Protein AF-A0A1Z8JJ60-F1 (afdb_monomer)

pLDDT: mean 83.65, std 14.68, range [27.34, 98.75]

Mean predicted aligned error: 16.22 Å

Sequence (1040 aa):
MGPIWLPNALIVIIFSILVYQYPSALNFKPLYSKEVLCPLPEFVDTLNHEKTQLILHDSAFRKKTLDRFSRAIQIDTTIDEKMNDFTKFEVFHNYLETEFPIVFEKAKVTKINTYGLLFEVEGENPALKPAISFGDIKEWKFDPLGGFYDDKRVYGRGTNDVKGLLVGLMNAVETIFTDYPDHKFQRGFKLAFGFDEEISGNMGAKKIGEYLLEQYGPNTIDHIIDEGAPMFLELKGTFFGPIVTSEKGYMDMRVEVTTPGGHSSNPRDTTSIGILSRFLESYERDKFPASLPNSSPMLKFLECNAEHHPSSKFSLKDILLKLSRANELAKRFIVRKLEKIKLFEYTIRTSQAIDVIYGGEKYNSLPPNATAIINHRITIGDTFDTIWEKAIKHAVPAAEFSNVGLIVNNVEIIPATKNGVIKIGQLEKNGDMLPAPITPAYDDKWNRLTSYIRTFYEKENSTYIISPTSMQGNTDTRHYWKLTDHIYRVQPGITNLFEANMHGSNEYVDIETHMQVVAFYYNYILAINSVPKCPKSKKRPIKEHEKIQWILHDDAYRNHSVEVFSKSIQVDTTVYDDVEDYSKFANFHKYLEENFPLVYEKAIVHTINEWGLVFEFKGSNSSLKPIMLNAHQDTVPIGTIENWNIDPWGGYYDGEKIFGRGSSDCKNLLVGLMEAMELRISDGKSDFQRGVLFAFGFDEEKSGFNGARKIGEYLVDYLGKDSVYLIMDEGMTMMSEMFGGHYGLIMTGEKGYHDLKVSIVTPGGHSSLPRKHTSIGMMSFFLSNYEFEGYTPVLTEENPIFRTYECMAEQDNEVDKSIRSIILNARADLEARSELLKLINENPLFRYTVETSQAIDVIHGGDKVNSIPRNVTALINHRITYGNSPETVIDKARRFAIKTARLFDIGLTIKSEVIFPETSNGQMLIESYKEELETAKVTPDYGEVWDSVTGNMRSFYEDEVYPEKFTQGQAKYIIAPSLMTPNTDTRHYWDLSDNIFKVTPGTLRRGETLVAHAADEWVRLDDHLQVVGFFYNFLSDVCQ

Secondary structure (DSSP, 8-state):
-------HHHHHHHHHHHHHH-GGGGT---S-----SSPPPPP---TTHHHHHHHHH-HHHHHHHHHH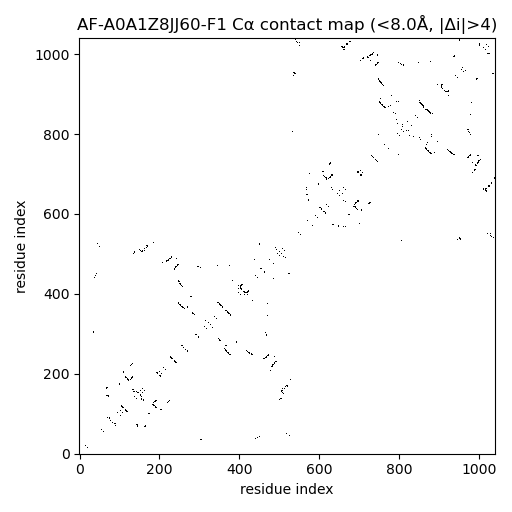HHHHHTS-----TT----THHHHHHHHHHHH-HHHHHHSEEEEETTTEEEEEE--S-TTS------------SS-TT--EE-SSEEESTTTTTHHHHHHHHHHHHHHHHHH-TTPPPSS-EEEEE-S-TTTTSTTTHHHHHHHHHHHH-TT-SS-EEEEEEES-EESSS-EEEEEEEEE-EEEEEEEEEE---EETTS--SS-HHHHHHHHHHHHHHSPPPB---TT-HHHHHHHHHHHH---SS--HHHHHHHHTTT-HHHHHHHHHHHTTSHHHHTTSB-EEEEEEEEE-SSTTEE-SEEEEEEEEEEPBTB-HHHHHHHHHHHHHHHHHHHT-EEEETTEEEE--BTTBEEEEEES-TTT-BPPPP----SSHHHHHHHHHHHHHH--TT--EEEEEEEESS--GGGGTTTT-S-EEEEE-S---TTTTTTTSSS--EEHHHHHHHHHHHHHHHHHHH---SS--PPPPP-S-HHHHHHHHH-HHHHHHHHHHHHHHHTS--B--TT----TTHHHHHHHHHHH-HHHHHHSEEEEETTTEEEEEE--S-TTS--EEEEEES-B-----GGG-SS-TTS-EE-SSEEESTTSSSSHHHHHHHHHHHHHHHHTT----SS-EEEEEES-GGGTSTTTHHHHHHHHHHHH-TT--S-EEEEEEEEEE--TTSEEEEEEEEE-EE-PEEEEEE---EETTS--SS-HHHHHHHHHHHHHHS-PPP---SS-THHHHHHHHHHH-TTS-HHHHHHHHHTTT-HHHHHHHHHHHHTSTTTHHHHS-EEEEEEEE--SSTTEE-SEEEEEEEEEEPTT--HHHHHHHHHHHHHHHHHHHT-EEEETTEEEE--BTTBEEEEEESS--BPPPPPPP-SSHHHHHHHHHHHHIIIIIISHHHHTTSS--EEEEEEEESS--GGGG-TTT-S-EEEEEEEEE-TT----TTSSS-EEEHHHHHHHHHHHHHHHHHHH-

Organism: Pichia kudriavzevii (NCBI:txid4909)

Nearest PDB structures (foldseek):
  7uoi-assembly1_A  TM=7.664E-01  e=1.331E-23  Enterococcus faecium 1,231,410
  4mmo-assembly1_A  TM=7.105E-01  e=7.656E-21  Saccharolobus solfataricus P2
  7rsf-assembly1_B  TM=6.612E-01  e=3.699E-20  Escherichia coli str. K-12 substr. MG1655
  3isz-assembly1_A  TM=6.361E-01  e=6.505E-21  Haemophilus influenzae Rd KW20
  3isz-assembly1_B  TM=6.506E-01  e=1.096E-19  Haemophilus influenzae Rd KW20

Solvent-accessible surface area (backbone atoms only — not comparable to full-atom values): 55265 Å² total; per-residue (Å²): 137,79,87,82,83,70,56,72,66,57,57,52,49,52,51,51,49,43,57,74,75,40,45,80,80,70,75,60,75,72,100,67,68,88,72,69,90,60,73,78,59,62,79,54,86,67,96,50,60,68,58,40,51,44,52,62,65,35,69,67,61,44,49,55,52,49,58,50,50,27,55,61,22,44,49,69,80,82,74,57,103,76,72,82,68,68,70,51,50,55,59,52,49,54,48,49,54,70,74,38,48,63,44,63,71,72,25,56,74,44,72,41,80,84,70,15,44,36,36,38,38,77,35,77,36,88,88,42,48,30,38,40,43,56,69,56,74,49,47,64,75,62,59,45,49,60,23,46,68,62,104,52,36,40,34,20,60,26,35,64,43,23,50,36,53,53,52,17,47,52,52,15,52,34,48,50,48,68,78,40,76,84,66,80,38,37,32,20,42,38,49,41,42,54,76,34,50,82,80,69,13,69,64,13,32,33,48,52,28,52,47,47,40,71,77,63,33,67,63,50,36,54,38,34,52,28,53,59,39,42,40,48,42,78,60,89,95,39,42,29,24,43,34,21,26,31,31,26,8,38,42,47,39,30,38,37,23,42,25,77,58,50,46,58,91,62,73,65,101,65,47,19,56,58,43,46,51,53,26,48,59,54,48,67,71,57,70,60,70,73,56,82,48,88,83,37,35,55,50,50,32,50,40,35,50,48,74,72,54,97,56,103,59,92,47,75,67,33,57,33,46,72,39,29,80,84,29,70,69,39,35,55,52,49,49,69,52,41,65,74,35,80,89,45,33,58,58,34,11,39,43,77,45,81,80,46,79,49,65,62,92,47,99,62,45,41,39,31,50,18,38,38,38,33,45,28,33,31,19,77,90,61,54,73,61,64,52,49,56,51,50,49,68,33,41,51,62,34,20,60,77,62,57,27,3,32,30,49,74,87,42,76,79,37,75,77,37,97,55,16,32,38,39,36,34,68,68,55,95,83,73,56,41,71,42,48,76,70,24,74,72,84,44,73,69,41,36,56,54,48,8,46,52,39,52,73,71,47,48,96,98,57,67,62,50,64,32,45,20,56,46,66,60,75,66,56,60,78,46,40,66,60,30,25,70,35,48,40,18,40,29,67,29,73,54,64,63,94,76,27,30,72,64,25,66,49,29,28,33,48,48,70,22,49,32,37,29,21,40,47,46,38,53,46,60,54,52,72,27,52,74,72,73,41,65,82,64,50,69,43,85,79,85,39,58,75,58,34,56,39,50,69,66,33,69,70,58,47,54,47,52,48,57,53,54,24,52,60,26,49,46,72,40,67,51,59,89,84,65,86,80,65,73,55,45,58,59,50,54,50,52,48,51,75,75,33,52,60,44,66,69,68,30,52,76,45,72,35,78,86,67,15,43,32,38,38,37,78,26,77,36,87,88,39,52,25,39,36,42,43,32,37,59,28,25,66,64,81,78,60,69,90,67,38,92,52,60,49,52,58,21,46,70,81,87,61,38,34,29,11,56,28,35,52,45,28,43,37,53,40,52,17,53,49,53,18,48,31,51,31,45,76,73,70,64,69,82,31,38,29,21,42,34,40,41,34,22,52,30,45,88,72,71,8,72,60,12,25,36,45,47,28,55,47,45,37,75,76,65,32,66,65,36,36,60,34,39,40,29,67,54,46,41,43,34,29,49,48,104,87,50,35,33,23,46,33,21,24,31,32,33,9,33,38,36,39,32,37,36,28,42,31,89,47,48,48,53,94,66,67,66,100,68,49,36,63,62,54,48,52,53,40,48,62,55,54,66,70,55,73,60,77,69,40,84,42,93,78,34,36,53,54,40,35,47,30,27,43,47,75,71,42,84,86,54,52,70,67,61,29,51,28,49,74,38,30,86,85,34,70,65,32,32,51,53,43,48,48,61,39,53,74,32,86,90,46,21,60,60,28,20,40,46,77,47,78,81,45,77,50,69,60,93,47,94,63,46,40,38,33,55,25,40,37,36,31,47,32,35,29,16,47,92,53,46,57,64,59,54,50,52,54,50,51,58,46,48,56,54,45,24,68,75,67,56,28,6,31,34,47,72,91,46,74,80,38,71,75,39,100,58,17,33,36,40,36,37,72,67,56,83,74,34,62,50,49,77,68,25,67,76,60,57,74,69,38,48,49,54,45,1,44,52,48,27,44,47,40,63,69,75,36,32,83,56,34,75,72,66,79,50,63,80,50,59,29,47,18,54,37,62,64,77,62,49,63,80,43,37,67,62,30,25,73,36,46,39,21,43,27,57,29,69,46,53,76,87,67,75,90,36,66,87,52,65,66,14,44,31,40,54,73,27,42,33,32,29,21,33,47,49,43,34,48,52,55,64,81,21,99

Structure (mmCIF, N/CA/C/O backbone):
data_AF-A0A1Z8JJ60-F1
#
_entry.id   AF-A0A1Z8JJ60-F1
#
loop_
_atom_site.group_PDB
_atom_site.id
_atom_site.type_symbol
_atom_site.label_atom_id
_atom_site.label_alt_id
_atom_site.label_comp_id
_atom_site.label_asym_id
_atom_site.label_entity_id
_atom_site.label_seq_id
_atom_site.pdbx_PDB_ins_code
_atom_site.Cartn_x
_atom_site.Cartn_y
_atom_site.Cartn_z
_atom_site.occupancy
_atom_site.B_iso_or_equiv
_atom_site.auth_seq_id
_atom_site.auth_comp_id
_atom_site.auth_asym_id
_atom_site.auth_atom_id
_atom_site.pdbx_PDB_model_num
ATOM 1 N N . MET A 1 1 ? -37.461 -23.583 56.245 1.00 33.97 1 MET A N 1
ATOM 2 C CA . MET A 1 1 ? -36.036 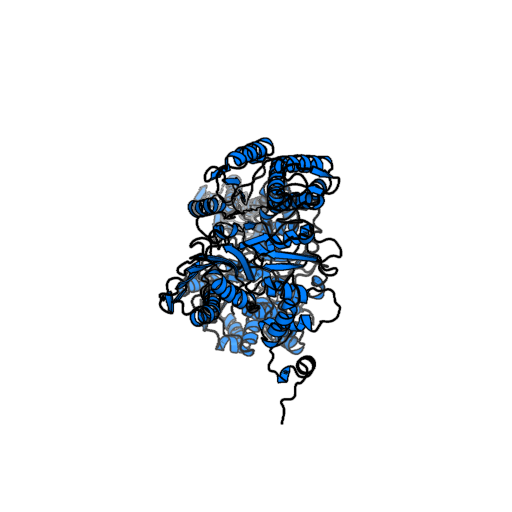-23.352 55.916 1.00 33.97 1 MET A CA 1
ATOM 3 C C . MET A 1 1 ? -35.941 -21.962 55.308 1.00 33.97 1 MET A C 1
ATOM 5 O O . MET A 1 1 ? -36.754 -21.670 54.443 1.00 33.97 1 MET A O 1
ATOM 9 N N . GLY A 1 2 ? -35.066 -21.088 55.811 1.00 27.34 2 GLY A N 1
ATOM 10 C CA . GLY A 1 2 ? -34.919 -19.722 55.284 1.00 27.34 2 GLY A CA 1
ATOM 11 C C . GLY A 1 2 ? -33.912 -19.653 54.126 1.00 27.34 2 GLY A C 1
ATOM 12 O O . GLY A 1 2 ? -33.025 -20.506 54.067 1.00 27.34 2 GLY A O 1
ATOM 13 N N . PRO A 1 3 ? -34.016 -18.665 53.218 1.00 31.98 3 PRO A N 1
ATOM 14 C CA . PRO A 1 3 ? -33.035 -18.471 52.155 1.00 31.98 3 PRO A CA 1
ATOM 15 C C . PRO A 1 3 ? -31.698 -18.007 52.747 1.00 31.98 3 PRO A C 1
ATOM 17 O O . PRO A 1 3 ? -31.628 -16.977 53.421 1.00 31.98 3 PRO A O 1
ATOM 20 N N . ILE A 1 4 ? -30.629 -18.764 52.495 1.00 31.25 4 ILE A N 1
ATOM 21 C CA . ILE A 1 4 ? -29.285 -18.428 52.974 1.00 31.25 4 ILE A CA 1
ATOM 22 C C . ILE A 1 4 ? -28.754 -17.245 52.158 1.00 31.25 4 ILE A C 1
ATOM 24 O O . ILE A 1 4 ? -28.367 -17.397 51.000 1.00 31.25 4 ILE A O 1
ATOM 28 N N . TRP A 1 5 ? -28.712 -16.065 52.777 1.00 35.41 5 TRP A N 1
ATOM 29 C CA . TRP A 1 5 ? -28.025 -14.890 52.237 1.00 35.41 5 TRP A CA 1
ATOM 30 C C . TRP A 1 5 ? -26.505 -15.096 52.287 1.00 35.41 5 TRP A C 1
ATOM 32 O O . TRP A 1 5 ? -25.824 -14.670 53.220 1.00 35.41 5 TRP A O 1
ATOM 42 N N . LEU A 1 6 ? -25.963 -15.748 51.259 1.00 35.00 6 LEU A N 1
ATOM 43 C CA . LEU A 1 6 ? -24.532 -15.707 50.977 1.00 35.00 6 LEU A CA 1
ATOM 44 C C . LEU A 1 6 ? -24.129 -14.264 50.617 1.00 35.00 6 LEU A C 1
ATOM 46 O O . LEU A 1 6 ? -24.770 -13.655 49.755 1.00 35.00 6 LEU A O 1
ATOM 50 N N . PRO A 1 7 ? -23.076 -13.689 51.229 1.00 42.72 7 PRO A N 1
ATOM 51 C CA . PRO A 1 7 ? -22.605 -12.362 50.856 1.00 42.72 7 PRO A CA 1
ATOM 52 C C . PRO A 1 7 ? -22.199 -12.327 49.380 1.00 42.72 7 PRO A C 1
ATOM 54 O O . PRO A 1 7 ? -21.469 -13.206 48.922 1.00 42.72 7 PRO A O 1
ATOM 57 N N . ASN A 1 8 ? -22.584 -11.273 48.650 1.00 43.53 8 ASN A N 1
ATOM 58 C CA . ASN A 1 8 ? -22.230 -11.108 47.229 1.00 43.53 8 ASN A CA 1
ATOM 59 C C . ASN A 1 8 ? -20.712 -11.226 46.967 1.00 43.53 8 ASN A C 1
ATOM 61 O O . ASN A 1 8 ? -20.303 -11.684 45.906 1.00 43.53 8 ASN A O 1
ATOM 65 N N . ALA A 1 9 ? -19.876 -10.863 47.948 1.00 40.03 9 ALA A N 1
ATOM 66 C CA . ALA A 1 9 ? -18.429 -11.055 47.886 1.00 40.03 9 ALA A CA 1
ATOM 67 C C . ALA A 1 9 ? -18.019 -12.537 47.797 1.00 40.03 9 ALA A C 1
ATOM 69 O O . ALA A 1 9 ? -17.110 -12.858 47.042 1.00 40.03 9 ALA A O 1
ATOM 70 N N . LEU A 1 10 ? -18.689 -13.446 48.517 1.00 40.56 10 LEU A N 1
ATOM 71 C CA . LEU A 1 10 ? -18.332 -14.867 48.520 1.00 40.56 10 LEU A CA 1
ATOM 72 C C . LEU A 1 10 ? -18.681 -15.541 47.189 1.00 40.56 10 LEU A C 1
ATOM 74 O O . LEU A 1 10 ? -17.891 -16.332 46.690 1.00 40.56 10 LEU A O 1
ATOM 78 N N . ILE A 1 11 ? -19.814 -15.173 46.581 1.00 47.84 11 ILE A N 1
ATOM 79 C CA . ILE A 1 11 ? -20.187 -15.644 45.238 1.00 47.84 11 ILE A CA 1
ATOM 80 C C . ILE A 1 11 ? -19.143 -15.187 44.211 1.00 47.84 11 ILE A C 1
ATOM 82 O O . ILE A 1 11 ? -18.678 -16.003 43.425 1.00 47.84 11 ILE A O 1
ATOM 86 N N . VAL A 1 12 ? -18.711 -13.920 44.253 1.00 45.84 12 VAL A N 1
ATOM 87 C CA . VAL A 1 12 ? -17.677 -13.397 43.339 1.00 45.84 12 VAL A CA 1
ATOM 88 C C . VAL A 1 12 ? -16.302 -14.031 43.592 1.00 45.84 12 VAL A C 1
ATOM 90 O O . VAL A 1 12 ? -15.590 -14.314 42.633 1.00 45.84 12 VAL A O 1
ATOM 93 N N . ILE A 1 13 ? -15.932 -14.320 44.844 1.00 48.44 13 ILE A N 1
ATOM 94 C CA . ILE A 1 13 ? -14.703 -15.065 45.171 1.00 48.44 13 ILE A CA 1
ATOM 95 C C . ILE A 1 13 ? -14.770 -16.493 44.610 1.00 48.44 13 ILE A C 1
ATOM 97 O O . ILE A 1 13 ? -13.839 -16.913 43.932 1.00 48.44 13 ILE A O 1
ATOM 101 N N . ILE A 1 14 ? -15.879 -17.212 44.812 1.00 48.00 14 ILE A N 1
ATOM 102 C CA . ILE A 1 14 ? -16.081 -18.564 44.262 1.00 48.00 14 ILE A CA 1
ATOM 103 C C . ILE A 1 14 ? -16.051 -18.536 42.727 1.00 48.00 14 ILE A C 1
ATOM 105 O O . ILE A 1 14 ? -15.392 -19.373 42.120 1.00 48.00 14 ILE A O 1
ATOM 109 N N . PHE A 1 15 ? -16.685 -17.545 42.093 1.00 45.94 15 PHE A N 1
ATOM 110 C CA . PHE A 1 15 ? -16.656 -17.367 40.638 1.00 45.94 15 PHE A CA 1
ATOM 111 C C . PHE A 1 15 ? -15.234 -17.085 40.125 1.00 45.94 15 PHE A C 1
ATOM 113 O O . PHE A 1 15 ? -14.820 -17.650 39.119 1.00 45.94 15 PHE A O 1
ATOM 120 N N . SER A 1 16 ? -14.458 -16.273 40.852 1.00 46.19 16 SER A N 1
ATOM 121 C CA . SER A 1 16 ? -13.057 -15.975 40.518 1.00 46.19 16 SER A CA 1
ATOM 122 C C . SER A 1 16 ? -12.168 -17.217 40.647 1.00 46.19 16 SER A C 1
ATOM 124 O O . SER A 1 16 ? -11.347 -17.472 39.774 1.00 46.19 16 SER A O 1
ATOM 126 N N . ILE A 1 17 ? -12.360 -18.020 41.700 1.00 48.31 17 ILE A N 1
ATOM 127 C CA . ILE A 1 17 ? -11.645 -19.288 41.908 1.00 48.31 17 ILE A CA 1
ATOM 128 C C . ILE A 1 17 ? -12.006 -20.300 40.811 1.00 48.31 17 ILE A C 1
ATOM 130 O O . ILE A 1 17 ? -11.110 -20.929 40.258 1.00 48.31 17 ILE A O 1
ATOM 134 N N . LEU A 1 18 ? -13.286 -20.425 40.444 1.00 45.53 18 LEU A N 1
ATOM 135 C CA . LEU A 1 18 ? -13.728 -21.323 39.371 1.00 45.53 18 LEU A CA 1
ATOM 136 C C . LEU A 1 18 ? -13.163 -20.918 38.002 1.00 45.53 18 LEU A C 1
ATOM 138 O O . LEU A 1 18 ? -12.671 -21.780 37.283 1.00 45.53 18 LEU A O 1
ATOM 142 N N . VAL A 1 19 ? -13.164 -19.624 37.666 1.00 48.50 19 VAL A N 1
ATOM 143 C CA . VAL A 1 19 ? -12.558 -19.115 36.421 1.00 48.50 19 VAL A CA 1
ATOM 144 C C . VAL A 1 19 ? -11.038 -19.338 36.394 1.00 48.50 19 VAL A C 1
ATOM 146 O O . VAL A 1 19 ? -10.496 -19.643 35.337 1.00 48.50 19 VAL A O 1
ATOM 149 N N . TYR A 1 20 ? -10.353 -19.237 37.540 1.00 45.75 20 TYR A N 1
ATOM 150 C CA . TYR A 1 20 ? -8.892 -19.376 37.623 1.00 45.75 20 TYR A CA 1
ATOM 151 C C . TYR A 1 20 ? -8.401 -20.833 37.758 1.00 45.75 20 TYR A C 1
ATOM 153 O O . TYR A 1 20 ? -7.271 -21.128 37.380 1.00 45.75 20 TYR A O 1
ATOM 161 N N . GLN A 1 21 ? -9.213 -21.749 38.302 1.00 42.69 21 GLN A N 1
ATOM 162 C CA . GLN A 1 21 ? -8.842 -23.163 38.497 1.00 42.69 21 GLN A CA 1
ATOM 163 C C . GLN A 1 21 ? -9.500 -24.135 37.506 1.00 42.69 21 GLN A C 1
ATOM 165 O O . GLN A 1 21 ? -8.941 -25.199 37.257 1.00 42.69 21 GLN A O 1
ATOM 170 N N . TYR A 1 22 ? -10.671 -23.803 36.951 1.00 44.03 22 TYR A N 1
ATOM 171 C CA . TYR A 1 22 ? -11.472 -24.710 36.117 1.00 44.03 22 TYR A CA 1
ATOM 172 C C . TYR A 1 22 ? -12.084 -24.009 34.881 1.00 44.03 22 TYR A C 1
ATOM 174 O O . TYR A 1 22 ? -13.296 -24.105 34.664 1.00 44.03 22 TYR A O 1
ATOM 182 N N . PRO A 1 23 ? -11.287 -23.322 34.034 1.00 41.25 23 PRO A N 1
ATOM 183 C CA . PRO A 1 23 ? -11.806 -22.577 32.878 1.00 41.25 23 PRO A CA 1
ATOM 184 C C . PRO A 1 23 ? -12.610 -23.457 31.901 1.00 41.25 23 PRO A C 1
ATOM 186 O O . PRO A 1 23 ? -13.646 -23.034 31.386 1.00 41.25 23 PRO A O 1
ATOM 189 N N . SER A 1 24 ? -12.195 -24.714 31.714 1.00 41.25 24 SER A N 1
ATOM 190 C CA . SER A 1 24 ? -12.871 -25.702 30.863 1.00 41.25 24 SER A CA 1
ATOM 191 C C . SER A 1 24 ? -14.245 -26.151 31.381 1.00 41.25 24 SER A C 1
ATOM 193 O O . SER A 1 24 ? -15.081 -26.575 30.588 1.00 41.25 24 SER A O 1
ATOM 195 N N . ALA A 1 25 ? -14.526 -26.029 32.683 1.00 43.47 25 ALA A N 1
ATOM 196 C CA . ALA A 1 25 ? -15.786 -26.483 33.282 1.00 43.47 25 ALA A CA 1
ATOM 197 C C . ALA A 1 25 ? -16.966 -25.511 33.074 1.00 43.47 25 ALA A C 1
ATOM 199 O O . ALA A 1 25 ? -18.106 -25.853 33.382 1.00 43.47 25 ALA A O 1
ATOM 200 N N . LEU A 1 26 ? -16.700 -24.296 32.578 1.00 44.31 26 LEU A N 1
ATOM 201 C CA . LEU A 1 26 ? -17.688 -23.218 32.431 1.00 44.31 26 LEU A CA 1
ATOM 202 C C . LEU A 1 26 ? -17.962 -22.819 30.970 1.00 44.31 26 LEU A C 1
ATOM 204 O O . LEU A 1 26 ? -18.732 -21.892 30.732 1.00 44.31 26 LEU A O 1
ATOM 208 N N . ASN A 1 27 ? -17.358 -23.516 30.000 1.00 37.50 27 ASN A N 1
ATOM 209 C CA . ASN A 1 27 ? -17.490 -23.258 28.558 1.00 37.50 27 ASN A CA 1
ATOM 210 C C . ASN A 1 27 ? -17.177 -21.800 28.139 1.00 37.50 27 ASN A C 1
ATOM 212 O O . ASN A 1 27 ? -17.734 -21.277 27.173 1.00 37.50 27 ASN A O 1
ATOM 216 N N . PHE A 1 28 ? -16.275 -21.130 28.865 1.00 42.94 28 PHE A N 1
ATOM 217 C CA . PHE A 1 28 ? -15.713 -19.856 28.424 1.00 42.94 28 PHE A CA 1
ATOM 218 C C . PHE A 1 28 ? -14.696 -20.118 27.305 1.00 42.94 28 PHE A C 1
ATOM 220 O O . PHE A 1 28 ? -13.621 -20.663 27.561 1.00 42.94 28 PHE A O 1
ATOM 227 N N . LYS A 1 29 ? -14.996 -19.665 26.077 1.00 34.69 29 LYS A N 1
ATOM 228 C CA . LYS A 1 29 ? -13.933 -19.364 25.100 1.00 34.69 29 LYS A CA 1
ATOM 229 C C . LYS A 1 29 ? -12.940 -18.364 25.729 1.00 34.69 29 LYS A C 1
ATOM 231 O O . LYS A 1 29 ? -13.348 -17.612 26.619 1.00 34.69 29 LYS A O 1
ATOM 236 N N . PRO A 1 30 ? -11.653 -18.377 25.331 1.00 40.38 30 PRO A N 1
ATOM 237 C CA . PRO A 1 30 ? -10.580 -17.864 26.174 1.00 40.38 30 PRO A CA 1
ATOM 238 C C . PRO A 1 30 ? -10.776 -16.425 26.650 1.00 40.38 30 PRO A C 1
ATOM 240 O O . PRO A 1 30 ? -11.049 -15.521 25.866 1.00 40.38 30 PRO A O 1
ATOM 243 N N . LEU A 1 31 ? -10.492 -16.203 27.934 1.00 38.44 31 LEU A N 1
ATOM 244 C CA . LEU A 1 31 ? -10.375 -14.890 28.589 1.00 38.44 31 LEU A CA 1
ATOM 245 C C . LEU A 1 31 ? -9.105 -14.115 28.142 1.00 38.44 31 LEU A C 1
ATOM 247 O O . LEU A 1 31 ? -8.582 -13.275 28.869 1.00 38.44 31 LEU A O 1
ATOM 251 N N . TYR A 1 32 ? -8.610 -14.460 26.951 1.00 41.81 32 TYR A N 1
ATOM 252 C CA . TYR A 1 32 ? -7.301 -14.169 26.372 1.00 41.81 32 TYR A CA 1
ATOM 253 C C . TYR A 1 32 ? -7.423 -13.966 24.852 1.00 41.81 32 TYR A C 1
ATOM 255 O O . TYR A 1 32 ? -6.593 -14.452 24.084 1.00 41.81 32 TYR A O 1
ATOM 263 N N . SER A 1 33 ? -8.460 -13.269 24.379 1.00 39.19 33 SER A N 1
ATOM 264 C CA . SER A 1 33 ? -8.360 -12.676 23.047 1.00 39.19 33 SER A CA 1
ATOM 265 C C . SER A 1 33 ? -7.153 -11.723 23.050 1.00 39.19 33 SER A C 1
ATOM 267 O O . SER A 1 33 ? -7.084 -10.813 23.874 1.00 39.19 33 SER A O 1
ATOM 269 N N . LYS A 1 34 ? -6.192 -11.927 22.132 1.00 45.06 34 LYS A N 1
ATOM 270 C CA . LYS A 1 34 ? -5.085 -10.975 21.869 1.00 45.06 34 LYS A CA 1
ATOM 271 C C . LYS A 1 34 ? -5.600 -9.627 21.308 1.00 45.06 34 LYS A C 1
ATOM 273 O O . LYS A 1 34 ? -4.818 -8.712 21.083 1.00 45.06 34 LYS A O 1
ATOM 278 N N . GLU A 1 35 ? -6.910 -9.515 21.079 1.00 50.12 35 GLU A N 1
ATOM 279 C CA . GLU A 1 35 ? -7.640 -8.321 20.656 1.00 50.12 35 GLU A CA 1
ATOM 280 C C . GLU A 1 35 ? -7.446 -7.172 21.659 1.00 50.12 35 GLU A C 1
ATOM 282 O O . GLU A 1 35 ? -8.070 -7.123 22.721 1.00 50.12 35 GLU A O 1
ATOM 287 N N . VAL A 1 36 ? -6.556 -6.242 21.307 1.00 60.12 36 VAL A N 1
ATOM 288 C CA . VAL A 1 36 ? -6.296 -5.020 22.073 1.00 60.12 36 VAL A CA 1
ATOM 289 C C . VAL A 1 36 ? -7.572 -4.179 22.080 1.00 60.12 36 VAL A C 1
ATOM 291 O O . VAL A 1 36 ? -8.016 -3.697 21.038 1.00 60.12 36 VAL A O 1
ATOM 294 N N . LEU A 1 37 ? -8.184 -3.997 23.252 1.00 65.25 37 LEU A N 1
ATOM 295 C CA . LEU A 1 37 ? -9.460 -3.285 23.358 1.00 65.25 37 LEU A CA 1
ATOM 296 C C . LEU A 1 37 ? -9.295 -1.776 23.144 1.00 65.25 37 LEU A C 1
ATOM 298 O O . LEU A 1 37 ? -10.268 -1.106 22.804 1.00 65.25 37 LEU A O 1
ATOM 302 N N . CYS A 1 38 ? -8.101 -1.237 23.343 1.00 72.75 38 CYS A N 1
ATOM 303 C CA . CYS A 1 38 ? -7.781 0.171 23.207 1.00 72.75 38 CYS A CA 1
ATOM 304 C C . CYS A 1 38 ? -6.395 0.339 22.561 1.00 72.75 38 CYS A C 1
ATOM 306 O O . CYS A 1 38 ? -5.420 0.614 23.268 1.00 72.75 38 CYS A O 1
ATOM 308 N N . PRO A 1 39 ? -6.264 0.127 21.238 1.00 73.19 39 PRO A N 1
ATOM 309 C CA . PRO A 1 39 ? -4.989 0.296 20.552 1.00 73.19 39 PRO A CA 1
ATOM 310 C C . PRO A 1 39 ? -4.520 1.749 20.673 1.00 73.19 39 PRO A C 1
ATOM 312 O O . PRO A 1 39 ? -5.286 2.684 20.429 1.00 73.19 39 PRO A O 1
ATOM 315 N N . LEU A 1 40 ? -3.260 1.931 21.072 1.00 70.44 40 LEU A N 1
ATOM 316 C CA . LEU A 1 40 ? -2.637 3.249 21.145 1.00 70.44 40 LEU A CA 1
ATOM 317 C C . LEU A 1 40 ? -2.193 3.653 19.727 1.00 70.44 40 LEU A C 1
ATOM 319 O O . LEU A 1 40 ? -1.405 2.922 19.125 1.00 70.44 40 LEU A O 1
ATOM 323 N N . PRO A 1 41 ? -2.677 4.778 19.174 1.00 67.25 41 PRO A N 1
ATOM 324 C CA . PRO A 1 41 ? -2.362 5.186 17.804 1.00 67.25 41 PRO A CA 1
ATOM 325 C C . PRO A 1 41 ? -0.872 5.534 17.664 1.00 67.25 41 PRO A C 1
ATOM 327 O O . PRO A 1 41 ? -0.278 6.082 18.594 1.00 67.25 41 PRO A O 1
ATOM 330 N N . GLU A 1 42 ? -0.254 5.215 16.522 1.00 61.38 42 GLU A N 1
ATOM 331 C CA . GLU A 1 42 ? 1.165 5.519 16.266 1.00 61.38 42 GLU A CA 1
ATOM 332 C C . GLU A 1 42 ? 1.451 7.027 16.355 1.00 61.38 42 GLU A C 1
ATOM 334 O O . GLU A 1 42 ? 0.574 7.846 16.090 1.00 61.38 42 GLU A O 1
ATOM 339 N N . PHE A 1 43 ? 2.694 7.412 16.647 1.00 60.81 43 PHE A N 1
ATOM 340 C CA . PHE A 1 43 ? 3.117 8.804 16.496 1.00 60.81 43 PHE A CA 1
ATOM 341 C C . PHE A 1 43 ? 3.124 9.235 15.015 1.00 60.81 43 PHE A C 1
ATOM 343 O O . PHE A 1 43 ? 3.352 8.432 14.100 1.00 60.81 43 PHE A O 1
ATOM 350 N N . VAL A 1 44 ? 2.883 10.526 14.796 1.00 61.00 44 VAL A N 1
ATOM 351 C CA . VAL A 1 44 ? 3.041 11.227 13.510 1.00 61.00 44 VAL A CA 1
ATOM 352 C C . VAL A 1 44 ? 4.088 12.324 13.645 1.00 61.00 44 VAL A C 1
ATOM 354 O O . VAL A 1 44 ? 4.191 12.936 14.710 1.00 61.00 44 VAL A O 1
ATOM 357 N N . ASP A 1 45 ? 4.836 12.597 12.579 1.00 50.59 45 ASP A N 1
ATOM 358 C CA . ASP A 1 45 ? 5.780 13.712 12.555 1.00 50.59 45 ASP A CA 1
ATOM 359 C C . ASP A 1 45 ? 5.047 15.058 12.593 1.00 50.59 45 ASP A C 1
ATOM 361 O O . ASP A 1 45 ? 4.067 15.289 11.882 1.00 50.59 45 ASP A O 1
ATOM 365 N N . THR A 1 46 ? 5.537 15.972 13.430 1.00 54.12 46 THR A N 1
ATOM 366 C CA . THR A 1 46 ? 5.070 17.363 13.442 1.00 54.12 46 THR A CA 1
ATOM 367 C C . THR A 1 46 ? 5.930 18.183 12.495 1.00 54.12 46 THR A C 1
ATOM 369 O O . THR A 1 46 ? 7.122 18.368 12.729 1.00 54.12 46 THR A O 1
ATOM 372 N N . LEU A 1 47 ? 5.305 18.715 11.439 1.00 51.53 47 LEU A N 1
ATOM 373 C CA . LEU A 1 47 ? 5.974 19.462 10.3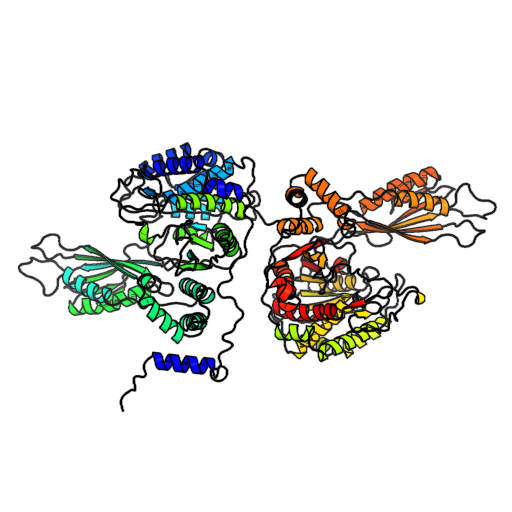64 1.00 51.53 47 LEU A CA 1
ATOM 374 C C . LEU A 1 47 ? 6.808 20.663 10.849 1.00 51.53 47 LEU A C 1
ATOM 376 O O . LEU A 1 47 ? 7.664 21.134 10.104 1.00 51.53 47 LEU A O 1
ATOM 380 N N . ASN A 1 48 ? 6.577 21.173 12.067 1.00 60.12 48 ASN A N 1
ATOM 381 C CA . ASN A 1 48 ? 7.395 22.241 12.637 1.00 60.12 48 ASN A CA 1
ATOM 382 C C . ASN A 1 48 ? 7.454 22.222 14.183 1.00 60.12 48 ASN A C 1
ATOM 384 O O . ASN A 1 48 ? 6.861 23.064 14.867 1.00 60.12 48 ASN A O 1
ATOM 388 N N . HIS A 1 49 ? 8.193 21.266 14.762 1.00 61.38 49 HIS A N 1
ATOM 389 C CA . HIS A 1 49 ? 8.392 21.197 16.219 1.00 61.38 49 HIS A CA 1
ATOM 390 C C . HIS A 1 49 ? 9.008 22.488 16.796 1.00 61.38 49 HIS A C 1
ATOM 392 O O . HIS A 1 49 ? 8.548 22.981 17.823 1.00 61.38 49 HIS A O 1
ATOM 398 N N . GLU A 1 50 ? 9.995 23.093 16.125 1.00 60.56 50 GLU A N 1
ATOM 399 C CA . GLU A 1 50 ? 10.631 24.334 16.596 1.00 60.56 50 GLU A CA 1
ATOM 400 C C . GLU A 1 50 ? 9.641 25.510 16.640 1.00 60.56 50 GLU A C 1
ATOM 402 O O . GLU A 1 50 ? 9.553 26.204 17.657 1.00 60.56 50 GLU A O 1
ATOM 407 N N . LYS A 1 51 ? 8.810 25.696 15.602 1.00 67.88 51 LYS A N 1
ATOM 408 C CA . LYS A 1 51 ? 7.747 26.715 15.624 1.00 67.88 51 LYS A CA 1
ATOM 409 C C . LYS A 1 51 ? 6.655 26.395 16.644 1.00 67.88 51 LYS A C 1
ATOM 411 O O . LYS A 1 51 ? 6.094 27.322 17.217 1.00 67.88 51 LYS A O 1
ATOM 416 N N . THR A 1 52 ? 6.413 25.121 16.953 1.00 65.88 52 THR A N 1
ATOM 417 C CA . THR A 1 52 ? 5.532 24.726 18.067 1.00 65.88 52 THR A CA 1
ATOM 418 C C . THR A 1 52 ? 6.076 25.235 19.401 1.00 65.88 52 THR A C 1
ATOM 420 O O . THR A 1 52 ? 5.335 25.863 20.153 1.00 65.88 52 THR A O 1
ATOM 423 N N . GLN A 1 53 ? 7.375 25.059 19.671 1.00 71.56 53 GLN A N 1
ATOM 424 C CA . GLN A 1 53 ? 8.008 25.605 20.878 1.00 71.56 53 GLN A CA 1
ATOM 425 C C . GLN A 1 53 ? 8.006 27.143 20.893 1.00 71.56 53 GLN A C 1
ATOM 427 O O . GLN A 1 53 ? 7.805 27.738 21.948 1.00 71.56 53 GLN A O 1
ATOM 432 N N . LEU A 1 54 ? 8.156 27.805 19.739 1.00 72.38 54 LEU A N 1
ATOM 433 C CA . LEU A 1 54 ? 8.033 29.267 19.639 1.00 72.38 54 LEU A CA 1
ATOM 434 C C . LEU A 1 54 ? 6.602 29.761 19.911 1.00 72.38 54 LEU A C 1
ATOM 436 O O . LEU A 1 54 ? 6.439 30.706 20.674 1.00 72.38 54 LEU A O 1
ATOM 440 N N . ILE A 1 55 ? 5.564 29.122 19.361 1.00 70.62 55 ILE A N 1
ATOM 441 C CA . ILE A 1 55 ? 4.159 29.456 19.668 1.00 70.62 55 ILE A CA 1
ATOM 442 C C . ILE A 1 55 ? 3.878 29.234 21.160 1.00 70.62 55 ILE A C 1
ATOM 444 O O . ILE A 1 55 ? 3.236 30.067 21.800 1.00 70.62 55 ILE A O 1
ATOM 448 N N . LEU A 1 56 ? 4.392 28.141 21.731 1.00 72.88 56 LEU A N 1
ATOM 449 C CA . LEU A 1 56 ? 4.227 27.840 23.149 1.00 72.88 56 LEU A CA 1
ATOM 450 C C . LEU A 1 56 ? 4.996 28.802 24.061 1.00 72.88 56 LEU A C 1
ATOM 452 O O . LEU A 1 56 ? 4.491 29.082 25.144 1.00 72.88 56 LEU A O 1
ATOM 456 N N . HIS A 1 57 ? 6.171 29.322 23.687 1.00 75.19 57 HIS A N 1
ATOM 457 C CA . HIS A 1 57 ? 7.077 29.993 24.637 1.00 75.19 57 HIS A CA 1
ATOM 458 C C . HIS A 1 57 ? 7.561 31.407 24.268 1.00 75.19 57 HIS A C 1
ATOM 460 O O . HIS A 1 57 ? 8.112 32.074 25.146 1.00 75.19 57 HIS A O 1
ATOM 466 N N . ASP A 1 58 ? 7.343 31.922 23.053 1.00 82.81 58 ASP A N 1
ATOM 467 C CA . ASP A 1 58 ? 7.765 33.289 22.722 1.00 82.81 58 ASP A CA 1
ATOM 468 C C . ASP A 1 58 ? 6.923 34.356 23.441 1.00 82.81 58 ASP A C 1
ATOM 470 O O . ASP A 1 58 ? 5.693 34.385 23.382 1.00 82.81 58 ASP A O 1
ATOM 474 N N . SER A 1 59 ? 7.619 35.288 24.090 1.00 74.25 59 SER A N 1
ATOM 475 C CA . SER A 1 59 ? 7.022 36.360 24.887 1.00 74.25 59 SER A CA 1
ATOM 476 C C . SER A 1 59 ? 6.230 37.385 24.064 1.00 74.25 59 SER A C 1
ATOM 478 O O . SER A 1 59 ? 5.216 37.894 24.549 1.00 74.25 59 SER A O 1
ATOM 480 N N . ALA A 1 60 ? 6.643 37.680 22.826 1.00 76.19 60 ALA A N 1
ATOM 481 C CA . ALA A 1 60 ? 5.968 38.663 21.982 1.00 76.19 60 ALA A CA 1
ATOM 482 C C . ALA A 1 60 ? 4.702 38.072 21.342 1.00 76.19 60 ALA A C 1
ATOM 484 O O . ALA A 1 60 ? 3.648 38.713 21.355 1.00 76.19 60 ALA A O 1
ATOM 485 N N . PHE A 1 61 ? 4.778 36.830 20.860 1.00 77.00 61 PHE A N 1
ATOM 486 C CA . PHE A 1 61 ? 3.645 36.073 20.333 1.00 77.00 61 PHE A CA 1
ATOM 487 C C . PHE A 1 61 ? 2.598 35.789 21.417 1.00 77.00 61 PHE A C 1
ATOM 489 O O . PHE A 1 61 ? 1.417 36.083 21.209 1.00 77.00 61 PHE A O 1
ATOM 496 N N . ARG A 1 62 ? 3.021 35.315 22.603 1.00 78.12 62 ARG A N 1
ATOM 497 C CA . ARG A 1 62 ? 2.150 35.170 23.785 1.00 78.12 62 ARG A CA 1
ATOM 498 C C . ARG A 1 62 ? 1.417 36.471 24.084 1.00 78.12 62 ARG A C 1
ATOM 500 O O . ARG A 1 62 ? 0.190 36.479 24.137 1.00 78.12 62 ARG A O 1
ATOM 507 N N . LYS A 1 63 ? 2.145 37.589 24.209 1.00 79.44 63 LYS A N 1
ATOM 508 C CA . LYS A 1 63 ? 1.524 38.885 24.502 1.00 79.44 63 LYS A CA 1
ATOM 509 C C . LYS A 1 63 ? 0.532 39.315 23.414 1.00 79.44 63 LYS A C 1
ATOM 511 O O . LYS A 1 63 ? -0.587 39.678 23.756 1.00 79.44 63 LYS A O 1
ATOM 516 N N . LYS A 1 64 ? 0.888 39.234 22.124 1.00 81.06 64 LYS A N 1
ATOM 517 C CA . LYS A 1 64 ? -0.028 39.580 21.015 1.00 81.06 64 LYS A CA 1
ATOM 518 C C . LYS A 1 64 ? -1.316 38.744 21.063 1.00 81.06 64 LYS A C 1
ATOM 520 O O . LYS A 1 64 ? -2.400 39.283 20.850 1.00 81.06 64 LYS A O 1
ATOM 525 N N . THR A 1 65 ? -1.190 37.450 21.357 1.00 78.19 65 THR A N 1
ATOM 526 C CA . THR A 1 65 ? -2.312 36.503 21.460 1.00 78.19 65 THR A CA 1
ATOM 527 C C . THR A 1 65 ? -3.235 36.861 22.628 1.00 78.19 65 THR A C 1
ATOM 529 O O . THR A 1 65 ? -4.446 36.970 22.441 1.00 78.19 65 THR A O 1
ATOM 532 N N . LEU A 1 66 ? -2.668 37.134 23.806 1.00 79.12 66 LEU A N 1
ATOM 533 C CA . LEU A 1 66 ? -3.416 37.543 25.000 1.00 79.12 66 LEU A CA 1
ATOM 534 C C . LEU A 1 66 ? -4.065 38.922 24.851 1.00 79.12 66 LEU A C 1
ATOM 536 O O . LEU A 1 66 ? -5.224 39.087 25.218 1.00 79.12 66 LEU A O 1
ATOM 540 N N . ASP A 1 67 ? -3.367 39.894 24.261 1.00 81.44 67 ASP A N 1
ATOM 541 C CA . ASP A 1 67 ? -3.917 41.225 24.000 1.00 81.44 67 ASP A CA 1
ATOM 542 C C . ASP A 1 67 ? -5.102 41.152 23.012 1.00 81.44 67 ASP A C 1
ATOM 544 O O . ASP A 1 67 ? -6.105 41.836 23.224 1.00 81.44 67 ASP A O 1
ATOM 548 N N . ARG A 1 68 ? -5.032 40.305 21.967 1.00 83.19 68 ARG A N 1
ATOM 549 C CA . ARG A 1 68 ? -6.184 39.977 21.099 1.00 83.19 68 ARG A CA 1
ATOM 550 C C . ARG A 1 68 ? -7.328 39.378 21.925 1.00 83.19 68 ARG A C 1
ATOM 552 O O . ARG A 1 68 ? -8.435 39.905 21.936 1.00 83.19 68 ARG A O 1
ATOM 559 N N . PHE A 1 69 ? -7.061 38.300 22.658 1.00 78.69 69 PHE A N 1
ATOM 560 C CA . PHE A 1 69 ? -8.082 37.557 23.398 1.00 78.69 69 PHE A CA 1
ATOM 561 C C . PHE A 1 69 ? -8.794 38.404 24.471 1.00 78.69 69 PHE A C 1
ATOM 563 O O . PHE A 1 69 ? -10.022 38.392 24.551 1.00 78.69 69 PHE A O 1
ATOM 570 N N . SER A 1 70 ? -8.047 39.231 25.207 1.00 80.19 70 SER A N 1
ATOM 571 C CA . SER A 1 70 ? -8.574 40.231 26.147 1.00 80.19 70 SER A CA 1
ATOM 572 C C . SER A 1 70 ? -9.565 41.195 25.471 1.00 80.19 70 SER A C 1
ATOM 574 O O . SER A 1 70 ? -10.661 41.409 25.994 1.00 80.19 70 SER A O 1
ATOM 576 N N . ARG A 1 71 ? -9.254 41.697 24.263 1.00 81.25 71 ARG A N 1
ATOM 577 C CA . ARG A 1 71 ? -10.178 42.536 23.472 1.00 81.25 71 ARG A CA 1
ATOM 578 C C . ARG A 1 71 ? -11.418 41.774 22.991 1.00 81.25 71 ARG A C 1
ATOM 580 O O . ARG A 1 71 ? -12.513 42.320 23.059 1.00 81.25 71 ARG A O 1
ATOM 587 N N . ALA A 1 72 ? -11.286 40.516 22.563 1.00 78.00 72 ALA A N 1
ATOM 588 C CA . ALA A 1 72 ? -12.432 39.688 22.156 1.00 78.00 72 ALA A CA 1
ATOM 589 C C . ALA A 1 72 ? -13.439 39.470 23.303 1.00 78.00 72 ALA A C 1
ATOM 591 O O . ALA A 1 72 ? -14.657 39.450 23.095 1.00 78.00 72 ALA A O 1
ATOM 592 N N . ILE A 1 73 ? -12.936 39.315 24.529 1.00 76.19 73 ILE A N 1
ATOM 593 C CA . ILE A 1 73 ? -13.751 39.154 25.738 1.00 76.19 73 ILE A CA 1
ATOM 594 C C . ILE A 1 73 ? -14.534 40.437 26.061 1.00 76.19 73 ILE A C 1
ATOM 596 O O . ILE A 1 73 ? -15.699 40.340 26.438 1.00 76.19 73 ILE A O 1
ATOM 600 N N . GLN A 1 74 ? -13.945 41.617 25.834 1.00 78.25 74 GLN A N 1
ATOM 601 C CA . GLN A 1 74 ? -14.557 42.931 26.100 1.00 78.25 74 GLN A CA 1
ATOM 602 C C . GLN A 1 74 ? -15.767 43.280 25.211 1.00 78.25 74 GLN A C 1
ATOM 604 O O . GLN A 1 74 ? -16.446 44.277 25.453 1.00 78.25 74 GLN A O 1
ATOM 609 N N . ILE A 1 75 ? -16.062 42.472 24.191 1.00 76.19 75 ILE A N 1
ATOM 610 C CA . ILE A 1 75 ? -17.210 42.666 23.299 1.00 76.19 75 ILE A CA 1
ATOM 611 C C . ILE A 1 75 ? -18.405 41.863 23.822 1.00 76.19 75 ILE A C 1
ATOM 613 O O . ILE A 1 75 ? -18.332 40.637 23.942 1.00 76.19 75 ILE A O 1
ATOM 617 N N . ASP A 1 76 ? -19.514 42.547 24.112 1.00 71.69 76 ASP A N 1
ATOM 618 C CA . ASP A 1 76 ? -20.761 41.901 24.528 1.00 71.69 76 ASP A CA 1
ATOM 619 C C . ASP A 1 76 ? -21.338 41.046 23.391 1.00 71.69 76 ASP A C 1
ATOM 621 O O . ASP A 1 76 ? -21.735 41.566 22.353 1.00 71.69 76 ASP A O 1
ATOM 625 N N . THR A 1 77 ? -21.410 39.736 23.605 1.00 70.81 77 THR A N 1
ATOM 626 C CA . THR A 1 77 ? -22.062 38.771 22.705 1.00 70.81 77 THR A CA 1
ATOM 627 C C . THR A 1 77 ? -23.219 38.048 23.405 1.00 70.81 77 THR A C 1
ATOM 629 O O . THR A 1 77 ? -23.619 36.969 22.986 1.00 70.81 77 THR A O 1
ATOM 632 N N . THR A 1 78 ? -23.749 38.605 24.502 1.00 65.25 78 THR A N 1
ATOM 633 C CA . THR A 1 78 ? -24.823 37.976 25.286 1.00 65.25 78 THR A CA 1
ATOM 634 C C . THR A 1 78 ? -26.212 38.248 24.700 1.00 65.25 78 THR A C 1
ATOM 636 O O . THR A 1 78 ? -26.556 39.392 24.377 1.00 65.25 78 THR A O 1
ATOM 639 N N . ILE A 1 79 ? -27.020 37.188 24.606 1.00 61.69 79 ILE A N 1
ATOM 640 C CA . ILE A 1 79 ? -28.399 37.184 24.091 1.00 61.69 79 ILE A CA 1
ATOM 641 C C . ILE A 1 79 ? -29.394 37.002 25.251 1.00 61.69 79 ILE A C 1
ATOM 643 O O . ILE A 1 79 ? -29.086 36.342 26.243 1.00 61.69 79 ILE A O 1
ATOM 647 N N . ASP A 1 80 ? -30.591 37.592 25.138 1.00 60.84 80 ASP A N 1
ATOM 648 C CA . ASP A 1 80 ? -31.704 37.351 26.063 1.00 60.84 80 ASP A CA 1
ATOM 649 C C . ASP A 1 80 ? -32.621 36.212 25.577 1.00 60.84 80 ASP A C 1
ATOM 651 O O . ASP A 1 80 ? -32.739 35.962 24.380 1.00 60.84 80 ASP A O 1
ATOM 655 N N . GLU A 1 81 ? -33.346 35.554 26.491 1.00 52.66 81 GLU A N 1
ATOM 656 C CA . GLU A 1 81 ? -34.295 34.449 26.198 1.00 52.66 81 GLU A CA 1
ATOM 657 C C . GLU A 1 81 ? -35.420 34.810 25.197 1.00 52.66 81 GLU A C 1
ATOM 659 O O . GLU A 1 81 ? -36.257 33.980 24.849 1.00 52.66 81 GLU A O 1
ATOM 664 N N . LYS A 1 82 ? -35.482 36.071 24.763 1.00 53.72 82 LYS A N 1
ATOM 665 C CA . LYS A 1 82 ? -36.486 36.638 23.860 1.00 53.72 82 LYS A CA 1
ATOM 666 C C . LYS A 1 82 ? -35.908 37.022 22.492 1.00 53.72 82 LYS A C 1
ATOM 668 O O . LYS A 1 82 ? -36.677 37.469 21.645 1.00 53.72 82 LYS A O 1
ATOM 673 N N . MET A 1 83 ? -34.601 36.842 22.271 1.00 58.09 83 MET A N 1
ATOM 674 C CA . MET A 1 83 ? -33.906 37.084 21.000 1.00 58.09 83 MET A CA 1
ATOM 675 C C . MET A 1 83 ? -34.086 38.518 20.446 1.00 58.09 83 MET A C 1
ATOM 677 O O . MET A 1 83 ? -34.289 38.704 19.246 1.00 58.09 83 MET A O 1
ATOM 681 N N . ASN A 1 84 ? -34.062 39.543 21.309 1.00 56.00 84 ASN A N 1
ATOM 682 C CA . ASN A 1 84 ? -34.470 40.905 20.918 1.00 56.00 84 ASN A CA 1
ATOM 683 C C . ASN A 1 84 ? -33.418 41.727 20.148 1.00 56.00 84 ASN A C 1
ATOM 685 O O . ASN A 1 84 ? -33.797 42.627 19.398 1.00 56.00 84 ASN A O 1
ATOM 689 N N . ASP A 1 85 ? -32.121 41.486 20.360 1.00 64.88 85 ASP A N 1
ATOM 690 C CA . ASP A 1 85 ? -31.038 42.301 19.790 1.00 64.88 85 ASP A CA 1
ATOM 691 C C . ASP A 1 85 ? -29.800 41.456 19.461 1.00 64.88 85 ASP A C 1
ATOM 693 O O . ASP A 1 85 ? -29.143 40.915 20.350 1.00 64.88 85 ASP A O 1
ATOM 697 N N . PHE A 1 86 ? -29.474 41.391 18.169 1.00 66.25 86 PHE A N 1
ATOM 698 C CA . PHE A 1 86 ? -28.275 40.741 17.633 1.00 66.25 86 PHE A CA 1
ATOM 699 C C . PHE A 1 86 ? -27.250 41.746 17.076 1.00 66.25 86 PHE A C 1
ATOM 701 O O . PHE A 1 86 ? -26.174 41.341 16.645 1.00 66.25 86 PHE A O 1
ATOM 708 N N . THR A 1 87 ? -27.529 43.056 17.105 1.00 68.62 87 THR A N 1
ATOM 709 C CA . THR A 1 87 ? -26.653 44.080 16.493 1.00 68.62 87 THR A CA 1
ATOM 710 C C . THR A 1 87 ? -25.265 44.127 17.137 1.00 68.62 87 THR A C 1
ATOM 712 O O . THR A 1 87 ? -24.277 44.470 16.491 1.00 68.62 87 THR A O 1
ATOM 715 N N . LYS A 1 88 ? -25.149 43.674 18.391 1.00 72.00 88 LYS A N 1
ATOM 716 C CA . LYS A 1 88 ? -23.872 43.500 19.098 1.00 72.00 88 LYS A CA 1
ATOM 717 C C . LYS A 1 88 ? -22.864 42.626 18.331 1.00 72.00 88 LYS A C 1
ATOM 719 O O . LYS A 1 88 ? -21.664 42.892 18.381 1.00 72.00 88 LYS A O 1
ATOM 724 N N . PHE A 1 89 ? -23.330 41.626 17.576 1.00 71.62 89 PHE A N 1
ATOM 725 C CA . PHE A 1 89 ? -22.456 40.740 16.801 1.00 71.62 89 PHE A CA 1
ATOM 726 C C . PHE A 1 89 ? -21.766 41.458 15.626 1.00 71.62 89 PHE A C 1
ATOM 728 O O . PHE A 1 89 ? -20.672 41.052 15.243 1.00 71.62 89 PHE A O 1
ATOM 735 N N . GLU A 1 90 ? -22.292 42.582 15.115 1.00 77.19 90 GLU A N 1
ATOM 736 C CA . GLU A 1 90 ? -21.548 43.430 14.163 1.00 77.19 90 GLU A CA 1
ATOM 737 C C . GLU A 1 90 ? -20.261 43.993 14.782 1.00 77.19 90 GLU A C 1
ATOM 739 O O . GLU A 1 90 ? -19.233 44.051 14.109 1.00 77.19 90 GLU A O 1
ATOM 744 N N . VAL A 1 91 ? -20.273 44.343 16.074 1.00 78.94 91 VAL A N 1
ATOM 745 C CA . VAL A 1 91 ? -19.070 44.809 16.787 1.00 78.94 91 VAL A CA 1
ATOM 746 C C . VAL A 1 91 ? -18.028 43.691 16.864 1.00 78.94 91 VAL A C 1
ATOM 748 O O . VAL A 1 91 ? -16.845 43.935 16.621 1.00 78.94 91 VAL A O 1
ATOM 751 N N . PHE A 1 92 ? -18.464 42.455 17.127 1.00 78.31 92 PHE A N 1
ATOM 752 C CA . PHE A 1 92 ? -17.584 41.285 17.148 1.00 78.31 92 PHE A CA 1
ATOM 753 C C . PHE A 1 92 ? -17.024 40.953 15.756 1.00 78.31 92 PHE A C 1
ATOM 755 O O . PHE A 1 92 ? -15.836 40.668 15.621 1.00 78.31 92 PHE A O 1
ATOM 762 N N . HIS A 1 93 ? -17.833 41.071 14.702 1.00 79.12 93 HIS A N 1
ATOM 763 C CA . HIS A 1 93 ? -17.389 40.855 13.322 1.00 79.12 93 HIS A CA 1
ATOM 764 C C . HIS A 1 93 ? -16.363 41.895 12.867 1.00 79.12 93 HIS A C 1
ATOM 766 O O . HIS A 1 93 ? -15.328 41.521 12.321 1.00 79.12 93 HIS A O 1
ATOM 772 N N . ASN A 1 94 ? -16.600 43.176 13.160 1.00 82.06 94 ASN A N 1
ATOM 773 C CA . ASN A 1 94 ? -15.657 44.251 12.851 1.00 82.06 94 ASN A CA 1
ATOM 774 C C . ASN A 1 94 ? -14.326 44.070 13.607 1.00 82.06 94 ASN A C 1
ATOM 776 O O . ASN A 1 94 ? -13.259 44.357 13.063 1.00 82.06 94 ASN A O 1
ATOM 780 N N . TYR A 1 95 ? -14.374 43.559 14.844 1.00 86.25 95 TYR A N 1
ATOM 781 C CA . TYR A 1 95 ? -13.186 43.164 15.605 1.00 86.25 95 TYR A CA 1
ATOM 782 C C . TYR A 1 95 ? -12.424 42.016 14.921 1.00 86.25 95 TYR A C 1
ATOM 784 O O . TYR A 1 95 ? -11.215 42.132 14.735 1.00 86.25 95 TYR A O 1
ATOM 792 N N . LEU A 1 96 ? -13.109 40.946 14.493 1.00 78.81 96 LEU A N 1
ATOM 793 C CA . LEU A 1 96 ? -12.467 39.817 13.806 1.00 78.81 96 LEU A CA 1
ATOM 794 C C . LEU A 1 96 ? -11.808 40.248 12.485 1.00 78.81 96 LEU A C 1
ATOM 796 O O . LEU A 1 96 ? -10.671 39.865 12.225 1.00 78.81 96 LEU A O 1
ATOM 800 N N . GLU A 1 97 ? -12.486 41.079 11.692 1.00 81.00 97 GLU A N 1
ATOM 801 C CA . GLU A 1 97 ? -11.984 41.609 10.415 1.00 81.00 97 GLU A CA 1
ATOM 802 C C . GLU A 1 97 ? -10.770 42.540 10.608 1.00 81.00 97 GLU A C 1
ATOM 804 O O . GLU A 1 97 ? -9.825 42.512 9.821 1.00 81.00 97 GLU A O 1
ATOM 809 N N . THR A 1 98 ? -10.748 43.315 11.700 1.00 84.38 98 THR A N 1
ATOM 810 C CA . THR A 1 98 ? -9.627 44.209 12.048 1.00 84.38 98 THR A CA 1
ATOM 811 C C . THR A 1 98 ? -8.417 43.449 12.600 1.00 84.38 98 THR A C 1
ATOM 813 O O . THR A 1 98 ? -7.275 43.815 12.326 1.00 84.38 98 THR A O 1
ATOM 816 N N . GLU A 1 99 ? -8.645 42.417 13.415 1.00 83.88 99 GLU A N 1
ATOM 817 C CA . GLU A 1 99 ? -7.577 41.713 14.130 1.00 83.88 99 GLU A CA 1
ATOM 818 C C . GLU A 1 99 ? -7.002 40.525 13.368 1.00 83.88 99 GLU A C 1
ATOM 820 O O . GLU A 1 99 ? -5.857 40.185 13.647 1.00 83.88 99 GLU A O 1
ATOM 825 N N . PHE A 1 100 ? -7.732 39.916 12.428 1.00 83.12 100 PHE A N 1
ATOM 826 C CA . PHE A 1 100 ? -7.284 38.757 11.639 1.00 83.12 100 PHE A CA 1
ATOM 827 C C . PHE A 1 100 ? -7.345 39.020 10.119 1.00 83.12 100 PHE A C 1
ATOM 829 O O . PHE A 1 100 ? -7.969 38.250 9.379 1.00 83.12 100 PHE A O 1
ATOM 836 N N . PRO A 1 101 ? -6.741 40.118 9.619 1.00 81.75 101 PRO A N 1
ATOM 837 C CA . PRO A 1 101 ? -6.936 40.568 8.243 1.00 81.75 101 PRO A CA 1
ATOM 838 C C . PRO A 1 101 ? -6.436 39.561 7.199 1.00 81.75 101 PRO A C 1
ATOM 840 O O . PRO A 1 101 ? -7.001 39.497 6.111 1.00 81.75 101 PRO A O 1
ATOM 843 N N . ILE A 1 102 ? -5.430 38.734 7.516 1.00 81.12 102 ILE A N 1
ATOM 844 C CA . ILE A 1 102 ? -4.896 37.746 6.566 1.00 81.12 102 ILE A CA 1
ATOM 845 C C . ILE A 1 102 ? -5.890 36.588 6.403 1.00 81.12 102 ILE A C 1
ATOM 847 O O . ILE A 1 102 ? -6.065 36.076 5.299 1.00 81.12 102 ILE A O 1
ATOM 851 N N . VAL A 1 103 ? -6.611 36.213 7.467 1.00 78.00 103 VAL A N 1
ATOM 852 C CA . VAL A 1 103 ? -7.699 35.222 7.376 1.00 78.00 103 VAL A CA 1
ATOM 853 C C . VAL A 1 103 ? -8.841 35.741 6.498 1.00 78.00 103 VAL A C 1
ATOM 855 O O . VAL A 1 103 ? -9.356 34.986 5.678 1.00 78.00 103 VAL A O 1
ATOM 858 N N . PHE A 1 104 ? -9.205 37.022 6.616 1.00 81.75 104 PHE A N 1
ATOM 859 C CA . PHE A 1 104 ? -10.245 37.645 5.783 1.00 81.75 104 PHE A CA 1
ATOM 860 C C . PHE A 1 104 ? -9.800 37.897 4.327 1.00 81.75 104 PHE A C 1
ATOM 862 O O . PHE A 1 104 ? -10.649 37.940 3.441 1.00 81.75 104 PHE A O 1
ATOM 869 N N . GLU A 1 105 ? -8.496 38.031 4.059 1.00 83.38 105 GLU A N 1
ATOM 870 C CA . GLU A 1 105 ? -7.937 38.092 2.698 1.00 83.38 105 GLU A CA 1
ATOM 871 C C . GLU A 1 105 ? -7.909 36.709 2.021 1.00 83.38 105 GLU A C 1
ATOM 873 O O . GLU A 1 105 ? -8.264 36.580 0.849 1.00 83.38 105 GLU A O 1
ATOM 878 N N . LYS A 1 106 ? -7.458 35.676 2.747 1.00 79.31 106 LYS A N 1
ATOM 879 C CA . LYS A 1 106 ? -7.127 34.353 2.187 1.00 79.31 106 LYS A CA 1
ATOM 880 C C . LYS A 1 106 ? -8.283 33.347 2.223 1.00 79.31 106 LYS A C 1
ATOM 882 O O . LYS A 1 106 ? -8.267 32.404 1.435 1.00 79.31 106 LYS A O 1
ATOM 887 N N . ALA A 1 107 ? -9.265 33.511 3.112 1.00 80.62 107 ALA A N 1
ATOM 888 C CA . ALA A 1 107 ? -10.443 32.645 3.188 1.00 80.62 107 ALA A CA 1
ATOM 889 C C . ALA A 1 107 ? -11.679 33.313 2.569 1.00 80.62 107 ALA A C 1
ATOM 891 O O . ALA A 1 107 ? -11.957 34.491 2.789 1.00 80.62 107 ALA A O 1
ATOM 892 N N . LYS A 1 108 ? -12.493 32.535 1.853 1.00 81.75 108 LYS A N 1
ATOM 893 C CA . LYS A 1 108 ? -13.804 32.973 1.360 1.00 81.75 108 LYS A CA 1
ATOM 894 C C . LYS A 1 108 ? -14.767 33.085 2.548 1.00 81.75 108 LYS A C 1
ATOM 896 O O . LYS A 1 108 ? -15.212 32.069 3.081 1.00 81.75 108 LYS A O 1
ATOM 901 N N . VAL A 1 109 ? -15.097 34.309 2.959 1.00 79.81 109 VAL A N 1
ATOM 902 C CA . VAL A 1 109 ? -16.007 34.572 4.089 1.00 79.81 109 VAL A CA 1
ATOM 903 C C . VAL A 1 109 ? -17.456 34.701 3.609 1.00 79.81 109 VAL A C 1
ATOM 905 O O . VAL A 1 109 ? -17.788 35.583 2.819 1.00 79.81 109 VAL A O 1
ATOM 908 N N . THR A 1 110 ? -18.342 33.850 4.125 1.00 77.75 110 THR A N 1
ATOM 909 C CA . THR A 1 110 ? -19.784 33.851 3.842 1.00 77.75 110 THR A CA 1
ATOM 910 C C . THR A 1 110 ? -20.563 34.194 5.113 1.00 77.75 110 THR A C 1
ATOM 912 O O . THR A 1 110 ? -20.468 33.483 6.114 1.00 77.75 110 THR A O 1
ATOM 915 N N . LYS A 1 111 ? -21.358 35.275 5.080 1.00 74.69 111 LYS A N 1
ATOM 916 C CA . LYS A 1 111 ? -22.288 35.643 6.165 1.00 74.69 111 LYS A CA 1
ATOM 917 C C . LYS A 1 111 ? -23.623 34.918 5.966 1.00 74.69 111 LYS A C 1
ATOM 919 O O . LYS A 1 111 ? -24.295 35.129 4.958 1.00 74.69 111 LYS A O 1
ATOM 924 N N . ILE A 1 112 ? -24.004 34.069 6.917 1.00 70.88 112 ILE A N 1
ATOM 925 C CA . ILE A 1 112 ? -25.204 33.220 6.873 1.00 70.88 112 ILE A CA 1
ATOM 926 C C . ILE A 1 112 ? -26.220 33.744 7.892 1.00 70.88 112 ILE A C 1
ATOM 928 O O . ILE A 1 112 ? -25.889 33.954 9.054 1.00 70.88 112 ILE A O 1
ATOM 932 N N . ASN A 1 113 ? -27.467 33.964 7.458 1.00 55.75 113 ASN A N 1
ATOM 933 C CA . ASN A 1 113 ? -28.558 34.478 8.303 1.00 55.75 113 ASN A CA 1
ATOM 934 C C . ASN A 1 113 ? -28.175 35.757 9.092 1.00 55.75 113 ASN A C 1
ATOM 936 O O . ASN A 1 113 ? -28.391 35.861 10.298 1.00 55.75 113 ASN A O 1
ATOM 940 N N . THR A 1 114 ? -27.555 36.714 8.390 1.00 66.19 114 THR A N 1
ATOM 941 C CA . THR A 1 114 ? -26.975 37.977 8.898 1.00 66.19 114 THR A CA 1
ATOM 942 C C . THR A 1 114 ? -25.751 37.818 9.811 1.00 66.19 114 THR A C 1
ATOM 944 O O . THR A 1 114 ? -24.742 38.474 9.549 1.00 66.19 114 THR A O 1
ATOM 947 N N . TYR A 1 115 ? -25.807 36.958 10.836 1.00 69.00 115 TYR A N 1
ATOM 948 C CA . TYR A 1 115 ? -24.809 36.928 11.917 1.00 69.00 115 TYR A CA 1
ATOM 949 C C . TYR A 1 115 ? -23.967 35.645 12.036 1.00 69.00 115 TYR A C 1
ATOM 951 O O . TYR A 1 115 ? -22.976 35.655 12.754 1.00 69.00 115 TYR A O 1
ATOM 959 N N . GLY A 1 116 ? -24.283 34.560 11.326 1.00 65.44 116 GLY A N 1
ATOM 960 C CA . GLY A 1 116 ? -23.399 33.389 11.264 1.00 65.44 116 GLY A CA 1
ATOM 961 C C . GLY A 1 116 ? -22.213 33.640 10.330 1.00 65.44 116 GLY A C 1
ATOM 962 O O . GLY A 1 116 ? -22.397 34.202 9.248 1.00 65.44 116 GLY A O 1
ATOM 963 N N . LEU A 1 117 ? -21.009 33.201 10.708 1.00 72.62 117 LEU A N 1
ATOM 964 C CA . LEU A 1 117 ? -19.812 33.301 9.863 1.00 72.62 117 LEU A CA 1
ATOM 965 C C . LEU A 1 117 ? -19.342 31.920 9.405 1.00 72.62 117 LEU A C 1
ATOM 967 O O . LEU A 1 117 ? -19.100 31.044 10.228 1.00 72.62 117 LEU A O 1
ATOM 971 N N . LEU A 1 118 ? -19.147 31.751 8.098 1.00 75.12 118 LEU A N 1
ATOM 972 C CA . LEU A 1 118 ? -18.470 30.599 7.506 1.00 75.12 118 LEU A CA 1
ATOM 973 C C . LEU A 1 118 ? -17.240 31.087 6.730 1.00 75.12 118 LEU A C 1
ATOM 975 O O . LEU A 1 118 ? -17.379 31.780 5.725 1.00 75.12 118 LEU A O 1
ATOM 979 N N . PHE A 1 119 ? -16.047 30.717 7.184 1.00 78.81 119 PHE A N 1
ATOM 980 C CA . PHE A 1 119 ? -14.781 30.917 6.481 1.00 78.81 119 PHE A CA 1
ATOM 981 C C . PHE A 1 119 ? -14.432 29.634 5.730 1.00 78.81 119 PHE A C 1
ATOM 983 O O . PHE A 1 119 ? -14.382 28.563 6.334 1.00 78.81 119 PHE A O 1
ATOM 990 N N . GLU A 1 120 ? -14.167 29.728 4.431 1.00 77.31 120 GLU A N 1
ATOM 991 C CA . GLU A 1 120 ? -13.822 28.576 3.597 1.00 77.31 120 GLU A CA 1
ATOM 992 C C . GLU A 1 120 ? -12.425 28.741 2.995 1.00 77.31 120 GLU A C 1
ATOM 994 O O . GLU A 1 120 ? -12.141 29.739 2.333 1.00 77.31 120 GLU A O 1
ATOM 999 N N . VAL A 1 121 ? -11.561 27.746 3.207 1.00 78.50 121 VAL A N 1
ATOM 1000 C CA . VAL A 1 121 ? -10.232 27.654 2.592 1.00 78.50 121 VAL A CA 1
ATOM 1001 C C . VAL A 1 121 ? -10.246 26.461 1.643 1.00 78.50 121 VAL A C 1
ATOM 1003 O O . VAL A 1 121 ? -10.457 25.321 2.067 1.00 78.50 121 VAL A O 1
ATOM 1006 N N . GLU A 1 122 ? -10.089 26.730 0.349 1.00 76.06 122 GLU A N 1
ATOM 1007 C CA . GLU A 1 122 ? -10.133 25.703 -0.694 1.00 76.06 122 GLU A CA 1
ATOM 1008 C C . GLU A 1 122 ? -8.861 24.840 -0.691 1.00 76.06 122 GLU A C 1
ATOM 1010 O O . GLU A 1 122 ? -7.787 25.283 -0.283 1.00 76.06 122 GLU A O 1
ATOM 1015 N N . GLY A 1 123 ? -9.001 23.582 -1.117 1.00 67.81 123 GLY A N 1
ATOM 1016 C CA . GLY A 1 123 ? -7.901 22.626 -1.230 1.00 67.81 123 GLY A CA 1
ATOM 1017 C C . GLY A 1 123 ? -7.757 22.106 -2.657 1.00 67.81 123 GLY A C 1
ATOM 1018 O O . GLY A 1 123 ? -8.751 21.931 -3.359 1.00 67.81 123 GLY A O 1
ATOM 1019 N N . GLU A 1 124 ? -6.522 21.849 -3.078 1.00 69.19 124 GLU A N 1
ATOM 1020 C CA . GLU A 1 124 ? -6.173 21.483 -4.454 1.00 69.19 124 GLU A CA 1
ATOM 1021 C C . GLU A 1 124 ? -6.469 20.020 -4.801 1.00 69.19 124 GLU A C 1
ATOM 1023 O O . GLU A 1 124 ? -6.576 19.690 -5.980 1.00 69.19 124 GLU A O 1
ATOM 1028 N N . ASN A 1 125 ? -6.615 19.136 -3.806 1.00 59.94 125 ASN A N 1
ATOM 1029 C CA . ASN A 1 125 ? -6.945 17.734 -4.037 1.00 59.94 125 ASN A CA 1
ATOM 1030 C C . ASN A 1 125 ? -8.449 17.485 -3.782 1.00 59.94 125 ASN A C 1
ATOM 1032 O O . ASN A 1 125 ? -8.857 17.345 -2.625 1.00 59.94 125 ASN A O 1
ATOM 1036 N N . PRO A 1 126 ? -9.289 17.371 -4.832 1.00 54.81 126 PRO A N 1
ATOM 1037 C CA . PRO A 1 126 ? -10.740 17.234 -4.683 1.00 54.81 126 PRO A CA 1
ATOM 1038 C C . PRO A 1 126 ? -11.185 15.900 -4.060 1.00 54.81 126 PRO A C 1
ATOM 1040 O O . PRO A 1 126 ? -12.358 15.756 -3.718 1.00 54.81 126 PRO A O 1
ATOM 1043 N N . ALA A 1 127 ? -10.284 14.927 -3.875 1.00 52.94 127 ALA A N 1
ATOM 1044 C CA . ALA A 1 127 ? -10.580 13.708 -3.123 1.00 52.94 127 ALA A CA 1
ATOM 1045 C C . ALA A 1 127 ? -10.554 13.922 -1.592 1.00 52.94 127 ALA A C 1
ATOM 1047 O O . ALA A 1 127 ? -11.054 13.077 -0.844 1.00 52.94 127 ALA A O 1
ATOM 1048 N N . LEU A 1 128 ? -9.984 15.033 -1.099 1.00 58.44 128 LEU A N 1
ATOM 1049 C CA . LEU A 1 128 ? -9.782 15.292 0.329 1.00 58.44 128 LEU A CA 1
ATOM 1050 C C . LEU A 1 128 ? -10.842 16.250 0.897 1.00 58.44 128 LEU A C 1
ATOM 1052 O O . LEU A 1 128 ? -10.807 17.462 0.696 1.00 58.44 128 LEU A O 1
ATOM 1056 N N . LYS A 1 129 ? -11.775 15.690 1.670 1.00 72.19 129 LYS A N 1
ATOM 1057 C CA . LYS A 1 129 ? -12.904 16.405 2.293 1.00 72.19 129 LYS A CA 1
ATOM 1058 C C . LYS A 1 129 ? -12.463 17.369 3.432 1.00 72.19 129 LYS A C 1
ATOM 1060 O O . LYS A 1 129 ? -11.470 17.076 4.101 1.00 72.19 129 LYS A O 1
ATOM 1065 N N . PRO A 1 130 ? -13.181 18.483 3.698 1.00 64.06 130 PRO A N 1
ATOM 1066 C CA . PRO A 1 130 ? -12.829 19.475 4.738 1.00 64.06 130 PRO A CA 1
ATOM 1067 C C . PRO A 1 130 ? -13.367 19.154 6.160 1.00 64.06 130 PRO A C 1
ATOM 1069 O O . PRO A 1 130 ? -14.027 18.133 6.334 1.00 64.06 130 PRO A O 1
ATOM 1072 N N . ALA A 1 131 ? -13.091 20.016 7.163 1.00 51.38 131 ALA A N 1
ATOM 1073 C CA . ALA A 1 131 ? -13.466 19.896 8.602 1.00 51.38 131 ALA A CA 1
ATOM 1074 C C . ALA A 1 131 ? -13.929 21.244 9.255 1.00 51.38 131 ALA A C 1
ATOM 1076 O O . ALA A 1 131 ? -13.779 22.258 8.577 1.00 51.38 131 ALA A O 1
ATOM 1077 N N . ILE A 1 132 ? -14.527 21.255 10.485 1.00 57.97 132 ILE A N 1
ATOM 1078 C CA . ILE A 1 132 ? -15.357 22.358 11.118 1.00 57.97 132 ILE A CA 1
ATOM 1079 C C . ILE A 1 132 ? -15.344 22.382 12.708 1.00 57.97 132 ILE A C 1
ATOM 1081 O O . ILE A 1 132 ? -14.992 21.337 13.251 1.00 57.97 132 ILE A O 1
ATOM 1085 N N . SER A 1 133 ? -15.725 23.481 13.446 1.00 46.44 133 SER A N 1
ATOM 1086 C CA . SER A 1 133 ? -15.689 23.684 14.959 1.00 46.44 133 SER A CA 1
ATOM 1087 C C . SER A 1 133 ? -16.562 24.857 15.590 1.00 46.44 133 SER A C 1
ATOM 1089 O O . SER A 1 133 ? -16.655 25.863 14.891 1.00 46.44 133 SER A O 1
ATOM 1091 N N . PHE A 1 134 ? -17.127 24.809 16.848 1.00 41.38 134 PHE A N 1
ATOM 1092 C CA . PHE A 1 134 ? -18.123 25.775 17.497 1.00 41.38 134 PHE A CA 1
ATOM 1093 C C . PHE A 1 134 ? -18.013 26.059 19.069 1.00 41.38 134 PHE A C 1
ATOM 1095 O O . PHE A 1 134 ? -16.970 25.737 19.632 1.00 41.38 134 PHE A O 1
ATOM 1102 N N . GLY A 1 135 ? -19.021 26.696 19.766 1.00 34.84 135 GLY A N 1
ATOM 1103 C CA . GLY A 1 135 ? -19.221 26.785 21.278 1.00 34.84 135 GLY A CA 1
ATOM 1104 C C . GLY A 1 135 ? -20.094 27.944 21.927 1.00 34.84 135 GLY A C 1
ATOM 1105 O O . GLY A 1 135 ? -20.338 28.914 21.206 1.00 34.84 135 GLY A O 1
ATOM 1106 N N . ASP A 1 136 ? -20.541 27.914 23.235 1.00 39.72 136 ASP A N 1
ATOM 1107 C CA . ASP A 1 136 ? -21.300 29.011 24.010 1.00 39.72 136 ASP A CA 1
ATOM 1108 C C . ASP A 1 136 ? -21.357 28.969 25.614 1.00 39.72 136 ASP A C 1
ATOM 1110 O O . ASP A 1 136 ? -20.878 28.011 26.209 1.00 39.72 136 ASP A O 1
ATOM 1114 N N . ILE A 1 137 ? -21.830 30.031 26.348 1.00 40.28 137 ILE A N 1
ATOM 1115 C CA . ILE A 1 137 ? -21.349 30.494 27.715 1.00 40.28 137 ILE A CA 1
ATOM 1116 C C . ILE A 1 137 ? -22.340 31.031 28.833 1.00 40.28 137 ILE A C 1
ATOM 1118 O O . ILE A 1 137 ? -23.182 31.896 28.564 1.00 40.28 137 ILE A O 1
ATOM 1122 N N . LYS A 1 138 ? -22.017 30.839 30.149 1.00 41.09 138 LYS A N 1
ATOM 1123 C CA . LYS A 1 138 ? -22.474 31.563 31.416 1.00 41.09 138 LYS A CA 1
ATOM 1124 C C . LYS A 1 138 ? -21.315 31.685 32.486 1.00 41.09 138 LYS A C 1
ATOM 1126 O O . LYS A 1 138 ? -20.316 31.026 32.273 1.00 41.09 138 LYS A O 1
ATOM 1131 N N . GLU A 1 139 ? -21.233 32.404 33.640 1.00 45.03 139 GLU A N 1
ATOM 1132 C CA . GLU A 1 139 ? -21.796 33.632 34.303 1.00 45.03 139 GLU A CA 1
ATOM 1133 C C . GLU A 1 139 ? -20.738 34.229 35.341 1.00 45.03 139 GLU A C 1
ATOM 1135 O O . GLU A 1 139 ? -19.607 33.753 35.322 1.00 45.03 139 GLU A O 1
ATOM 1140 N N . TRP A 1 140 ? -20.941 35.290 36.181 1.00 39.50 140 TRP A N 1
ATOM 1141 C CA . TRP A 1 140 ? -19.808 36.184 36.638 1.00 39.50 140 TRP A CA 1
ATOM 1142 C C . TRP A 1 140 ? -19.725 36.824 38.067 1.00 39.50 140 TRP A C 1
ATOM 1144 O O . TRP A 1 140 ? -20.697 36.937 38.804 1.00 39.50 140 TRP A O 1
ATOM 1154 N N . LYS A 1 141 ? -18.501 37.266 38.464 1.00 49.34 141 LYS A N 1
ATOM 1155 C CA . LYS A 1 141 ? -18.193 38.152 39.637 1.00 49.34 141 LYS A CA 1
ATOM 1156 C C . LYS A 1 141 ? -17.047 39.160 39.384 1.00 49.34 141 LYS A C 1
ATOM 1158 O O . LYS A 1 141 ? -17.105 40.268 39.914 1.00 49.34 141 LYS A O 1
ATOM 1163 N N . PHE A 1 142 ? -15.999 38.806 38.630 1.00 59.22 142 PHE A N 1
ATOM 1164 C CA . PHE A 1 142 ? -15.238 39.818 37.877 1.00 59.22 142 PHE A CA 1
ATOM 1165 C C . PHE A 1 142 ? -16.167 40.445 36.825 1.00 59.22 142 PHE A C 1
ATOM 1167 O O . PHE A 1 142 ? -17.228 39.884 36.549 1.00 59.22 142 PHE A O 1
ATOM 1174 N N . ASP A 1 143 ? -15.793 41.585 36.239 1.00 59.66 143 ASP A N 1
ATOM 1175 C CA . ASP A 1 143 ? -16.576 42.154 35.138 1.00 59.66 143 ASP A CA 1
ATOM 1176 C C . ASP A 1 143 ? -16.642 41.134 33.978 1.00 59.66 143 ASP A C 1
ATOM 1178 O O . ASP A 1 143 ? -15.582 40.776 33.450 1.00 59.66 143 ASP A O 1
ATOM 1182 N N . PRO A 1 144 ? -17.839 40.645 33.583 1.00 51.66 144 PRO A N 1
ATOM 1183 C CA . PRO A 1 144 ? -17.988 39.676 32.497 1.00 51.66 144 PRO A CA 1
ATOM 1184 C C . PRO A 1 144 ? -17.374 40.159 31.182 1.00 51.66 144 PRO A C 1
ATOM 1186 O O . PRO A 1 144 ? -16.981 39.334 30.366 1.00 51.66 144 PRO A O 1
ATOM 1189 N N . LEU A 1 145 ? -17.279 41.472 30.970 1.00 58.69 145 LEU A N 1
ATOM 1190 C CA . LEU A 1 145 ? -16.755 42.090 29.755 1.00 58.69 145 LEU A CA 1
ATOM 1191 C C . LEU A 1 145 ? -15.491 42.915 30.050 1.00 58.69 145 LEU A C 1
ATOM 1193 O O . LEU A 1 145 ? -15.118 43.788 29.274 1.00 58.69 145 LEU A O 1
ATOM 1197 N N . GLY A 1 146 ? -14.801 42.646 31.165 1.00 59.16 146 GLY A N 1
ATOM 1198 C CA . GLY A 1 146 ? -13.559 43.341 31.515 1.00 59.16 146 GLY A CA 1
ATOM 1199 C C . GLY A 1 146 ? -12.333 42.863 30.728 1.00 59.16 146 GLY A C 1
ATOM 1200 O O . GLY A 1 146 ? -11.413 43.646 30.488 1.00 59.16 146 GLY A O 1
ATOM 1201 N N . GLY A 1 147 ? -12.289 41.583 30.336 1.00 62.25 147 GLY A N 1
ATOM 1202 C CA . GLY A 1 147 ? -11.120 40.978 29.678 1.00 62.25 147 GLY A CA 1
ATOM 1203 C C . GLY A 1 147 ? -9.842 41.040 30.523 1.00 62.25 147 GLY A C 1
ATOM 1204 O O . GLY A 1 147 ? -8.746 41.159 29.974 1.00 62.25 147 GLY A O 1
ATOM 1205 N N . PHE A 1 148 ? -9.981 41.033 31.853 1.00 72.06 148 PHE A N 1
ATOM 1206 C CA . PHE A 1 148 ? -8.869 41.165 32.794 1.00 72.06 148 PHE A CA 1
ATOM 1207 C C . PHE A 1 148 ? -7.942 39.948 32.702 1.00 72.06 148 PHE A C 1
ATOM 1209 O O . PHE A 1 148 ? -8.418 38.823 32.571 1.00 72.06 148 PHE A O 1
ATOM 1216 N N . TYR A 1 149 ? -6.629 40.154 32.807 1.00 76.88 149 TYR A 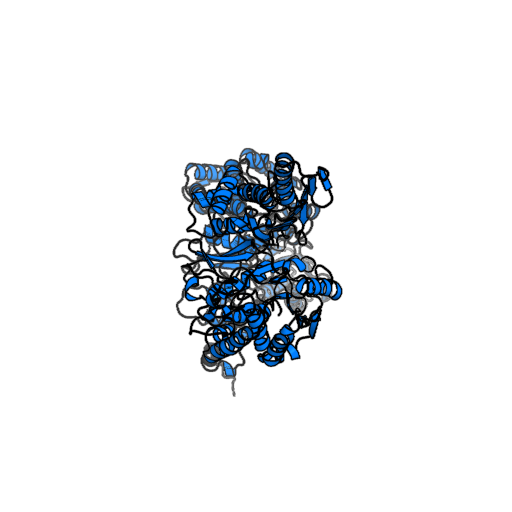N 1
ATOM 1217 C CA . TYR A 1 149 ? -5.664 39.060 32.863 1.00 76.88 149 TYR A CA 1
ATOM 1218 C C . TYR A 1 149 ? -4.523 39.337 33.849 1.00 76.88 149 TYR A C 1
ATOM 1220 O O . TYR A 1 149 ? -4.182 40.489 34.123 1.00 76.88 149 TYR A O 1
ATOM 1228 N N . ASP A 1 150 ? -3.959 38.259 34.392 1.00 77.38 150 ASP A N 1
ATOM 1229 C CA . ASP A 1 150 ? -2.764 38.246 35.241 1.00 77.38 150 ASP A CA 1
ATOM 1230 C C . ASP A 1 150 ? -1.650 37.395 34.591 1.00 77.38 150 ASP A C 1
ATOM 1232 O O . ASP A 1 150 ? -1.799 36.937 33.459 1.00 77.38 150 ASP A O 1
ATOM 1236 N N . ASP A 1 151 ? -0.520 37.174 35.275 1.00 68.62 151 ASP A N 1
ATOM 1237 C CA . ASP A 1 151 ? 0.614 36.384 34.750 1.00 68.62 151 ASP A CA 1
ATOM 1238 C C . ASP A 1 151 ? 0.275 34.902 34.453 1.00 68.62 151 ASP A C 1
ATOM 1240 O O . ASP A 1 151 ? 1.132 34.155 33.973 1.00 68.62 151 ASP A O 1
ATOM 1244 N N . LYS A 1 152 ? -0.936 34.437 34.789 1.00 71.94 152 LYS A N 1
ATOM 1245 C CA . LYS A 1 152 ? -1.370 33.038 34.668 1.00 71.94 152 LYS A CA 1
ATOM 1246 C C . LYS A 1 152 ? -2.727 32.854 34.004 1.00 71.94 152 LYS A C 1
ATOM 1248 O O . LYS A 1 152 ? -2.929 31.798 33.411 1.00 71.94 152 LYS A O 1
ATOM 1253 N N . ARG A 1 153 ? -3.661 33.801 34.130 1.00 78.75 153 ARG A N 1
ATOM 1254 C CA . ARG A 1 153 ? -5.083 33.613 33.786 1.00 78.75 153 ARG A CA 1
ATOM 1255 C C . ARG A 1 153 ? -5.684 34.789 33.041 1.00 78.75 153 ARG A C 1
ATOM 1257 O O . ARG A 1 153 ? -5.341 35.937 33.306 1.00 78.75 153 ARG A O 1
ATOM 1264 N N . VAL A 1 154 ? -6.647 34.481 32.177 1.00 76.38 154 VAL A N 1
ATOM 1265 C CA . VAL A 1 154 ? -7.556 35.448 31.547 1.00 76.38 154 VAL A CA 1
ATOM 1266 C C . VAL A 1 154 ? -8.957 35.258 32.139 1.00 76.38 154 VAL A C 1
ATOM 1268 O O . VAL A 1 154 ? -9.361 34.126 32.399 1.00 76.38 154 VAL A O 1
ATOM 1271 N N . TYR A 1 155 ? -9.692 36.349 32.368 1.00 73.06 155 TYR A N 1
ATOM 1272 C CA . TYR A 1 155 ? -11.021 36.355 32.984 1.00 73.06 155 TYR A CA 1
ATOM 1273 C C . TYR A 1 155 ? -12.006 37.231 32.184 1.00 73.06 155 TYR A C 1
ATOM 1275 O O . TYR A 1 155 ? -11.865 38.455 32.102 1.00 73.06 155 TYR A O 1
ATOM 1283 N N . GLY A 1 156 ? -13.053 36.601 31.657 1.00 66.75 156 GLY A N 1
ATOM 1284 C CA . GLY A 1 156 ? -14.312 37.214 31.219 1.00 66.75 156 GLY A CA 1
ATOM 1285 C C . GLY A 1 156 ? -15.164 36.243 30.387 1.00 66.75 156 GLY A C 1
ATOM 1286 O O . GLY A 1 156 ? -14.749 35.118 30.112 1.00 66.75 156 GLY A O 1
ATOM 1287 N N . ARG A 1 157 ? -16.381 36.649 30.027 1.00 61.94 157 ARG A N 1
ATOM 1288 C CA . ARG A 1 157 ? -17.428 35.798 29.441 1.00 61.94 157 ARG A CA 1
ATOM 1289 C C . ARG A 1 157 ? -16.950 35.160 28.129 1.00 61.94 157 ARG A C 1
ATOM 1291 O O . ARG A 1 157 ? -16.769 35.855 27.127 1.00 61.94 157 ARG A O 1
ATOM 1298 N N . GLY A 1 158 ? -16.779 33.840 28.147 1.00 63.56 158 GLY A N 1
ATOM 1299 C CA . GLY A 1 158 ? -16.389 33.003 27.011 1.00 63.56 158 GLY A CA 1
ATOM 1300 C C . GLY A 1 158 ? -14.898 32.717 26.939 1.00 63.56 158 GLY A C 1
ATOM 1301 O O . GLY A 1 158 ? -14.395 32.386 25.870 1.00 63.56 158 GLY A O 1
ATOM 1302 N N . THR A 1 159 ? -14.168 32.886 28.038 1.00 69.81 159 THR A N 1
ATOM 1303 C CA . THR A 1 159 ? -12.741 32.557 28.087 1.00 69.81 159 THR A CA 1
ATOM 1304 C C . THR A 1 159 ? -12.493 31.044 27.972 1.00 69.81 159 THR A C 1
ATOM 1306 O O . THR A 1 159 ? -11.525 30.645 27.327 1.00 69.81 159 THR A O 1
ATOM 1309 N N . ASN A 1 160 ? -13.345 30.207 28.571 1.00 61.44 160 ASN A N 1
ATOM 1310 C CA . ASN A 1 160 ? -13.223 28.749 28.530 1.00 61.44 160 ASN A CA 1
ATOM 1311 C C . ASN A 1 160 ? -14.184 28.099 27.529 1.00 61.44 160 ASN A C 1
ATOM 1313 O O . ASN A 1 160 ? -13.818 27.073 26.973 1.00 61.44 160 ASN A O 1
ATOM 1317 N N . ASP A 1 161 ? -15.360 28.678 27.284 1.00 57.97 161 ASP A N 1
ATOM 1318 C CA . ASP A 1 161 ? -16.278 28.167 26.257 1.00 57.97 161 ASP A CA 1
ATOM 1319 C C . ASP A 1 161 ? -15.852 28.707 24.857 1.00 57.97 161 ASP A C 1
ATOM 1321 O O . ASP A 1 161 ? -14.754 28.406 24.379 1.00 57.97 161 ASP A O 1
ATOM 1325 N N . VAL A 1 162 ? -16.633 29.576 24.193 1.00 65.75 162 VAL A N 1
ATOM 1326 C CA . VAL A 1 162 ? -16.390 29.944 22.766 1.00 65.75 162 VAL A CA 1
ATOM 1327 C C . VAL A 1 162 ? -15.095 30.681 22.490 1.00 65.75 162 VAL A C 1
ATOM 1329 O O . VAL A 1 162 ? -14.353 30.331 21.573 1.00 65.75 162 VAL A O 1
ATOM 1332 N N . LYS A 1 163 ? -14.886 31.823 23.157 1.00 70.69 163 LYS A N 1
ATOM 1333 C CA . LYS A 1 163 ? -13.970 32.849 22.642 1.00 70.69 163 LYS A CA 1
ATOM 1334 C C . LYS A 1 163 ? -12.533 32.362 22.766 1.00 70.69 163 LYS A C 1
ATOM 1336 O O . LYS A 1 163 ? -11.732 32.676 21.894 1.00 70.69 163 LYS A O 1
ATOM 1341 N N . GLY A 1 164 ? -12.229 31.545 23.777 1.00 66.06 164 GLY A N 1
ATOM 1342 C CA . GLY A 1 164 ? -10.952 30.843 23.898 1.00 66.06 164 GLY A CA 1
ATOM 1343 C C . GLY A 1 164 ? -10.663 29.920 22.713 1.00 66.06 164 GLY A C 1
ATOM 1344 O O . GLY A 1 164 ? -9.560 29.976 22.164 1.00 66.06 164 GLY A O 1
ATOM 1345 N N . LEU A 1 165 ? -11.648 29.128 22.276 1.00 69.88 165 LEU A N 1
ATOM 1346 C CA . LEU A 1 165 ? -11.502 28.209 21.144 1.00 69.88 165 LEU A CA 1
ATOM 1347 C C . LEU A 1 165 ? -11.452 28.961 19.803 1.00 69.88 165 LEU A C 1
ATOM 1349 O O . LEU A 1 165 ? -10.507 28.789 19.034 1.00 69.88 165 LEU A O 1
ATOM 1353 N N . LEU A 1 166 ? -12.405 29.869 19.566 1.00 76.69 166 LEU A N 1
ATOM 1354 C CA . LEU A 1 166 ? -12.522 30.686 18.352 1.00 76.69 166 LEU A CA 1
ATOM 1355 C C . LEU A 1 166 ? -11.282 31.564 18.135 1.00 76.69 166 LEU A C 1
ATOM 1357 O O . LEU A 1 166 ? -10.690 31.543 17.056 1.00 76.69 166 LEU A O 1
ATOM 1361 N N . VAL A 1 167 ? -10.840 32.310 19.155 1.00 73.75 167 VAL A N 1
ATOM 1362 C CA . VAL A 1 167 ? -9.637 33.157 19.061 1.00 73.75 167 VAL A CA 1
ATOM 1363 C C . VAL A 1 167 ? -8.373 32.303 18.948 1.00 73.75 167 VAL A C 1
ATOM 1365 O O . VAL A 1 167 ? -7.446 32.695 18.239 1.00 73.75 167 VAL A O 1
ATOM 1368 N N . GLY A 1 168 ? -8.331 31.125 19.578 1.00 70.56 168 GLY A N 1
ATOM 1369 C CA . GLY A 1 168 ? -7.229 30.178 19.417 1.00 70.56 168 GLY A CA 1
ATOM 1370 C C . GLY A 1 168 ? -7.089 29.685 17.970 1.00 70.56 168 GLY A C 1
ATOM 1371 O O . GLY A 1 168 ? -6.010 29.761 17.380 1.00 70.56 168 GLY A O 1
ATOM 1372 N N . LEU A 1 169 ? -8.206 29.266 17.372 1.00 74.88 169 LEU A N 1
ATOM 1373 C CA . LEU A 1 169 ? -8.305 28.774 15.997 1.00 74.88 169 LEU A CA 1
ATOM 1374 C C . LEU A 1 169 ? -8.004 29.872 14.957 1.00 74.88 169 LEU A C 1
ATOM 1376 O O . LEU A 1 169 ? -7.226 29.646 14.030 1.00 74.88 169 LEU A O 1
ATOM 1380 N N . MET A 1 170 ? -8.529 31.088 15.146 1.00 76.06 170 MET A N 1
ATOM 1381 C CA . MET A 1 170 ? -8.236 32.237 14.274 1.00 76.06 170 MET A CA 1
ATOM 1382 C C . MET A 1 170 ? -6.762 32.674 14.355 1.00 76.06 170 MET A C 1
ATOM 1384 O O . MET A 1 170 ? -6.156 32.973 13.324 1.00 76.06 170 MET A O 1
ATOM 1388 N N . ASN A 1 171 ? -6.139 32.660 15.544 1.00 74.19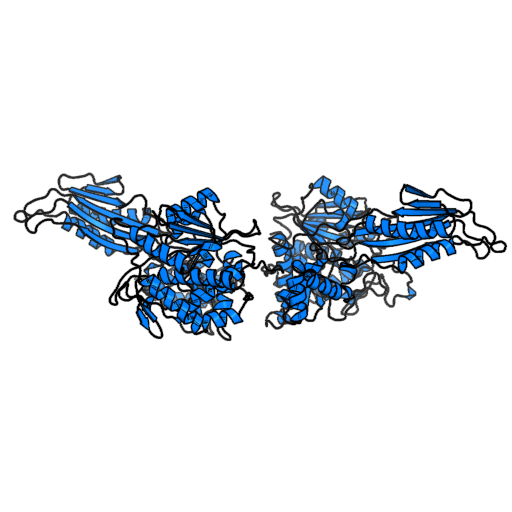 171 ASN A N 1
ATOM 1389 C CA . ASN A 1 171 ? -4.696 32.919 15.673 1.00 74.19 171 ASN A CA 1
ATOM 1390 C C . ASN A 1 171 ? -3.853 31.828 14.997 1.00 74.19 171 ASN A C 1
ATOM 1392 O O . ASN A 1 171 ? -2.842 32.157 14.376 1.00 74.19 171 ASN A O 1
ATOM 1396 N N . ALA A 1 172 ? -4.256 30.556 15.082 1.00 76.06 172 ALA A N 1
ATOM 1397 C CA . ALA A 1 172 ? -3.565 29.462 14.404 1.00 76.06 172 ALA A CA 1
ATOM 1398 C C . ALA A 1 172 ? -3.573 29.649 12.876 1.00 76.06 172 ALA A C 1
ATOM 1400 O O . ALA A 1 172 ? -2.508 29.640 12.260 1.00 76.06 172 ALA A O 1
ATOM 1401 N N . VAL A 1 173 ? -4.742 29.897 12.274 1.00 79.31 173 VAL A N 1
ATOM 1402 C CA . VAL A 1 173 ? -4.886 30.060 10.814 1.00 79.31 173 VAL A CA 1
ATOM 1403 C C . VAL A 1 173 ? -4.184 31.322 10.301 1.00 79.31 173 VAL A C 1
ATOM 1405 O O . VAL A 1 173 ? -3.465 31.249 9.306 1.00 79.31 173 VAL A O 1
ATOM 1408 N N . GLU A 1 174 ? -4.292 32.453 11.007 1.00 80.38 174 GLU A N 1
ATOM 1409 C CA . GLU A 1 174 ? -3.510 33.655 10.680 1.00 80.38 174 GLU A CA 1
ATOM 1410 C C . GLU A 1 174 ? -1.996 33.372 10.718 1.00 80.38 174 GLU A C 1
ATOM 1412 O O . GLU A 1 174 ? -1.258 33.810 9.835 1.00 80.38 174 GLU A O 1
ATOM 1417 N N . THR A 1 175 ? -1.519 32.615 11.712 1.00 73.50 175 THR A N 1
ATOM 1418 C CA . THR A 1 175 ? -0.091 32.280 11.825 1.00 73.50 175 THR A CA 1
ATOM 1419 C C . THR A 1 175 ? 0.360 31.373 10.677 1.00 73.50 175 THR A C 1
ATOM 1421 O O . THR A 1 175 ? 1.407 31.637 10.095 1.00 73.50 175 THR A O 1
ATOM 1424 N N . ILE A 1 176 ? -0.450 30.385 10.269 1.00 76.50 176 ILE A N 1
ATOM 1425 C CA . ILE A 1 176 ? -0.154 29.540 9.096 1.00 76.50 176 ILE A CA 1
ATOM 1426 C C . ILE A 1 176 ? -0.041 30.392 7.823 1.00 76.50 176 ILE A C 1
ATOM 1428 O O . ILE A 1 176 ? 0.955 30.279 7.114 1.00 76.50 176 ILE A O 1
ATOM 1432 N N . PHE A 1 177 ? -1.007 31.274 7.540 1.00 80.44 177 PHE A N 1
ATOM 1433 C CA . PHE A 1 177 ? -0.944 32.140 6.353 1.00 80.44 177 PHE A CA 1
ATOM 1434 C C . PHE A 1 177 ? 0.185 33.185 6.417 1.00 80.44 177 PHE A C 1
ATOM 1436 O O . PHE A 1 177 ? 0.665 33.620 5.373 1.00 80.44 177 PHE A O 1
ATOM 1443 N N . THR A 1 178 ? 0.623 33.582 7.618 1.00 73.38 178 THR A N 1
ATOM 1444 C CA . THR A 1 178 ? 1.779 34.478 7.809 1.00 73.38 178 THR A CA 1
ATOM 1445 C C . THR A 1 178 ? 3.101 33.761 7.529 1.00 73.38 178 THR A C 1
ATOM 1447 O O . THR A 1 178 ? 3.979 34.320 6.876 1.00 73.38 178 THR A O 1
ATOM 1450 N N . ASP A 1 179 ? 3.247 32.531 8.025 1.00 73.19 179 ASP A N 1
ATOM 1451 C CA . ASP A 1 179 ? 4.467 31.729 7.882 1.00 73.19 179 ASP A CA 1
ATOM 1452 C C . ASP A 1 179 ? 4.617 31.120 6.481 1.00 73.19 179 ASP A C 1
ATOM 1454 O O . ASP A 1 179 ? 5.735 30.912 6.009 1.00 73.19 179 ASP A O 1
ATOM 1458 N N . TYR A 1 180 ? 3.492 30.833 5.821 1.00 70.75 180 TYR A N 1
ATOM 1459 C CA . TYR A 1 180 ? 3.423 30.089 4.568 1.00 70.75 180 TYR A CA 1
ATOM 1460 C C . TYR A 1 180 ? 2.482 30.777 3.545 1.00 70.75 180 TYR A C 1
ATOM 1462 O O . TYR A 1 180 ? 1.451 30.213 3.172 1.00 70.75 180 TYR A O 1
ATOM 1470 N N . PRO A 1 181 ? 2.802 31.999 3.069 1.00 67.06 181 PRO A N 1
ATOM 1471 C CA . PRO A 1 181 ? 1.875 32.848 2.303 1.00 67.06 181 PRO A CA 1
ATOM 1472 C C . PRO A 1 181 ? 1.465 32.298 0.925 1.00 67.06 181 PRO A C 1
ATOM 1474 O O . PRO A 1 181 ? 0.376 32.633 0.443 1.00 67.06 181 PRO A O 1
ATOM 1477 N N . ASP A 1 182 ? 2.319 31.462 0.325 1.00 70.75 182 ASP A N 1
ATOM 1478 C CA . ASP A 1 182 ? 2.142 30.816 -0.986 1.00 70.75 182 ASP A CA 1
ATOM 1479 C C . ASP A 1 182 ? 1.776 29.320 -0.880 1.00 70.75 182 ASP A C 1
ATOM 1481 O O . ASP A 1 182 ? 1.695 28.615 -1.890 1.00 70.75 182 ASP A O 1
ATOM 1485 N N . HIS A 1 183 ? 1.592 28.797 0.339 1.00 63.97 183 HIS A N 1
ATOM 1486 C CA . HIS A 1 183 ? 1.387 27.364 0.560 1.00 63.97 183 HIS A CA 1
ATOM 1487 C C . HIS A 1 183 ? -0.008 26.903 0.147 1.00 63.97 183 HIS A C 1
ATOM 1489 O O . HIS A 1 183 ? -1.032 27.472 0.528 1.00 63.97 183 HIS A O 1
ATOM 1495 N N . LYS A 1 184 ? -0.025 25.813 -0.616 1.00 67.81 184 LYS A N 1
ATOM 1496 C CA . LYS A 1 184 ? -1.221 25.216 -1.200 1.00 67.81 184 LYS A CA 1
ATOM 1497 C C . LYS A 1 184 ? -1.717 24.069 -0.335 1.00 67.81 184 LYS A C 1
ATOM 1499 O O . LYS A 1 184 ? -1.010 23.087 -0.090 1.00 67.81 184 LYS A O 1
ATOM 1504 N N . PHE A 1 185 ? -2.962 24.179 0.108 1.00 65.06 185 PHE A N 1
ATOM 1505 C CA . PHE A 1 185 ? -3.595 23.132 0.890 1.00 65.06 185 PHE A CA 1
ATOM 1506 C C . PHE A 1 185 ? -4.013 21.987 -0.036 1.00 65.06 185 PHE A C 1
ATOM 1508 O O . PHE A 1 185 ? -4.742 22.200 -0.992 1.00 65.06 185 PHE A O 1
ATOM 1515 N N . GLN A 1 186 ? -3.568 20.763 0.236 1.00 66.12 186 GLN A N 1
ATOM 1516 C CA . GLN A 1 186 ? -4.105 19.560 -0.398 1.00 66.12 186 GLN A CA 1
ATOM 1517 C C . GLN A 1 186 ? -5.527 19.294 0.105 1.00 66.12 186 GLN A C 1
ATOM 1519 O O . GLN A 1 186 ? -6.412 18.989 -0.688 1.00 66.12 186 GLN A O 1
ATOM 1524 N N . ARG A 1 187 ? -5.761 19.461 1.414 1.00 78.69 187 ARG A N 1
ATOM 1525 C CA . ARG A 1 187 ? -7.076 19.321 2.049 1.00 78.69 187 ARG A CA 1
ATOM 1526 C C . ARG A 1 187 ? -7.565 20.690 2.514 1.00 78.69 187 ARG A C 1
ATOM 1528 O O . ARG A 1 187 ? -6.964 21.285 3.404 1.00 78.69 187 ARG A O 1
ATOM 1535 N N . GLY A 1 188 ? -8.668 21.161 1.936 1.00 79.94 188 GLY A N 1
ATOM 1536 C CA . GLY A 1 188 ? -9.321 22.395 2.376 1.00 79.94 188 GLY A CA 1
ATOM 1537 C C . GLY A 1 188 ? -9.916 22.263 3.782 1.00 79.94 188 GLY A C 1
ATOM 1538 O O . GLY A 1 188 ? -10.107 21.158 4.291 1.00 79.94 188 GLY A O 1
ATOM 1539 N N . PHE A 1 189 ? -10.260 23.382 4.413 1.00 83.44 189 PHE A N 1
ATOM 1540 C CA . PHE A 1 189 ? -10.918 23.398 5.723 1.00 83.44 189 PHE A CA 1
ATOM 1541 C C . PHE A 1 189 ? -11.934 24.540 5.829 1.00 83.44 189 PHE A C 1
ATOM 1543 O O . PHE A 1 189 ? -11.962 25.457 5.007 1.00 83.44 189 PHE A O 1
ATOM 1550 N N . LYS A 1 190 ? -12.828 24.445 6.816 1.00 83.88 190 LYS A N 1
ATOM 1551 C CA . LYS A 1 190 ? -13.924 25.386 7.045 1.00 83.88 190 LYS A CA 1
ATOM 1552 C C . LYS A 1 190 ? -13.933 25.799 8.516 1.00 83.88 190 LYS A C 1
ATOM 1554 O O . LYS A 1 190 ? -13.860 24.951 9.396 1.00 83.88 190 LYS A O 1
ATOM 1559 N N . LEU A 1 191 ? -14.046 27.090 8.798 1.00 81.31 191 LEU A N 1
ATOM 1560 C CA . LEU A 1 191 ? -14.302 27.589 10.154 1.00 81.31 191 LEU A CA 1
ATOM 1561 C C . LEU A 1 191 ? -15.739 28.096 10.166 1.00 81.31 191 LEU A C 1
ATOM 1563 O O . LEU A 1 191 ? -16.102 28.888 9.298 1.00 81.31 191 LEU A O 1
ATOM 1567 N N . ALA A 1 192 ? -16.567 27.631 11.092 1.00 80.50 192 ALA A N 1
ATOM 1568 C CA . ALA A 1 192 ? -17.982 27.960 11.097 1.00 80.50 192 ALA A CA 1
ATOM 1569 C C . ALA A 1 192 ? -18.403 28.387 12.493 1.00 80.50 192 ALA A C 1
ATOM 1571 O O . ALA A 1 192 ? -18.302 27.610 13.426 1.00 80.50 192 ALA A O 1
ATOM 1572 N N . PHE A 1 193 ? -18.890 29.609 12.642 1.00 77.69 193 PHE A N 1
ATOM 1573 C CA . PHE A 1 193 ? -19.223 30.163 13.943 1.00 77.69 193 PHE A CA 1
ATOM 1574 C C . PHE A 1 193 ? -20.720 30.464 13.993 1.00 77.69 193 PHE A C 1
ATOM 1576 O O . PHE A 1 193 ? -21.234 31.313 13.255 1.00 77.69 193 PHE A O 1
ATOM 1583 N N . GLY A 1 194 ? -21.416 29.694 14.835 1.00 70.88 194 GLY A N 1
ATOM 1584 C CA . GLY A 1 194 ? -22.780 29.975 15.267 1.00 70.88 194 GLY A CA 1
ATOM 1585 C C . GLY A 1 194 ? -22.828 31.192 16.195 1.00 70.88 194 GLY A C 1
ATOM 1586 O O . GLY A 1 194 ? -21.797 31.767 16.541 1.00 70.88 194 GLY A O 1
ATOM 1587 N N . PHE A 1 195 ? -24.039 31.601 16.571 1.00 68.81 195 PHE A N 1
ATOM 1588 C CA . PHE A 1 195 ? -24.256 32.760 17.444 1.00 68.81 195 PHE A CA 1
ATOM 1589 C C . PHE A 1 195 ? -25.426 32.583 18.426 1.00 68.81 195 PHE A C 1
ATOM 1591 O O . PHE A 1 195 ? -25.799 33.548 19.078 1.00 68.81 195 PHE A O 1
ATOM 1598 N N . ASP A 1 196 ? -26.048 31.400 18.505 1.00 65.06 196 ASP A N 1
ATOM 1599 C CA . ASP A 1 196 ? -27.246 31.153 19.324 1.00 65.06 196 ASP A CA 1
ATOM 1600 C C . ASP A 1 196 ? -27.256 29.775 20.015 1.00 65.06 196 ASP A C 1
ATOM 1602 O O . ASP A 1 196 ? -28.330 29.241 20.300 1.00 65.06 196 ASP A O 1
ATOM 1606 N N . GLU A 1 197 ? -26.089 29.175 20.261 1.00 72.00 197 GLU A N 1
ATOM 1607 C CA . GLU A 1 197 ? -25.969 27.811 20.803 1.00 72.00 197 GLU A CA 1
ATOM 1608 C C . GLU A 1 197 ? -26.534 27.727 22.235 1.00 72.00 197 GLU A C 1
ATOM 1610 O O . GLU A 1 197 ? -27.419 26.897 22.457 1.00 72.00 197 GLU A O 1
ATOM 1615 N N . GLU A 1 198 ? -26.205 28.686 23.126 1.00 62.94 198 GLU A N 1
ATOM 1616 C CA . GLU A 1 198 ? -26.644 28.739 24.547 1.00 62.94 198 GLU A CA 1
ATOM 1617 C C . GLU A 1 198 ? -28.170 28.730 24.750 1.00 62.94 198 GLU A C 1
ATOM 1619 O O . GLU A 1 198 ? -28.662 28.597 25.878 1.00 62.94 198 GLU A O 1
ATOM 1624 N N . ILE A 1 199 ? -28.923 28.923 23.665 1.00 62.88 199 ILE A N 1
ATOM 1625 C CA . ILE A 1 199 ? -30.381 28.855 23.632 1.00 62.88 199 ILE A CA 1
ATOM 1626 C C . ILE A 1 199 ? -30.902 27.764 22.690 1.00 62.88 199 ILE A C 1
ATOM 1628 O O . ILE A 1 199 ? -31.858 27.081 23.060 1.00 62.88 199 ILE A O 1
ATOM 1632 N N . SER A 1 200 ? -30.345 27.571 21.480 1.00 66.19 200 SER A N 1
ATOM 1633 C CA . SER A 1 200 ? -30.866 26.539 20.565 1.00 66.19 200 SER A CA 1
ATOM 1634 C C . SER A 1 200 ? -30.022 26.137 19.337 1.00 66.19 200 SER A C 1
ATOM 1636 O O . SER A 1 200 ? -30.238 25.043 18.793 1.00 66.19 200 SER A O 1
ATOM 1638 N N . GLY A 1 201 ? -29.138 26.996 18.834 1.00 72.69 201 GLY A N 1
ATOM 1639 C CA . GLY A 1 201 ? -28.423 26.803 17.567 1.00 72.69 201 GLY A CA 1
ATOM 1640 C C . GLY A 1 201 ? -29.298 26.881 16.302 1.00 72.69 201 GLY A C 1
ATOM 1641 O O . GLY A 1 201 ? -28.838 26.547 15.210 1.00 72.69 201 GLY A O 1
ATOM 1642 N N . ASN A 1 202 ? -30.586 27.243 16.402 1.00 73.81 202 ASN A N 1
ATOM 1643 C CA . ASN A 1 202 ? -31.520 27.240 15.266 1.00 73.81 202 ASN A CA 1
ATOM 1644 C C . ASN A 1 202 ? -31.288 28.387 14.267 1.00 73.81 202 ASN A C 1
ATOM 1646 O O . ASN A 1 202 ? -31.753 28.282 13.127 1.00 73.81 202 ASN A O 1
ATOM 1650 N N . MET A 1 203 ? -30.631 29.473 14.680 1.00 69.94 203 MET A N 1
ATOM 1651 C CA . MET A 1 203 ? -30.456 30.682 13.866 1.00 69.94 203 MET A CA 1
ATOM 1652 C C . MET A 1 203 ? -29.066 30.766 13.229 1.00 69.94 203 MET A C 1
ATOM 1654 O O . MET A 1 203 ? -28.960 31.202 12.080 1.00 69.94 203 MET A O 1
ATOM 1658 N N . GLY A 1 204 ? -28.033 30.314 13.937 1.00 77.81 204 GLY A N 1
ATOM 1659 C CA . GLY A 1 204 ? -26.661 30.161 13.471 1.00 77.81 204 GLY A CA 1
ATOM 1660 C C . GLY A 1 204 ? -26.415 28.765 12.909 1.00 77.81 204 GLY A C 1
ATOM 1661 O O . GLY A 1 204 ? -26.562 28.542 11.706 1.00 77.81 204 GLY A O 1
ATOM 1662 N N . ALA A 1 205 ? -26.034 27.811 13.759 1.00 80.56 205 ALA A N 1
ATOM 1663 C CA . ALA A 1 205 ? -25.490 26.529 13.313 1.00 80.56 205 ALA A CA 1
ATOM 1664 C C . ALA A 1 205 ? -26.436 25.683 12.467 1.00 80.56 205 ALA A C 1
ATOM 1666 O O . ALA A 1 205 ? -26.013 25.093 11.480 1.00 80.56 205 ALA A O 1
ATOM 1667 N N . LYS A 1 206 ? -27.735 25.678 12.761 1.00 83.19 206 LYS A N 1
ATOM 1668 C CA . LYS A 1 206 ? -28.731 25.042 11.896 1.00 83.19 206 LYS A CA 1
ATOM 1669 C C . LYS A 1 206 ? -28.748 25.625 10.491 1.00 83.19 206 LYS A C 1
ATOM 1671 O O . LYS A 1 206 ? -28.908 24.878 9.533 1.00 83.19 206 LYS A O 1
ATOM 1676 N N . LYS A 1 207 ? -28.548 26.937 10.344 1.00 83.44 207 LYS A N 1
ATOM 1677 C CA . LYS A 1 207 ? -28.494 27.600 9.034 1.00 83.44 207 LYS A CA 1
ATOM 1678 C C . LYS A 1 207 ? -27.177 27.370 8.315 1.00 83.44 207 LYS A C 1
ATOM 1680 O O . LYS A 1 207 ? -27.190 27.198 7.102 1.00 83.44 207 LYS A O 1
ATOM 1685 N N . ILE A 1 208 ? -26.075 27.261 9.048 1.00 81.00 208 ILE A N 1
ATOM 1686 C CA . ILE A 1 208 ? -24.796 26.813 8.493 1.00 81.00 208 ILE A CA 1
ATOM 1687 C C . ILE A 1 208 ? -24.895 25.337 8.053 1.00 81.00 208 ILE A C 1
ATOM 1689 O O . ILE A 1 208 ? -24.466 25.001 6.956 1.00 81.00 208 ILE A O 1
ATOM 1693 N N . GLY A 1 209 ? -25.498 24.458 8.856 1.00 84.19 209 GLY A N 1
ATOM 1694 C CA . GLY A 1 209 ? -25.672 23.032 8.561 1.00 84.19 209 GLY A CA 1
ATOM 1695 C C . GLY A 1 209 ? -26.627 22.767 7.398 1.00 84.19 209 GLY A C 1
ATOM 1696 O O . GLY A 1 209 ? -26.307 21.969 6.520 1.00 84.19 209 GLY A O 1
ATOM 1697 N N . GLU A 1 210 ? -27.758 23.480 7.340 1.00 86.94 210 GLU A N 1
ATOM 1698 C CA . GLU A 1 210 ? -28.669 23.486 6.187 1.00 86.94 210 GLU A CA 1
ATOM 1699 C C . GLU A 1 210 ? -27.943 23.973 4.917 1.00 86.94 210 GLU A C 1
ATOM 1701 O O . GLU A 1 210 ? -28.003 23.287 3.898 1.00 86.94 210 GLU A O 1
ATOM 1706 N N . TYR A 1 211 ? -27.185 25.077 4.988 1.00 85.00 211 TYR A N 1
ATOM 1707 C CA . TYR A 1 211 ? -26.399 25.604 3.862 1.00 85.00 211 TYR A CA 1
ATOM 1708 C C . TYR A 1 211 ? -25.317 24.626 3.383 1.00 85.00 211 TYR A C 1
ATOM 1710 O O . TYR A 1 211 ? -25.230 24.331 2.195 1.00 85.00 211 TYR A O 1
ATOM 1718 N N . LEU A 1 212 ? -24.506 24.073 4.289 1.00 85.88 212 LEU A N 1
ATOM 1719 C CA . LEU A 1 212 ? -23.460 23.108 3.939 1.00 85.88 212 LEU A CA 1
ATOM 1720 C C . LEU A 1 212 ? -24.048 21.826 3.332 1.00 85.88 212 LEU A C 1
ATOM 1722 O O . LEU A 1 212 ? -23.475 21.282 2.390 1.00 85.88 212 LEU A O 1
ATOM 1726 N N . LEU A 1 213 ? -25.203 21.367 3.825 1.00 86.38 213 LEU A N 1
ATOM 1727 C CA . LEU A 1 213 ? -25.896 20.200 3.280 1.00 86.38 213 LEU A CA 1
ATOM 1728 C C . LEU A 1 213 ? -26.499 20.483 1.894 1.00 86.38 213 LEU A C 1
ATOM 1730 O O . LEU A 1 213 ? -26.535 19.578 1.065 1.00 86.38 213 LEU A O 1
ATOM 1734 N N . GLU A 1 214 ? -26.937 21.715 1.627 1.00 88.44 214 GLU A N 1
ATOM 1735 C CA . GLU A 1 214 ? -27.406 22.159 0.308 1.00 88.44 214 GLU A CA 1
ATOM 1736 C C . GLU A 1 214 ? -26.253 22.316 -0.699 1.00 88.44 214 GLU A C 1
ATOM 1738 O O . GLU A 1 214 ? -26.368 21.849 -1.830 1.00 88.44 214 GLU A O 1
ATOM 1743 N N . GLN A 1 215 ? -25.137 22.939 -0.301 1.00 81.81 215 GLN A N 1
ATOM 1744 C CA . GLN A 1 215 ? -23.997 23.188 -1.194 1.00 81.81 215 GLN A CA 1
ATOM 1745 C C . GLN A 1 215 ? -23.177 21.929 -1.498 1.00 81.81 215 GLN A C 1
ATOM 1747 O O . GLN A 1 215 ? -22.678 21.784 -2.613 1.00 81.81 215 GLN A O 1
ATOM 1752 N N . TYR A 1 216 ? -23.008 21.036 -0.516 1.00 82.31 216 TYR A N 1
ATOM 1753 C CA . TYR A 1 216 ? -22.090 19.897 -0.626 1.00 82.31 216 TYR A CA 1
ATOM 1754 C C . TYR A 1 216 ? -22.779 18.529 -0.576 1.00 82.31 216 TYR A C 1
ATOM 1756 O O . TYR A 1 216 ? -22.215 17.557 -1.067 1.00 82.31 216 TYR A O 1
ATOM 1764 N N . GLY A 1 217 ? -23.995 18.417 -0.035 1.00 82.38 217 GLY A N 1
ATOM 1765 C CA . GLY A 1 217 ? -24.672 17.129 0.143 1.00 82.38 217 GLY A CA 1
ATOM 1766 C C . GLY A 1 217 ? -24.163 16.322 1.351 1.00 82.38 217 GLY A C 1
ATOM 1767 O O . GLY A 1 217 ? -23.226 16.734 2.039 1.00 82.38 217 GLY A O 1
ATOM 1768 N N . PRO A 1 218 ? -24.796 15.177 1.664 1.00 86.50 218 PRO A N 1
ATOM 1769 C CA . PRO A 1 218 ? -24.485 14.395 2.859 1.00 86.50 218 PRO A CA 1
ATOM 1770 C C . PRO A 1 218 ? -23.142 13.654 2.764 1.00 86.50 218 PRO A C 1
ATOM 1772 O O . PRO A 1 218 ? -22.711 13.258 1.683 1.00 86.50 218 PRO A O 1
ATOM 1775 N N . ASN A 1 219 ? -22.512 13.403 3.916 1.00 82.38 219 ASN A N 1
ATOM 1776 C CA . ASN A 1 219 ? -21.237 12.674 4.050 1.00 82.38 219 ASN A CA 1
ATOM 1777 C C . ASN A 1 219 ? -20.064 13.251 3.220 1.00 82.38 219 ASN A C 1
ATOM 1779 O O . ASN A 1 219 ? -19.170 12.513 2.786 1.00 82.38 219 ASN A O 1
ATOM 1783 N N . THR A 1 220 ? -20.049 14.565 2.984 1.00 78.44 220 THR A N 1
ATOM 1784 C CA . THR A 1 220 ? -19.027 15.282 2.191 1.00 78.44 220 THR A CA 1
ATOM 1785 C C . THR A 1 220 ? -18.010 16.064 3.019 1.00 78.44 220 THR A C 1
ATOM 1787 O O . THR A 1 220 ? -17.004 16.513 2.475 1.00 78.44 220 THR A O 1
ATOM 1790 N N . ILE A 1 221 ? -18.207 16.152 4.333 1.00 85.56 221 ILE A N 1
ATOM 1791 C CA . ILE A 1 221 ? -17.201 16.599 5.302 1.00 85.56 221 ILE A CA 1
ATOM 1792 C C . ILE A 1 221 ? -16.393 15.368 5.749 1.00 85.56 221 ILE A C 1
ATOM 1794 O O . ILE A 1 221 ? -16.925 14.259 5.815 1.00 85.56 221 ILE A O 1
ATOM 1798 N N . ASP A 1 222 ? -15.092 15.519 6.008 1.00 86.06 222 ASP A N 1
ATOM 1799 C CA . ASP A 1 222 ? -14.238 14.403 6.437 1.00 86.06 222 ASP A CA 1
ATOM 1800 C C . ASP A 1 222 ? -14.604 14.007 7.867 1.00 86.06 222 ASP A C 1
ATOM 1802 O O . ASP A 1 222 ? -15.129 12.920 8.118 1.00 86.06 222 ASP A O 1
ATOM 1806 N N . HIS A 1 223 ? -14.420 14.958 8.775 1.00 88.38 223 HIS A N 1
ATOM 1807 C CA . HIS A 1 223 ? -14.767 14.891 10.183 1.00 88.38 223 HIS A CA 1
ATOM 1808 C C . HIS A 1 223 ? -15.060 16.310 10.703 1.00 88.38 223 HIS A C 1
ATOM 1810 O O . HIS A 1 223 ? -14.723 17.300 10.055 1.00 88.38 223 HIS A O 1
ATOM 1816 N N . ILE A 1 224 ? -15.675 16.425 11.875 1.00 87.69 224 ILE A N 1
ATOM 1817 C CA . ILE A 1 224 ? -15.889 17.693 12.592 1.00 87.69 224 ILE A CA 1
ATOM 1818 C C . ILE A 1 224 ? -15.142 17.611 13.929 1.00 87.69 224 ILE A C 1
ATOM 1820 O O . ILE A 1 224 ? -15.130 16.546 14.549 1.00 87.69 224 ILE A O 1
ATOM 1824 N N . ILE A 1 225 ? -14.508 18.711 14.350 1.00 84.56 225 ILE A N 1
ATOM 1825 C CA . ILE A 1 225 ? -13.858 18.860 15.660 1.00 84.56 225 ILE A CA 1
ATOM 1826 C C . ILE A 1 225 ? -14.554 19.993 16.394 1.00 84.56 225 ILE A C 1
ATOM 1828 O O . ILE A 1 225 ? -14.208 21.156 16.220 1.00 84.56 225 ILE A O 1
ATOM 1832 N N . ASP A 1 226 ? -15.536 19.648 17.207 1.00 81.69 226 ASP A N 1
ATOM 1833 C CA . ASP A 1 226 ? -16.272 20.607 18.022 1.00 81.69 226 ASP A CA 1
ATOM 1834 C C . ASP A 1 226 ? -15.750 20.640 19.469 1.00 81.69 226 ASP A C 1
ATOM 1836 O O . ASP A 1 226 ? -14.941 19.789 19.851 1.00 81.69 226 ASP A O 1
ATOM 1840 N N . GLU A 1 227 ? -16.203 21.598 20.278 1.00 75.69 227 GLU A N 1
ATOM 1841 C CA . GLU A 1 227 ? -15.910 21.648 21.715 1.00 75.69 227 GLU A CA 1
ATOM 1842 C C . GLU A 1 227 ? -16.365 20.375 22.461 1.00 75.69 227 GLU A C 1
ATOM 1844 O O . GLU A 1 227 ? -17.135 19.558 21.953 1.00 75.69 227 GLU A O 1
ATOM 1849 N N . GLY A 1 228 ? -15.879 20.148 23.684 1.00 75.88 228 GLY A N 1
ATOM 1850 C CA . GLY A 1 228 ? -16.285 18.969 24.447 1.00 75.88 228 GLY A CA 1
ATOM 1851 C C . GLY A 1 228 ? -15.366 18.622 25.607 1.00 75.88 228 GLY A C 1
ATOM 1852 O O . GLY A 1 228 ? -14.993 19.474 26.405 1.00 75.88 228 GLY A O 1
ATOM 1853 N N . ALA A 1 229 ? -15.025 17.338 25.742 1.00 72.44 229 ALA A N 1
ATOM 1854 C CA . ALA A 1 229 ? -14.190 16.886 26.852 1.00 72.44 229 ALA A CA 1
ATOM 1855 C C . ALA A 1 229 ? -12.758 17.454 26.755 1.00 72.44 229 ALA A C 1
ATOM 1857 O O . ALA A 1 229 ? -12.229 17.592 25.647 1.00 72.44 229 ALA A O 1
ATOM 1858 N N . PRO A 1 230 ? -12.103 17.748 27.894 1.00 71.88 230 PRO A N 1
ATOM 1859 C CA . PRO A 1 230 ? -10.762 18.308 27.889 1.00 71.88 230 PRO A CA 1
ATOM 1860 C C . PRO A 1 230 ? -9.795 17.237 27.391 1.00 71.88 230 PRO A C 1
ATOM 1862 O O . PRO A 1 230 ? -9.797 16.111 27.894 1.00 71.88 230 PRO A O 1
ATOM 1865 N N . MET A 1 231 ? -8.949 17.579 26.419 1.00 73.56 231 MET A N 1
ATOM 1866 C CA . MET A 1 231 ? -8.007 16.629 25.822 1.00 73.56 231 MET A CA 1
ATOM 1867 C C . MET A 1 231 ? -7.005 16.062 26.830 1.00 73.56 231 MET A C 1
ATOM 1869 O O . MET A 1 231 ? -6.387 15.049 26.514 1.00 73.56 231 MET A O 1
ATOM 1873 N N . PHE A 1 232 ? -6.839 16.684 28.005 1.00 70.38 232 PHE A N 1
ATOM 1874 C CA . PHE A 1 232 ? -5.942 16.259 29.080 1.00 70.38 232 PHE A CA 1
ATOM 1875 C C . PHE A 1 232 ? -6.696 16.023 30.395 1.00 70.38 232 PHE A C 1
ATOM 1877 O O . PHE A 1 232 ? -7.192 16.957 31.025 1.00 70.38 232 PHE A O 1
ATOM 1884 N N . LEU A 1 233 ? -6.728 14.767 30.849 1.00 68.06 233 LEU A N 1
ATOM 1885 C CA . LEU A 1 233 ? -7.311 14.364 32.130 1.00 68.06 233 LEU A CA 1
ATOM 1886 C C . LEU A 1 233 ? -6.380 13.390 32.868 1.00 68.06 233 LEU A C 1
ATOM 1888 O O . LEU A 1 233 ? -6.232 12.238 32.459 1.00 68.06 233 LEU A O 1
ATOM 1892 N N . GLU A 1 234 ? -5.784 13.809 33.988 1.00 68.19 234 GLU A N 1
ATOM 1893 C CA . GLU A 1 234 ? -5.039 12.883 34.851 1.00 68.19 234 GLU A CA 1
ATOM 1894 C C . GLU A 1 234 ? -5.985 12.124 35.797 1.00 68.19 234 GLU A C 1
ATOM 1896 O O . GLU A 1 234 ? -6.737 12.717 36.572 1.00 68.19 234 GLU A O 1
ATOM 1901 N N . LEU A 1 235 ? -5.902 10.793 35.791 1.00 62.09 235 LEU A N 1
ATOM 1902 C CA . LEU A 1 235 ? -6.555 9.922 36.763 1.00 62.09 235 LEU A CA 1
ATOM 1903 C C . LEU A 1 235 ? -5.510 9.025 37.439 1.00 62.09 235 LEU A C 1
ATOM 1905 O O . LEU A 1 235 ? -5.190 7.949 36.942 1.00 62.09 235 LEU A O 1
ATOM 1909 N N . LYS A 1 236 ? -5.034 9.448 38.620 1.00 61.81 236 LYS A N 1
ATOM 1910 C CA . LYS A 1 236 ? -4.090 8.706 39.486 1.00 61.81 236 LYS A CA 1
ATOM 1911 C C . LYS A 1 236 ? -2.731 8.418 38.822 1.00 61.81 236 LYS A C 1
ATOM 1913 O O . LYS A 1 236 ? -2.319 7.262 38.747 1.00 61.81 236 LYS A O 1
ATOM 1918 N N . GLY A 1 237 ? -2.037 9.448 38.340 1.00 61.34 237 GLY A N 1
ATOM 1919 C CA . GLY A 1 237 ? -0.742 9.294 37.666 1.00 61.34 237 GLY A CA 1
ATOM 1920 C C . GLY A 1 237 ? -0.833 8.619 36.295 1.00 61.34 237 GLY A C 1
ATOM 1921 O O . GLY A 1 237 ? 0.143 8.046 35.826 1.00 61.34 237 GLY A O 1
ATOM 1922 N N . THR A 1 238 ? -2.015 8.643 35.674 1.00 66.19 238 THR A N 1
ATOM 1923 C CA . THR A 1 238 ? -2.272 8.107 34.333 1.00 66.19 238 THR A CA 1
ATOM 1924 C C . THR A 1 238 ? -2.985 9.178 33.515 1.00 66.19 238 THR A C 1
ATOM 1926 O O . THR A 1 238 ? -4.004 9.700 33.972 1.00 66.19 238 THR A O 1
ATOM 1929 N N . PHE A 1 239 ? -2.471 9.511 32.330 1.00 76.00 239 PHE A N 1
ATOM 1930 C CA . PHE A 1 239 ? -3.012 10.583 31.493 1.00 76.00 239 PHE A CA 1
ATOM 1931 C C . PHE A 1 239 ? -3.975 10.029 30.439 1.00 76.00 239 PHE A C 1
ATOM 1933 O O . PHE A 1 239 ? -3.644 9.098 29.703 1.00 76.00 239 PHE A O 1
ATOM 1940 N N . PHE A 1 240 ? -5.171 10.608 30.375 1.00 74.69 240 PHE A N 1
ATOM 1941 C CA . PHE A 1 240 ? -6.223 10.239 29.436 1.00 74.69 240 PHE A CA 1
ATOM 1942 C C . PHE A 1 240 ? -6.544 11.392 28.490 1.00 74.69 240 PHE A C 1
ATOM 1944 O O . PHE A 1 240 ? -6.673 12.537 28.924 1.00 74.69 240 PHE A O 1
ATOM 1951 N N . GLY A 1 241 ? -6.762 11.047 27.220 1.00 80.69 241 GLY A N 1
ATOM 1952 C CA . GLY A 1 241 ? -7.414 11.897 26.228 1.00 80.69 241 GLY A CA 1
ATOM 1953 C C . GLY A 1 241 ? -8.849 11.428 25.982 1.00 80.69 241 GLY A C 1
ATOM 1954 O O . GLY A 1 241 ? -9.064 10.606 25.088 1.00 80.69 241 GLY A O 1
ATOM 1955 N N . PRO A 1 242 ? -9.841 11.866 26.777 1.00 83.38 242 PRO A N 1
ATOM 1956 C CA . PRO A 1 242 ? -11.240 11.546 26.523 1.00 83.38 242 PRO A CA 1
ATOM 1957 C C . PRO A 1 242 ? -11.736 12.291 25.275 1.00 83.38 242 PRO A C 1
ATOM 1959 O O . PRO A 1 242 ? -11.844 13.512 25.280 1.00 83.38 242 PRO A O 1
ATOM 1962 N N . ILE A 1 243 ? -12.085 11.559 24.217 1.00 88.19 243 ILE A N 1
ATOM 1963 C CA . ILE A 1 243 ? -12.710 12.124 23.011 1.00 88.19 243 ILE A CA 1
ATOM 1964 C C . ILE A 1 243 ? -14.194 11.815 23.049 1.00 88.19 243 ILE A C 1
ATOM 1966 O O . ILE A 1 243 ? -14.586 10.648 23.084 1.00 88.19 243 ILE A O 1
ATOM 1970 N N . VAL A 1 244 ? -15.044 12.838 23.036 1.00 88.88 244 VAL A N 1
ATOM 1971 C CA . VAL A 1 244 ? -16.485 12.605 23.025 1.00 88.88 244 VAL A CA 1
ATOM 1972 C C . VAL A 1 244 ? -16.921 12.215 21.615 1.00 88.88 244 VAL A C 1
ATOM 1974 O O . VAL A 1 244 ? -16.779 12.981 20.665 1.00 88.88 244 VAL A O 1
ATOM 1977 N N . THR A 1 245 ? -17.475 11.008 21.504 1.00 91.12 245 THR A N 1
ATOM 1978 C CA . THR A 1 245 ? -18.012 10.425 20.264 1.00 91.12 245 THR A CA 1
ATOM 1979 C C . THR A 1 245 ? -19.534 10.274 20.296 1.00 91.12 245 THR A C 1
ATOM 1981 O O . THR A 1 245 ? -20.124 9.723 19.372 1.00 91.12 245 THR A O 1
ATOM 1984 N N . SER A 1 246 ? -20.184 10.714 21.378 1.00 90.19 246 SER A N 1
ATOM 1985 C CA . SER A 1 246 ? -21.636 10.633 21.564 1.00 90.19 246 SER A CA 1
ATOM 1986 C C . SER A 1 246 ? -22.124 11.600 22.643 1.00 90.19 246 SER A C 1
ATOM 1988 O O . SER A 1 246 ? -21.425 11.888 23.615 1.00 90.19 246 SER A O 1
ATOM 1990 N N . GLU A 1 247 ? -23.363 12.045 22.503 1.00 88.44 247 GLU A N 1
ATOM 1991 C CA . GLU A 1 247 ? -24.049 12.931 23.441 1.00 88.44 247 GLU A CA 1
ATOM 1992 C C . GLU A 1 247 ? -25.307 12.237 23.956 1.00 88.44 247 GLU A C 1
ATOM 1994 O O . GLU A 1 247 ? -25.897 11.391 23.273 1.00 88.44 247 GLU A O 1
ATOM 1999 N N . LYS A 1 248 ? -25.750 12.617 25.153 1.00 88.88 248 LYS A N 1
ATOM 2000 C CA . LYS A 1 248 ? -27.074 12.239 25.657 1.00 88.88 248 LYS A CA 1
ATOM 2001 C C . LYS A 1 248 ? -28.177 12.887 24.811 1.00 88.88 248 LYS A C 1
ATOM 2003 O O . LYS A 1 248 ? -27.941 13.882 24.147 1.00 88.88 248 LYS A O 1
ATOM 2008 N N . GLY A 1 249 ? -29.382 12.324 24.811 1.00 88.69 249 GLY A N 1
ATOM 2009 C CA . GLY A 1 249 ? -30.550 12.984 24.214 1.00 88.69 249 GLY A CA 1
ATOM 2010 C C . GLY A 1 249 ? -31.082 14.108 25.108 1.00 88.69 249 GLY A C 1
ATOM 2011 O O . GLY A 1 249 ? -30.633 14.254 26.244 1.00 88.69 249 GLY A O 1
ATOM 2012 N N . TYR A 1 250 ? -32.090 14.837 24.640 1.00 87.88 250 TYR A N 1
ATOM 2013 C CA . TYR A 1 250 ? -32.758 15.935 25.344 1.00 87.88 250 TYR A CA 1
ATOM 2014 C C . TYR A 1 250 ? -34.278 15.806 25.218 1.00 87.88 250 TYR A C 1
ATOM 2016 O O . TYR A 1 250 ? -34.775 15.469 24.143 1.00 87.88 250 TYR A O 1
ATOM 2024 N N . MET A 1 251 ? -35.012 16.079 26.298 1.00 88.25 251 MET A N 1
ATOM 2025 C CA . MET A 1 251 ? -36.471 16.195 26.265 1.00 88.25 251 MET A CA 1
ATOM 2026 C C . MET A 1 251 ? -37.004 17.070 27.405 1.00 88.25 251 MET A C 1
ATOM 2028 O O . MET A 1 251 ? -36.792 16.749 28.578 1.00 88.25 251 MET A O 1
ATOM 2032 N N . ASP A 1 252 ? -37.784 18.099 27.068 1.00 88.81 252 ASP A N 1
ATOM 2033 C CA . ASP A 1 252 ? -38.488 18.929 28.054 1.00 88.81 252 ASP A CA 1
ATOM 2034 C C . ASP A 1 252 ? -39.954 18.519 28.195 1.00 88.81 252 ASP A C 1
ATOM 2036 O O . ASP A 1 252 ? -40.789 18.735 27.312 1.00 88.81 252 ASP A O 1
ATOM 2040 N N . MET A 1 253 ? -40.295 17.952 29.353 1.00 91.62 253 MET A N 1
ATOM 2041 C CA . MET A 1 253 ? -41.656 17.523 29.662 1.00 91.62 253 MET A CA 1
ATOM 2042 C C . MET A 1 253 ? -42.416 18.623 30.410 1.00 91.62 253 MET A C 1
ATOM 2044 O O . MET A 1 253 ? -42.125 18.922 31.570 1.00 91.62 253 MET A O 1
ATOM 2048 N N . ARG A 1 254 ? -43.444 19.186 29.770 1.00 92.94 254 ARG A N 1
ATOM 2049 C CA . ARG A 1 254 ? -44.420 20.081 30.401 1.00 92.94 254 ARG A CA 1
ATOM 2050 C C . ARG A 1 254 ? -45.506 19.256 31.091 1.00 92.94 254 ARG A C 1
ATOM 2052 O O . ARG A 1 254 ? -46.173 18.437 30.457 1.00 92.94 254 ARG A O 1
ATOM 2059 N N . VAL A 1 255 ? -45.730 19.526 32.373 1.00 95.50 255 VAL A N 1
ATOM 2060 C CA . VAL A 1 255 ? -46.812 18.948 33.183 1.00 95.50 255 VAL A CA 1
ATOM 2061 C C . VAL A 1 255 ? -47.733 20.076 33.622 1.00 95.50 255 VAL A C 1
ATOM 2063 O O . VAL A 1 255 ? -47.302 20.987 34.319 1.00 95.50 255 VAL A O 1
ATOM 2066 N N . GLU A 1 256 ? -48.999 20.040 33.220 1.00 95.31 256 GLU A N 1
ATOM 2067 C CA . GLU A 1 256 ? -49.978 21.098 33.473 1.00 95.31 256 GLU A CA 1
ATOM 2068 C C . GLU A 1 256 ? -51.229 20.522 34.141 1.00 95.31 256 GLU A C 1
ATOM 2070 O O . GLU A 1 256 ? -51.881 19.628 33.606 1.00 95.31 256 GLU A O 1
ATOM 2075 N N . VAL A 1 257 ? -51.577 21.042 35.316 1.00 95.25 257 VAL A N 1
ATOM 2076 C CA . VAL A 1 257 ? -52.764 20.639 36.070 1.00 95.25 257 VAL A CA 1
ATOM 2077 C C . VAL A 1 257 ? -53.789 21.762 36.036 1.00 95.25 257 VAL A C 1
ATOM 2079 O O . VAL A 1 257 ? -53.601 22.801 36.672 1.00 95.25 257 VAL A O 1
ATOM 2082 N N . THR A 1 258 ? -54.904 21.527 35.344 1.00 93.12 258 THR A N 1
ATOM 2083 C CA . THR A 1 258 ? -56.065 22.423 35.339 1.00 93.12 258 THR A CA 1
ATOM 2084 C C . THR A 1 258 ? -57.125 21.905 36.304 1.00 93.12 258 THR A C 1
ATOM 2086 O O . THR A 1 258 ? -57.606 20.782 36.175 1.00 93.12 258 THR A O 1
ATOM 2089 N N . THR A 1 259 ? -57.551 22.759 37.230 1.00 90.69 259 THR A N 1
ATOM 2090 C CA . THR A 1 259 ? -58.686 22.572 38.145 1.00 90.69 259 THR A CA 1
ATOM 2091 C C . THR A 1 259 ? -59.569 23.827 38.112 1.00 90.69 259 THR A C 1
ATOM 2093 O O . THR A 1 259 ? -59.070 24.912 37.810 1.00 90.69 259 THR A O 1
ATOM 2096 N N . PRO A 1 260 ? -60.874 23.764 38.422 1.00 84.19 260 PRO A N 1
ATOM 2097 C CA . PRO A 1 260 ? -61.660 24.982 38.581 1.00 84.19 260 PRO A CA 1
ATOM 2098 C C . PRO A 1 260 ? -61.205 25.734 39.847 1.00 84.19 260 PRO A C 1
ATOM 2100 O O . PRO A 1 260 ? -61.067 25.129 40.909 1.00 84.19 260 PRO A O 1
ATOM 2103 N N . GLY A 1 261 ? -60.992 27.049 39.751 1.00 78.06 261 GLY A N 1
ATOM 2104 C CA . GLY A 1 261 ? -60.465 27.870 40.852 1.00 78.06 261 GLY A CA 1
ATOM 2105 C C . GLY A 1 261 ? -61.410 28.045 42.056 1.00 78.06 261 GLY A C 1
ATOM 2106 O O . GLY A 1 261 ? -62.464 27.406 42.170 1.00 78.06 261 GLY A O 1
ATOM 2107 N N . GLY A 1 262 ? -61.033 28.935 42.978 1.00 80.56 262 GLY A N 1
ATOM 2108 C CA . GLY A 1 262 ? -61.819 29.262 44.174 1.00 80.56 262 GLY A CA 1
ATOM 2109 C C . GLY A 1 262 ? -61.149 30.301 45.079 1.00 80.56 262 GLY A C 1
ATOM 2110 O O . GLY A 1 262 ? -60.061 30.783 44.783 1.00 80.56 262 GLY A O 1
ATOM 2111 N N . HIS A 1 263 ? -61.791 30.644 46.196 1.00 79.44 263 HIS A N 1
ATOM 2112 C CA . HIS A 1 263 ? -61.248 31.566 47.203 1.00 79.44 263 HIS A CA 1
ATOM 2113 C C . HIS A 1 263 ? -60.656 30.777 48.378 1.00 79.44 263 HIS A C 1
ATOM 2115 O O . HIS A 1 263 ? -61.279 29.817 48.833 1.00 79.44 263 HIS A O 1
ATOM 2121 N N . SER A 1 264 ? -59.504 31.187 48.921 1.00 80.81 264 SER A N 1
ATOM 2122 C CA . SER A 1 264 ? -58.781 30.401 49.944 1.00 80.81 264 SER A CA 1
ATOM 2123 C C . SER A 1 264 ? -59.539 30.199 51.269 1.00 80.81 264 SER A C 1
ATOM 2125 O O . SER A 1 264 ? -59.129 29.379 52.082 1.00 80.81 264 SER A O 1
ATOM 2127 N N . SER A 1 265 ? -60.654 30.906 51.494 1.00 76.94 265 SER A N 1
ATOM 2128 C CA . SER A 1 265 ? -61.548 30.689 52.647 1.00 76.94 265 SER A CA 1
ATOM 2129 C C . SER A 1 265 ? -62.533 29.522 52.482 1.00 76.94 265 SER A C 1
ATOM 2131 O O . SER A 1 265 ? -63.284 29.240 53.410 1.00 76.94 265 SER A O 1
ATOM 2133 N N . ASN A 1 266 ? -62.583 28.884 51.310 1.00 76.50 266 ASN A N 1
ATOM 2134 C CA . ASN A 1 266 ? -63.345 27.660 51.061 1.00 76.50 266 ASN A CA 1
ATOM 2135 C C . ASN A 1 266 ? -62.485 26.702 50.206 1.00 76.50 266 ASN A C 1
ATOM 2137 O O . ASN A 1 266 ? -62.692 26.609 48.991 1.00 76.50 266 ASN A O 1
ATOM 2141 N N . PRO A 1 267 ? -61.443 26.088 50.802 1.00 72.06 267 PRO A N 1
ATOM 2142 C CA . PRO A 1 267 ? -60.507 25.229 50.086 1.00 72.06 267 PRO A CA 1
ATOM 2143 C C . PRO A 1 267 ? -61.174 23.948 49.574 1.00 72.06 267 PRO A C 1
ATOM 2145 O O . PRO A 1 267 ? -62.128 23.441 50.159 1.00 72.06 267 PRO A O 1
ATOM 2148 N N . ARG A 1 268 ? -60.630 23.412 48.478 1.00 77.50 268 ARG A N 1
ATOM 2149 C CA . ARG A 1 268 ? -60.944 22.071 47.963 1.00 77.50 268 ARG A CA 1
ATOM 2150 C C . ARG A 1 268 ? -60.015 21.044 48.609 1.00 77.50 268 ARG A C 1
ATOM 2152 O O . ARG A 1 268 ? -58.902 21.399 48.992 1.00 77.50 268 ARG A O 1
ATOM 2159 N N . ASP A 1 269 ? -60.428 19.777 48.626 1.00 81.88 269 ASP A N 1
ATOM 2160 C CA . ASP A 1 269 ? -59.622 18.656 49.145 1.00 81.88 269 ASP A CA 1
ATOM 2161 C C . ASP A 1 269 ? -58.251 18.535 48.450 1.00 81.88 269 ASP A C 1
ATOM 2163 O O . ASP A 1 269 ? -57.261 18.136 49.061 1.00 81.88 269 ASP A O 1
ATOM 2167 N N . THR A 1 270 ? -58.181 18.922 47.171 1.00 84.94 270 THR A N 1
ATOM 2168 C CA . THR A 1 270 ? -56.941 19.069 46.399 1.00 84.94 270 THR A CA 1
ATOM 2169 C C . THR A 1 270 ? -56.963 20.355 45.565 1.00 84.94 270 THR A C 1
ATOM 2171 O O . THR A 1 270 ? -58.005 20.780 45.062 1.00 84.94 270 THR A O 1
ATOM 2174 N N . THR A 1 271 ? -55.801 20.997 45.421 1.00 90.12 271 THR A N 1
ATOM 2175 C CA . THR A 1 271 ? -55.579 22.166 44.550 1.00 90.12 271 THR A CA 1
ATOM 2176 C C . THR A 1 271 ? -54.709 21.774 43.358 1.00 90.12 271 THR A C 1
ATOM 2178 O O . THR A 1 271 ? -53.953 20.810 43.453 1.00 90.12 271 THR A O 1
ATOM 2181 N N . SER A 1 272 ? -54.748 22.540 42.264 1.00 91.06 272 SER A N 1
ATOM 2182 C CA . SER A 1 272 ? -53.832 22.391 41.115 1.00 91.06 272 SER A CA 1
ATOM 2183 C C . SER A 1 272 ? -52.366 22.206 41.540 1.00 91.06 272 SER A C 1
ATOM 2185 O O . SER A 1 272 ? -51.722 21.243 41.129 1.00 91.06 272 SER A O 1
ATOM 2187 N N . ILE A 1 273 ? -51.876 23.065 42.445 1.00 91.69 273 ILE A N 1
ATOM 2188 C CA . ILE A 1 273 ? -50.535 22.967 43.042 1.00 91.69 273 ILE A CA 1
ATOM 2189 C C . ILE A 1 273 ? -50.366 21.653 43.819 1.00 91.69 273 ILE A C 1
ATOM 2191 O O . ILE A 1 273 ? -49.394 20.947 43.593 1.00 91.69 273 ILE A O 1
ATOM 2195 N N . GLY A 1 274 ? -51.301 21.279 44.701 1.00 91.38 274 GLY A N 1
ATOM 2196 C CA . GLY A 1 274 ? -51.182 20.056 45.510 1.00 91.38 274 GLY A CA 1
ATOM 2197 C C . GLY A 1 274 ? -51.201 18.755 44.694 1.00 91.38 274 GLY A C 1
ATOM 2198 O O . GLY A 1 274 ? -50.532 17.788 45.057 1.00 91.38 274 GLY A O 1
ATOM 2199 N N . ILE A 1 275 ? -51.929 18.739 43.574 1.00 93.44 275 ILE A N 1
ATOM 2200 C CA . ILE A 1 275 ? -51.936 17.636 42.601 1.00 93.44 275 ILE A CA 1
ATOM 2201 C C . ILE A 1 275 ? -50.591 17.581 41.866 1.00 93.44 275 ILE A C 1
ATOM 2203 O O . ILE A 1 275 ? -49.983 16.514 41.779 1.00 93.44 275 ILE A O 1
ATOM 2207 N N . LEU A 1 276 ? -50.096 18.732 41.394 1.00 95.00 276 LEU A N 1
ATOM 2208 C CA . LEU A 1 276 ? -48.799 18.839 40.728 1.00 95.00 276 LEU A CA 1
ATOM 2209 C C . LEU A 1 276 ? -47.659 18.396 41.658 1.00 95.00 276 LEU A C 1
ATOM 2211 O O . LEU A 1 276 ? -46.877 17.531 41.282 1.00 95.00 276 LEU A O 1
ATOM 2215 N N . SER A 1 277 ? -47.607 18.891 42.899 1.00 94.19 277 SER A N 1
ATOM 2216 C CA . SER A 1 277 ? -46.606 18.484 43.895 1.00 94.19 277 SER A CA 1
ATOM 2217 C C . SER A 1 277 ? -46.630 16.982 44.188 1.00 94.19 277 SER A C 1
ATOM 2219 O O . SER A 1 277 ? -45.570 16.395 44.381 1.00 94.19 277 SER A O 1
ATOM 2221 N N . ARG A 1 278 ? -47.809 16.338 44.184 1.00 94.25 278 ARG A N 1
ATOM 2222 C CA . ARG A 1 278 ? -47.931 14.878 44.350 1.00 94.25 278 ARG A CA 1
ATOM 2223 C C . ARG A 1 278 ? -47.314 14.107 43.185 1.00 94.25 278 ARG A C 1
ATOM 2225 O O . ARG A 1 278 ? -46.697 13.079 43.432 1.00 94.25 278 ARG A O 1
ATOM 2232 N N . PHE A 1 279 ? -47.489 14.579 41.950 1.00 96.00 279 PHE A N 1
ATOM 2233 C CA . PHE A 1 279 ? -46.823 13.995 40.785 1.00 96.00 279 PHE A CA 1
ATOM 2234 C C . PHE A 1 279 ? -45.306 14.228 40.832 1.00 96.00 279 PHE A C 1
ATOM 2236 O O . PHE A 1 279 ? -44.534 13.291 40.657 1.00 96.00 279 PHE A O 1
ATOM 2243 N N . LEU A 1 280 ? -44.876 15.468 41.087 1.00 95.81 280 LEU A N 1
ATOM 2244 C CA . LEU A 1 280 ? -43.459 15.838 41.087 1.00 95.81 280 LEU A CA 1
ATOM 2245 C C . LEU A 1 280 ? -42.663 15.045 42.133 1.00 95.81 280 LEU A C 1
ATOM 2247 O O . LEU A 1 280 ? -41.637 14.461 41.801 1.00 95.81 280 LEU A O 1
ATOM 2251 N N . GLU A 1 281 ? -43.163 14.955 43.367 1.00 94.88 281 GLU A N 1
ATOM 2252 C CA . GLU A 1 281 ? -42.462 14.295 44.477 1.00 94.88 281 GLU A CA 1
ATOM 2253 C C . GLU A 1 281 ? -42.368 12.765 44.308 1.00 94.88 281 GLU A C 1
ATOM 2255 O O . GLU A 1 281 ? -41.388 12.157 44.746 1.00 94.88 281 GLU A O 1
ATOM 2260 N N . SER A 1 282 ? -43.324 12.128 43.618 1.00 95.12 282 SER A N 1
ATOM 2261 C CA . SER A 1 282 ? -43.226 10.706 43.263 1.00 95.12 282 SER A CA 1
ATOM 2262 C C . SER A 1 282 ? -42.314 10.465 42.054 1.00 95.12 282 SER A C 1
ATOM 2264 O O . SER A 1 282 ? -41.491 9.545 42.095 1.00 95.12 282 SER A O 1
ATOM 2266 N N . TYR A 1 283 ? -42.404 11.313 41.024 1.00 95.12 283 TYR A N 1
ATOM 2267 C CA . TYR A 1 283 ? -41.597 11.234 39.804 1.00 95.12 283 TYR A CA 1
ATOM 2268 C C . TYR A 1 283 ? -40.104 11.485 40.071 1.00 95.12 283 TYR A C 1
ATOM 2270 O O . TYR A 1 283 ? -39.256 10.717 39.613 1.00 95.12 283 TYR A O 1
ATOM 2278 N N . GLU A 1 284 ? -39.772 12.514 40.860 1.00 92.50 284 GLU A N 1
ATOM 2279 C CA . GLU A 1 284 ? -38.395 12.887 41.207 1.00 92.50 284 GLU A CA 1
ATOM 2280 C C . GLU A 1 284 ? -37.687 11.791 42.021 1.00 92.50 284 GLU A C 1
ATOM 2282 O O . GLU A 1 284 ? -36.535 11.445 41.739 1.00 92.50 284 GLU A O 1
ATOM 2287 N N . ARG A 1 285 ? -38.392 11.202 43.000 1.00 93.38 285 ARG A N 1
ATOM 2288 C CA . ARG A 1 285 ? -37.857 10.171 43.908 1.00 93.38 285 ARG A CA 1
ATOM 2289 C C . ARG A 1 285 ? -37.482 8.873 43.184 1.00 93.38 285 ARG A C 1
ATOM 2291 O O . ARG A 1 285 ? -36.543 8.182 43.581 1.00 93.38 285 ARG A O 1
ATOM 2298 N N . ASP A 1 286 ? -38.231 8.521 42.146 1.00 94.25 286 ASP A N 1
ATOM 2299 C CA . ASP A 1 286 ? -38.037 7.327 41.325 1.00 94.25 286 ASP A CA 1
ATOM 2300 C C . ASP A 1 286 ? -36.989 7.610 40.236 1.00 94.25 286 ASP A C 1
ATOM 2302 O O . ASP A 1 286 ? -37.323 8.019 39.130 1.00 94.25 286 ASP A O 1
ATOM 2306 N N . LYS A 1 287 ? -35.694 7.431 40.524 1.00 90.81 287 LYS A N 1
ATOM 2307 C CA . LYS A 1 287 ? -34.629 7.630 39.518 1.00 90.81 287 LYS A CA 1
ATOM 2308 C C . LYS A 1 287 ? -34.739 6.634 38.354 1.00 90.81 287 LYS A C 1
ATOM 2310 O O . LYS A 1 287 ? -35.077 5.471 38.557 1.00 90.81 287 LYS A O 1
ATOM 2315 N N . PHE A 1 288 ? -34.372 7.066 37.142 1.00 92.50 288 PHE A N 1
ATOM 2316 C CA . PHE A 1 288 ? -34.198 6.149 36.006 1.00 92.50 288 PHE A CA 1
ATOM 2317 C C . PHE A 1 288 ? -33.109 5.095 36.308 1.00 92.50 288 PHE A C 1
ATOM 2319 O O . PHE A 1 288 ? -32.125 5.403 37.004 1.00 92.50 288 PHE A O 1
ATOM 2326 N N . PRO A 1 289 ? -33.256 3.854 35.803 1.00 89.50 289 PRO A N 1
ATOM 2327 C CA . PRO A 1 289 ? -32.238 2.820 35.956 1.00 89.50 289 PRO A CA 1
ATOM 2328 C C . PRO A 1 289 ? -30.915 3.266 35.324 1.00 89.50 289 PRO A C 1
ATOM 2330 O O . PRO A 1 289 ? -30.897 4.039 34.371 1.00 89.50 289 PRO A O 1
ATOM 2333 N N . ALA A 1 290 ? -29.802 2.785 35.871 1.00 88.38 290 ALA A N 1
ATOM 2334 C CA . ALA A 1 290 ? -28.502 2.953 35.237 1.00 88.38 290 ALA A CA 1
ATOM 2335 C C . ALA A 1 290 ? -28.239 1.787 34.268 1.00 88.38 290 ALA A C 1
ATOM 2337 O O . ALA A 1 290 ? -28.463 0.623 34.616 1.00 88.38 290 ALA A O 1
ATOM 2338 N N . SER A 1 291 ? -27.758 2.098 33.068 1.00 85.31 291 SER A N 1
ATOM 2339 C CA . SER A 1 291 ? -27.500 1.163 31.974 1.00 85.31 291 SER A CA 1
ATOM 2340 C C . SER A 1 291 ? -26.086 1.363 31.415 1.00 85.31 291 SER A C 1
ATOM 2342 O O . SER A 1 291 ? -25.478 2.422 31.552 1.00 85.31 291 SER A O 1
ATOM 2344 N N . LEU A 1 292 ? -25.518 0.314 30.816 1.00 84.69 292 LEU A N 1
ATOM 2345 C CA . LEU A 1 292 ? -24.220 0.395 30.138 1.00 84.69 292 LEU A CA 1
ATOM 2346 C C . LEU A 1 292 ? -24.207 -0.563 28.930 1.00 84.69 292 LEU A C 1
ATOM 2348 O O . LEU A 1 292 ? -23.694 -1.681 29.038 1.00 84.69 292 LEU A O 1
ATOM 2352 N N . PRO A 1 293 ? -24.852 -0.190 27.805 1.00 85.75 293 PRO A N 1
ATOM 2353 C CA . PRO A 1 293 ? -24.895 -1.019 26.598 1.00 85.75 293 PRO A CA 1
ATOM 2354 C C . PRO A 1 293 ? -23.504 -1.310 26.022 1.00 85.75 293 PRO A C 1
ATOM 2356 O O . PRO A 1 293 ? -22.588 -0.502 26.163 1.00 85.75 293 PRO A O 1
ATOM 2359 N N . ASN A 1 294 ? -23.359 -2.419 25.285 1.00 82.56 294 ASN A N 1
ATOM 2360 C CA . ASN A 1 294 ? -22.091 -2.785 24.627 1.00 82.56 294 ASN A CA 1
ATOM 2361 C C . ASN A 1 294 ? -21.631 -1.748 23.575 1.00 82.56 294 ASN A C 1
ATOM 2363 O O . ASN A 1 294 ? -20.451 -1.709 23.229 1.00 82.56 294 ASN A O 1
ATOM 2367 N N . SER A 1 295 ? -22.549 -0.917 23.074 1.00 82.75 295 SER A N 1
ATOM 2368 C CA . SER A 1 295 ? -22.279 0.204 22.168 1.00 82.75 295 SER A CA 1
ATOM 2369 C C . SER A 1 295 ? -21.831 1.488 22.877 1.00 82.75 295 SER A C 1
ATOM 2371 O O . SER A 1 295 ? -21.333 2.385 22.211 1.00 82.75 295 SER A O 1
ATOM 2373 N N . SER A 1 296 ? -21.998 1.612 24.199 1.00 86.44 296 SER A N 1
ATOM 2374 C CA . SER A 1 296 ? -21.735 2.863 24.921 1.00 86.44 296 SER A CA 1
ATOM 2375 C C . SER A 1 296 ? -20.249 3.250 24.877 1.00 86.44 296 SER A C 1
ATOM 2377 O O . SER A 1 296 ? -19.416 2.481 25.364 1.00 86.44 296 SER A O 1
ATOM 2379 N N . PRO A 1 297 ? -19.882 4.454 24.402 1.00 88.69 297 PRO A N 1
ATOM 2380 C CA . PRO A 1 297 ? -18.498 4.918 24.477 1.00 88.69 297 PRO A CA 1
ATOM 2381 C C . PRO A 1 297 ? -17.975 5.028 25.915 1.00 88.69 297 PRO A C 1
ATOM 2383 O O . PRO A 1 297 ? -16.832 4.671 26.167 1.00 88.69 297 PRO A O 1
ATOM 2386 N N . MET A 1 298 ? -18.819 5.365 26.901 1.00 85.12 298 MET A N 1
ATOM 2387 C CA . MET A 1 298 ? -18.443 5.290 28.325 1.00 85.12 298 MET A CA 1
ATOM 2388 C C . MET A 1 298 ? -18.012 3.873 28.765 1.00 85.12 298 MET A C 1
ATOM 2390 O O . MET A 1 298 ? -17.153 3.743 29.635 1.00 85.12 298 MET A O 1
ATOM 2394 N N . LEU A 1 299 ? -18.526 2.796 28.153 1.00 84.50 299 LEU A N 1
ATOM 2395 C CA . LEU A 1 299 ? -17.980 1.453 28.396 1.00 84.50 299 LEU A CA 1
ATOM 2396 C C . LEU A 1 299 ? -16.553 1.334 27.843 1.00 84.50 299 LEU A C 1
ATOM 2398 O O . LEU A 1 299 ? -15.663 0.868 28.549 1.00 84.50 299 LEU A O 1
ATOM 2402 N N . LYS A 1 300 ? -16.326 1.802 26.612 1.00 84.12 300 LYS A N 1
ATOM 2403 C CA . LYS A 1 300 ? -15.019 1.748 25.942 1.00 84.12 300 LYS A CA 1
ATOM 2404 C C . LYS A 1 300 ? -13.961 2.591 26.667 1.00 84.12 300 LYS A C 1
ATOM 2406 O O . LYS A 1 300 ? -12.844 2.117 26.842 1.00 84.12 300 LYS A O 1
ATOM 2411 N N . PHE A 1 301 ? -14.324 3.762 27.199 1.00 83.19 301 PHE A N 1
ATOM 2412 C CA . PHE A 1 301 ? -13.490 4.551 28.117 1.00 83.19 301 PHE A CA 1
ATOM 2413 C C . PHE A 1 301 ? -13.032 3.733 29.339 1.00 83.19 301 PHE A C 1
ATOM 2415 O O . PHE A 1 301 ? -11.853 3.729 29.695 1.00 83.19 301 PHE A O 1
ATOM 2422 N N . LEU A 1 302 ? -13.949 2.992 29.972 1.00 79.25 302 LEU A N 1
ATOM 2423 C CA . LEU A 1 302 ? -13.636 2.160 31.138 1.00 79.25 302 LEU A CA 1
ATOM 2424 C C . LEU A 1 302 ? -12.808 0.914 30.775 1.00 79.25 302 LEU A C 1
ATOM 2426 O O . LEU A 1 302 ? -11.991 0.479 31.586 1.00 79.25 302 LEU A O 1
ATOM 2430 N N . GLU A 1 303 ? -12.978 0.360 29.574 1.00 79.62 303 GLU A N 1
ATOM 2431 C CA . GLU A 1 303 ? -12.152 -0.731 29.037 1.00 79.62 303 GLU A CA 1
ATOM 2432 C C . GLU A 1 303 ? -10.724 -0.255 28.727 1.00 79.62 303 GLU A C 1
ATOM 2434 O O . GLU A 1 303 ? -9.772 -0.876 29.195 1.00 79.62 303 GLU A O 1
ATOM 2439 N N . CYS A 1 304 ? -10.568 0.893 28.056 1.00 77.94 304 CYS A N 1
ATOM 2440 C CA . CYS A 1 304 ? -9.286 1.580 27.866 1.00 77.94 304 CYS A CA 1
ATOM 2441 C C . CYS A 1 304 ? -8.577 1.851 29.202 1.00 77.94 304 CYS A C 1
ATOM 2443 O O . CYS A 1 304 ? -7.390 1.564 29.355 1.00 77.94 304 CYS A O 1
ATOM 2445 N N . ASN A 1 305 ? -9.317 2.348 30.200 1.00 74.00 305 ASN A N 1
ATOM 2446 C CA . ASN A 1 305 ? -8.807 2.542 31.555 1.00 74.00 305 ASN A CA 1
ATOM 2447 C C . ASN A 1 305 ? -8.366 1.221 32.207 1.00 74.00 305 ASN A C 1
ATOM 2449 O O . ASN A 1 305 ? -7.374 1.213 32.918 1.00 74.00 305 ASN A O 1
ATOM 2453 N N . ALA A 1 306 ? -9.082 0.114 32.000 1.00 73.25 306 ALA A N 1
ATOM 2454 C CA . ALA A 1 306 ? -8.735 -1.192 32.568 1.00 73.25 306 ALA A CA 1
ATOM 2455 C C . ALA A 1 306 ? -7.556 -1.890 31.869 1.00 73.25 306 ALA A C 1
ATOM 2457 O O . ALA A 1 306 ? -6.920 -2.749 32.475 1.00 73.25 306 ALA A O 1
ATOM 2458 N N . GLU A 1 307 ? -7.283 -1.558 30.608 1.00 75.12 307 GLU A N 1
ATOM 2459 C CA . GLU A 1 307 ? -6.204 -2.161 29.824 1.00 75.12 307 GLU A CA 1
ATOM 2460 C C . GLU A 1 307 ? -4.836 -1.530 30.108 1.00 75.12 307 GLU A C 1
ATOM 2462 O O . GLU A 1 307 ? -3.857 -2.257 30.246 1.00 75.12 307 GLU A O 1
ATOM 2467 N N . HIS A 1 308 ? -4.788 -0.204 30.265 1.00 73.75 308 HIS A N 1
ATOM 2468 C CA . HIS A 1 308 ? -3.537 0.565 30.355 1.00 73.75 308 HIS A CA 1
ATOM 2469 C C . HIS A 1 308 ? -3.215 1.118 31.758 1.00 73.75 308 HIS A C 1
ATOM 2471 O O . HIS A 1 308 ? -2.266 1.881 31.917 1.00 73.75 308 HIS A O 1
ATOM 2477 N N . HIS A 1 309 ? -3.987 0.777 32.800 1.00 66.38 309 HIS A N 1
ATOM 2478 C CA . HIS A 1 309 ? -3.746 1.303 34.154 1.00 66.38 309 HIS A CA 1
ATOM 2479 C C . HIS A 1 309 ? -2.434 0.758 34.764 1.00 66.38 309 HIS A C 1
ATOM 2481 O O . HIS A 1 309 ? -2.286 -0.463 34.888 1.00 66.38 309 HIS A O 1
ATOM 2487 N N . PRO A 1 310 ? -1.517 1.620 35.251 1.00 58.59 310 PRO A N 1
ATOM 2488 C CA . PRO A 1 310 ? -0.229 1.220 35.816 1.00 58.59 310 PRO A CA 1
ATOM 2489 C C . PRO A 1 310 ? -0.387 0.605 37.218 1.00 58.59 310 PRO A C 1
ATOM 2491 O O . PRO A 1 310 ? -0.130 1.218 38.253 1.00 58.59 310 PRO A O 1
ATOM 2494 N N . SER A 1 311 ? -0.811 -0.656 37.262 1.00 55.75 311 SER A N 1
ATOM 2495 C CA . SER A 1 311 ? -0.851 -1.477 38.474 1.00 55.75 311 SER A CA 1
ATOM 2496 C C . SER A 1 311 ? -0.442 -2.910 38.150 1.00 55.75 311 SER A C 1
ATOM 2498 O O . SER A 1 311 ? -1.152 -3.617 37.443 1.00 55.75 311 SER A O 1
ATOM 2500 N N . SER A 1 312 ? 0.689 -3.353 38.705 1.00 43.56 312 SER A N 1
ATOM 2501 C CA . SER A 1 312 ? 1.443 -4.560 38.313 1.00 43.56 312 SER A CA 1
ATOM 2502 C C . SER A 1 312 ? 0.794 -5.920 38.633 1.00 43.56 312 SER A C 1
ATOM 2504 O O . SER A 1 312 ? 1.474 -6.946 38.651 1.00 43.56 312 SER A O 1
ATOM 2506 N N . LYS A 1 313 ? -0.520 -5.950 38.886 1.00 48.97 313 LYS A N 1
ATOM 2507 C CA . LYS A 1 313 ? -1.364 -7.151 38.961 1.00 48.97 313 LYS A CA 1
ATOM 2508 C C . LYS A 1 313 ? -2.764 -6.789 38.467 1.00 48.97 313 LYS A C 1
ATOM 2510 O O . LYS A 1 313 ? -3.337 -5.830 38.983 1.00 48.97 313 LYS A O 1
ATOM 2515 N N . PHE A 1 314 ? -3.326 -7.584 37.551 1.00 54.62 314 PHE A N 1
ATOM 2516 C CA . PHE A 1 314 ? -4.732 -7.474 37.142 1.00 54.62 314 PHE A CA 1
ATOM 2517 C C . PHE A 1 314 ? -5.635 -7.411 38.375 1.00 54.62 314 PHE A C 1
ATOM 2519 O O . PHE A 1 314 ? -5.683 -8.363 39.161 1.00 54.62 314 PHE A O 1
ATOM 2526 N N . SER A 1 315 ? -6.352 -6.304 38.564 1.00 61.78 315 SER A N 1
ATOM 2527 C CA . SER A 1 315 ? -7.316 -6.228 39.652 1.00 61.78 315 SER A CA 1
ATOM 2528 C C . SER A 1 315 ? -8.637 -6.867 39.220 1.00 61.78 315 SER A C 1
ATOM 2530 O O . SER A 1 315 ? -8.975 -6.943 38.037 1.00 61.78 315 SER A O 1
ATOM 2532 N N . LEU A 1 316 ? -9.439 -7.292 40.196 1.00 57.50 316 LEU A N 1
ATOM 2533 C CA . LEU A 1 316 ? -10.767 -7.855 39.938 1.00 57.50 316 LEU A CA 1
ATOM 2534 C C . LEU A 1 316 ? -11.683 -6.880 39.165 1.00 57.50 316 LEU A C 1
ATOM 2536 O O . LEU A 1 316 ? -12.568 -7.328 38.444 1.00 57.50 316 LEU A O 1
ATOM 2540 N N . LYS A 1 317 ? -11.461 -5.558 39.271 1.00 61.97 317 LYS A N 1
ATOM 2541 C CA . LYS A 1 317 ? -12.161 -4.539 38.463 1.00 61.97 317 LYS A CA 1
ATOM 2542 C C . LYS A 1 317 ? -11.889 -4.739 36.970 1.00 61.97 317 LYS A C 1
ATOM 2544 O O . LYS A 1 317 ? -12.814 -4.632 36.174 1.00 61.97 317 LYS A O 1
ATOM 2549 N N . ASP A 1 318 ? -10.643 -5.009 36.608 1.00 63.53 318 ASP A N 1
ATOM 2550 C CA . ASP A 1 318 ? -10.174 -4.942 35.223 1.00 63.53 318 ASP A CA 1
ATOM 2551 C C . ASP A 1 318 ? -10.560 -6.220 34.466 1.00 63.53 318 ASP A C 1
ATOM 2553 O O . ASP A 1 318 ? -11.070 -6.153 33.349 1.00 63.53 318 ASP A O 1
ATOM 2557 N N . ILE A 1 319 ? -10.484 -7.372 35.148 1.00 62.31 319 ILE A N 1
ATOM 2558 C CA . ILE A 1 319 ? -11.057 -8.648 34.684 1.00 62.31 319 ILE A CA 1
ATOM 2559 C C . ILE A 1 319 ? -12.572 -8.508 34.457 1.00 62.31 319 ILE A C 1
ATOM 2561 O O . ILE A 1 319 ? -13.084 -8.915 33.416 1.00 62.31 319 ILE A O 1
ATOM 2565 N N . LEU A 1 320 ? -13.304 -7.902 35.402 1.00 61.69 320 LEU A N 1
ATOM 2566 C CA . LEU A 1 320 ? -14.749 -7.688 35.255 1.00 61.69 320 LEU A CA 1
ATOM 2567 C C . LEU A 1 320 ? -15.089 -6.706 34.123 1.00 61.69 320 LEU A C 1
ATOM 2569 O O . LEU A 1 320 ? -16.128 -6.879 33.489 1.00 61.69 320 LEU A O 1
ATOM 2573 N N . LEU A 1 321 ? -14.238 -5.709 33.853 1.00 65.94 321 LEU A N 1
ATOM 2574 C CA . LEU A 1 321 ? -14.420 -4.770 32.743 1.00 65.94 321 LEU A CA 1
ATOM 2575 C C . LEU A 1 321 ? -14.221 -5.457 31.390 1.00 65.94 321 LEU A C 1
ATOM 2577 O O . LEU A 1 321 ? -15.140 -5.395 30.575 1.00 65.94 321 LEU A O 1
ATOM 2581 N N . LYS A 1 322 ? -13.128 -6.209 31.186 1.00 65.38 322 LYS A N 1
ATOM 2582 C CA . LYS A 1 322 ? -12.940 -6.995 29.949 1.00 65.38 322 LYS A CA 1
ATOM 2583 C C . LYS A 1 322 ? -14.039 -8.057 29.753 1.00 65.38 322 LYS A C 1
ATOM 2585 O O . LYS A 1 322 ? -14.480 -8.287 28.633 1.00 65.38 322 LYS A O 1
ATOM 2590 N N . LEU A 1 323 ? -14.573 -8.641 30.834 1.00 64.69 323 LEU A N 1
ATOM 2591 C CA . LEU A 1 323 ? -15.727 -9.557 30.777 1.00 64.69 323 LEU A CA 1
ATOM 2592 C C . LEU A 1 323 ? -17.084 -8.878 30.523 1.00 64.69 323 LEU A C 1
ATOM 2594 O O . LEU A 1 323 ? -18.053 -9.569 30.205 1.00 64.69 323 LEU A O 1
ATOM 2598 N N . SER A 1 324 ? -17.210 -7.562 30.695 1.00 69.50 324 SER A N 1
ATOM 2599 C CA . SER A 1 324 ? -18.521 -6.901 30.789 1.00 69.50 324 SER A CA 1
ATOM 2600 C C . SER A 1 324 ? -19.354 -6.961 29.502 1.00 69.50 324 SER A C 1
ATOM 2602 O O . SER A 1 324 ? -20.583 -7.018 29.583 1.00 69.50 324 SER A O 1
ATOM 2604 N N . ARG A 1 325 ? -18.711 -7.038 28.326 1.00 74.19 325 ARG A N 1
ATOM 2605 C CA . ARG A 1 325 ? -19.377 -7.246 27.025 1.00 74.19 325 ARG A CA 1
ATOM 2606 C C . ARG A 1 325 ? -20.048 -8.615 26.903 1.00 74.19 325 ARG A C 1
ATOM 2608 O O . ARG A 1 325 ? -21.071 -8.717 26.229 1.00 74.19 325 ARG A O 1
ATOM 2615 N N . ALA A 1 326 ? -19.487 -9.635 27.556 1.00 68.06 326 ALA A N 1
ATOM 2616 C CA . ALA A 1 326 ? -19.919 -11.033 27.480 1.00 68.06 326 ALA A CA 1
ATOM 2617 C C . ALA A 1 326 ? -20.674 -11.522 28.734 1.00 68.06 326 ALA A C 1
ATOM 2619 O O . ALA A 1 326 ? -21.262 -12.602 28.715 1.00 68.06 326 ALA A O 1
ATOM 2620 N N . ASN A 1 327 ? -20.657 -10.765 29.840 1.00 75.06 327 ASN A N 1
ATOM 2621 C CA . ASN A 1 327 ? -21.206 -11.203 31.122 1.00 75.06 327 ASN A CA 1
ATOM 2622 C C . ASN A 1 327 ? -22.051 -10.119 31.818 1.00 75.06 327 ASN A C 1
ATOM 2624 O O . ASN A 1 327 ? -21.543 -9.168 32.419 1.00 75.06 327 ASN A O 1
ATOM 2628 N N . GLU A 1 328 ? -23.369 -10.326 31.825 1.00 74.38 328 GLU A N 1
ATOM 2629 C CA . GLU A 1 328 ? -24.339 -9.418 32.448 1.00 74.38 328 GLU A CA 1
ATOM 2630 C C . GLU A 1 328 ? -24.204 -9.288 33.975 1.00 74.38 328 GLU A C 1
ATOM 2632 O O . GLU A 1 328 ? -24.558 -8.250 34.536 1.00 74.38 328 GLU A O 1
ATOM 2637 N N . LEU A 1 329 ? -23.667 -10.289 34.682 1.00 73.00 329 LEU A N 1
ATOM 2638 C CA . LEU A 1 329 ? -23.414 -10.169 36.125 1.00 73.00 329 LEU A CA 1
ATOM 2639 C C . LEU A 1 329 ? -22.214 -9.251 36.400 1.00 73.00 329 LEU A C 1
ATOM 2641 O O . LEU A 1 329 ? -22.280 -8.432 37.321 1.00 73.00 329 LEU A O 1
ATOM 2645 N N . ALA A 1 330 ? -21.166 -9.323 35.573 1.00 73.25 330 ALA A N 1
ATOM 2646 C CA . ALA A 1 330 ? -20.035 -8.398 35.623 1.00 73.25 330 ALA A CA 1
ATOM 2647 C C . ALA A 1 330 ? -20.481 -6.960 35.308 1.00 73.25 330 ALA A C 1
ATOM 2649 O O . ALA A 1 330 ? -20.241 -6.052 36.108 1.00 73.25 330 ALA A O 1
ATOM 2650 N N . LYS A 1 331 ? -21.239 -6.766 34.219 1.00 78.12 331 LYS A N 1
ATOM 2651 C CA . LYS A 1 331 ? -21.830 -5.469 33.845 1.00 78.12 331 LYS A CA 1
ATOM 2652 C C . LYS A 1 331 ? -22.687 -4.874 34.972 1.00 78.12 331 LYS A C 1
ATOM 2654 O O . LYS A 1 331 ? -22.464 -3.735 35.381 1.00 78.12 331 LYS A O 1
ATOM 2659 N N . ARG A 1 332 ? -23.600 -5.656 35.564 1.00 80.56 332 ARG A N 1
ATOM 2660 C CA . ARG A 1 332 ? -24.433 -5.225 36.710 1.00 80.56 332 ARG A CA 1
ATOM 2661 C C . ARG A 1 332 ? -23.616 -4.877 37.959 1.00 80.56 332 ARG A C 1
ATOM 2663 O O . ARG A 1 332 ? -24.026 -4.004 38.725 1.00 80.56 332 ARG A O 1
ATOM 2670 N N . PHE A 1 333 ? -22.477 -5.533 38.192 1.00 79.81 333 PHE A N 1
ATOM 2671 C CA . PHE A 1 333 ? -21.567 -5.174 39.285 1.00 79.81 333 PHE A CA 1
ATOM 2672 C C . PHE A 1 333 ? -20.859 -3.836 39.023 1.00 79.81 333 PHE A C 1
ATOM 2674 O O . PHE A 1 333 ? -20.770 -3.014 39.936 1.00 79.81 333 PHE A O 1
ATOM 2681 N N . ILE A 1 334 ? -20.409 -3.598 37.787 1.00 79.00 334 ILE A N 1
ATOM 2682 C CA . ILE A 1 334 ? -19.770 -2.344 37.358 1.00 79.00 334 ILE A CA 1
ATOM 2683 C C . ILE A 1 334 ? -20.749 -1.170 37.467 1.00 79.00 334 ILE A C 1
ATOM 2685 O O . ILE A 1 334 ? -20.432 -0.184 38.131 1.00 79.00 334 ILE A O 1
ATOM 2689 N N . VAL A 1 335 ? -21.965 -1.300 36.927 1.00 83.88 335 VAL A N 1
ATOM 2690 C CA . VAL A 1 335 ? -23.020 -0.273 37.025 1.00 83.88 335 VAL A CA 1
ATOM 2691 C C . VAL A 1 335 ? -23.264 0.127 38.488 1.00 83.88 335 VAL A C 1
ATOM 2693 O O . VAL A 1 335 ? -23.121 1.296 38.834 1.00 83.88 335 VAL A O 1
ATOM 2696 N N . ARG A 1 336 ? -23.466 -0.844 39.393 1.00 82.50 336 ARG A N 1
ATOM 2697 C CA . ARG A 1 336 ? -23.653 -0.608 40.845 1.00 82.50 336 ARG A CA 1
ATOM 2698 C C . ARG A 1 336 ? -22.456 0.032 41.569 1.00 82.50 336 ARG A C 1
ATOM 2700 O O . ARG A 1 336 ? -22.578 0.408 42.741 1.00 82.50 336 ARG A O 1
ATOM 2707 N N . LYS A 1 337 ? -21.282 0.097 40.933 1.00 79.94 337 LYS A N 1
ATOM 2708 C CA . LYS A 1 337 ? -20.100 0.826 41.423 1.00 79.94 337 LYS A CA 1
ATOM 2709 C C . LYS A 1 337 ? -20.059 2.243 40.853 1.00 79.94 337 LYS A C 1
ATOM 2711 O O . LYS A 1 337 ? -19.841 3.174 41.623 1.00 79.94 337 LYS A O 1
ATOM 2716 N N . LEU A 1 338 ? -20.321 2.402 39.556 1.00 79.12 338 LEU A N 1
ATOM 2717 C CA . LEU A 1 338 ? -20.396 3.698 38.871 1.00 79.12 338 LEU A CA 1
ATOM 2718 C C . LEU A 1 338 ? -21.535 4.577 39.413 1.00 79.12 338 LEU A C 1
ATOM 2720 O O . LEU A 1 338 ? -21.318 5.761 39.638 1.00 79.12 338 LEU A O 1
ATOM 2724 N N . GLU A 1 339 ? -22.691 3.994 39.755 1.00 80.38 339 GLU A N 1
ATOM 2725 C CA . GLU A 1 339 ? -23.813 4.682 40.425 1.00 80.38 339 GLU A CA 1
ATOM 2726 C C . GLU A 1 339 ? -23.436 5.362 41.757 1.00 80.38 339 GLU A C 1
ATOM 2728 O O . GLU A 1 339 ? -24.193 6.181 42.269 1.00 80.38 339 GLU A O 1
ATOM 2733 N N . LYS A 1 340 ? -22.286 5.017 42.353 1.00 77.88 340 LYS A N 1
ATOM 2734 C CA . LYS A 1 340 ? -21.785 5.623 43.599 1.00 77.88 340 LYS A CA 1
ATOM 2735 C C . LYS A 1 340 ? -20.733 6.708 43.366 1.00 77.88 340 LYS A C 1
ATOM 2737 O O . LYS A 1 340 ? -20.237 7.286 44.330 1.00 77.88 340 LYS A O 1
ATOM 2742 N N . ILE A 1 341 ? -20.376 6.970 42.111 1.00 73.75 341 ILE A N 1
ATOM 2743 C CA . ILE A 1 341 ? -19.398 7.977 41.707 1.00 73.75 341 ILE A CA 1
ATOM 2744 C C . ILE A 1 341 ? -20.177 9.100 41.022 1.00 73.75 341 ILE A C 1
ATOM 2746 O O . ILE A 1 341 ? -20.605 8.949 39.881 1.00 73.75 341 ILE A O 1
ATOM 2750 N N . LYS A 1 342 ? -20.356 10.235 41.714 1.00 69.06 342 LYS A N 1
ATOM 2751 C CA . LYS A 1 342 ? -21.198 11.361 41.255 1.00 69.06 342 LYS A CA 1
ATOM 2752 C C . LYS A 1 342 ? -20.865 11.834 39.827 1.00 69.06 342 LYS A C 1
ATOM 2754 O O . LYS A 1 342 ? -21.771 12.209 39.096 1.00 69.06 342 LYS A O 1
ATOM 2759 N N . LEU A 1 343 ? -19.589 11.758 39.434 1.00 67.44 343 LEU A N 1
ATOM 2760 C CA . LEU A 1 343 ? -19.096 12.078 38.088 1.00 67.44 343 LEU A CA 1
ATOM 2761 C C . LEU A 1 343 ? -19.693 11.180 36.986 1.00 67.44 343 LEU A C 1
ATOM 2763 O O . LEU A 1 343 ? -19.993 11.665 35.901 1.00 67.44 343 LEU A O 1
ATOM 2767 N N . PHE A 1 344 ? -19.876 9.883 37.256 1.00 75.00 344 PHE A N 1
ATOM 2768 C CA . PHE A 1 344 ? -20.349 8.910 36.265 1.00 75.00 344 PHE A CA 1
ATOM 2769 C C . PHE A 1 344 ? -21.846 8.599 36.379 1.00 75.00 344 PHE A C 1
ATOM 2771 O O . PHE A 1 344 ? -22.432 8.167 35.387 1.00 75.00 344 PHE A O 1
ATOM 2778 N N . GLU A 1 345 ? -22.472 8.842 37.542 1.00 79.50 345 GLU A N 1
ATOM 2779 C CA . GLU A 1 345 ? -23.879 8.499 37.823 1.00 79.50 345 GLU A CA 1
ATOM 2780 C C . GLU A 1 345 ? -24.832 8.939 36.697 1.00 79.50 345 GLU A C 1
ATOM 2782 O O . GLU A 1 345 ? -25.666 8.152 36.252 1.00 79.50 345 GLU A O 1
ATOM 2787 N N . TYR A 1 346 ? -24.679 10.174 36.206 1.00 81.44 346 TYR A N 1
ATOM 2788 C CA . TYR A 1 346 ? -25.565 10.767 35.200 1.00 81.44 346 TYR A CA 1
ATOM 2789 C C . TYR A 1 346 ? -25.090 10.613 33.752 1.00 81.44 346 TYR A C 1
ATOM 2791 O O . TYR A 1 346 ? -25.854 10.937 32.845 1.00 81.44 346 TYR A O 1
ATOM 2799 N N . THR A 1 347 ? -23.900 10.060 33.498 1.00 79.12 347 THR A N 1
ATOM 2800 C CA . THR A 1 347 ? -23.547 9.598 32.143 1.00 79.12 347 THR A CA 1
ATOM 2801 C C . THR A 1 347 ? -24.255 8.272 31.845 1.00 79.12 347 THR A C 1
ATOM 2803 O O . THR A 1 347 ? -24.833 8.104 30.774 1.00 79.12 347 THR A O 1
ATOM 2806 N N . ILE A 1 348 ? -24.306 7.359 32.824 1.00 86.50 348 ILE A N 1
ATOM 2807 C CA . ILE A 1 348 ? -24.872 6.006 32.666 1.00 86.50 348 ILE A CA 1
ATOM 2808 C C . ILE A 1 348 ? -26.371 5.882 33.005 1.00 86.50 348 ILE A C 1
ATOM 2810 O O . ILE A 1 348 ? -26.869 4.773 33.162 1.00 86.50 348 ILE A O 1
ATOM 2814 N N . ARG A 1 349 ? -27.106 6.990 33.172 1.00 90.44 349 ARG A N 1
ATOM 2815 C CA . ARG A 1 349 ? -28.564 6.977 33.417 1.00 90.44 349 ARG A CA 1
ATOM 2816 C C . ARG A 1 349 ? -29.245 8.184 32.779 1.00 90.44 349 ARG A C 1
ATOM 2818 O O . ARG A 1 349 ? -28.631 9.251 32.682 1.00 90.44 349 ARG A O 1
ATOM 2825 N N . THR A 1 350 ? -30.514 8.068 32.400 1.00 91.69 350 THR A N 1
ATOM 2826 C CA . THR A 1 350 ? -31.317 9.251 32.050 1.00 91.69 350 THR A CA 1
ATOM 2827 C C . THR A 1 350 ? -31.487 10.144 33.281 1.00 91.69 350 THR A C 1
ATOM 2829 O O . THR A 1 350 ? -31.894 9.684 34.350 1.00 91.69 350 THR A O 1
ATOM 2832 N N . SER A 1 351 ? -31.102 11.415 33.172 1.00 90.69 351 SER A N 1
ATOM 2833 C CA . SER A 1 351 ? -31.290 12.388 34.255 1.00 90.69 351 SER A CA 1
ATOM 2834 C C . SER A 1 351 ? -32.681 13.006 34.170 1.00 90.69 351 SER A C 1
ATOM 2836 O O . SER A 1 351 ? -33.292 13.018 33.105 1.00 90.69 351 SER A O 1
ATOM 2838 N N . GLN A 1 352 ? -33.163 13.516 35.300 1.00 90.75 352 GLN A N 1
ATOM 2839 C CA . GLN A 1 352 ? -34.386 14.306 35.398 1.00 90.75 352 GLN A CA 1
ATOM 2840 C C . GLN A 1 352 ? -34.139 15.466 36.362 1.00 90.75 352 GLN A C 1
ATOM 2842 O O . GLN A 1 352 ? -33.519 15.249 37.408 1.00 90.75 352 GLN A O 1
ATOM 2847 N N . ALA A 1 353 ? -34.610 16.658 36.020 1.00 90.19 353 ALA A N 1
ATOM 2848 C CA . ALA A 1 353 ? -34.553 17.848 36.863 1.00 90.19 353 ALA A CA 1
ATOM 2849 C C . ALA A 1 353 ? -35.871 18.623 36.732 1.00 90.19 353 ALA A C 1
ATOM 2851 O O . ALA A 1 353 ? -36.457 18.653 35.655 1.00 90.19 353 ALA A O 1
ATOM 2852 N N . ILE A 1 354 ? -36.381 19.181 37.833 1.00 90.50 354 ILE A N 1
ATOM 2853 C CA . ILE A 1 354 ? -37.607 19.993 37.839 1.00 90.50 354 ILE A CA 1
ATOM 2854 C C . ILE A 1 354 ? -37.169 21.453 37.921 1.00 90.50 354 ILE A C 1
ATOM 2856 O O . ILE A 1 354 ? -36.941 21.975 39.012 1.00 90.50 354 ILE A O 1
ATOM 2860 N N . ASP A 1 355 ? -37.014 2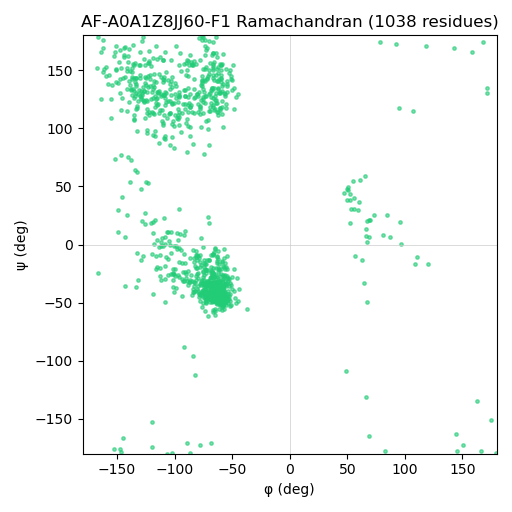2.085 36.763 1.00 79.56 355 ASP A N 1
ATOM 2861 C CA . ASP A 1 355 ? -36.290 23.356 36.666 1.00 79.56 355 ASP A CA 1
ATOM 2862 C C . ASP A 1 355 ? -37.202 24.570 36.869 1.00 79.56 355 ASP A C 1
ATOM 2864 O O . ASP A 1 355 ? -36.782 25.589 37.419 1.00 79.56 355 ASP A O 1
ATOM 2868 N N . VAL A 1 356 ? -38.474 24.465 36.465 1.00 84.69 356 VAL A N 1
ATOM 2869 C CA . VAL A 1 356 ? -39.432 25.580 36.518 1.00 84.69 356 VAL A CA 1
ATOM 2870 C C . VAL A 1 356 ? -40.795 25.109 37.014 1.00 84.69 356 VAL A C 1
ATOM 2872 O O . VAL A 1 356 ? -41.334 24.116 36.525 1.00 84.69 356 VAL A O 1
ATOM 2875 N N . ILE A 1 357 ? -41.388 25.853 37.954 1.00 89.56 357 ILE A N 1
ATOM 2876 C CA . ILE A 1 357 ? -42.754 25.639 38.455 1.00 89.56 357 ILE A CA 1
ATOM 2877 C C . ILE A 1 357 ? -43.510 26.975 38.467 1.00 89.56 357 ILE A C 1
ATOM 2879 O O . ILE A 1 357 ? -43.043 27.959 39.038 1.00 89.56 357 ILE A O 1
ATOM 2883 N N . TYR A 1 358 ? -44.712 26.989 37.892 1.00 88.56 358 TYR A N 1
ATOM 2884 C CA . TYR A 1 358 ? -45.638 28.121 37.879 1.00 88.56 358 TYR A CA 1
ATOM 2885 C C . TYR A 1 358 ? -46.947 27.762 38.594 1.00 88.56 358 TYR A C 1
ATOM 2887 O O . TYR A 1 358 ? -47.541 26.714 38.338 1.00 88.56 358 TYR A O 1
ATOM 2895 N N . GLY A 1 359 ? -47.457 28.658 39.441 1.00 85.00 359 GLY A N 1
ATOM 2896 C CA . GLY A 1 359 ? -48.784 28.513 40.041 1.00 85.00 359 GLY A CA 1
ATOM 2897 C C . GLY A 1 359 ? -49.065 29.546 41.131 1.00 85.00 359 GLY A C 1
ATOM 2898 O O . GLY A 1 359 ? -48.240 29.762 42.011 1.00 85.00 359 GLY A O 1
ATOM 2899 N N . GLY A 1 360 ? -50.259 30.145 41.098 1.00 78.12 360 GLY A N 1
ATOM 2900 C CA . GLY A 1 360 ? -50.697 31.148 42.076 1.00 78.12 360 GLY A CA 1
ATOM 2901 C C . GLY A 1 360 ? -50.448 32.591 41.630 1.00 78.12 360 GLY A C 1
ATOM 2902 O O . GLY A 1 360 ? -49.313 33.019 41.484 1.00 78.12 360 GLY A O 1
ATOM 2903 N N . GLU A 1 361 ? -51.524 33.365 41.475 1.00 74.25 361 GLU A N 1
ATOM 2904 C CA . GLU A 1 361 ? -51.455 34.809 41.180 1.00 74.25 361 GLU A CA 1
ATOM 2905 C C . GLU A 1 361 ? -51.515 35.673 42.451 1.00 74.25 361 GLU A C 1
ATOM 2907 O O . GLU A 1 361 ? -51.007 36.792 42.489 1.00 74.25 361 GLU A O 1
ATOM 2912 N N . LYS A 1 362 ? -52.192 35.182 43.500 1.00 73.81 362 LYS A N 1
ATOM 2913 C CA . LYS A 1 362 ? -52.474 35.942 44.723 1.00 73.81 362 LYS A CA 1
ATOM 2914 C C . LYS A 1 362 ? -52.749 35.015 45.905 1.00 73.81 362 LYS A C 1
ATOM 2916 O O . LYS A 1 362 ? -53.520 34.069 45.782 1.00 73.81 362 LYS A O 1
ATOM 2921 N N . TYR A 1 363 ? -52.204 35.352 47.073 1.00 72.00 363 TYR A N 1
ATOM 2922 C CA . TYR A 1 363 ? -52.241 34.537 48.299 1.00 72.00 363 TYR A CA 1
ATOM 2923 C C . TYR A 1 363 ? -53.644 34.120 48.802 1.00 72.00 363 TYR A C 1
ATOM 2925 O O . TYR A 1 363 ? -53.755 33.158 49.558 1.00 72.00 363 TYR A O 1
ATOM 2933 N N . ASN A 1 364 ? -54.718 34.821 48.412 1.00 80.62 364 ASN A N 1
ATOM 2934 C CA . ASN A 1 364 ? -56.100 34.502 48.807 1.00 80.62 364 ASN A CA 1
ATOM 2935 C C . ASN A 1 364 ? -56.953 33.855 47.691 1.00 80.62 364 ASN A C 1
ATOM 2937 O O . ASN A 1 364 ? -58.171 33.734 47.849 1.00 80.62 364 ASN A O 1
ATOM 2941 N N . SER A 1 365 ? -56.334 33.449 46.578 1.00 82.56 365 SER A N 1
ATOM 2942 C CA . SER A 1 365 ? -56.988 32.781 45.448 1.00 82.56 365 SER A CA 1
ATOM 2943 C C . SER A 1 365 ? -56.404 31.384 45.228 1.00 82.56 365 SER A C 1
ATOM 2945 O O . SER A 1 365 ? -55.187 31.206 45.256 1.00 82.56 365 SER A O 1
ATOM 2947 N N . LEU A 1 366 ? -57.261 30.393 44.975 1.00 84.06 366 LEU A N 1
ATOM 2948 C CA . LEU A 1 366 ? -56.847 29.054 44.555 1.00 84.06 366 LEU A CA 1
ATOM 2949 C C . LEU A 1 366 ? -56.620 29.082 43.033 1.00 84.06 366 LEU A C 1
ATOM 2951 O O . LEU A 1 366 ? -57.597 29.268 42.296 1.00 84.06 366 LEU A O 1
ATOM 2955 N N . PRO A 1 367 ? -55.377 28.920 42.541 1.00 86.56 367 PRO A N 1
ATOM 2956 C CA . PRO A 1 367 ? -55.092 29.056 41.119 1.00 86.56 367 PRO A CA 1
ATOM 2957 C C . PRO A 1 367 ? -55.755 27.930 40.317 1.00 86.56 367 PRO A C 1
ATOM 2959 O O . PRO A 1 367 ? -55.644 26.764 40.707 1.00 86.56 367 PRO A O 1
ATOM 2962 N N . PRO A 1 368 ? -56.411 28.234 39.182 1.00 87.62 368 PRO A N 1
ATOM 2963 C CA . PRO A 1 368 ? -57.009 27.196 38.353 1.00 87.62 368 PRO A CA 1
ATOM 2964 C C . PRO A 1 368 ? -55.936 26.287 37.740 1.00 87.62 368 PRO A C 1
ATOM 2966 O O . PRO A 1 368 ? -56.097 25.070 37.732 1.00 87.62 368 PRO A O 1
ATOM 2969 N N . ASN A 1 369 ? -54.812 26.866 37.307 1.00 91.69 369 ASN A N 1
ATOM 2970 C CA . ASN A 1 369 ? -53.704 26.151 36.682 1.00 91.69 369 ASN A CA 1
ATOM 2971 C C . ASN A 1 369 ? -52.458 26.140 37.576 1.00 91.69 369 ASN A C 1
ATOM 2973 O O . ASN A 1 369 ? -52.142 27.139 38.225 1.00 91.69 369 ASN A O 1
ATOM 2977 N N . ALA A 1 370 ? -51.728 25.030 37.537 1.00 93.69 370 ALA A N 1
ATOM 2978 C CA . ALA A 1 370 ? -50.334 24.937 37.958 1.00 93.69 370 ALA A CA 1
ATOM 2979 C C . ALA A 1 370 ? -49.550 24.164 36.887 1.00 93.69 370 ALA A C 1
ATOM 2981 O O . ALA A 1 370 ? -50.079 23.214 36.308 1.00 93.69 370 ALA A O 1
ATOM 2982 N N . THR A 1 371 ? -48.306 24.555 36.624 1.00 94.25 371 THR A N 1
ATOM 2983 C CA . THR A 1 371 ? -47.468 23.974 35.566 1.00 94.25 371 THR A CA 1
ATOM 2984 C C . THR A 1 371 ? -46.063 23.709 36.092 1.00 94.25 371 THR A C 1
ATOM 2986 O O . THR A 1 371 ? -45.535 24.523 36.843 1.00 94.25 371 THR A O 1
ATOM 2989 N N . ALA A 1 372 ? -45.435 22.617 35.666 1.00 94.69 372 ALA A N 1
ATOM 2990 C CA . ALA A 1 372 ? -44.001 22.389 35.808 1.00 94.69 372 ALA A CA 1
ATOM 2991 C C . ALA A 1 372 ? -43.357 22.061 34.454 1.00 94.69 372 ALA A C 1
ATOM 2993 O O . ALA A 1 372 ? -44.022 21.538 33.553 1.00 94.69 372 ALA A O 1
ATOM 2994 N N . ILE A 1 373 ? -42.065 22.354 34.338 1.00 91.88 373 ILE A N 1
ATOM 2995 C CA . ILE A 1 373 ? -41.185 21.913 33.252 1.00 91.88 373 ILE A CA 1
ATOM 2996 C C . ILE A 1 373 ? -40.136 20.991 33.876 1.00 91.88 373 ILE A C 1
ATOM 2998 O O . ILE A 1 373 ? -39.568 21.318 34.921 1.00 91.88 373 ILE A O 1
ATOM 3002 N N . ILE A 1 374 ? -39.929 19.825 33.263 1.00 92.62 374 ILE A N 1
ATOM 3003 C CA . ILE A 1 374 ? -39.001 18.799 33.739 1.00 92.62 374 ILE A CA 1
ATOM 3004 C C . ILE A 1 374 ? -38.035 18.443 32.608 1.00 92.62 374 ILE A C 1
ATOM 3006 O O . ILE A 1 374 ? -38.450 17.799 31.636 1.00 92.62 374 ILE A O 1
ATOM 3010 N N . ASN A 1 375 ? -36.768 18.840 32.738 1.00 89.81 375 ASN A N 1
ATOM 3011 C CA . ASN A 1 375 ? -35.730 18.501 31.774 1.00 89.81 375 ASN A CA 1
ATOM 3012 C C . ASN A 1 375 ? -35.266 17.055 31.940 1.00 89.81 375 ASN A C 1
ATOM 3014 O O . ASN A 1 375 ? -35.083 16.559 33.057 1.00 89.81 375 ASN A O 1
ATOM 3018 N N . HIS A 1 376 ? -35.006 16.400 30.812 1.00 91.75 376 HIS A N 1
ATOM 3019 C CA . HIS A 1 376 ? -34.390 15.084 30.749 1.00 91.75 376 HIS A CA 1
ATOM 3020 C C . HIS A 1 376 ? -33.172 15.119 29.831 1.00 91.75 376 HIS A C 1
ATOM 3022 O O . HIS A 1 376 ? -33.272 15.552 28.683 1.00 91.75 376 HIS A O 1
ATOM 3028 N N . ARG A 1 377 ? -32.042 14.566 30.296 1.00 90.12 377 ARG A N 1
ATOM 3029 C CA . ARG A 1 377 ? -30.944 14.166 29.401 1.00 90.12 377 ARG A CA 1
ATOM 3030 C C . ARG A 1 377 ? -30.951 12.649 29.275 1.00 90.12 377 ARG A C 1
ATOM 3032 O O . ARG A 1 377 ? -30.678 11.954 30.258 1.00 90.12 377 ARG A O 1
ATOM 3039 N N . ILE A 1 378 ? -31.277 12.147 28.089 1.00 91.12 378 ILE A N 1
ATOM 3040 C CA . ILE A 1 378 ? -31.558 10.731 27.796 1.00 91.12 378 ILE A CA 1
ATOM 3041 C C . ILE A 1 378 ? -30.239 9.965 27.635 1.00 91.12 378 ILE A C 1
ATOM 3043 O O . ILE A 1 378 ? -29.364 10.430 26.912 1.00 91.12 378 ILE A O 1
ATOM 3047 N N . THR A 1 379 ? -30.033 8.825 28.301 1.00 90.38 379 THR A N 1
ATOM 3048 C CA . THR A 1 379 ? -28.806 8.025 28.085 1.00 90.38 379 THR A CA 1
ATOM 3049 C C . THR A 1 379 ? -28.939 7.046 26.914 1.00 90.38 379 THR A C 1
ATOM 3051 O O . THR A 1 379 ? -30.038 6.741 26.457 1.00 90.38 379 THR A O 1
ATOM 3054 N N . ILE A 1 380 ? -27.805 6.544 26.418 1.00 87.38 380 ILE A N 1
ATOM 3055 C CA . ILE A 1 380 ? -27.751 5.574 25.318 1.00 87.38 380 ILE A CA 1
ATOM 3056 C C . ILE A 1 380 ? -28.500 4.300 25.739 1.00 87.38 380 ILE A C 1
ATOM 3058 O O . ILE A 1 380 ? -28.092 3.617 26.677 1.00 87.38 380 ILE A O 1
ATOM 3062 N N . GLY A 1 381 ? -29.574 3.976 25.016 1.00 84.69 381 GLY A N 1
ATOM 3063 C CA . GLY A 1 381 ? -30.432 2.813 25.261 1.00 84.69 381 GLY A CA 1
ATOM 3064 C C . GLY A 1 381 ? -31.821 3.141 25.823 1.00 84.69 381 GLY A C 1
ATOM 3065 O O . GLY A 1 381 ? -32.704 2.297 25.705 1.00 84.69 381 GLY A O 1
ATOM 3066 N N . ASP A 1 382 ? -32.031 4.348 26.358 1.00 90.44 382 ASP A N 1
ATOM 3067 C CA . ASP A 1 382 ? -33.362 4.852 26.726 1.00 90.44 382 ASP A CA 1
ATOM 3068 C C . ASP A 1 382 ? -33.997 5.608 25.535 1.00 90.44 382 ASP A C 1
ATOM 3070 O O . ASP A 1 382 ? -33.292 6.126 24.662 1.00 90.44 382 ASP A O 1
ATOM 3074 N N . THR A 1 383 ? -35.330 5.700 25.496 1.00 91.44 383 THR A N 1
ATOM 3075 C CA . THR A 1 383 ? -36.095 6.425 24.459 1.00 91.44 383 THR A CA 1
ATOM 3076 C C . THR A 1 383 ? -37.095 7.412 25.073 1.00 91.44 383 THR A C 1
ATOM 3078 O O . THR A 1 383 ? -37.294 7.446 26.289 1.00 91.44 383 THR A O 1
ATOM 3081 N N . PHE A 1 384 ? -37.779 8.204 24.236 1.00 91.06 384 PHE A N 1
ATOM 3082 C CA . PHE A 1 384 ? -38.909 9.029 24.686 1.00 91.06 384 PHE A CA 1
ATOM 3083 C C . PHE A 1 384 ? -40.018 8.187 25.343 1.00 91.06 384 PHE A C 1
ATOM 3085 O O . PHE A 1 384 ? -40.611 8.618 26.330 1.00 91.06 384 PHE A O 1
ATOM 3092 N N . ASP A 1 385 ? -40.260 6.962 24.866 1.00 91.50 385 ASP A N 1
ATOM 3093 C CA . ASP A 1 385 ? -41.254 6.055 25.455 1.00 91.50 385 ASP A CA 1
ATOM 3094 C C . ASP A 1 385 ? -40.874 5.652 26.885 1.00 91.50 385 ASP A C 1
ATOM 3096 O O . ASP A 1 385 ? -41.735 5.626 27.761 1.00 91.50 385 ASP A O 1
ATOM 3100 N N . THR A 1 386 ? -39.578 5.468 27.170 1.00 92.50 386 THR A N 1
ATOM 3101 C CA . THR A 1 386 ? -39.066 5.234 28.533 1.00 92.50 386 THR A CA 1
ATOM 3102 C C . THR A 1 386 ? -39.411 6.385 29.492 1.00 92.50 386 THR A C 1
ATOM 3104 O O . THR A 1 386 ? -39.615 6.164 30.689 1.00 92.50 386 THR A O 1
ATOM 3107 N N . ILE A 1 387 ? -39.509 7.618 28.982 1.00 93.69 387 ILE A N 1
ATOM 3108 C CA . ILE A 1 387 ? -39.944 8.797 29.746 1.00 93.69 387 ILE A CA 1
ATOM 3109 C C . ILE A 1 387 ? -41.476 8.807 29.876 1.00 93.69 387 ILE A C 1
ATOM 3111 O O . ILE A 1 387 ? -41.990 8.988 30.982 1.00 93.69 387 ILE A O 1
ATOM 3115 N N . TRP A 1 388 ? -42.220 8.544 28.795 1.00 94.06 388 TRP A N 1
ATOM 3116 C CA . TRP A 1 388 ? -43.689 8.520 28.814 1.00 94.06 388 TRP A CA 1
ATOM 3117 C C . TRP A 1 388 ? -44.273 7.428 29.718 1.00 94.06 388 TRP A C 1
ATOM 3119 O O . TRP A 1 388 ? -45.160 7.723 30.520 1.00 94.06 388 TRP A O 1
ATOM 3129 N N . GLU A 1 389 ? -43.764 6.194 29.657 1.00 94.31 389 GLU A N 1
ATOM 3130 C CA . GLU A 1 389 ? -44.174 5.086 30.536 1.00 94.31 389 GLU A CA 1
ATOM 3131 C C . GLU A 1 389 ? -44.027 5.465 32.014 1.00 94.31 389 GLU A C 1
ATOM 3133 O O . GLU A 1 389 ? -44.914 5.223 32.840 1.00 94.31 389 GLU A O 1
ATOM 3138 N N . LYS A 1 390 ? -42.915 6.125 32.349 1.00 95.12 390 LYS A N 1
ATOM 3139 C CA . LYS A 1 390 ? -42.629 6.596 33.700 1.00 95.12 390 LYS A CA 1
ATOM 3140 C C . LYS A 1 390 ? -43.513 7.775 34.110 1.00 95.12 390 LYS A C 1
ATOM 3142 O O . LYS A 1 390 ? -43.977 7.818 35.250 1.00 95.12 390 LYS A O 1
ATOM 3147 N N . ALA A 1 391 ? -43.782 8.713 33.205 1.00 95.25 391 ALA A N 1
ATOM 3148 C CA . ALA A 1 391 ? -44.718 9.801 33.462 1.00 95.25 391 ALA A CA 1
ATOM 3149 C C . ALA A 1 391 ? -46.122 9.245 33.760 1.00 95.25 391 ALA A C 1
ATOM 3151 O O . ALA A 1 391 ? -46.725 9.617 34.763 1.00 95.25 391 ALA A O 1
ATOM 3152 N N . ILE A 1 392 ? -46.599 8.272 32.975 1.00 96.31 392 ILE A N 1
ATOM 3153 C CA . ILE A 1 392 ? -47.879 7.578 33.196 1.00 96.31 392 ILE A CA 1
ATOM 3154 C C . ILE A 1 392 ? -47.892 6.856 34.557 1.00 96.31 392 ILE A C 1
ATOM 3156 O O . ILE A 1 392 ? -48.829 7.052 35.335 1.00 96.31 392 ILE A O 1
ATOM 3160 N N . LYS A 1 393 ? -46.833 6.097 34.888 1.00 96.25 393 LYS A N 1
ATOM 3161 C CA . LYS A 1 393 ? -46.657 5.376 36.169 1.00 96.25 393 LYS A CA 1
ATOM 3162 C C . LYS A 1 393 ? -46.886 6.261 37.404 1.00 96.25 393 LYS A C 1
ATOM 3164 O O . LYS A 1 393 ? -47.453 5.783 38.385 1.00 96.25 393 LYS A O 1
ATOM 3169 N N . HIS A 1 394 ? -46.461 7.526 37.370 1.00 96.31 394 HIS A N 1
ATOM 3170 C CA . HIS A 1 394 ? -46.619 8.467 38.494 1.00 96.31 394 HIS A CA 1
ATOM 3171 C C . HIS A 1 394 ? -47.845 9.377 38.373 1.00 96.31 394 HIS A C 1
ATOM 3173 O O . HIS A 1 394 ? -48.405 9.788 39.391 1.00 96.31 394 HIS A O 1
ATOM 3179 N N . ALA A 1 395 ? -48.299 9.669 37.153 1.00 95.88 395 ALA A N 1
ATOM 3180 C CA . ALA A 1 395 ? -49.456 10.524 36.912 1.00 95.88 395 ALA A CA 1
ATOM 3181 C C . ALA A 1 395 ? -50.792 9.819 37.175 1.00 95.88 395 ALA A C 1
ATOM 3183 O O . ALA A 1 395 ? -51.705 10.464 37.689 1.00 95.88 395 ALA A O 1
ATOM 3184 N N . VAL A 1 396 ? -50.909 8.513 36.896 1.00 96.69 396 VAL A N 1
ATOM 3185 C CA . VAL A 1 396 ? -52.138 7.743 37.169 1.00 96.69 396 VAL A CA 1
ATOM 3186 C C . VAL A 1 396 ? -52.512 7.792 38.663 1.00 96.69 396 VAL A C 1
ATOM 3188 O O . VAL A 1 396 ? -53.596 8.296 38.960 1.00 96.69 396 VAL A O 1
ATOM 3191 N N . PRO A 1 397 ? -51.633 7.446 39.631 1.00 95.38 397 PRO A N 1
ATOM 3192 C CA . PRO A 1 397 ? -51.966 7.554 41.057 1.00 95.38 397 PRO A CA 1
ATOM 3193 C C . PRO A 1 397 ? -52.268 8.985 41.534 1.00 95.38 397 PRO A C 1
ATOM 3195 O O . PRO A 1 397 ? -53.044 9.174 42.473 1.00 95.38 397 PRO A O 1
ATOM 3198 N N . ALA A 1 398 ? -51.663 10.008 40.918 1.00 93.38 398 ALA A N 1
ATOM 3199 C CA . ALA A 1 398 ? -51.940 11.409 41.244 1.00 93.38 398 ALA A CA 1
ATOM 3200 C C . ALA A 1 398 ? -53.322 11.860 40.734 1.00 93.38 398 ALA A C 1
ATOM 3202 O O . ALA A 1 398 ? -54.041 12.575 41.444 1.00 93.38 398 ALA A O 1
ATOM 3203 N N . ALA A 1 399 ? -53.705 11.407 39.537 1.00 94.38 399 ALA A N 1
ATOM 3204 C CA . ALA A 1 399 ? -55.000 11.663 38.922 1.00 94.38 399 ALA A CA 1
ATOM 3205 C C . ALA A 1 399 ? -56.139 10.932 39.653 1.00 94.38 399 ALA A C 1
ATOM 3207 O O . ALA A 1 399 ? -57.130 11.563 40.027 1.00 94.38 399 ALA A O 1
ATOM 3208 N N . GLU A 1 400 ? -55.958 9.640 39.950 1.00 93.75 400 GLU A N 1
ATOM 3209 C CA . GLU A 1 400 ? -56.908 8.813 40.707 1.00 93.75 400 GLU A CA 1
ATOM 3210 C C . GLU A 1 400 ? -57.159 9.368 42.114 1.00 93.75 400 GLU A C 1
ATOM 3212 O O . GLU A 1 400 ? -58.312 9.591 42.487 1.00 93.75 400 GLU A O 1
ATOM 3217 N N . PHE A 1 401 ? -56.096 9.668 42.877 1.00 91.50 401 PHE A N 1
ATOM 3218 C CA . PHE A 1 401 ? -56.207 10.230 44.233 1.00 91.50 401 PHE A CA 1
ATOM 3219 C C . PHE A 1 401 ? -57.029 11.527 44.268 1.00 91.50 401 PHE A C 1
ATOM 3221 O O . PHE A 1 401 ? -57.730 11.801 45.241 1.00 91.50 401 PHE A O 1
ATOM 3228 N N . SER A 1 402 ? -56.936 12.325 43.205 1.00 91.00 402 SER A N 1
ATOM 3229 C CA . SER A 1 402 ? -57.545 13.656 43.121 1.00 91.00 402 SER A CA 1
ATOM 3230 C C . SER A 1 402 ? -58.854 13.664 42.318 1.00 91.00 402 SER A C 1
ATOM 3232 O O . SER A 1 402 ? -59.490 14.710 42.189 1.00 91.00 402 SER A O 1
ATOM 3234 N N . ASN A 1 403 ? -59.272 12.505 41.787 1.00 92.69 403 ASN A N 1
ATOM 3235 C CA . ASN A 1 403 ? -60.436 12.330 40.918 1.00 92.69 403 ASN A CA 1
ATOM 3236 C C . ASN A 1 403 ? -60.448 13.332 39.741 1.00 92.69 403 ASN A C 1
ATOM 3238 O O . ASN A 1 403 ? -61.439 14.030 39.505 1.00 92.69 403 ASN A O 1
ATOM 3242 N N . VAL A 1 404 ? -59.319 13.435 39.035 1.00 93.75 404 VAL A N 1
ATOM 3243 C CA . VAL A 1 404 ? -59.114 14.257 37.826 1.00 93.75 404 VAL A CA 1
ATOM 3244 C C . VAL A 1 404 ? -58.743 13.372 36.636 1.00 93.75 404 VAL A C 1
ATOM 3246 O O . VAL A 1 404 ? -58.302 12.241 36.819 1.00 93.75 404 VAL A O 1
ATOM 3249 N N . GLY A 1 405 ? -58.917 13.879 35.414 1.00 95.88 405 GLY A N 1
ATOM 3250 C CA . GLY A 1 405 ? -58.470 13.164 34.214 1.00 95.88 405 GLY A CA 1
ATOM 3251 C C . GLY A 1 405 ? -56.952 13.188 34.030 1.00 95.88 405 GLY A C 1
ATOM 3252 O O . GLY A 1 405 ? -56.246 13.956 34.687 1.00 95.88 405 GLY A O 1
ATOM 3253 N N . LEU A 1 406 ? -56.464 12.399 33.076 1.00 97.19 406 LEU A N 1
ATOM 3254 C CA . LEU A 1 406 ? -55.067 12.333 32.662 1.00 97.19 406 LEU A CA 1
ATOM 3255 C C . LEU A 1 406 ? -54.976 12.212 31.138 1.00 97.19 406 LEU A C 1
ATOM 3257 O O . LEU A 1 406 ? -55.483 11.253 30.556 1.00 97.19 406 LEU A O 1
ATOM 3261 N N . ILE A 1 407 ? -54.275 13.154 30.511 1.00 96.06 407 ILE A N 1
ATOM 3262 C CA . ILE A 1 407 ? -53.930 13.144 29.087 1.00 96.06 407 ILE A CA 1
ATOM 3263 C C . ILE A 1 407 ? -52.402 13.172 28.976 1.00 96.06 407 ILE A C 1
ATOM 3265 O O . ILE A 1 407 ? -51.771 14.077 29.520 1.00 96.06 407 ILE A O 1
ATOM 3269 N N . VAL A 1 408 ? -51.805 12.215 28.264 1.00 94.38 408 VAL A N 1
ATOM 3270 C CA . VAL A 1 408 ? -50.351 12.138 28.032 1.00 94.38 408 VAL A CA 1
ATOM 3271 C C . VAL A 1 408 ? -50.088 12.089 26.532 1.00 94.38 408 VAL A C 1
ATOM 3273 O O . VAL A 1 408 ? -50.652 11.255 25.833 1.00 94.38 408 VAL A O 1
ATOM 3276 N N . ASN A 1 409 ? -49.273 13.015 26.023 1.00 89.12 409 ASN A N 1
ATOM 3277 C CA . ASN A 1 409 ? -48.968 13.175 24.597 1.00 89.12 409 ASN A CA 1
ATOM 3278 C C . ASN A 1 409 ? -50.225 13.156 23.688 1.00 89.12 409 ASN A C 1
ATOM 3280 O O . ASN A 1 409 ? -50.263 12.518 22.638 1.00 89.12 409 ASN A O 1
ATOM 3284 N N . ASN A 1 410 ? -51.275 13.873 24.105 1.00 88.25 410 ASN A N 1
ATOM 3285 C CA . ASN A 1 410 ? -52.599 13.942 23.457 1.00 88.25 410 ASN A CA 1
ATOM 3286 C C . ASN A 1 410 ? -53.438 12.644 23.486 1.00 88.25 410 ASN A C 1
ATOM 3288 O O . ASN A 1 410 ? -54.558 12.649 22.980 1.00 88.25 410 ASN A O 1
ATOM 3292 N N . VAL A 1 411 ? -52.958 11.568 24.116 1.00 92.12 411 VAL A N 1
ATOM 3293 C CA . VAL A 1 411 ? -53.739 10.351 24.388 1.00 92.12 411 VAL A CA 1
ATOM 3294 C C . VAL A 1 411 ? -54.450 10.502 25.733 1.00 92.12 411 VAL A C 1
ATOM 3296 O O . VAL A 1 411 ? -53.816 10.804 26.744 1.00 92.12 411 VAL A O 1
ATOM 3299 N N . GLU A 1 412 ? -55.768 10.299 25.768 1.00 95.12 412 GLU A N 1
ATOM 3300 C CA . GLU A 1 412 ? -56.525 10.263 27.025 1.00 95.12 412 GLU A CA 1
ATOM 3301 C C . GLU A 1 412 ? -56.316 8.910 27.722 1.00 95.12 412 GLU A C 1
ATOM 3303 O O . GLU A 1 412 ? -56.646 7.859 27.175 1.00 95.12 412 GLU A O 1
ATOM 3308 N N . ILE A 1 413 ? -55.739 8.945 28.925 1.00 95.25 413 ILE A N 1
ATOM 3309 C CA . ILE A 1 413 ? -55.459 7.772 29.770 1.00 95.25 413 ILE A CA 1
ATOM 3310 C C . ILE A 1 413 ? -56.550 7.616 30.839 1.00 95.25 413 ILE A C 1
ATOM 3312 O O . ILE A 1 413 ? -56.957 6.503 31.161 1.00 95.25 413 ILE A O 1
ATOM 3316 N N . ILE A 1 414 ? -57.040 8.738 31.379 1.00 94.62 414 ILE A N 1
ATOM 3317 C CA . ILE A 1 414 ? -58.174 8.804 32.312 1.00 94.62 414 ILE A CA 1
ATOM 3318 C C . ILE A 1 414 ? -59.082 9.960 31.857 1.00 94.62 414 ILE A C 1
ATOM 3320 O O . ILE A 1 414 ? -58.579 11.081 31.740 1.00 94.62 414 ILE A O 1
ATOM 3324 N N . PRO A 1 415 ? -60.393 9.744 31.636 1.00 93.69 415 PRO A N 1
ATOM 3325 C CA . PRO A 1 415 ? -61.301 10.789 31.168 1.00 93.69 415 PRO A CA 1
ATOM 3326 C C . PRO A 1 415 ? -61.321 12.057 32.025 1.00 93.69 415 PRO A C 1
ATOM 3328 O O . PRO A 1 415 ? -61.355 11.995 33.257 1.00 93.69 415 PRO A O 1
ATOM 3331 N N . ALA A 1 416 ? -61.340 13.222 31.371 1.00 89.81 416 ALA A N 1
ATOM 3332 C CA . ALA A 1 416 ? -61.429 14.518 32.046 1.00 89.81 416 ALA A CA 1
ATOM 3333 C C . ALA A 1 416 ? -62.677 14.625 32.948 1.00 89.81 416 ALA A C 1
ATOM 3335 O O . ALA A 1 416 ? -63.804 14.372 32.517 1.00 89.81 416 ALA A O 1
ATOM 3336 N N . THR A 1 417 ? -62.494 15.046 34.206 1.00 91.12 417 THR A N 1
ATOM 3337 C CA . THR A 1 417 ? -63.588 15.155 35.187 1.00 91.12 417 THR A CA 1
ATOM 3338 C C . THR A 1 417 ? -63.950 16.614 35.472 1.00 91.12 417 THR A C 1
ATOM 3340 O O . THR A 1 417 ? -63.180 17.541 35.223 1.00 91.12 417 THR A O 1
ATOM 3343 N N . LYS A 1 418 ? -65.107 16.831 36.110 1.00 86.75 418 LYS A N 1
ATOM 3344 C CA . LYS A 1 418 ? -65.522 18.148 36.634 1.00 86.75 418 LYS A CA 1
ATOM 3345 C C . LYS A 1 418 ? -64.556 18.756 37.671 1.00 86.75 418 LYS A C 1
ATOM 3347 O O . LYS A 1 418 ? -64.703 19.928 38.011 1.00 86.75 418 LYS A O 1
ATOM 3352 N N . ASN A 1 419 ? -63.631 17.964 38.221 1.00 87.50 419 ASN A N 1
ATOM 3353 C CA . ASN A 1 419 ? -62.663 18.416 39.221 1.00 87.50 419 ASN A CA 1
ATOM 3354 C C . ASN A 1 419 ? -61.372 18.932 38.566 1.00 87.50 419 ASN A C 1
ATOM 3356 O O . ASN A 1 419 ? -60.693 19.765 39.164 1.00 87.50 419 ASN A O 1
ATOM 3360 N N . GLY A 1 420 ? -61.050 18.471 37.351 1.00 91.69 420 GLY A N 1
ATOM 3361 C CA . GLY A 1 420 ? -59.849 18.869 36.624 1.00 91.69 420 GLY A CA 1
ATOM 3362 C C . GLY A 1 420 ? -59.284 17.804 35.681 1.00 91.69 420 GLY A C 1
ATOM 3363 O O . GLY A 1 420 ? -59.870 16.737 35.467 1.00 91.69 420 GLY A O 1
ATOM 3364 N N . VAL A 1 421 ? -58.105 18.107 35.141 1.00 95.81 421 VAL A N 1
ATOM 3365 C CA . VAL A 1 421 ? -57.297 17.228 34.285 1.00 95.81 421 VAL A CA 1
ATOM 3366 C C . VAL A 1 421 ? -55.805 17.531 34.469 1.00 95.81 421 VAL A C 1
ATOM 3368 O O . VAL A 1 421 ? -55.409 18.695 34.553 1.00 95.81 421 VAL A O 1
ATOM 3371 N N . ILE A 1 422 ? -54.984 16.481 34.512 1.00 96.94 422 ILE A N 1
ATOM 3372 C CA . ILE A 1 422 ? -53.530 16.546 34.343 1.00 96.94 422 ILE A CA 1
ATOM 3373 C C . ILE A 1 422 ? -53.231 16.352 32.853 1.00 96.94 422 ILE A C 1
ATOM 3375 O O . ILE A 1 422 ? -53.683 15.382 32.246 1.00 96.94 422 ILE A O 1
ATOM 3379 N N . LYS A 1 423 ? -52.463 17.261 32.259 1.00 96.38 423 LYS A N 1
ATOM 3380 C CA . LYS A 1 423 ? -51.935 17.150 30.897 1.00 96.38 423 LYS A CA 1
ATOM 3381 C C . LYS A 1 423 ? -50.421 17.028 30.961 1.00 96.38 423 LYS A C 1
ATOM 3383 O O . LYS A 1 423 ? -49.771 17.824 31.634 1.00 96.38 423 LYS A O 1
ATOM 3388 N N . ILE A 1 424 ? -49.867 16.064 30.240 1.00 95.38 424 ILE A N 1
ATOM 3389 C CA . ILE A 1 424 ? -48.425 15.857 30.116 1.00 95.38 424 ILE A CA 1
ATOM 3390 C C . ILE A 1 424 ? -48.070 15.823 28.629 1.00 95.38 424 ILE A C 1
ATOM 3392 O O . ILE A 1 424 ? -48.730 15.142 27.843 1.00 95.38 424 ILE A O 1
ATOM 3396 N N . GLY A 1 425 ? -47.040 16.564 28.230 1.00 90.75 425 GLY A N 1
ATOM 3397 C CA . GLY A 1 425 ? -46.584 16.629 26.844 1.00 90.75 425 GLY A CA 1
ATOM 3398 C C . GLY A 1 425 ? -45.211 17.279 26.714 1.00 90.75 425 GLY A C 1
ATOM 3399 O O . GLY A 1 425 ? -44.612 17.686 27.706 1.00 90.75 425 GLY A O 1
ATOM 3400 N N . GLN A 1 426 ? -44.712 17.359 25.485 1.00 86.31 426 GLN A N 1
ATOM 3401 C CA . GLN A 1 426 ? -43.452 18.037 25.165 1.00 86.31 426 GLN A CA 1
ATOM 3402 C C . GLN A 1 426 ? -43.644 19.553 25.291 1.00 86.31 426 GLN A C 1
ATOM 3404 O O . GLN A 1 426 ? -44.718 20.064 24.958 1.00 86.31 426 GLN A O 1
ATOM 3409 N N . LEU A 1 427 ? -42.626 20.272 25.767 1.00 77.88 427 LEU A N 1
ATOM 3410 C CA . LEU A 1 427 ? -42.640 21.735 25.806 1.00 77.88 427 LEU A CA 1
ATOM 3411 C C . LEU A 1 427 ? -42.517 22.319 24.390 1.00 77.88 427 LEU A C 1
ATOM 3413 O O . LEU A 1 427 ? -43.313 23.179 24.014 1.00 77.88 427 LEU A O 1
ATOM 3417 N N . GLU A 1 428 ? -41.589 21.787 23.590 1.00 63.75 428 GLU A N 1
ATOM 3418 C CA . GLU A 1 428 ? -41.400 22.137 22.183 1.00 63.75 428 GLU A CA 1
ATOM 3419 C C . GLU A 1 428 ? -41.332 20.895 21.290 1.00 63.75 428 GLU A C 1
ATOM 3421 O O . GLU A 1 428 ? -40.730 19.887 21.640 1.00 63.75 428 GLU A O 1
ATOM 3426 N N . LYS A 1 429 ? -41.892 20.977 20.077 1.00 54.16 429 LYS A N 1
ATOM 3427 C CA . LYS A 1 429 ? -41.852 19.869 19.103 1.00 54.16 429 LYS A CA 1
ATOM 3428 C C . LYS A 1 429 ? -40.539 19.744 18.321 1.00 54.16 429 LYS A C 1
ATOM 3430 O O . LYS A 1 429 ? -40.386 18.780 17.577 1.00 54.16 429 LYS A O 1
ATOM 3435 N N . ASN A 1 430 ? -39.637 20.720 18.445 1.00 53.75 430 ASN A N 1
ATOM 3436 C CA . ASN A 1 430 ? -38.472 20.875 17.566 1.00 53.75 430 ASN A CA 1
ATOM 3437 C C . ASN A 1 430 ? -37.113 20.798 18.294 1.00 53.75 430 ASN A C 1
ATOM 3439 O O . ASN A 1 430 ? -36.089 20.796 17.613 1.00 53.75 430 ASN A O 1
ATOM 3443 N N . GLY A 1 431 ? -37.097 20.771 19.633 1.00 62.28 431 GLY A N 1
ATOM 3444 C CA . GLY A 1 431 ? -35.873 20.689 20.448 1.00 62.28 431 GLY A CA 1
ATOM 3445 C C . GLY A 1 431 ? -35.563 19.291 21.000 1.00 62.28 431 GLY A C 1
ATOM 3446 O O . GLY A 1 431 ? -34.400 18.987 21.264 1.00 62.28 431 GLY A O 1
ATOM 3447 N N . ASP A 1 432 ? -36.582 18.440 21.149 1.00 77.38 432 ASP A N 1
ATOM 3448 C CA . ASP A 1 432 ? -36.446 17.080 21.681 1.00 77.38 432 ASP A CA 1
ATOM 3449 C C . ASP A 1 432 ? -35.658 16.166 20.722 1.00 77.38 432 ASP A C 1
ATOM 3451 O O . ASP A 1 432 ? -35.932 16.095 19.522 1.00 77.38 432 ASP A O 1
ATOM 3455 N N . MET A 1 433 ? -34.692 15.421 21.262 1.00 83.31 433 MET A N 1
ATOM 3456 C CA . MET A 1 433 ? -33.754 14.589 20.500 1.00 83.31 433 MET A CA 1
ATOM 3457 C C . MET A 1 433 ? -33.348 13.331 21.277 1.00 83.31 433 MET A C 1
ATOM 3459 O O . MET A 1 433 ? -33.142 13.360 22.489 1.00 83.31 433 MET A O 1
ATOM 3463 N N . LEU A 1 434 ? -33.199 12.210 20.570 1.00 87.62 434 LEU A N 1
ATOM 3464 C CA . LEU A 1 434 ? -32.572 10.999 21.112 1.00 87.62 434 LEU A CA 1
ATOM 3465 C C . LEU A 1 434 ? -31.043 11.194 21.251 1.00 87.62 434 LEU A C 1
ATOM 3467 O O . LEU A 1 434 ? -30.511 12.167 20.710 1.00 87.62 434 LEU A O 1
ATOM 3471 N N . PRO A 1 435 ? -30.325 10.305 21.971 1.00 88.69 435 PRO A N 1
ATOM 3472 C CA . PRO A 1 435 ? -28.862 10.333 22.035 1.00 88.69 435 PRO A CA 1
ATOM 3473 C C . PRO A 1 435 ? -28.211 10.392 20.649 1.00 88.69 435 PRO A C 1
ATOM 3475 O O . PRO A 1 435 ? -28.717 9.795 19.696 1.00 88.69 435 PRO A O 1
ATOM 3478 N N . ALA A 1 436 ? -27.088 11.105 20.547 1.00 88.81 436 ALA A N 1
ATOM 3479 C CA . ALA A 1 436 ? -26.434 11.345 19.264 1.00 88.81 436 ALA A CA 1
ATOM 3480 C C . ALA A 1 436 ? -25.947 10.042 18.600 1.00 88.81 436 ALA A C 1
ATOM 3482 O O . ALA A 1 436 ? -25.562 9.102 19.309 1.00 88.81 436 ALA A O 1
ATOM 3483 N N . PRO A 1 437 ? -25.887 9.991 17.253 1.00 89.56 437 PRO A N 1
ATOM 3484 C CA . PRO A 1 437 ? -25.179 8.939 16.535 1.00 89.56 437 PRO A CA 1
ATOM 3485 C C . PRO A 1 437 ? -23.760 8.773 17.084 1.00 89.56 437 PRO A C 1
ATOM 3487 O O . PRO A 1 437 ? -23.045 9.754 17.299 1.00 89.56 437 PRO A O 1
ATOM 3490 N N . ILE A 1 438 ? -23.358 7.527 17.329 1.00 91.12 438 ILE A N 1
ATOM 3491 C CA . ILE A 1 438 ? -22.035 7.228 17.878 1.00 91.12 438 ILE A CA 1
ATOM 3492 C C . ILE A 1 438 ? -21.017 7.342 16.745 1.00 91.12 438 ILE A C 1
ATOM 3494 O O . ILE A 1 438 ? -21.014 6.526 15.826 1.00 91.12 438 ILE A O 1
ATOM 3498 N N . THR A 1 439 ? -20.153 8.349 16.835 1.00 91.88 439 THR A N 1
ATOM 3499 C CA . THR A 1 439 ? -19.013 8.533 15.933 1.00 91.88 439 THR A CA 1
ATOM 3500 C C . THR A 1 439 ? -18.084 7.313 15.986 1.00 91.88 439 THR A C 1
ATOM 3502 O O . THR A 1 439 ? -17.735 6.881 17.094 1.00 91.88 439 THR A O 1
ATOM 3505 N N . PRO A 1 440 ? -17.665 6.754 14.832 1.00 89.38 440 PRO A N 1
ATOM 3506 C CA . PRO A 1 440 ? -16.708 5.658 14.799 1.00 89.38 440 PRO A CA 1
ATOM 3507 C C . PRO A 1 440 ? -15.367 6.026 15.446 1.00 89.38 440 PRO A C 1
ATOM 3509 O O . PRO A 1 440 ? -14.966 7.189 15.524 1.00 89.38 440 PRO A O 1
ATOM 3512 N N . ALA A 1 441 ? -14.676 4.998 15.929 1.00 84.00 441 ALA A N 1
ATOM 3513 C CA . ALA A 1 441 ? -13.363 5.101 16.546 1.00 84.00 441 ALA A CA 1
ATOM 3514 C C . ALA A 1 441 ? -12.452 3.998 15.996 1.00 84.00 441 ALA A C 1
ATOM 3516 O O . ALA A 1 441 ? -12.934 2.948 15.570 1.00 84.00 441 ALA A O 1
ATOM 3517 N N . TYR A 1 442 ? -11.142 4.233 16.057 1.00 81.00 442 TYR A N 1
ATOM 3518 C CA . TYR A 1 442 ? -10.074 3.371 15.528 1.00 81.00 442 TYR A CA 1
ATOM 3519 C C . TYR A 1 442 ? -10.034 3.239 13.987 1.00 81.00 442 TYR A C 1
ATOM 3521 O O . TYR A 1 442 ? -9.199 2.503 13.461 1.00 81.00 442 TYR A O 1
ATOM 3529 N N . ASP A 1 443 ? -10.855 4.012 13.267 1.00 77.94 443 ASP A N 1
ATOM 3530 C CA . ASP A 1 443 ? -10.790 4.231 11.815 1.00 77.94 443 ASP A CA 1
ATOM 3531 C C . ASP A 1 443 ? -9.641 5.196 11.425 1.00 77.94 443 ASP A C 1
ATOM 3533 O O . ASP A 1 443 ? -8.920 5.703 12.283 1.00 77.94 443 ASP A O 1
ATOM 3537 N N . ASP A 1 444 ? -9.440 5.486 10.138 1.00 74.12 444 ASP A N 1
ATOM 3538 C CA . ASP A 1 444 ? -8.376 6.401 9.685 1.00 74.12 444 ASP A CA 1
ATOM 3539 C C . ASP A 1 444 ? -8.521 7.847 10.165 1.00 74.12 444 ASP A C 1
ATOM 3541 O O . ASP A 1 444 ? -7.513 8.503 10.431 1.00 74.12 444 ASP A O 1
ATOM 3545 N N . LYS A 1 445 ? -9.743 8.362 10.298 1.00 81.12 445 LYS A N 1
ATOM 3546 C CA . LYS A 1 445 ? -10.009 9.718 10.789 1.00 81.12 445 LYS A CA 1
ATOM 3547 C C . LYS A 1 445 ? -9.743 9.801 12.289 1.00 81.12 445 LYS A C 1
ATOM 3549 O O . LYS A 1 445 ? -9.050 10.721 12.730 1.00 81.12 445 LYS A O 1
ATOM 3554 N N . TRP A 1 446 ? -10.183 8.795 13.053 1.00 85.00 446 TRP A N 1
ATOM 3555 C CA . TRP A 1 446 ? -9.851 8.669 14.470 1.00 85.00 446 TRP A CA 1
ATOM 3556 C C . TRP A 1 446 ? -8.342 8.559 14.647 1.00 85.00 446 TRP A C 1
ATOM 3558 O O . TRP A 1 446 ? -7.760 9.329 15.405 1.00 85.00 446 TRP A O 1
ATOM 3568 N N . ASN A 1 447 ? -7.680 7.648 13.932 1.00 78.75 447 ASN A N 1
ATOM 3569 C CA . ASN A 1 447 ? -6.235 7.467 14.050 1.00 78.75 447 ASN A CA 1
ATOM 3570 C C . ASN A 1 447 ? -5.489 8.759 13.671 1.00 78.75 447 ASN A C 1
ATOM 3572 O O . ASN A 1 447 ? -4.630 9.181 14.432 1.00 78.75 447 ASN A O 1
ATOM 3576 N N . ARG A 1 448 ? -5.882 9.476 12.606 1.00 79.50 448 ARG A N 1
ATOM 3577 C CA . ARG A 1 448 ? -5.301 10.785 12.232 1.00 79.50 448 ARG A CA 1
ATOM 3578 C C . ARG A 1 448 ? -5.370 11.813 13.368 1.00 79.50 448 ARG A C 1
ATOM 3580 O O . ARG A 1 448 ? -4.359 12.435 13.685 1.00 79.50 448 ARG A O 1
ATOM 3587 N N . LEU A 1 449 ? -6.541 11.995 13.986 1.00 81.69 449 LEU A N 1
ATOM 3588 C CA . LEU A 1 449 ? -6.711 12.926 15.110 1.00 81.69 449 LEU A CA 1
ATOM 3589 C C . LEU A 1 449 ? -5.945 12.460 16.358 1.00 81.69 449 LEU A C 1
ATOM 3591 O O . LEU A 1 449 ? -5.262 13.245 17.011 1.00 81.69 449 LEU A O 1
ATOM 3595 N N . THR A 1 450 ? -6.038 11.175 16.688 1.00 83.19 450 THR A N 1
ATOM 3596 C CA . THR A 1 450 ? -5.524 10.636 17.952 1.00 83.19 450 THR A CA 1
ATOM 3597 C C . THR A 1 450 ? -4.012 10.401 17.944 1.00 83.19 450 THR A C 1
ATOM 3599 O O . THR A 1 450 ? -3.356 10.714 18.935 1.00 83.19 450 THR A O 1
ATOM 3602 N N . SER A 1 451 ? -3.421 9.990 16.819 1.00 75.88 451 SER A N 1
ATOM 3603 C CA . SER A 1 451 ? -1.969 10.031 16.593 1.00 75.88 451 SER A CA 1
ATOM 3604 C C . SER A 1 451 ? -1.399 11.423 16.852 1.00 75.88 451 SER A C 1
ATOM 3606 O O . SER A 1 451 ? -0.403 11.568 17.558 1.00 75.88 451 SER A O 1
ATOM 3608 N N . TYR A 1 452 ? -2.053 12.459 16.317 1.00 77.88 452 TYR A N 1
ATOM 3609 C CA . TYR A 1 452 ? -1.606 13.837 16.485 1.00 77.88 452 TYR A CA 1
ATOM 3610 C C . TYR A 1 452 ? -1.725 14.318 17.943 1.00 77.88 452 TYR A C 1
ATOM 3612 O O . TYR A 1 452 ? -0.773 14.889 18.474 1.00 77.88 452 TYR A O 1
ATOM 3620 N N . ILE A 1 453 ? -2.838 14.018 18.626 1.00 80.38 453 ILE A N 1
ATOM 3621 C CA . ILE A 1 453 ? -2.999 14.294 20.067 1.00 80.38 453 ILE A CA 1
ATOM 3622 C C . ILE A 1 453 ? -1.887 13.603 20.883 1.00 80.38 453 ILE A C 1
ATOM 3624 O O . ILE A 1 453 ? -1.342 14.232 21.790 1.00 80.38 453 ILE A O 1
ATOM 3628 N N . ARG A 1 454 ? -1.485 12.361 20.551 1.00 79.06 454 ARG A N 1
ATOM 3629 C CA . ARG A 1 454 ? -0.332 11.711 21.208 1.00 79.06 454 ARG A CA 1
ATOM 3630 C C . ARG A 1 454 ? 0.978 12.444 20.935 1.00 79.06 454 ARG A C 1
ATOM 3632 O O . ARG A 1 454 ? 1.655 12.775 21.900 1.00 79.06 454 ARG A O 1
ATOM 3639 N N . THR A 1 455 ? 1.322 12.756 19.680 1.00 74.31 455 THR A N 1
ATOM 3640 C CA . THR A 1 455 ? 2.551 13.524 19.378 1.00 74.31 455 THR A CA 1
ATOM 3641 C C . THR A 1 455 ? 2.580 14.881 20.099 1.00 74.31 455 THR A C 1
ATOM 3643 O O . THR A 1 455 ? 3.650 15.343 20.486 1.00 74.31 455 THR A O 1
ATOM 3646 N N . PHE A 1 456 ? 1.428 15.533 20.287 1.00 76.50 456 PHE A N 1
ATOM 3647 C CA . PHE A 1 456 ? 1.364 16.857 20.906 1.00 76.50 456 PHE A CA 1
ATOM 3648 C C . PHE A 1 456 ? 1.459 16.837 22.445 1.00 76.50 456 PHE A C 1
ATOM 3650 O O . PHE A 1 456 ? 2.117 17.704 23.022 1.00 76.50 456 PHE A O 1
ATOM 3657 N N . TYR A 1 457 ? 0.813 15.876 23.121 1.00 75.50 457 TYR A N 1
ATOM 3658 C CA . TYR A 1 457 ? 0.736 15.845 24.593 1.00 75.50 457 TYR A CA 1
ATOM 3659 C C . TYR A 1 457 ? 1.663 14.831 25.275 1.00 75.50 457 TYR A C 1
ATOM 3661 O O . TYR A 1 457 ? 2.018 15.035 26.440 1.00 75.50 457 TYR A O 1
ATOM 3669 N N . GLU A 1 458 ? 2.055 13.747 24.602 1.00 73.81 458 GLU A N 1
ATOM 3670 C CA . GLU A 1 458 ? 2.872 12.694 25.206 1.00 73.81 458 GLU A CA 1
ATOM 3671 C C . GLU A 1 458 ? 4.351 13.106 25.255 1.00 73.81 458 GLU A C 1
ATOM 3673 O O . GLU A 1 458 ? 4.944 13.521 24.261 1.00 73.81 458 GLU A O 1
ATOM 3678 N N . LYS A 1 459 ? 4.954 13.003 26.441 1.00 63.94 459 LYS A N 1
ATOM 3679 C CA . LYS A 1 459 ? 6.367 13.327 26.698 1.00 63.94 459 LYS A CA 1
ATOM 3680 C C . LYS A 1 459 ? 7.132 12.072 27.096 1.00 63.94 459 LYS A C 1
ATOM 3682 O O . LYS A 1 459 ? 6.529 11.111 27.575 1.00 63.94 459 LYS A O 1
ATOM 3687 N N . GLU A 1 460 ? 8.457 12.098 26.956 1.00 52.00 460 GLU A N 1
ATOM 3688 C CA . GLU A 1 460 ? 9.334 10.997 27.372 1.00 52.00 460 GLU A CA 1
ATOM 3689 C C . GLU A 1 460 ? 8.983 10.493 28.786 1.00 52.00 460 GLU A C 1
ATOM 3691 O O . GLU A 1 460 ? 8.940 11.268 29.744 1.00 52.00 460 GLU A O 1
ATOM 3696 N N . ASN A 1 461 ? 8.761 9.181 28.916 1.00 54.53 461 ASN A N 1
ATOM 3697 C CA . ASN A 1 461 ? 8.334 8.494 30.147 1.00 54.53 461 ASN A CA 1
ATOM 3698 C C . ASN A 1 461 ? 6.892 8.789 30.626 1.00 54.53 461 ASN A C 1
ATOM 3700 O O . ASN A 1 461 ? 6.566 8.545 31.788 1.00 54.53 461 ASN A O 1
ATOM 3704 N N . SER A 1 462 ? 6.007 9.250 29.740 1.00 62.41 462 SER A N 1
ATOM 3705 C CA . SER A 1 462 ? 4.550 9.270 29.948 1.00 62.41 462 SER A CA 1
ATOM 3706 C C . SER A 1 462 ? 3.834 8.496 28.834 1.00 62.41 462 SER A C 1
ATOM 3708 O O . SER A 1 462 ? 4.382 8.340 27.749 1.00 62.41 462 SER A O 1
ATOM 3710 N N . THR A 1 463 ? 2.622 8.000 29.094 1.00 69.44 463 THR A N 1
ATOM 3711 C CA . THR A 1 463 ? 1.778 7.329 28.088 1.00 69.44 463 THR A CA 1
ATOM 3712 C C . THR A 1 463 ? 0.393 7.957 28.098 1.00 69.44 463 THR A C 1
ATOM 3714 O O . THR A 1 463 ? -0.193 8.137 29.169 1.00 69.44 463 THR A O 1
ATOM 3717 N N . TYR A 1 464 ? -0.123 8.297 26.917 1.00 77.12 464 TYR A N 1
ATOM 3718 C CA . TYR A 1 464 ? -1.341 9.078 26.751 1.00 77.12 464 TYR A CA 1
ATOM 3719 C C . TYR A 1 464 ? -2.481 8.220 26.194 1.00 77.12 464 TYR A C 1
ATOM 3721 O O . TYR A 1 464 ? -2.532 7.892 25.007 1.00 77.12 464 TYR A O 1
ATOM 3729 N N . ILE A 1 465 ? -3.412 7.825 27.066 1.00 78.88 465 ILE A N 1
ATOM 3730 C CA . ILE A 1 465 ? -4.482 6.884 26.715 1.00 78.88 465 ILE A CA 1
ATOM 3731 C C . ILE A 1 465 ? -5.661 7.657 26.130 1.00 78.88 465 ILE A C 1
ATOM 3733 O O . ILE A 1 465 ? -6.548 8.139 26.844 1.00 78.88 465 ILE A O 1
ATOM 3737 N N . ILE A 1 466 ? -5.684 7.772 24.809 1.00 85.62 466 ILE A N 1
ATOM 3738 C CA . ILE A 1 466 ? -6.810 8.374 24.100 1.00 85.62 466 ILE A CA 1
ATOM 3739 C C . ILE A 1 466 ? -7.942 7.354 23.993 1.00 85.62 466 ILE A C 1
ATOM 3741 O O . ILE A 1 466 ? -7.723 6.198 23.633 1.00 85.62 466 ILE A O 1
ATOM 3745 N N . SER A 1 467 ? -9.160 7.764 24.344 1.00 85.88 467 SER A N 1
ATOM 3746 C CA . SER A 1 467 ? -10.292 6.844 24.465 1.00 85.88 467 SER A CA 1
ATOM 3747 C C . SER A 1 467 ? -11.635 7.520 24.167 1.00 85.88 467 SER A C 1
ATOM 3749 O O . SER A 1 467 ? -11.848 8.664 24.576 1.00 85.88 467 SER A O 1
ATOM 3751 N N . PRO A 1 468 ? -12.556 6.844 23.453 1.00 90.06 468 PRO A N 1
ATOM 3752 C CA . PRO A 1 468 ? -13.863 7.405 23.133 1.00 90.06 468 PRO A CA 1
ATOM 3753 C C . PRO A 1 468 ? -14.760 7.407 24.376 1.00 90.06 468 PRO A C 1
ATOM 3755 O O . PRO A 1 468 ? -14.741 6.462 25.163 1.00 90.06 468 PRO A O 1
ATOM 3758 N N . THR A 1 469 ? -15.562 8.457 24.552 1.00 87.12 469 THR A N 1
ATOM 3759 C CA . THR A 1 469 ? -16.469 8.638 25.695 1.00 87.12 469 THR A CA 1
ATOM 3760 C C . THR A 1 469 ? -17.761 9.376 25.298 1.00 87.12 469 THR A C 1
ATOM 3762 O O . THR A 1 469 ? -17.985 9.688 24.126 1.00 87.12 469 THR A O 1
ATOM 3765 N N . SER A 1 470 ? -18.642 9.628 26.269 1.00 85.62 470 SER A N 1
ATOM 3766 C CA . SER A 1 470 ? -19.940 10.294 26.084 1.00 85.62 470 SER A CA 1
ATOM 3767 C C . SER A 1 470 ? -20.063 11.531 26.978 1.00 85.62 470 SER A C 1
ATOM 3769 O O . SER A 1 470 ? -19.759 11.441 28.171 1.00 85.62 470 SER A O 1
ATOM 3771 N N . MET A 1 471 ? -20.560 12.655 26.444 1.00 81.31 471 MET A N 1
ATOM 3772 C CA . MET A 1 471 ? -20.871 13.859 27.238 1.00 81.31 471 MET A CA 1
ATOM 3773 C C . MET A 1 471 ? -22.342 13.933 27.664 1.00 81.31 471 MET A C 1
ATOM 3775 O O . MET A 1 471 ? -23.190 13.189 27.171 1.00 81.31 471 MET A O 1
ATOM 3779 N N . GLN A 1 472 ? -22.631 14.809 28.631 1.00 76.75 472 GLN A N 1
ATOM 3780 C CA . GLN A 1 472 ? -23.940 14.911 29.291 1.00 76.75 472 GLN A CA 1
ATOM 3781 C C . GLN A 1 472 ? -24.848 16.006 28.704 1.00 76.75 472 GLN A C 1
ATOM 3783 O O . GLN A 1 472 ? -26.069 15.887 28.817 1.00 76.75 472 GLN A O 1
ATOM 3788 N N . GLY A 1 473 ? -24.256 17.042 28.100 1.00 73.12 473 GLY A N 1
ATOM 3789 C CA . GLY A 1 473 ? -24.949 18.063 27.312 1.00 73.12 473 GLY A CA 1
ATOM 3790 C C . GLY A 1 473 ? -25.072 17.682 25.834 1.00 73.12 473 GLY A C 1
ATOM 3791 O O . GLY A 1 473 ? -24.749 16.558 25.447 1.00 73.12 473 GLY A O 1
ATOM 3792 N N . ASN A 1 474 ? -25.522 18.646 25.036 1.00 73.62 474 ASN A N 1
ATOM 3793 C CA . ASN A 1 474 ? -25.592 18.607 23.577 1.00 73.62 474 ASN A CA 1
ATOM 3794 C C . ASN A 1 474 ? -25.026 19.922 23.059 1.00 73.62 474 ASN A C 1
ATOM 3796 O O . ASN A 1 474 ? -25.390 20.937 23.645 1.00 73.62 474 ASN A O 1
ATOM 3800 N N . THR A 1 475 ? -24.227 19.888 21.995 1.00 71.62 475 THR A N 1
ATOM 3801 C CA . THR A 1 475 ? -23.738 21.094 21.312 1.00 71.62 475 THR A CA 1
ATOM 3802 C C . THR A 1 475 ? -24.511 21.357 20.012 1.00 71.62 475 THR A C 1
ATOM 3804 O O . THR A 1 475 ? -25.358 20.559 19.578 1.00 71.62 475 THR A O 1
ATOM 3807 N N . ASP A 1 476 ? -24.134 22.425 19.309 1.00 77.25 476 ASP A N 1
ATOM 3808 C CA . ASP A 1 476 ? -24.500 22.712 17.916 1.00 77.25 476 ASP A CA 1
ATOM 3809 C C . ASP A 1 476 ? -24.305 21.527 16.940 1.00 77.25 476 ASP A C 1
ATOM 3811 O O . ASP A 1 476 ? -24.970 21.464 15.899 1.00 77.25 476 ASP A O 1
ATOM 3815 N N . THR A 1 477 ? -23.463 20.535 17.272 1.00 82.94 477 THR A N 1
ATOM 3816 C CA . THR A 1 477 ? -23.223 19.319 16.460 1.00 82.94 477 THR A CA 1
ATOM 3817 C C . THR A 1 477 ? -24.480 18.587 16.005 1.00 82.94 477 THR A C 1
ATOM 3819 O O . THR A 1 477 ? -24.459 17.985 14.927 1.00 82.94 477 THR A O 1
ATOM 3822 N N . ARG A 1 478 ? -25.591 18.679 16.751 1.00 83.38 478 ARG A N 1
ATOM 3823 C CA . ARG A 1 478 ? -26.899 18.115 16.362 1.00 83.38 478 ARG A CA 1
ATOM 3824 C C . ARG A 1 478 ? -27.403 18.569 14.993 1.00 83.38 478 ARG A C 1
ATOM 3826 O O . ARG A 1 478 ? -28.119 17.825 14.322 1.00 83.38 478 ARG A O 1
ATOM 3833 N N . HIS A 1 479 ? -26.991 19.752 14.545 1.00 85.50 479 HIS A N 1
ATOM 3834 C CA . HIS A 1 479 ? -27.357 20.301 13.240 1.00 85.50 479 HIS A CA 1
ATOM 3835 C C . HIS A 1 479 ? -26.477 19.779 12.089 1.00 85.50 479 HIS A C 1
ATOM 3837 O O . HIS A 1 479 ? -26.836 19.935 10.922 1.00 85.50 479 HIS A O 1
ATOM 3843 N N . TYR A 1 480 ? -25.367 19.099 12.400 1.00 86.75 480 TYR A N 1
ATOM 3844 C CA . TYR A 1 480 ? -24.346 18.673 11.435 1.00 86.75 480 TYR A CA 1
ATOM 3845 C C . TYR A 1 480 ? -24.222 17.152 11.247 1.00 86.75 480 TYR A C 1
ATOM 3847 O O . TYR A 1 480 ? -23.484 16.718 10.364 1.00 86.75 480 TYR A O 1
ATOM 3855 N N . TRP A 1 481 ? -24.994 16.333 11.978 1.00 88.44 481 TRP A N 1
ATOM 3856 C CA . TRP A 1 481 ? -25.005 14.854 11.888 1.00 88.44 481 TRP A CA 1
ATOM 3857 C C . TRP A 1 481 ? -25.257 14.265 10.478 1.00 88.44 481 TRP A C 1
ATOM 3859 O O . TRP A 1 481 ? -25.143 13.058 10.288 1.00 88.44 481 TRP A O 1
ATOM 3869 N N . LYS A 1 482 ? -25.645 15.083 9.488 1.00 88.00 482 LYS A N 1
ATOM 3870 C CA . LYS A 1 482 ? -25.833 14.676 8.080 1.00 88.00 482 LYS A CA 1
ATOM 3871 C C . LYS A 1 482 ? -24.615 14.949 7.187 1.00 88.00 482 LYS A C 1
ATOM 3873 O O . LYS A 1 482 ? -24.568 14.450 6.067 1.00 88.00 482 LYS A O 1
ATOM 3878 N N . LEU A 1 483 ? -23.663 15.766 7.642 1.00 87.06 483 LEU A N 1
ATOM 3879 C CA . LEU A 1 483 ? -22.486 16.167 6.863 1.00 87.06 483 LEU A CA 1
ATOM 3880 C C . LEU A 1 483 ? -21.339 15.158 6.957 1.00 87.06 483 LEU A C 1
ATOM 3882 O O . LEU A 1 483 ? -20.572 15.018 6.005 1.00 87.06 483 LEU A O 1
ATOM 3886 N N . THR A 1 484 ? -21.224 14.477 8.096 1.00 90.94 484 THR A N 1
ATOM 3887 C CA . THR A 1 484 ? -20.284 13.383 8.349 1.00 90.94 484 THR A CA 1
ATOM 3888 C C . THR A 1 484 ? -20.776 12.541 9.525 1.00 90.94 484 THR A C 1
ATOM 3890 O O . THR A 1 484 ? -21.459 13.031 10.424 1.00 90.94 484 THR A O 1
ATOM 3893 N N . ASP A 1 485 ? -20.389 11.275 9.516 1.00 90.88 485 ASP A N 1
ATOM 3894 C CA . ASP A 1 485 ? -20.518 10.307 10.599 1.00 90.88 485 ASP A CA 1
ATOM 3895 C C . ASP A 1 485 ? -19.407 10.441 11.665 1.00 90.88 485 ASP A C 1
ATOM 3897 O O . ASP A 1 485 ? -19.522 9.864 12.746 1.00 90.88 485 ASP A O 1
ATOM 3901 N N . HIS A 1 486 ? -18.356 11.226 11.395 1.00 92.00 486 HIS A N 1
ATOM 3902 C CA . HIS A 1 486 ? -17.202 11.398 12.284 1.00 92.00 486 HIS A CA 1
ATOM 3903 C C . HIS A 1 486 ? -17.188 12.792 12.929 1.00 92.00 486 HIS A C 1
ATOM 3905 O O . HIS A 1 486 ? -16.684 13.756 12.356 1.00 92.00 486 HIS A O 1
ATOM 3911 N N . ILE A 1 487 ? -17.758 12.910 14.130 1.00 90.44 487 ILE A N 1
ATOM 3912 C CA . ILE A 1 487 ? -17.904 14.170 14.871 1.00 90.44 487 ILE A CA 1
ATOM 3913 C C . ILE A 1 487 ? -17.261 14.015 16.251 1.00 90.44 487 ILE A C 1
ATOM 3915 O O . ILE A 1 487 ? -17.863 13.482 17.189 1.00 90.44 487 ILE A O 1
ATOM 3919 N N . TYR A 1 488 ? -16.030 14.503 16.372 1.00 89.31 488 TYR A N 1
ATOM 3920 C CA . TYR A 1 488 ? -15.241 14.465 17.597 1.00 89.31 488 TYR A CA 1
ATOM 3921 C C . TYR A 1 488 ? -15.487 15.740 18.409 1.00 89.31 488 TYR A C 1
ATOM 3923 O O . TYR A 1 488 ? -15.367 16.840 17.882 1.00 89.31 488 TYR A O 1
ATOM 3931 N N . ARG A 1 489 ? -15.832 15.592 19.689 1.00 86.38 489 ARG A N 1
ATOM 3932 C CA . ARG A 1 489 ? -16.070 16.706 20.622 1.00 86.38 489 ARG A CA 1
ATOM 3933 C C . ARG A 1 489 ? -14.959 16.745 21.672 1.00 86.38 489 ARG A C 1
ATOM 3935 O O . ARG A 1 489 ? -14.866 15.847 22.518 1.00 86.38 489 ARG A O 1
ATOM 3942 N N . VAL A 1 490 ? -14.060 17.719 21.556 1.00 81.19 490 VAL A N 1
ATOM 3943 C CA . VAL A 1 490 ? -12.767 17.780 22.254 1.00 81.19 490 VAL A CA 1
ATOM 3944 C C . VAL A 1 490 ? -12.272 19.215 22.413 1.00 81.19 490 VAL A C 1
ATOM 3946 O O . VAL A 1 490 ? -12.270 19.992 21.466 1.00 81.19 490 VAL A O 1
ATOM 3949 N N . GLN A 1 491 ? -11.742 19.536 23.590 1.00 76.75 491 GLN A N 1
ATOM 3950 C CA . GLN A 1 491 ? -11.138 20.833 23.875 1.00 76.75 491 GLN A CA 1
ATOM 3951 C C . GLN A 1 491 ? -9.625 20.688 24.114 1.00 76.75 491 GLN A C 1
ATOM 3953 O O . GLN A 1 491 ? -9.232 20.062 25.104 1.00 76.75 491 GLN A O 1
ATOM 3958 N N . PRO A 1 492 ? -8.750 21.224 23.240 1.00 75.38 492 PRO A N 1
ATOM 3959 C CA . PRO A 1 492 ? -7.306 21.189 23.462 1.00 75.38 492 PRO A CA 1
ATOM 3960 C C . PRO A 1 492 ? -6.881 21.973 24.713 1.00 75.38 492 PRO A C 1
ATOM 3962 O O . PRO A 1 492 ? -7.366 23.071 24.966 1.00 75.38 492 PRO A O 1
ATOM 3965 N N . GLY A 1 493 ? -5.909 21.437 25.455 1.00 69.75 493 GLY A N 1
ATOM 3966 C CA . GLY A 1 493 ? -5.198 22.131 26.535 1.00 69.75 493 GLY A CA 1
ATOM 3967 C C . GLY A 1 493 ? -5.352 21.505 27.928 1.00 69.75 493 GLY A C 1
ATOM 3968 O O . GLY A 1 493 ? -6.141 20.584 28.139 1.00 69.75 493 GLY A O 1
ATOM 3969 N N . ILE A 1 494 ? -4.565 22.001 28.891 1.00 61.91 494 ILE A N 1
ATOM 3970 C CA . ILE A 1 494 ? -4.570 21.551 30.295 1.00 61.91 494 ILE A CA 1
ATOM 3971 C C . ILE A 1 494 ? -5.373 22.524 31.169 1.00 61.91 494 ILE A C 1
ATOM 3973 O O . ILE A 1 494 ? -4.807 23.357 31.873 1.00 61.91 494 ILE A O 1
ATOM 3977 N N . THR A 1 495 ? -6.695 22.370 31.202 1.00 56.06 495 THR A N 1
ATOM 3978 C CA . THR A 1 495 ? -7.518 22.976 32.258 1.00 56.06 495 THR A CA 1
ATOM 3979 C C . THR A 1 495 ? -8.451 21.930 32.856 1.00 56.06 495 THR A C 1
ATOM 3981 O O . THR A 1 495 ? -9.186 21.236 32.155 1.00 56.06 495 THR A O 1
ATOM 3984 N N . ASN A 1 496 ? -8.423 21.806 34.186 1.00 60.56 496 ASN A N 1
ATOM 3985 C CA . ASN A 1 496 ? -9.400 21.006 34.912 1.00 60.56 496 ASN A CA 1
ATOM 3986 C C . ASN A 1 496 ? -10.747 21.742 34.861 1.00 60.56 496 ASN A C 1
ATOM 3988 O O . ASN A 1 496 ? -10.961 22.671 35.637 1.00 60.56 496 ASN A O 1
ATOM 3992 N N . LEU A 1 497 ? -11.652 21.345 33.959 1.00 54.62 497 LEU A N 1
ATOM 3993 C CA . LEU A 1 497 ? -12.942 22.029 33.753 1.00 54.62 497 LEU A CA 1
ATOM 3994 C C . LEU A 1 497 ? -13.763 22.184 35.046 1.00 54.62 497 LEU A C 1
ATOM 3996 O O . LEU A 1 497 ? -14.484 23.164 35.215 1.00 54.62 497 LEU A O 1
ATOM 4000 N N . PHE A 1 498 ? -13.599 21.265 36.004 1.00 54.62 498 PHE A N 1
ATOM 4001 C CA . PHE A 1 498 ? -14.254 21.327 37.316 1.00 54.62 498 PHE A CA 1
ATOM 4002 C C . PHE A 1 498 ? -13.723 22.443 38.237 1.00 54.62 498 PHE A C 1
ATOM 4004 O O . PHE A 1 498 ? -14.356 22.744 39.247 1.00 54.62 498 PHE A O 1
ATOM 4011 N N . GLU A 1 499 ? -12.585 23.056 37.903 1.00 58.38 499 GLU A N 1
ATOM 4012 C CA . GLU A 1 499 ? -11.997 24.220 38.581 1.00 58.38 499 GLU A CA 1
ATOM 4013 C C . GLU A 1 499 ? -12.126 25.517 37.764 1.00 58.38 499 GLU A C 1
ATOM 4015 O O . GLU A 1 499 ? -11.862 26.592 38.305 1.00 58.38 499 GLU A O 1
ATOM 4020 N N . ALA A 1 500 ? -12.533 25.434 36.491 1.00 60.00 500 ALA A N 1
ATOM 4021 C CA . ALA A 1 500 ? -12.611 26.554 35.546 1.00 60.00 500 ALA A CA 1
ATOM 4022 C C . ALA A 1 500 ? -13.906 27.382 35.638 1.00 60.00 500 ALA A C 1
ATOM 4024 O O . ALA A 1 500 ? -14.022 28.383 34.944 1.00 60.00 500 ALA A O 1
ATOM 4025 N N . ASN A 1 501 ? -14.875 26.974 36.472 1.00 62.41 501 ASN A N 1
ATOM 4026 C CA . ASN A 1 501 ? -16.210 27.586 36.614 1.00 62.41 501 ASN A CA 1
ATOM 4027 C C . ASN A 1 501 ? -16.988 27.756 35.290 1.00 62.41 501 ASN A C 1
ATOM 4029 O O . ASN A 1 501 ? -17.700 28.737 35.108 1.00 62.41 501 ASN A O 1
ATOM 4033 N N . MET A 1 502 ? -16.888 26.781 34.388 1.00 62.19 502 MET A N 1
ATOM 4034 C CA . MET A 1 502 ? -17.694 26.685 33.163 1.00 62.19 502 MET A CA 1
ATOM 4035 C C . MET A 1 502 ? -19.201 26.888 33.450 1.00 62.19 502 MET A C 1
ATOM 4037 O O . MET A 1 502 ? -19.722 26.339 34.428 1.00 62.19 502 MET A O 1
ATOM 4041 N N . HIS A 1 503 ? -19.889 27.699 32.641 1.00 55.47 503 HIS A N 1
ATOM 4042 C CA . HIS A 1 503 ? -21.262 28.191 32.874 1.00 55.47 503 HIS A CA 1
ATOM 4043 C C . HIS A 1 503 ? -21.528 28.870 34.252 1.00 55.47 503 HIS A C 1
ATOM 4045 O O . HIS A 1 503 ? -22.688 28.998 34.657 1.00 55.47 503 HIS A O 1
ATOM 4051 N N . GLY A 1 504 ? -20.508 29.315 35.002 1.00 54.06 504 GLY A N 1
ATOM 4052 C CA . GLY A 1 504 ? -20.649 29.772 36.394 1.00 54.06 504 GLY A CA 1
ATOM 4053 C C . GLY A 1 504 ? -19.699 30.896 36.827 1.00 54.06 504 GLY A C 1
ATOM 4054 O O . GLY A 1 504 ? -18.742 31.239 36.146 1.00 54.06 504 GLY A O 1
ATOM 4055 N N . SER A 1 505 ? -19.974 31.503 37.991 1.00 54.97 505 SER A N 1
ATOM 4056 C CA . SER A 1 505 ? -19.352 32.775 38.397 1.00 54.97 505 SER A CA 1
ATOM 4057 C C . SER A 1 505 ? -17.817 32.749 38.393 1.00 54.97 505 SER A C 1
ATOM 4059 O O . SER A 1 505 ? -17.210 32.051 39.212 1.00 54.97 505 SER A O 1
ATOM 4061 N N . ASN A 1 506 ? -17.200 33.629 37.599 1.00 66.00 506 ASN A N 1
ATOM 4062 C CA . ASN A 1 506 ? -15.747 33.690 37.362 1.00 66.00 506 ASN A CA 1
ATOM 4063 C C . ASN A 1 506 ? -15.226 32.446 36.632 1.00 66.00 506 ASN A C 1
ATOM 4065 O O . ASN A 1 506 ? -14.349 31.748 37.150 1.00 66.00 506 ASN A O 1
ATOM 4069 N N . GLU A 1 507 ? -15.760 32.200 35.439 1.00 70.56 507 GLU A N 1
ATOM 4070 C CA . GLU A 1 507 ? -15.069 31.429 34.406 1.00 70.56 507 GLU A CA 1
ATOM 4071 C C . GLU A 1 507 ? -13.625 31.969 34.210 1.00 70.56 507 GLU A C 1
ATOM 4073 O O . GLU A 1 507 ? -13.315 33.116 34.543 1.00 70.56 507 GLU A O 1
ATOM 4078 N N . TYR A 1 508 ? -12.696 31.144 33.735 1.00 72.81 508 TYR A N 1
ATOM 4079 C CA . TYR A 1 508 ? -11.363 31.583 33.300 1.00 72.81 508 TYR A CA 1
ATOM 4080 C C . TYR A 1 508 ? -10.701 30.490 32.463 1.00 72.81 508 TYR A C 1
ATOM 4082 O O . TYR A 1 508 ? -11.096 29.328 32.528 1.00 72.81 508 TYR A O 1
ATOM 4090 N N . VAL A 1 509 ? -9.631 30.848 31.753 1.00 75.19 509 VAL A N 1
ATOM 4091 C CA . VAL A 1 509 ? -8.671 29.869 31.233 1.00 75.19 509 VAL A CA 1
ATOM 4092 C C . VAL A 1 509 ? -7.264 30.234 31.699 1.00 75.19 509 VAL A C 1
ATOM 4094 O O . VAL A 1 509 ? -6.921 31.416 31.823 1.00 75.19 509 VAL A O 1
ATOM 4097 N N . ASP A 1 510 ? -6.449 29.223 31.988 1.00 78.31 510 ASP A N 1
ATOM 4098 C CA . ASP A 1 510 ? -5.022 29.419 32.233 1.00 78.31 510 ASP A CA 1
ATOM 4099 C C . ASP A 1 510 ? -4.308 29.715 30.894 1.00 78.31 510 ASP A C 1
ATOM 4101 O O . ASP A 1 510 ? -4.616 29.138 29.850 1.00 78.31 510 ASP A O 1
ATOM 4105 N N . ILE A 1 511 ? -3.340 30.633 30.905 1.00 78.62 511 ILE A N 1
ATOM 4106 C CA . ILE A 1 511 ? -2.666 31.155 29.703 1.00 78.62 511 ILE A CA 1
ATOM 4107 C C . ILE A 1 511 ? -1.964 30.042 28.914 1.00 78.62 511 ILE A C 1
ATOM 4109 O O . ILE A 1 511 ? -2.026 30.018 27.686 1.00 78.62 511 ILE A O 1
ATOM 4113 N N . GLU A 1 512 ? -1.347 29.086 29.612 1.00 75.38 512 GLU A N 1
ATOM 4114 C CA . GLU A 1 512 ? -0.704 27.918 28.996 1.00 75.38 512 GLU A CA 1
ATOM 4115 C C . GLU A 1 512 ? -1.702 27.066 28.191 1.00 75.38 512 GLU A C 1
ATOM 4117 O O . GLU A 1 512 ? -1.353 26.565 27.124 1.00 75.38 512 GLU A O 1
ATOM 4122 N N . THR A 1 513 ? -2.951 26.947 28.653 1.00 75.50 513 THR A N 1
ATOM 4123 C CA . THR A 1 513 ? -4.034 26.236 27.956 1.00 75.50 513 THR A CA 1
ATOM 4124 C C . THR A 1 513 ? -4.388 26.939 26.653 1.00 75.50 513 THR A C 1
ATOM 4126 O O . THR A 1 513 ? -4.413 26.298 25.606 1.00 75.50 513 THR A O 1
ATOM 4129 N N . HIS A 1 514 ? -4.583 28.262 26.673 1.00 78.62 514 HIS A N 1
ATOM 4130 C CA . HIS A 1 514 ? -4.897 29.015 25.454 1.00 78.62 514 HIS A CA 1
ATOM 4131 C C . HIS A 1 514 ? -3.744 28.968 24.434 1.00 78.62 514 HIS A C 1
ATOM 4133 O O . HIS A 1 514 ? -3.984 28.790 23.239 1.00 78.62 514 HIS A O 1
ATOM 4139 N N . MET A 1 515 ? -2.482 29.017 24.883 1.00 78.88 515 MET A N 1
ATOM 4140 C CA . MET A 1 515 ? -1.340 28.822 23.977 1.00 78.88 515 MET A CA 1
ATOM 4141 C C . MET A 1 515 ? -1.264 27.393 23.422 1.00 78.88 515 MET A C 1
ATOM 4143 O O . MET A 1 515 ? -0.893 27.212 22.261 1.00 78.88 515 MET A O 1
ATOM 4147 N N . GLN A 1 516 ? -1.656 26.380 24.202 1.00 79.00 516 GLN A N 1
ATOM 4148 C CA . GLN A 1 516 ? -1.789 25.005 23.712 1.00 79.00 516 GLN A CA 1
ATOM 4149 C C . GLN A 1 516 ? -2.916 24.863 22.682 1.00 79.00 516 GLN A C 1
ATOM 4151 O O . GLN A 1 516 ? -2.708 24.145 21.712 1.00 79.00 516 GLN A O 1
ATOM 4156 N N . VAL A 1 517 ? -4.046 25.573 22.811 1.00 77.56 517 VAL A N 1
ATOM 4157 C CA . VAL A 1 517 ? -5.096 25.619 21.769 1.00 77.56 517 VAL A CA 1
ATOM 4158 C C . VAL A 1 517 ? -4.526 26.142 20.446 1.00 77.56 517 VAL A C 1
ATOM 4160 O O . VAL A 1 517 ? -4.688 25.492 19.412 1.00 77.56 517 VAL A O 1
ATOM 4163 N N . VAL A 1 518 ? -3.806 27.272 20.468 1.00 79.88 518 VAL A N 1
ATOM 4164 C CA . VAL A 1 518 ? -3.180 27.845 19.258 1.00 79.88 518 VAL A CA 1
ATOM 4165 C C . VAL A 1 518 ? -2.162 26.874 18.648 1.00 79.88 518 VAL A C 1
ATOM 4167 O O . VAL A 1 518 ? -2.217 26.593 17.452 1.00 79.88 518 VAL A O 1
ATOM 4170 N N . ALA A 1 519 ? -1.251 26.327 19.458 1.00 79.31 519 ALA A N 1
ATOM 4171 C CA . ALA A 1 519 ? -0.209 25.406 18.996 1.00 79.31 519 ALA A CA 1
ATOM 4172 C C . ALA A 1 519 ? -0.766 24.059 18.486 1.00 79.31 519 ALA A C 1
ATOM 4174 O O . ALA A 1 519 ? -0.207 23.486 17.542 1.00 79.31 519 ALA A O 1
ATOM 4175 N N . PHE A 1 520 ? -1.864 23.578 19.081 1.00 81.69 520 PHE A N 1
ATOM 4176 C CA . PHE A 1 520 ? -2.576 22.374 18.660 1.00 81.69 520 PHE A CA 1
ATOM 4177 C C . PHE A 1 520 ? -3.208 22.580 17.281 1.00 81.69 520 PHE A C 1
ATOM 4179 O O . PHE A 1 520 ? -2.892 21.853 16.343 1.00 81.69 520 PHE A O 1
ATOM 4186 N N . TYR A 1 521 ? -4.046 23.607 17.104 1.00 80.06 521 TYR A N 1
ATOM 4187 C CA . TYR A 1 521 ? -4.688 23.829 15.804 1.00 80.06 521 TYR A CA 1
ATOM 4188 C C . TYR A 1 521 ? -3.686 24.209 14.707 1.00 80.06 521 TYR A C 1
ATOM 4190 O O . TYR A 1 521 ? -3.851 23.762 13.573 1.00 80.06 521 TYR A O 1
ATOM 4198 N N . TYR A 1 522 ? -2.615 24.942 15.038 1.00 78.56 522 TYR A N 1
ATOM 4199 C CA . TYR A 1 522 ? -1.564 25.308 14.082 1.00 78.56 522 TYR A CA 1
ATOM 4200 C C . TYR A 1 522 ? -0.935 24.070 13.420 1.00 78.56 522 TYR A C 1
ATOM 4202 O O . TYR A 1 522 ? -0.966 23.945 12.196 1.00 78.56 522 TYR A O 1
ATOM 4210 N N . ASN A 1 523 ? -0.422 23.108 14.200 1.00 73.94 523 ASN A N 1
ATOM 4211 C CA . ASN A 1 523 ? 0.161 21.910 13.586 1.00 73.94 523 ASN A CA 1
ATOM 4212 C C . ASN A 1 523 ? -0.901 20.886 13.161 1.00 73.94 523 ASN A C 1
ATOM 4214 O O . ASN A 1 523 ? -0.614 20.115 12.251 1.00 73.94 523 ASN A O 1
ATOM 4218 N N . TYR A 1 524 ? -2.105 20.864 13.750 1.00 78.88 524 TYR A N 1
ATOM 4219 C CA . TYR A 1 524 ? -3.161 19.953 13.295 1.00 78.88 524 TYR A CA 1
ATOM 4220 C C . TYR A 1 524 ? -3.586 20.260 11.858 1.00 78.88 524 TYR A C 1
ATOM 4222 O O . TYR A 1 524 ? -3.615 19.358 11.024 1.00 78.88 524 TYR A O 1
ATOM 4230 N N . ILE A 1 525 ? -3.847 21.535 11.547 1.00 75.44 525 ILE A N 1
ATOM 4231 C CA . ILE A 1 525 ? -4.244 21.977 10.202 1.00 75.44 525 ILE A CA 1
ATOM 4232 C C . ILE A 1 525 ? -3.132 21.671 9.185 1.00 75.44 525 ILE A C 1
ATOM 4234 O O . ILE A 1 525 ? -3.417 21.193 8.089 1.00 75.44 525 ILE A O 1
ATOM 4238 N N . LEU A 1 526 ? -1.860 21.848 9.563 1.00 71.25 526 LEU A N 1
ATOM 4239 C CA . LEU A 1 526 ? -0.719 21.447 8.733 1.00 71.25 526 LEU A CA 1
ATOM 4240 C C . LEU A 1 526 ? -0.625 19.914 8.557 1.00 71.25 526 LEU A C 1
ATOM 4242 O O . LEU A 1 526 ? -0.399 19.442 7.444 1.00 71.25 526 LEU A O 1
ATOM 4246 N N . ALA A 1 527 ? -0.852 19.126 9.613 1.00 67.44 527 ALA A N 1
ATOM 4247 C CA . ALA A 1 527 ? -0.727 17.665 9.596 1.00 67.44 527 ALA A CA 1
ATOM 4248 C C . ALA A 1 527 ? -1.873 16.945 8.857 1.00 67.44 527 ALA A C 1
ATOM 4250 O O . ALA A 1 527 ? -1.637 15.939 8.188 1.00 67.44 527 ALA A O 1
ATOM 4251 N N . ILE A 1 528 ? -3.115 17.449 8.913 1.00 67.12 528 ILE A N 1
ATOM 4252 C CA . ILE A 1 528 ? -4.216 16.909 8.087 1.00 67.12 528 ILE A CA 1
ATOM 4253 C C . ILE A 1 528 ? -4.090 17.292 6.608 1.00 67.12 528 ILE A C 1
ATOM 4255 O O . ILE A 1 528 ? -4.741 16.671 5.760 1.00 67.12 528 ILE A O 1
ATOM 4259 N N . ASN A 1 529 ? -3.267 18.303 6.321 1.00 62.41 529 ASN A N 1
ATOM 4260 C CA . ASN A 1 529 ? -2.960 18.786 4.986 1.00 62.41 529 ASN A CA 1
ATOM 4261 C C . ASN A 1 529 ? -1.797 18.031 4.320 1.00 62.41 529 ASN A C 1
ATOM 4263 O O . ASN A 1 529 ? -1.794 17.876 3.101 1.00 62.41 529 ASN A O 1
ATOM 4267 N N . SER A 1 530 ? -0.826 17.527 5.085 1.00 55.28 530 SER A N 1
ATOM 4268 C CA . SER A 1 530 ? 0.145 16.561 4.564 1.00 55.28 530 SER A CA 1
ATOM 4269 C C . SER A 1 530 ? -0.530 15.218 4.281 1.00 55.28 530 SER A C 1
ATOM 4271 O O . SER A 1 530 ? -0.966 14.518 5.196 1.00 55.28 530 SER A O 1
ATOM 4273 N N . VAL A 1 531 ? -0.574 14.831 3.007 1.00 54.03 531 VAL A N 1
ATOM 4274 C CA . VAL A 1 531 ? -0.718 13.423 2.623 1.00 54.03 531 VAL A CA 1
ATOM 4275 C C . VAL A 1 531 ? 0.644 12.756 2.861 1.00 54.03 531 VAL A C 1
ATOM 4277 O O . VAL A 1 531 ? 1.629 13.273 2.330 1.00 54.03 531 VAL A O 1
ATOM 4280 N N . PRO A 1 532 ? 0.736 11.657 3.635 1.00 57.34 532 PRO A N 1
ATOM 4281 C CA . PRO A 1 532 ? 1.971 10.884 3.741 1.00 57.34 532 PRO A CA 1
ATOM 4282 C C . PRO A 1 532 ? 2.424 10.433 2.352 1.00 57.34 532 PRO A C 1
ATOM 4284 O O . PRO A 1 532 ? 1.635 9.855 1.597 1.00 57.34 532 PRO A O 1
ATOM 4287 N N . LYS A 1 533 ? 3.679 10.701 1.993 1.00 66.06 533 LYS A N 1
ATOM 4288 C CA . LYS A 1 533 ? 4.248 10.243 0.719 1.00 66.06 533 LYS A CA 1
ATOM 4289 C C . LYS A 1 533 ? 4.530 8.743 0.754 1.00 66.06 533 LYS A C 1
ATOM 4291 O O . LYS A 1 533 ? 4.620 8.135 -0.304 1.00 66.06 533 LYS A O 1
ATOM 4296 N N . CYS A 1 534 ? 4.576 8.139 1.938 1.00 73.81 534 CYS A N 1
ATOM 4297 C CA . CYS A 1 534 ? 4.597 6.699 2.121 1.00 73.81 534 CYS A CA 1
ATOM 4298 C C . CYS A 1 534 ? 3.271 6.140 2.673 1.00 73.81 534 CYS A C 1
ATOM 4300 O O . CYS A 1 534 ? 2.801 6.598 3.722 1.00 73.81 534 CYS A O 1
ATOM 4302 N N . PRO A 1 535 ? 2.694 5.094 2.054 1.00 67.31 535 PRO A N 1
ATOM 4303 C CA . PRO A 1 535 ? 1.574 4.347 2.624 1.00 67.31 535 PRO A CA 1
ATOM 4304 C C . PRO A 1 535 ? 1.935 3.693 3.975 1.00 67.31 535 PRO A C 1
ATOM 4306 O O . PRO A 1 535 ? 2.776 2.795 4.053 1.00 67.31 535 PRO A O 1
ATOM 4309 N N . LYS A 1 536 ? 1.286 4.112 5.071 1.00 70.00 536 LYS A N 1
ATOM 4310 C CA . LYS A 1 536 ? 1.487 3.497 6.397 1.00 70.00 536 LYS A CA 1
ATOM 4311 C C . LYS A 1 536 ? 0.757 2.154 6.508 1.00 70.00 536 LYS A C 1
ATOM 4313 O O . LYS A 1 536 ? -0.435 2.103 6.795 1.00 70.00 536 LYS A O 1
ATOM 4318 N N . SER A 1 537 ? 1.514 1.071 6.358 1.00 72.94 537 SER A N 1
ATOM 4319 C CA . SER A 1 537 ? 1.028 -0.310 6.473 1.00 72.94 537 SER A CA 1
ATOM 4320 C C . SER A 1 537 ? 0.586 -0.633 7.910 1.00 72.94 537 SER A C 1
ATOM 4322 O O . SER A 1 537 ? 1.404 -0.602 8.835 1.00 72.94 537 SER A O 1
ATOM 4324 N N . LYS A 1 538 ? -0.691 -0.966 8.129 1.00 80.75 538 LYS A N 1
ATOM 4325 C CA . LYS A 1 538 ? -1.204 -1.399 9.445 1.00 80.75 538 LYS A CA 1
ATOM 4326 C C . LYS A 1 538 ? -1.147 -2.916 9.581 1.00 80.75 538 LYS A C 1
ATOM 4328 O O . LYS A 1 538 ? -1.635 -3.619 8.705 1.00 80.75 538 LYS A O 1
ATOM 4333 N N . LYS A 1 539 ? -0.641 -3.417 10.710 1.00 86.12 539 LYS A N 1
ATOM 4334 C CA . LYS A 1 539 ? -0.692 -4.848 11.050 1.00 86.12 539 LYS A CA 1
ATOM 4335 C C . LYS A 1 539 ? -2.118 -5.395 10.997 1.00 86.12 539 LYS A C 1
ATOM 4337 O O . LYS A 1 539 ? -3.017 -4.827 11.621 1.00 86.12 539 LYS A O 1
ATOM 4342 N N . ARG A 1 540 ? -2.304 -6.529 10.319 1.00 85.94 540 ARG A N 1
ATOM 4343 C CA . ARG A 1 540 ? -3.540 -7.324 10.380 1.00 85.94 540 ARG A CA 1
ATOM 4344 C C . ARG A 1 540 ? -3.443 -8.435 11.432 1.00 85.94 540 ARG A C 1
ATOM 4346 O O . ARG A 1 540 ? -2.341 -8.925 11.678 1.00 85.94 540 ARG A O 1
ATOM 4353 N N . PRO A 1 541 ? -4.546 -8.844 12.084 1.00 84.12 541 PRO A N 1
ATOM 4354 C CA . PRO A 1 541 ? -4.496 -9.907 13.082 1.00 84.12 541 PRO A CA 1
ATOM 4355 C C . PRO A 1 541 ? -4.065 -11.237 12.454 1.00 84.12 541 PRO A C 1
ATOM 4357 O O . PRO A 1 541 ? -4.747 -11.753 11.571 1.00 84.12 541 PRO A O 1
ATOM 4360 N N . ILE A 1 542 ? -2.971 -11.824 12.942 1.00 88.38 542 ILE A N 1
ATOM 4361 C CA . ILE A 1 542 ? -2.594 -13.192 12.576 1.00 88.38 542 ILE A CA 1
ATOM 4362 C C . ILE A 1 542 ? -3.696 -14.147 13.057 1.00 88.38 542 ILE A C 1
ATOM 4364 O O . ILE A 1 542 ? -3.919 -14.303 14.261 1.00 88.38 542 ILE A O 1
ATOM 4368 N N . LYS A 1 543 ? -4.391 -14.785 12.107 1.00 89.62 543 LYS A N 1
ATOM 4369 C CA . LYS A 1 543 ? -5.464 -15.757 12.372 1.00 89.62 543 LYS A CA 1
ATOM 4370 C C . LYS A 1 543 ? -4.896 -17.148 12.721 1.00 89.62 543 LYS A C 1
ATOM 4372 O O . LYS A 1 543 ? -5.598 -17.941 13.341 1.00 89.62 543 LYS A O 1
ATOM 4377 N N . GLU A 1 544 ? -3.637 -17.431 12.359 1.00 92.56 544 GLU A N 1
ATOM 4378 C CA . GLU A 1 544 ? -3.076 -18.797 12.285 1.00 92.56 544 GLU A CA 1
ATOM 4379 C C . GLU A 1 544 ? -1.780 -19.056 13.094 1.00 92.56 544 GLU A C 1
ATOM 4381 O O . GLU A 1 544 ? -1.098 -20.054 12.869 1.00 92.56 544 GLU A O 1
ATOM 4386 N N . HIS A 1 545 ? -1.451 -18.190 14.060 1.00 94.50 545 HIS A N 1
ATOM 4387 C CA . HIS A 1 545 ? -0.202 -18.165 14.854 1.00 94.50 545 HIS A CA 1
ATOM 4388 C C . HIS A 1 545 ? 0.375 -19.547 15.226 1.00 94.50 545 HIS A C 1
ATOM 4390 O O . HIS A 1 545 ? 1.511 -19.858 14.883 1.00 94.50 545 HIS A O 1
ATOM 4396 N N . GLU A 1 546 ? -0.410 -20.410 15.881 1.00 95.62 546 GLU A N 1
ATOM 4397 C CA . GLU A 1 546 ? 0.060 -21.728 16.343 1.00 95.62 546 GLU A CA 1
ATOM 4398 C C . GLU A 1 546 ? 0.513 -22.642 15.189 1.00 95.62 546 GLU A C 1
ATOM 4400 O O . GLU A 1 546 ? 1.466 -23.403 15.349 1.00 95.62 546 GLU A O 1
ATOM 4405 N N . LYS A 1 547 ? -0.123 -22.543 14.011 1.00 96.62 547 LYS A N 1
ATOM 4406 C CA . LYS A 1 547 ? 0.265 -23.313 12.822 1.00 96.62 547 LYS A CA 1
ATOM 4407 C C . LYS A 1 547 ? 1.435 -22.669 12.076 1.00 96.62 547 LYS A C 1
ATOM 4409 O O . LYS A 1 547 ? 2.267 -23.406 11.564 1.00 96.62 547 LYS A O 1
ATOM 4414 N N . ILE A 1 548 ? 1.551 -21.337 12.059 1.00 97.44 548 ILE A N 1
ATOM 4415 C CA . ILE A 1 548 ? 2.722 -20.643 11.488 1.00 97.44 548 ILE A CA 1
ATOM 4416 C C . ILE A 1 548 ? 3.990 -21.027 12.259 1.00 97.44 548 ILE A C 1
ATOM 4418 O O . ILE A 1 548 ? 4.970 -21.453 11.659 1.00 97.44 548 ILE A O 1
ATOM 4422 N N . GLN A 1 549 ? 3.951 -20.946 13.590 1.00 97.75 549 GLN A N 1
ATOM 4423 C CA . GLN A 1 549 ? 5.082 -21.322 14.444 1.00 97.75 549 GLN A CA 1
ATOM 4424 C C . GLN A 1 549 ? 5.441 -22.812 14.298 1.00 97.75 549 GLN A C 1
ATOM 4426 O O . GLN A 1 549 ? 6.617 -23.166 14.321 1.00 97.75 549 GLN A O 1
ATOM 4431 N N . TRP A 1 550 ? 4.450 -23.686 14.076 1.00 98.25 550 TRP A N 1
ATOM 4432 C CA . TRP A 1 550 ? 4.682 -25.093 13.730 1.00 98.25 550 TRP A CA 1
ATOM 4433 C C . TRP A 1 550 ? 5.349 -25.256 12.351 1.00 98.25 550 TRP A C 1
ATOM 4435 O O . TRP A 1 550 ? 6.374 -25.922 12.260 1.00 98.25 550 TRP A O 1
ATOM 4445 N N . ILE A 1 551 ? 4.844 -24.587 11.305 1.00 98.31 551 ILE A N 1
ATOM 4446 C CA . ILE A 1 551 ? 5.431 -24.582 9.949 1.00 98.31 551 ILE A CA 1
ATOM 4447 C C . ILE A 1 551 ? 6.907 -24.152 9.983 1.00 98.31 551 ILE A C 1
ATOM 4449 O O . ILE A 1 551 ? 7.757 -24.789 9.366 1.00 98.31 551 ILE A O 1
ATOM 4453 N N . LEU A 1 552 ? 7.226 -23.087 10.722 1.00 97.06 552 LEU A N 1
ATOM 4454 C CA . LEU A 1 552 ? 8.578 -22.529 10.769 1.00 97.06 552 LEU A CA 1
ATOM 4455 C C . LEU A 1 552 ? 9.557 -23.363 11.618 1.00 97.06 552 LEU A C 1
ATOM 4457 O O . LEU A 1 552 ? 10.761 -23.320 11.349 1.00 97.06 552 LEU A O 1
ATOM 4461 N N . HIS A 1 553 ? 9.092 -24.102 12.635 1.00 97.19 553 HIS A N 1
ATOM 4462 C CA . HIS A 1 553 ? 9.970 -24.637 13.691 1.00 97.19 553 HIS A CA 1
ATOM 4463 C C . HIS A 1 553 ? 9.789 -26.121 14.066 1.00 97.19 553 HIS A C 1
ATOM 4465 O O . HIS A 1 553 ? 10.599 -26.629 14.838 1.00 97.19 553 HIS A O 1
ATOM 4471 N N . ASP A 1 554 ? 8.788 -26.843 13.555 1.00 98.31 554 ASP A N 1
ATOM 4472 C CA . ASP A 1 554 ? 8.625 -28.276 13.846 1.00 98.31 554 ASP A CA 1
ATOM 4473 C C . ASP A 1 554 ? 9.594 -29.132 13.016 1.00 98.31 554 ASP A C 1
ATOM 4475 O O . ASP A 1 554 ? 9.504 -29.179 11.790 1.00 98.31 554 ASP A O 1
ATOM 4479 N N . ASP A 1 555 ? 10.511 -29.843 13.679 1.00 97.50 555 ASP A N 1
ATOM 4480 C CA . ASP A 1 555 ? 11.524 -30.673 13.014 1.00 97.50 555 ASP A CA 1
ATOM 4481 C C . ASP A 1 555 ? 10.927 -31.711 12.047 1.00 97.50 555 ASP A C 1
ATOM 4483 O O . ASP A 1 555 ? 11.529 -31.996 11.011 1.00 97.50 555 ASP A O 1
ATOM 4487 N N . ALA A 1 556 ? 9.764 -32.298 12.346 1.00 97.94 556 ALA A N 1
ATOM 4488 C CA . ALA A 1 556 ? 9.167 -33.315 11.484 1.00 97.94 556 ALA A CA 1
ATOM 4489 C C . ALA A 1 556 ? 8.571 -32.687 10.218 1.00 97.94 556 ALA A C 1
ATOM 4491 O O . ALA A 1 556 ? 8.790 -33.209 9.123 1.00 97.94 556 ALA A O 1
ATOM 4492 N N . TYR A 1 557 ? 7.887 -31.546 10.344 1.00 98.12 557 TYR A N 1
ATOM 4493 C CA . TYR A 1 557 ? 7.385 -30.816 9.181 1.00 98.12 557 TYR A CA 1
ATOM 4494 C C . TYR A 1 557 ? 8.514 -30.198 8.343 1.00 98.12 557 TYR A C 1
ATOM 4496 O O . TYR A 1 557 ? 8.511 -30.334 7.122 1.00 98.12 557 TYR A O 1
ATOM 4504 N N . ARG A 1 558 ? 9.543 -29.624 8.981 1.00 98.12 558 ARG A N 1
ATOM 4505 C CA . ARG A 1 558 ? 10.739 -29.105 8.294 1.00 98.12 558 ARG A CA 1
ATOM 4506 C C . ARG A 1 558 ? 11.420 -30.182 7.444 1.00 98.12 558 ARG A C 1
ATOM 4508 O O . ARG A 1 558 ? 11.742 -29.927 6.289 1.00 98.12 558 ARG A O 1
ATOM 4515 N N . ASN A 1 559 ? 11.597 -31.396 7.976 1.00 97.94 559 ASN A N 1
ATOM 4516 C CA . ASN A 1 559 ? 12.147 -32.520 7.205 1.00 97.94 559 ASN A CA 1
ATOM 4517 C C . ASN A 1 559 ? 11.201 -33.003 6.086 1.00 97.94 559 ASN A C 1
ATOM 4519 O O . ASN A 1 559 ? 11.679 -33.419 5.033 1.00 97.94 559 ASN A O 1
ATOM 4523 N N . HIS A 1 560 ? 9.880 -32.933 6.281 1.00 97.94 560 HIS A N 1
ATOM 4524 C CA . HIS A 1 560 ? 8.902 -33.281 5.246 1.00 97.94 560 HIS A CA 1
ATOM 4525 C C . HIS A 1 560 ? 8.922 -32.293 4.070 1.00 97.94 560 HIS A C 1
ATOM 4527 O O . HIS A 1 560 ? 9.029 -32.734 2.928 1.00 97.94 560 HIS A O 1
ATOM 4533 N N . SER A 1 561 ? 8.899 -30.985 4.340 1.00 98.19 561 SER A N 1
ATOM 4534 C CA . SER A 1 561 ? 8.971 -29.942 3.307 1.00 98.19 561 SER A CA 1
ATOM 4535 C C . SER A 1 561 ? 10.303 -29.990 2.542 1.00 98.19 561 SER A C 1
ATOM 4537 O O . SER A 1 561 ? 10.304 -29.900 1.317 1.00 98.19 561 SER A O 1
ATOM 4539 N N . VAL A 1 562 ? 11.433 -30.293 3.210 1.00 98.44 562 VAL A N 1
ATOM 4540 C CA . VAL A 1 562 ? 12.693 -30.649 2.514 1.00 98.44 562 VAL A CA 1
ATOM 4541 C C . VAL A 1 562 ? 12.481 -31.826 1.560 1.00 98.44 562 VAL A C 1
ATOM 4543 O O . VAL A 1 562 ? 12.835 -31.727 0.390 1.00 98.44 562 VAL A O 1
ATOM 4546 N N . GLU A 1 563 ? 11.906 -32.942 2.021 1.00 97.88 563 GLU A N 1
ATOM 4547 C CA . GLU A 1 563 ? 11.720 -34.135 1.183 1.00 97.88 563 GLU A CA 1
ATOM 4548 C C . GLU A 1 563 ? 10.805 -33.870 -0.028 1.00 97.88 563 GLU A C 1
ATOM 4550 O O . GLU A 1 563 ? 11.086 -34.358 -1.124 1.00 97.88 563 GLU A O 1
ATOM 4555 N N . VAL A 1 564 ? 9.731 -33.098 0.153 1.00 98.12 564 VAL A N 1
ATOM 4556 C CA . VAL A 1 564 ? 8.820 -32.662 -0.916 1.00 98.12 564 VAL A CA 1
ATOM 4557 C C . VAL A 1 564 ? 9.571 -31.753 -1.891 1.00 98.12 564 VAL A C 1
ATOM 4559 O O . VAL A 1 564 ? 9.755 -32.097 -3.061 1.00 98.12 564 VAL A O 1
ATOM 4562 N N . PHE A 1 565 ? 10.087 -30.620 -1.422 1.00 98.31 565 PHE A N 1
ATOM 4563 C CA . PHE A 1 565 ? 10.667 -29.612 -2.299 1.00 98.31 565 PHE A CA 1
ATOM 4564 C C . PHE A 1 565 ? 11.931 -30.101 -3.030 1.00 98.31 565 PHE A C 1
ATOM 4566 O O . PHE A 1 565 ? 12.051 -29.886 -4.241 1.00 98.31 565 PHE A O 1
ATOM 4573 N N . SER A 1 566 ? 12.801 -30.882 -2.378 1.00 98.12 566 SER A N 1
ATOM 4574 C CA . SER A 1 566 ? 13.942 -31.546 -3.031 1.00 98.12 566 SER A CA 1
ATOM 4575 C C . SER A 1 566 ? 13.526 -32.478 -4.176 1.00 98.12 566 SER A C 1
ATOM 4577 O O . SER A 1 566 ? 14.193 -32.498 -5.212 1.00 98.12 566 SER A O 1
ATOM 4579 N N . LYS A 1 567 ? 12.413 -33.220 -4.053 1.00 97.88 567 LYS A N 1
ATOM 4580 C CA . LYS A 1 567 ? 11.895 -34.061 -5.152 1.00 97.88 567 LYS A CA 1
ATOM 4581 C C . LYS A 1 567 ? 11.372 -33.232 -6.323 1.00 97.88 567 LYS A C 1
ATOM 4583 O O . LYS A 1 567 ? 11.529 -33.648 -7.466 1.00 97.88 567 LYS A O 1
ATOM 4588 N N . SER A 1 568 ? 10.799 -32.054 -6.070 1.00 98.06 568 SER A N 1
ATOM 4589 C CA . SER A 1 568 ? 10.337 -31.155 -7.142 1.00 98.06 568 SER A CA 1
ATOM 4590 C C . SER A 1 568 ? 11.492 -30.654 -8.030 1.00 98.06 568 SER A C 1
ATOM 4592 O O . SER A 1 568 ? 11.333 -30.491 -9.244 1.00 98.06 568 SER A O 1
ATOM 4594 N N . ILE A 1 569 ? 12.680 -30.469 -7.440 1.00 97.69 569 ILE A N 1
ATOM 4595 C CA . ILE A 1 569 ? 13.919 -30.075 -8.130 1.00 97.69 569 ILE A CA 1
ATOM 4596 C C . ILE A 1 569 ? 14.472 -31.245 -8.965 1.00 97.69 569 ILE A C 1
ATOM 4598 O O . ILE A 1 569 ? 14.952 -31.031 -10.076 1.00 97.69 569 ILE A O 1
ATOM 4602 N N . GLN A 1 570 ? 14.318 -32.485 -8.487 1.00 97.12 570 GLN A N 1
ATOM 4603 C CA . GLN A 1 570 ? 14.725 -33.714 -9.191 1.00 97.12 570 GLN A CA 1
ATOM 4604 C C . GLN A 1 570 ? 13.922 -34.012 -10.474 1.00 97.12 570 GLN A C 1
ATOM 4606 O O . GLN A 1 570 ? 14.293 -34.908 -11.235 1.00 97.12 570 GLN A O 1
ATOM 4611 N N . VAL A 1 571 ? 12.838 -33.277 -10.748 1.00 97.12 571 VAL A N 1
ATOM 4612 C CA . VAL A 1 571 ? 12.071 -33.386 -11.998 1.00 97.12 571 VAL A CA 1
ATOM 4613 C C . VAL A 1 571 ? 12.514 -32.309 -12.990 1.00 97.12 571 VAL A C 1
ATOM 4615 O O . VAL A 1 571 ? 12.311 -31.117 -12.757 1.00 97.12 571 VAL A O 1
ATOM 4618 N N . ASP A 1 572 ? 13.075 -32.722 -14.129 1.00 93.44 572 ASP A N 1
ATOM 4619 C CA . ASP A 1 572 ? 13.447 -31.804 -15.211 1.00 93.44 572 ASP A CA 1
ATOM 4620 C C . ASP A 1 572 ? 12.219 -31.118 -15.837 1.00 93.44 572 ASP A C 1
ATOM 4622 O O . ASP A 1 572 ? 11.388 -31.760 -16.483 1.00 93.44 572 ASP A O 1
ATOM 4626 N N . THR A 1 573 ? 12.163 -29.793 -15.698 1.00 95.81 573 THR A N 1
ATOM 4627 C CA . THR A 1 573 ? 11.207 -28.892 -16.359 1.00 95.81 573 THR A CA 1
ATOM 4628 C C . THR A 1 573 ? 11.912 -27.844 -17.235 1.00 95.81 573 THR A C 1
ATOM 4630 O O . THR A 1 573 ? 11.319 -26.843 -17.618 1.00 95.81 573 THR A O 1
ATOM 4633 N N . THR A 1 574 ? 13.177 -28.083 -17.610 1.00 93.75 574 THR A N 1
ATOM 4634 C CA . THR A 1 574 ? 14.013 -27.119 -18.347 1.00 93.75 574 THR A CA 1
ATOM 4635 C C . THR A 1 574 ? 13.420 -26.738 -19.704 1.00 93.75 574 THR A C 1
ATOM 4637 O O . THR A 1 574 ? 13.144 -27.629 -20.516 1.00 93.75 574 THR A O 1
ATOM 4640 N N . VAL A 1 575 ? 13.330 -25.440 -20.001 1.00 93.31 575 VAL A N 1
ATOM 4641 C CA . VAL A 1 575 ? 12.896 -24.900 -21.303 1.00 93.31 575 VAL A CA 1
ATOM 4642 C C . VAL A 1 575 ? 14.062 -24.181 -21.999 1.00 93.31 575 VAL A C 1
ATOM 4644 O O . VAL A 1 575 ? 14.930 -23.602 -21.355 1.00 93.31 575 VAL A O 1
ATOM 4647 N N . TYR A 1 576 ? 14.099 -24.243 -23.332 1.00 88.62 576 TYR A N 1
ATOM 4648 C CA . TYR A 1 576 ? 14.982 -23.445 -24.196 1.00 88.62 576 TYR A CA 1
ATOM 4649 C C . TYR A 1 576 ? 14.103 -22.634 -25.172 1.00 88.62 576 TYR A C 1
ATOM 4651 O O . TYR A 1 576 ? 12.960 -23.029 -25.443 1.00 88.62 576 TYR A O 1
ATOM 4659 N N . ASP A 1 577 ? 14.620 -21.526 -25.725 1.00 81.44 577 ASP A N 1
ATOM 4660 C CA . ASP A 1 577 ? 13.895 -20.657 -26.678 1.00 81.44 577 ASP A CA 1
ATOM 4661 C C . ASP A 1 577 ? 13.213 -21.452 -27.815 1.00 81.44 577 ASP A C 1
ATOM 4663 O O . ASP A 1 577 ? 12.069 -21.162 -28.170 1.00 81.44 577 ASP A O 1
ATOM 4667 N N . ASP A 1 578 ? 13.882 -22.482 -28.347 1.00 80.88 578 ASP A N 1
ATOM 4668 C CA . ASP A 1 578 ? 13.456 -23.297 -29.493 1.00 80.88 578 ASP A CA 1
ATOM 4669 C C . ASP A 1 578 ? 12.648 -24.565 -29.137 1.00 80.88 578 ASP A C 1
ATOM 4671 O O . ASP A 1 578 ? 12.338 -25.366 -30.018 1.00 80.88 578 ASP A O 1
ATOM 4675 N N . VAL A 1 579 ? 12.252 -24.754 -27.870 1.00 84.19 579 VAL A N 1
ATOM 4676 C CA . VAL A 1 579 ? 11.416 -25.902 -27.457 1.00 84.19 579 VAL A CA 1
ATOM 4677 C C . VAL A 1 579 ? 9.990 -25.803 -28.012 1.00 84.19 579 VAL A C 1
ATOM 4679 O O . VAL A 1 579 ? 9.232 -24.905 -27.637 1.00 84.19 579 VAL A O 1
ATOM 4682 N N . GLU A 1 580 ? 9.604 -26.786 -28.828 1.00 82.56 580 GLU A N 1
ATOM 4683 C CA . GLU A 1 580 ? 8.215 -27.040 -29.251 1.00 82.56 580 GLU A CA 1
ATOM 4684 C C . GLU A 1 580 ? 7.550 -28.209 -28.483 1.00 82.56 580 GLU A C 1
ATOM 4686 O O . GLU A 1 580 ? 6.325 -28.281 -28.428 1.00 82.56 580 GLU A O 1
ATOM 4691 N N . ASP A 1 581 ? 8.332 -29.115 -27.875 1.00 89.44 581 ASP A N 1
ATOM 4692 C CA . ASP A 1 581 ? 7.841 -30.294 -27.137 1.00 89.44 581 ASP A CA 1
ATOM 4693 C C . ASP A 1 581 ? 7.941 -30.099 -25.614 1.00 89.44 581 ASP A C 1
ATOM 4695 O O . ASP A 1 581 ? 9.030 -30.060 -25.037 1.00 89.44 581 ASP A O 1
ATOM 4699 N N . TYR A 1 582 ? 6.779 -30.022 -24.966 1.00 93.75 582 TYR A N 1
ATOM 4700 C CA . TYR A 1 582 ? 6.619 -29.832 -23.523 1.00 93.75 582 TYR A CA 1
ATOM 4701 C C . TYR A 1 582 ? 6.240 -31.129 -22.778 1.00 93.75 582 TYR A C 1
ATOM 4703 O O . TYR A 1 582 ? 5.935 -31.101 -21.588 1.00 93.75 582 TYR A O 1
ATOM 4711 N N . SER A 1 583 ? 6.304 -32.300 -23.419 1.00 92.81 583 SER A N 1
ATOM 4712 C CA . SER A 1 583 ? 5.884 -33.581 -22.819 1.00 92.81 583 SER A CA 1
ATOM 4713 C C . SER A 1 583 ? 6.609 -33.962 -21.516 1.00 92.81 583 SER A C 1
ATOM 4715 O O . SER A 1 583 ? 6.085 -34.759 -20.732 1.00 92.81 583 SER A O 1
ATOM 4717 N N . LYS A 1 584 ? 7.771 -33.356 -21.221 1.00 90.75 584 LYS A N 1
ATOM 4718 C CA . LYS A 1 584 ? 8.472 -33.497 -19.930 1.00 90.75 584 LYS A CA 1
ATOM 4719 C C . LYS A 1 584 ? 7.623 -33.076 -18.721 1.00 90.75 584 LYS A C 1
ATOM 4721 O O . LYS A 1 584 ? 7.737 -33.708 -17.668 1.00 90.75 584 LYS A O 1
ATOM 4726 N N . PHE A 1 585 ? 6.733 -32.089 -18.879 1.00 96.69 585 PHE A N 1
ATOM 4727 C CA . PHE A 1 585 ? 5.892 -31.565 -17.797 1.00 96.69 585 PHE A CA 1
ATOM 4728 C C . PHE A 1 585 ? 4.906 -32.606 -17.252 1.00 96.69 585 PHE A C 1
ATOM 4730 O O . PHE A 1 585 ? 4.540 -32.524 -16.083 1.00 96.69 585 PHE A O 1
ATOM 4737 N N . ALA A 1 586 ? 4.591 -33.667 -18.006 1.00 96.81 586 ALA A N 1
ATOM 4738 C CA . ALA A 1 586 ? 3.806 -34.801 -17.511 1.00 96.81 586 ALA A CA 1
ATOM 4739 C C . ALA A 1 586 ? 4.411 -35.453 -16.250 1.00 96.81 586 ALA A C 1
ATOM 4741 O O . ALA A 1 586 ? 3.674 -35.899 -15.370 1.00 96.81 586 ALA A O 1
ATOM 4742 N N . ASN A 1 587 ? 5.745 -35.482 -16.127 1.00 96.69 587 ASN A N 1
ATOM 4743 C CA . ASN A 1 587 ? 6.409 -35.995 -14.925 1.00 96.69 587 ASN A CA 1
ATOM 4744 C C . ASN A 1 587 ? 6.230 -35.050 -13.728 1.00 96.69 587 ASN A C 1
ATOM 4746 O O . ASN A 1 587 ? 6.089 -35.517 -12.600 1.00 96.69 587 ASN A O 1
ATOM 4750 N N . PHE A 1 588 ? 6.210 -33.735 -13.970 1.00 97.69 588 PHE A N 1
ATOM 4751 C CA . PHE A 1 588 ? 6.017 -32.727 -12.928 1.00 97.69 588 PHE A CA 1
ATOM 4752 C C . PHE A 1 588 ? 4.557 -32.671 -12.473 1.00 97.69 588 PHE A C 1
ATOM 4754 O O . PHE A 1 588 ? 4.293 -32.693 -11.278 1.00 97.69 588 PHE A O 1
ATOM 4761 N N . HIS A 1 589 ? 3.605 -32.726 -13.407 1.00 98.06 589 HIS A N 1
ATOM 4762 C CA . HIS A 1 589 ? 2.170 -32.816 -13.112 1.00 98.06 589 HIS A CA 1
ATOM 4763 C C . HIS A 1 589 ? 1.849 -34.062 -12.287 1.00 98.06 589 HIS A C 1
ATOM 4765 O O . HIS A 1 589 ? 1.158 -33.960 -11.277 1.00 98.06 589 HIS A O 1
ATOM 4771 N N . LYS A 1 590 ? 2.420 -35.218 -12.654 1.00 98.00 590 LYS A N 1
ATOM 4772 C CA . LYS A 1 590 ? 2.311 -36.450 -11.863 1.00 98.00 590 LYS A CA 1
ATOM 4773 C C . LYS A 1 590 ? 2.926 -36.294 -10.469 1.00 98.00 590 LYS A C 1
ATOM 4775 O O . LYS A 1 590 ? 2.334 -36.740 -9.495 1.00 98.00 590 LYS A O 1
ATOM 4780 N N . TYR A 1 591 ? 4.100 -35.667 -10.364 1.00 98.19 591 TYR A N 1
ATOM 4781 C CA . TYR A 1 591 ? 4.725 -35.377 -9.072 1.00 98.19 591 TYR A CA 1
ATOM 4782 C C . TYR A 1 591 ? 3.818 -34.495 -8.189 1.00 98.19 591 TYR A C 1
ATOM 4784 O O . TYR A 1 591 ? 3.658 -34.796 -7.006 1.00 98.19 591 TYR A O 1
ATOM 4792 N N . LEU A 1 592 ? 3.182 -33.462 -8.752 1.00 98.44 592 LEU A N 1
ATOM 4793 C CA . LEU A 1 592 ? 2.238 -32.605 -8.029 1.00 98.44 592 LEU A CA 1
ATOM 4794 C C . LEU A 1 592 ? 0.985 -33.382 -7.585 1.00 98.44 592 LEU A C 1
ATOM 4796 O O . LEU A 1 592 ? 0.595 -33.272 -6.428 1.00 98.44 592 LEU A O 1
ATOM 4800 N N . GLU A 1 593 ? 0.397 -34.211 -8.453 1.00 97.94 593 GLU A N 1
ATOM 4801 C CA . GLU A 1 593 ? -0.762 -35.060 -8.122 1.00 97.94 593 GLU A CA 1
ATOM 4802 C C . GLU A 1 593 ? -0.435 -36.102 -7.029 1.00 97.94 593 GLU A C 1
ATOM 4804 O O . GLU A 1 593 ? -1.242 -36.341 -6.132 1.00 97.94 593 GLU A O 1
ATOM 4809 N N . GLU A 1 594 ? 0.767 -36.694 -7.053 1.00 98.06 594 GLU A N 1
ATOM 4810 C CA . GLU A 1 594 ? 1.203 -37.691 -6.061 1.00 98.06 594 GLU A CA 1
ATOM 4811 C C . GLU A 1 594 ? 1.580 -37.094 -4.690 1.00 98.06 594 GLU A C 1
ATOM 4813 O O . GLU A 1 594 ? 1.549 -37.828 -3.700 1.00 98.06 594 GLU A O 1
ATOM 4818 N N . ASN A 1 595 ? 1.932 -35.802 -4.605 1.00 97.94 595 ASN A N 1
ATOM 4819 C CA . ASN A 1 595 ? 2.353 -35.150 -3.349 1.00 97.94 595 ASN A CA 1
ATOM 4820 C C . ASN A 1 595 ? 1.319 -34.158 -2.782 1.00 97.94 595 ASN A C 1
ATOM 4822 O O . ASN A 1 595 ? 1.369 -33.879 -1.586 1.00 97.94 595 ASN A O 1
ATOM 4826 N N . PHE A 1 596 ? 0.360 -33.681 -3.587 1.00 98.50 596 PHE A N 1
ATOM 4827 C CA . PHE A 1 596 ? -0.713 -32.765 -3.166 1.00 98.50 596 PHE A CA 1
ATOM 4828 C C . PHE A 1 596 ? -2.124 -33.312 -3.480 1.00 98.50 596 PHE A C 1
ATOM 4830 O O . PHE A 1 596 ? -2.919 -32.656 -4.163 1.00 98.50 596 PHE A O 1
ATOM 4837 N N . PRO A 1 597 ? -2.458 -34.543 -3.042 1.00 98.31 597 PRO A N 1
ATOM 4838 C CA . PRO A 1 597 ? -3.705 -35.198 -3.424 1.00 98.31 597 PRO A CA 1
ATOM 4839 C C . PRO A 1 597 ? -4.957 -34.461 -2.930 1.00 98.31 597 PRO A C 1
ATOM 4841 O O . PRO A 1 597 ? -5.971 -34.482 -3.627 1.00 98.31 597 PRO A O 1
ATOM 4844 N N . LEU A 1 598 ? -4.923 -33.785 -1.773 1.00 98.50 598 LEU A N 1
ATOM 4845 C CA . LEU A 1 598 ? -6.091 -33.058 -1.267 1.00 98.50 598 LEU A CA 1
ATOM 4846 C C . LEU A 1 598 ? -6.354 -31.780 -2.076 1.00 98.50 598 LEU A C 1
ATOM 4848 O O . LEU A 1 598 ? -7.517 -31.438 -2.301 1.00 98.50 598 LEU A O 1
ATOM 4852 N N . VAL A 1 599 ? -5.309 -31.097 -2.560 1.00 98.50 599 VAL A N 1
ATOM 4853 C CA . VAL A 1 599 ? -5.424 -29.996 -3.533 1.00 98.50 599 VAL A CA 1
ATOM 4854 C C . VAL A 1 599 ? -6.127 -30.470 -4.802 1.00 98.50 599 VAL A C 1
ATOM 4856 O O . VAL A 1 599 ? -7.105 -29.842 -5.211 1.00 98.50 599 VAL A O 1
ATOM 4859 N N . TYR A 1 600 ? -5.692 -31.589 -5.387 1.00 98.25 600 TYR A N 1
ATOM 4860 C CA . TYR A 1 600 ? -6.315 -32.151 -6.593 1.00 98.25 600 TYR A CA 1
ATOM 4861 C C . TYR A 1 600 ? -7.740 -32.694 -6.343 1.00 98.25 600 TYR A C 1
ATOM 4863 O O . TYR A 1 600 ? -8.564 -32.650 -7.253 1.00 98.25 600 TYR A O 1
ATOM 4871 N N . GLU A 1 601 ? -8.074 -33.148 -5.126 1.00 97.38 601 GLU A N 1
ATOM 4872 C CA . GLU A 1 601 ? -9.443 -33.551 -4.752 1.00 97.38 601 GLU A CA 1
ATOM 4873 C C . GLU A 1 601 ? -10.388 -32.347 -4.548 1.00 97.38 601 GLU A C 1
ATOM 4875 O O . GLU A 1 601 ? -11.565 -32.405 -4.914 1.00 97.38 601 GLU A O 1
ATOM 4880 N N . LYS A 1 602 ? -9.901 -31.251 -3.945 1.00 97.38 602 LYS A N 1
ATOM 4881 C CA . LYS A 1 602 ? -10.717 -30.081 -3.560 1.00 97.38 602 LYS A CA 1
ATOM 4882 C C . LYS A 1 602 ? -10.861 -29.042 -4.681 1.00 97.38 602 LYS A C 1
ATOM 4884 O O . LYS A 1 602 ? -11.878 -28.344 -4.716 1.00 97.38 602 LYS A O 1
ATOM 4889 N N . ALA A 1 603 ? -9.856 -28.887 -5.542 1.00 97.81 603 ALA A N 1
ATOM 4890 C CA . ALA A 1 603 ? -9.850 -27.896 -6.617 1.00 97.81 603 ALA A CA 1
ATOM 4891 C C . ALA A 1 603 ? -10.627 -28.361 -7.858 1.00 97.81 603 ALA A C 1
ATOM 4893 O O . ALA A 1 603 ? -10.721 -29.548 -8.160 1.00 97.81 603 ALA A O 1
ATOM 4894 N N . ILE A 1 604 ? -11.108 -27.404 -8.652 1.00 98.00 604 ILE A N 1
ATOM 4895 C CA . ILE A 1 604 ? -11.403 -27.648 -10.066 1.00 98.00 604 ILE A CA 1
ATOM 4896 C C . ILE A 1 604 ? -10.120 -27.337 -10.836 1.00 98.00 604 ILE A C 1
ATOM 4898 O O . ILE A 1 604 ? -9.724 -26.177 -10.932 1.00 98.00 604 ILE A O 1
ATOM 4902 N N . VAL A 1 605 ? -9.454 -28.373 -11.344 1.00 98.06 605 VAL A N 1
ATOM 4903 C CA . VAL A 1 605 ? -8.206 -28.233 -12.106 1.00 98.06 605 VAL A CA 1
ATOM 4904 C C . VAL A 1 605 ? -8.529 -28.042 -13.587 1.00 98.06 605 VAL A C 1
ATOM 4906 O O . VAL A 1 605 ? -9.140 -28.909 -14.213 1.00 98.06 605 VAL A O 1
ATOM 4909 N N . HIS A 1 606 ? -8.109 -26.912 -14.154 1.00 98.12 606 HIS A N 1
ATOM 4910 C CA . HIS A 1 606 ? -8.207 -26.615 -15.582 1.00 98.12 606 HIS A CA 1
ATOM 4911 C C . HIS A 1 606 ? -6.812 -26.698 -16.211 1.00 98.12 606 HIS A C 1
ATOM 4913 O O . HIS A 1 606 ? -5.899 -25.984 -15.796 1.00 98.12 606 HIS A O 1
ATOM 4919 N N . THR A 1 607 ? -6.648 -27.553 -17.222 1.00 97.62 607 THR A N 1
ATOM 4920 C CA . THR A 1 607 ? -5.394 -27.683 -17.980 1.00 97.62 607 THR A CA 1
ATOM 4921 C C . THR A 1 607 ? -5.472 -26.839 -19.250 1.00 97.62 607 THR A C 1
ATOM 4923 O O . THR A 1 607 ? -6.288 -27.108 -20.135 1.00 97.62 607 THR A O 1
ATOM 4926 N N . ILE A 1 608 ? -4.641 -25.803 -19.339 1.00 97.88 608 ILE A N 1
ATOM 4927 C CA . ILE A 1 608 ? -4.675 -24.780 -20.388 1.00 97.88 608 ILE A CA 1
ATOM 4928 C C . ILE A 1 608 ? -3.470 -24.951 -21.315 1.00 97.88 608 ILE A C 1
ATOM 4930 O O . ILE A 1 608 ? -2.333 -25.023 -20.858 1.00 97.88 608 ILE A O 1
ATOM 4934 N N . ASN A 1 609 ? -3.726 -25.006 -22.627 1.00 95.88 609 ASN A N 1
ATOM 4935 C CA . ASN A 1 609 ? -2.705 -25.239 -23.658 1.00 95.88 609 ASN A CA 1
ATOM 4936 C C . ASN A 1 609 ? -1.809 -26.464 -23.350 1.00 95.88 609 ASN A C 1
ATOM 4938 O O . ASN A 1 609 ? -0.585 -26.387 -23.384 1.00 95.88 609 ASN A O 1
ATOM 4942 N N . GLU A 1 610 ? -2.462 -27.577 -22.995 1.00 94.12 610 GLU A N 1
ATOM 4943 C CA . GLU A 1 610 ? -1.897 -28.877 -22.583 1.00 94.12 610 GLU A CA 1
ATOM 4944 C C . GLU A 1 610 ? -1.073 -28.904 -21.280 1.00 94.12 610 GLU A C 1
ATOM 4946 O O . GLU A 1 610 ? -1.162 -29.903 -20.569 1.00 94.12 610 GLU A O 1
ATOM 4951 N N . TRP A 1 611 ? -0.340 -27.843 -20.917 1.00 97.06 611 TRP A N 1
ATOM 4952 C CA . TRP A 1 611 ? 0.658 -27.901 -19.828 1.00 97.06 611 TRP A CA 1
ATOM 4953 C C . TRP A 1 611 ? 0.539 -26.807 -18.752 1.00 97.06 611 TRP A C 1
ATOM 4955 O O . TRP A 1 611 ? 1.116 -26.946 -17.670 1.00 97.06 611 TRP A O 1
ATOM 4965 N N . GLY A 1 612 ? -0.239 -25.750 -18.994 1.00 97.81 612 GLY A N 1
ATOM 4966 C CA . GLY A 1 612 ? -0.551 -24.730 -17.991 1.00 97.81 612 GLY A CA 1
ATOM 4967 C C . GLY A 1 612 ? -1.603 -25.239 -17.012 1.00 97.81 612 GLY A C 1
ATOM 4968 O O . GLY A 1 612 ? -2.580 -25.862 -17.429 1.00 97.81 612 GLY A O 1
ATOM 4969 N N . LEU A 1 613 ? -1.427 -24.980 -15.717 1.00 98.56 613 LEU A N 1
ATOM 4970 C CA . LEU A 1 613 ? -2.342 -25.458 -14.676 1.00 98.56 613 LEU A CA 1
ATOM 4971 C C . LEU A 1 613 ? -3.057 -24.290 -13.999 1.00 98.56 613 LEU A C 1
ATOM 4973 O O . LEU A 1 613 ? -2.413 -23.349 -13.544 1.00 98.56 613 LEU A O 1
ATOM 4977 N N . VAL A 1 614 ? -4.384 -24.375 -13.880 1.00 98.75 614 VAL A N 1
ATOM 4978 C CA . VAL A 1 614 ? -5.183 -23.456 -13.060 1.00 98.75 614 VAL A CA 1
ATOM 4979 C C . VAL A 1 614 ? -6.009 -24.250 -12.051 1.00 98.75 614 VAL A C 1
ATOM 4981 O O . VAL A 1 614 ? -6.893 -25.012 -12.437 1.00 98.75 614 VAL A O 1
ATOM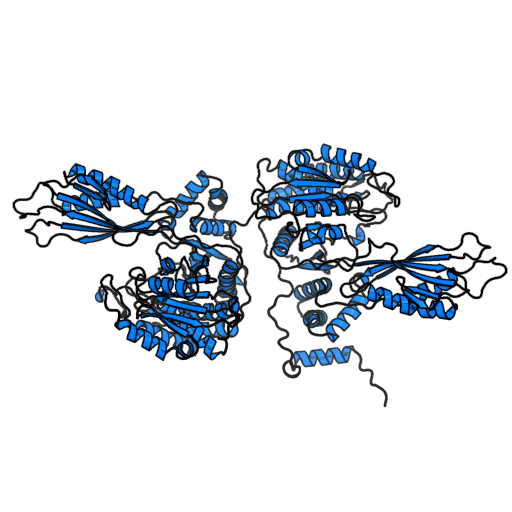 4984 N N . PHE A 1 615 ? -5.750 -24.057 -10.757 1.00 98.69 615 PHE A N 1
ATOM 4985 C CA . PHE A 1 615 ? -6.505 -24.679 -9.665 1.00 98.69 615 PHE A CA 1
ATOM 4986 C C . PHE A 1 615 ? -7.544 -23.686 -9.134 1.00 98.69 615 PHE A C 1
ATOM 4988 O O . PHE A 1 615 ? -7.193 -22.698 -8.489 1.00 98.69 615 PHE A O 1
ATOM 4995 N N . GLU A 1 616 ? -8.826 -23.936 -9.401 1.00 98.12 616 GLU A N 1
ATOM 4996 C CA . GLU A 1 616 ? -9.940 -23.093 -8.962 1.00 98.12 616 GLU A CA 1
ATOM 4997 C C . GLU A 1 616 ? -10.587 -23.642 -7.677 1.00 98.12 616 GLU A C 1
ATOM 4999 O O . GLU A 1 616 ? -11.293 -24.655 -7.693 1.00 98.12 616 GLU A O 1
ATOM 5004 N N . PHE A 1 617 ? -10.419 -22.923 -6.565 1.00 97.56 617 PHE A N 1
ATOM 5005 C CA . PHE A 1 617 ? -11.143 -23.149 -5.312 1.00 97.56 617 PHE A CA 1
ATOM 5006 C C . PHE A 1 617 ? -12.328 -22.180 -5.227 1.00 97.56 617 PHE A C 1
ATOM 5008 O O . PHE A 1 617 ? -12.161 -20.970 -5.036 1.00 97.56 617 PHE A O 1
ATOM 5015 N N . LYS A 1 618 ? -13.551 -22.700 -5.378 1.00 94.62 618 LYS A N 1
ATOM 5016 C CA . LYS A 1 618 ? -14.763 -21.867 -5.434 1.00 94.62 618 LYS A CA 1
ATOM 5017 C C . LYS A 1 618 ? -15.135 -21.298 -4.065 1.00 94.62 618 LYS A C 1
ATOM 5019 O O . LYS A 1 618 ? -15.413 -22.036 -3.124 1.00 94.62 618 LYS A O 1
ATOM 5024 N N . GLY A 1 619 ? -15.192 -19.969 -3.992 1.00 95.12 619 GLY A N 1
ATOM 5025 C CA . GLY A 1 619 ? -15.696 -19.242 -2.831 1.00 95.12 619 GLY A CA 1
ATOM 5026 C C . GLY A 1 619 ? -17.211 -19.380 -2.688 1.00 95.12 619 GLY A C 1
ATOM 5027 O O . GLY A 1 619 ? -17.946 -19.410 -3.675 1.00 95.12 619 GLY A O 1
ATOM 5028 N N . SER A 1 620 ? -17.686 -19.430 -1.447 1.00 95.44 620 SER A N 1
ATOM 5029 C CA . SER A 1 620 ? -19.113 -19.543 -1.115 1.00 95.44 620 SER A CA 1
ATOM 5030 C C . SER A 1 620 ? -19.929 -18.268 -1.388 1.00 95.44 620 SER A C 1
ATOM 5032 O O . SER A 1 620 ? -21.158 -18.335 -1.430 1.00 95.44 620 SER A O 1
ATOM 5034 N N . ASN A 1 621 ? -19.279 -17.122 -1.625 1.00 94.88 621 ASN A N 1
ATOM 5035 C CA . ASN A 1 621 ? -19.922 -15.864 -2.002 1.00 94.88 621 ASN A CA 1
ATOM 5036 C C . ASN A 1 621 ? -19.473 -15.409 -3.402 1.00 94.88 621 ASN A C 1
ATOM 5038 O O . ASN A 1 621 ? -18.452 -14.739 -3.559 1.00 94.88 621 ASN A O 1
ATOM 5042 N N . SER A 1 622 ? -20.290 -15.700 -4.418 1.00 90.00 622 SER A N 1
ATOM 5043 C CA . SER A 1 622 ? -20.049 -15.322 -5.821 1.00 90.00 622 SER A CA 1
ATOM 5044 C C . SER A 1 622 ? -20.058 -13.810 -6.101 1.00 90.00 622 SER A C 1
ATOM 5046 O O . SER A 1 622 ? -19.773 -13.400 -7.223 1.00 90.00 622 SER A O 1
ATOM 5048 N N . SER A 1 623 ? -20.354 -12.971 -5.103 1.00 92.44 623 SER A N 1
ATOM 5049 C CA . SER A 1 623 ? -20.227 -11.508 -5.197 1.00 92.44 623 SER A CA 1
ATOM 5050 C C . SER A 1 623 ? -18.780 -11.024 -5.024 1.00 92.44 623 SER A C 1
ATOM 5052 O O . SER A 1 623 ? -18.498 -9.846 -5.240 1.00 92.44 623 SER A O 1
ATOM 5054 N N . LEU A 1 624 ? -17.867 -11.896 -4.578 1.00 95.38 624 LEU A N 1
ATOM 5055 C CA . LEU A 1 624 ? -16.473 -11.562 -4.294 1.00 95.38 624 LEU A CA 1
ATOM 5056 C C . LEU A 1 624 ? -15.560 -12.074 -5.414 1.00 95.38 624 LEU A C 1
ATOM 5058 O O . LEU A 1 624 ? -15.357 -13.282 -5.540 1.00 95.38 624 LEU A O 1
ATOM 5062 N N . LYS A 1 625 ? -14.951 -11.146 -6.167 1.00 97.00 625 LYS A N 1
ATOM 5063 C CA . LYS A 1 625 ? -13.852 -11.431 -7.110 1.00 97.00 625 LYS A CA 1
ATOM 5064 C C . LYS A 1 625 ? -12.813 -12.369 -6.456 1.00 97.00 625 LYS A C 1
ATOM 5066 O O . LYS A 1 625 ? -12.398 -12.052 -5.331 1.00 97.00 625 LYS A O 1
ATOM 5071 N N . PRO A 1 626 ? -12.387 -13.480 -7.088 1.00 97.94 626 PRO A N 1
ATOM 5072 C CA . PRO A 1 626 ? -11.353 -14.355 -6.535 1.00 97.94 626 PRO A CA 1
ATOM 5073 C C . PRO A 1 626 ? -10.003 -13.636 -6.390 1.00 97.94 626 PRO A C 1
ATOM 5075 O O . PRO A 1 626 ? -9.781 -12.607 -7.026 1.00 97.94 626 PRO A O 1
ATOM 5078 N N . ILE A 1 627 ? -9.094 -14.175 -5.575 1.00 98.50 627 ILE A N 1
ATOM 5079 C CA . ILE A 1 627 ? -7.659 -13.851 -5.685 1.00 98.50 627 ILE A CA 1
ATOM 5080 C C . ILE A 1 627 ? -6.969 -14.813 -6.652 1.00 98.50 627 ILE A C 1
ATOM 5082 O O . ILE A 1 627 ? -7.455 -15.924 -6.862 1.00 98.50 627 ILE A O 1
ATOM 5086 N N . MET A 1 628 ? -5.825 -14.403 -7.190 1.00 98.56 628 MET A N 1
ATOM 5087 C CA . MET A 1 628 ? -4.978 -15.211 -8.063 1.00 98.56 628 MET A CA 1
ATOM 5088 C C . MET A 1 628 ? -3.548 -15.209 -7.514 1.00 98.56 628 MET A C 1
ATOM 5090 O O . MET A 1 628 ? -2.988 -14.140 -7.268 1.00 98.56 628 MET A O 1
ATOM 5094 N N . LEU A 1 629 ? -2.993 -16.395 -7.266 1.00 98.56 629 LEU A N 1
ATOM 5095 C CA . LEU A 1 629 ? -1.614 -16.596 -6.818 1.00 98.56 629 LEU A CA 1
ATOM 5096 C C . LEU A 1 629 ? -0.852 -17.355 -7.910 1.00 98.56 629 LEU A C 1
ATOM 5098 O O . LEU A 1 629 ? -1.297 -18.417 -8.353 1.00 98.56 629 LEU A O 1
ATOM 5102 N N . ASN A 1 630 ? 0.268 -16.795 -8.347 1.00 96.94 630 ASN A N 1
ATOM 5103 C CA . ASN A 1 630 ? 1.022 -17.264 -9.502 1.00 96.94 630 ASN A CA 1
ATOM 5104 C C . ASN A 1 630 ? 2.360 -17.896 -9.103 1.00 96.94 630 ASN A C 1
ATOM 5106 O O . ASN A 1 630 ? 2.898 -17.631 -8.027 1.00 96.94 630 ASN A O 1
ATOM 5110 N N . ALA A 1 631 ? 2.875 -18.717 -10.012 1.00 97.56 631 ALA A N 1
ATOM 5111 C CA . ALA A 1 631 ? 4.267 -19.144 -10.130 1.00 97.56 631 ALA A CA 1
ATOM 5112 C C . ALA A 1 631 ? 4.465 -19.711 -11.551 1.00 97.56 631 ALA A C 1
ATOM 5114 O O . ALA A 1 631 ? 3.486 -19.888 -12.282 1.00 97.56 631 ALA A O 1
ATOM 5115 N N . HIS A 1 632 ? 5.684 -20.089 -11.928 1.00 97.94 632 HIS A N 1
ATOM 5116 C CA . HIS A 1 632 ? 5.935 -20.872 -13.145 1.00 97.94 632 HIS A CA 1
ATOM 5117 C C . HIS A 1 632 ? 6.451 -22.288 -12.829 1.00 97.94 632 HIS A C 1
ATOM 5119 O O . HIS A 1 632 ? 6.823 -22.599 -11.693 1.00 97.94 632 HIS A O 1
ATOM 5125 N N . GLN A 1 633 ? 6.353 -23.192 -13.808 1.00 97.56 633 GLN A N 1
ATOM 5126 C CA . GLN A 1 633 ? 6.776 -24.597 -13.688 1.00 97.56 633 GLN A CA 1
ATOM 5127 C C . GLN A 1 633 ? 8.150 -24.856 -14.323 1.00 97.56 633 GLN A C 1
ATOM 5129 O O . GLN A 1 633 ? 8.800 -25.856 -13.997 1.00 97.56 633 GLN A O 1
ATOM 5134 N N . ASP A 1 634 ? 8.533 -24.034 -15.298 1.00 97.19 634 ASP A N 1
ATOM 5135 C CA . ASP A 1 634 ? 9.745 -24.174 -16.091 1.00 97.19 634 ASP A CA 1
ATOM 5136 C C . ASP A 1 634 ? 11.001 -23.684 -15.353 1.00 97.19 634 ASP A C 1
ATOM 5138 O O . ASP A 1 634 ? 10.957 -23.327 -14.179 1.00 97.19 634 ASP A O 1
ATOM 5142 N N . THR A 1 635 ? 12.159 -23.816 -16.001 1.00 96.25 635 THR A N 1
ATOM 5143 C CA . THR A 1 635 ? 13.457 -23.356 -15.482 1.00 96.25 635 THR A CA 1
ATOM 5144 C C . THR A 1 635 ? 14.443 -23.121 -16.633 1.00 96.25 635 THR A C 1
ATOM 5146 O O . THR A 1 635 ? 14.469 -23.925 -17.576 1.00 96.25 635 THR A O 1
ATOM 5149 N N . VAL A 1 636 ? 15.341 -22.134 -16.535 1.00 93.75 636 VAL A N 1
ATOM 5150 C CA . VAL A 1 636 ? 16.424 -21.940 -17.515 1.00 93.75 636 VAL A CA 1
ATOM 5151 C C . VAL A 1 636 ? 17.364 -23.151 -17.587 1.00 93.75 636 VAL A C 1
ATOM 5153 O O . VAL A 1 636 ? 17.560 -23.870 -16.598 1.00 93.75 636 VAL A O 1
ATOM 5156 N N . PRO A 1 637 ? 18.062 -23.349 -18.720 1.00 91.88 637 PRO A N 1
ATOM 5157 C CA . PRO A 1 637 ? 19.091 -24.371 -18.845 1.00 91.88 637 PRO A CA 1
ATOM 5158 C C . PRO A 1 637 ? 20.164 -24.316 -17.750 1.00 91.88 637 PRO A C 1
ATOM 5160 O O . PRO A 1 637 ? 20.575 -23.254 -17.276 1.00 91.88 637 PRO A O 1
ATOM 5163 N N . ILE A 1 638 ? 20.689 -25.488 -17.388 1.00 91.44 638 ILE A N 1
ATOM 5164 C CA . ILE A 1 638 ? 21.825 -25.611 -16.458 1.00 91.44 638 ILE A CA 1
ATOM 5165 C C . ILE A 1 638 ? 23.156 -25.127 -17.067 1.00 91.44 638 ILE A C 1
ATOM 5167 O O . ILE A 1 638 ? 24.141 -24.952 -16.353 1.00 91.44 638 ILE A O 1
ATOM 5171 N N . GLY A 1 639 ? 23.206 -24.931 -18.389 1.00 87.31 639 GLY A N 1
ATOM 5172 C CA . GLY A 1 639 ? 24.430 -24.616 -19.123 1.00 87.31 639 GLY A CA 1
ATOM 5173 C C . GLY A 1 639 ? 25.433 -25.775 -19.117 1.00 87.31 639 GLY A C 1
ATOM 5174 O O . GLY A 1 639 ? 25.093 -26.912 -19.439 1.00 87.31 639 GLY A O 1
ATOM 5175 N N . THR A 1 640 ? 26.685 -25.468 -18.784 1.00 86.31 640 THR A N 1
ATOM 5176 C CA . THR A 1 640 ? 27.800 -26.425 -18.719 1.00 86.31 640 THR A CA 1
ATOM 5177 C C . THR A 1 640 ? 27.837 -27.098 -17.347 1.00 86.31 640 THR A C 1
ATOM 5179 O O . THR A 1 640 ? 28.007 -26.411 -16.340 1.00 86.31 640 THR A O 1
ATOM 5182 N N . ILE A 1 641 ? 27.719 -28.430 -17.292 1.00 90.50 641 ILE A N 1
ATOM 5183 C CA . ILE A 1 641 ? 27.664 -29.183 -16.025 1.00 90.50 641 ILE A CA 1
ATOM 5184 C C . ILE A 1 641 ? 28.942 -29.022 -15.185 1.00 90.50 641 ILE A C 1
ATOM 5186 O O . ILE A 1 641 ? 28.868 -28.966 -13.965 1.00 90.50 641 ILE A O 1
ATOM 5190 N N . GLU A 1 642 ? 30.103 -28.837 -15.817 1.00 91.75 642 GLU A N 1
ATOM 5191 C CA . GLU A 1 642 ? 31.385 -28.589 -15.145 1.00 91.75 642 GLU A CA 1
ATOM 5192 C C . GLU A 1 642 ? 31.463 -27.243 -14.391 1.00 91.75 642 GLU A C 1
ATOM 5194 O O . GLU A 1 642 ? 32.433 -27.015 -13.668 1.00 91.75 642 GLU A O 1
ATOM 5199 N N . ASN A 1 643 ? 30.468 -26.358 -14.538 1.00 90.75 643 ASN A N 1
ATOM 5200 C CA . ASN A 1 643 ? 30.350 -25.131 -13.741 1.00 90.75 643 ASN A CA 1
ATOM 5201 C C . ASN A 1 643 ? 29.605 -25.341 -12.409 1.00 90.75 643 ASN A C 1
ATOM 5203 O O . ASN A 1 643 ? 29.611 -24.432 -11.582 1.00 90.75 643 ASN A O 1
ATOM 5207 N N . TRP A 1 644 ? 28.950 -26.490 -12.214 1.00 93.62 644 TRP A N 1
ATOM 5208 C CA . TRP A 1 644 ? 28.199 -26.816 -11.001 1.00 93.62 644 TRP A CA 1
ATOM 5209 C C . TRP A 1 644 ? 29.064 -27.639 -10.040 1.00 93.62 644 TRP A C 1
ATOM 5211 O O . TRP A 1 644 ? 29.669 -28.639 -10.429 1.00 93.62 644 TRP A O 1
ATOM 5221 N N . ASN A 1 645 ? 29.110 -27.238 -8.770 1.00 93.88 645 ASN A N 1
ATOM 5222 C CA . ASN A 1 645 ? 29.753 -28.003 -7.700 1.00 93.88 645 ASN A CA 1
ATOM 5223 C C . ASN A 1 645 ? 28.779 -29.005 -7.055 1.00 93.88 645 ASN A C 1
ATOM 5225 O O . ASN A 1 645 ? 29.217 -29.993 -6.462 1.00 93.88 645 ASN A O 1
ATOM 5229 N N . ILE A 1 646 ? 27.471 -28.757 -7.173 1.00 93.38 646 ILE A N 1
ATOM 5230 C CA . ILE A 1 646 ? 26.379 -29.610 -6.688 1.00 93.38 646 ILE A CA 1
ATOM 5231 C C . ILE A 1 646 ? 25.492 -30.000 -7.878 1.00 93.38 646 ILE A C 1
ATOM 5233 O O . ILE A 1 646 ? 25.268 -29.189 -8.769 1.00 93.38 646 ILE A O 1
ATOM 5237 N N . ASP A 1 647 ? 24.985 -31.236 -7.910 1.00 94.56 647 ASP A N 1
ATOM 5238 C CA . ASP A 1 647 ? 24.118 -31.720 -8.996 1.00 94.56 647 ASP A CA 1
ATOM 5239 C C . ASP A 1 647 ? 22.887 -30.798 -9.176 1.00 94.56 647 ASP A C 1
ATOM 5241 O O . ASP A 1 647 ? 22.082 -30.696 -8.241 1.00 94.56 647 ASP A O 1
ATOM 5245 N N . PRO A 1 648 ? 22.704 -30.139 -10.343 1.00 94.50 648 PRO A N 1
ATOM 5246 C CA . PRO A 1 648 ? 21.586 -29.227 -10.568 1.00 94.50 648 PRO A CA 1
ATOM 5247 C C . PRO A 1 648 ? 20.213 -29.896 -10.462 1.00 94.50 648 PRO A C 1
ATOM 5249 O O . PRO A 1 648 ? 19.239 -29.201 -10.184 1.00 94.50 648 PRO A O 1
ATOM 5252 N N . TRP A 1 649 ? 20.122 -31.217 -10.636 1.00 94.50 649 TRP A N 1
ATOM 5253 C CA . TRP A 1 649 ? 18.888 -31.985 -10.446 1.00 94.50 649 TRP A CA 1
ATOM 5254 C C . TRP A 1 649 ? 18.917 -32.827 -9.163 1.00 94.50 649 TRP A C 1
ATOM 5256 O O . TRP A 1 649 ? 18.056 -33.675 -8.964 1.00 94.50 649 TRP A O 1
ATOM 5266 N N . GLY A 1 650 ? 19.891 -32.620 -8.271 1.00 93.94 650 GLY A N 1
ATOM 5267 C CA . GLY A 1 650 ? 20.020 -33.403 -7.042 1.00 93.94 650 GLY A CA 1
ATOM 5268 C C . GLY A 1 650 ? 18.989 -33.052 -5.963 1.00 93.94 650 GLY A C 1
ATOM 5269 O O . GLY A 1 650 ? 18.621 -33.919 -5.167 1.00 93.94 650 GLY A O 1
ATOM 5270 N N . GLY A 1 651 ? 18.531 -31.795 -5.907 1.00 95.50 651 GLY A N 1
ATOM 5271 C CA . GLY A 1 651 ? 17.701 -31.293 -4.803 1.00 95.50 651 GLY A CA 1
ATOM 5272 C C . GLY A 1 651 ? 18.424 -31.382 -3.452 1.00 95.50 651 GLY A C 1
ATOM 5273 O O . GLY A 1 651 ? 17.824 -31.757 -2.446 1.00 95.50 651 GLY A O 1
ATOM 5274 N N . TYR A 1 652 ? 19.738 -31.146 -3.427 1.00 97.38 652 TYR A N 1
ATOM 5275 C CA . TYR A 1 652 ? 20.583 -31.439 -2.268 1.00 97.38 652 TYR A CA 1
ATOM 5276 C C . TYR A 1 652 ? 20.355 -30.439 -1.127 1.00 97.38 652 TYR A C 1
ATOM 5278 O O . TYR A 1 652 ? 20.463 -29.236 -1.336 1.00 97.38 652 TYR A O 1
ATOM 5286 N N . TYR A 1 653 ? 20.094 -30.936 0.084 1.00 97.69 653 TYR A N 1
ATOM 5287 C CA . TYR A 1 653 ? 19.976 -30.129 1.302 1.00 97.69 653 TYR A CA 1
ATOM 5288 C C . TYR A 1 653 ? 21.240 -30.266 2.162 1.00 97.69 653 TYR A C 1
ATOM 5290 O O . TYR A 1 653 ? 21.599 -31.378 2.550 1.00 97.69 653 TYR A O 1
ATOM 5298 N N . ASP A 1 654 ? 21.904 -29.150 2.480 1.00 96.00 654 ASP A N 1
ATOM 5299 C CA . ASP A 1 654 ? 23.145 -29.140 3.278 1.00 96.00 654 ASP A CA 1
ATOM 5300 C C . ASP A 1 654 ? 22.928 -28.985 4.799 1.00 96.00 654 ASP A C 1
ATOM 5302 O O . ASP A 1 654 ? 23.874 -29.139 5.575 1.00 96.00 654 ASP A O 1
ATOM 5306 N N . GLY A 1 655 ? 21.689 -28.713 5.226 1.00 95.50 655 GLY A N 1
ATOM 5307 C CA . GLY A 1 655 ? 21.319 -28.372 6.606 1.00 95.50 655 GLY A CA 1
ATOM 5308 C C . GLY A 1 655 ? 20.872 -26.916 6.805 1.00 95.50 655 GLY A C 1
ATOM 5309 O O . GLY A 1 655 ? 20.331 -26.592 7.859 1.00 95.50 655 GLY A O 1
ATOM 5310 N N . GLU A 1 656 ? 21.061 -26.055 5.803 1.00 95.25 656 GLU A N 1
ATOM 5311 C CA . GLU A 1 656 ? 20.668 -24.637 5.787 1.00 95.25 656 GLU A CA 1
ATOM 5312 C C . GLU A 1 656 ? 19.968 -24.259 4.462 1.00 95.25 656 GLU A C 1
ATOM 5314 O O . GLU A 1 656 ? 19.012 -23.473 4.444 1.00 95.25 656 GLU A O 1
ATOM 5319 N N . LYS A 1 657 ? 20.427 -24.844 3.349 1.00 95.81 657 LYS A N 1
ATOM 5320 C CA . LYS A 1 657 ? 20.078 -24.511 1.964 1.00 95.81 657 LYS A CA 1
ATOM 5321 C C . LYS A 1 657 ? 19.757 -25.752 1.140 1.00 95.81 657 LYS A C 1
ATOM 5323 O O . LYS A 1 657 ? 20.387 -26.796 1.302 1.00 95.81 657 LYS A O 1
ATOM 5328 N N . ILE A 1 658 ? 18.786 -25.612 0.242 1.00 97.31 658 ILE A N 1
ATOM 5329 C CA . ILE A 1 658 ? 18.393 -26.607 -0.758 1.00 97.31 658 ILE A CA 1
ATOM 5330 C C . ILE A 1 658 ? 18.911 -26.116 -2.111 1.00 97.31 658 ILE A C 1
ATOM 5332 O O . ILE A 1 658 ? 18.600 -24.997 -2.515 1.00 97.31 658 ILE A O 1
ATOM 5336 N N . PHE A 1 659 ? 19.711 -26.944 -2.781 1.00 96.69 659 PHE A N 1
ATOM 5337 C CA . PHE A 1 659 ? 20.428 -26.629 -4.016 1.00 96.69 659 PHE A CA 1
ATOM 5338 C C . PHE A 1 659 ? 19.848 -27.360 -5.232 1.00 96.69 659 PHE A C 1
ATOM 5340 O O . PHE A 1 659 ? 19.467 -28.533 -5.152 1.00 96.69 659 PHE A O 1
ATOM 5347 N N . GLY A 1 660 ? 19.870 -26.677 -6.374 1.00 95.94 660 GLY A N 1
ATOM 5348 C CA . GLY A 1 660 ? 19.516 -27.203 -7.692 1.00 95.94 660 GLY A CA 1
ATOM 5349 C C . GLY A 1 660 ? 18.784 -26.174 -8.555 1.00 95.94 660 GLY A C 1
ATOM 5350 O O . GLY A 1 660 ? 18.373 -25.119 -8.068 1.00 95.94 660 GLY A O 1
ATOM 5351 N N . ARG A 1 661 ? 18.622 -26.468 -9.847 1.00 96.62 661 ARG A N 1
ATOM 5352 C CA . ARG A 1 661 ? 17.941 -25.579 -10.795 1.00 96.62 661 ARG A CA 1
ATOM 5353 C C . ARG A 1 661 ? 16.451 -25.470 -10.448 1.00 96.62 661 ARG A C 1
ATOM 5355 O O . ARG A 1 661 ? 15.758 -26.478 -10.315 1.00 96.62 661 ARG A O 1
ATOM 5362 N N . GLY A 1 662 ? 15.978 -24.238 -10.295 1.00 95.00 662 GLY A N 1
ATOM 5363 C CA . GLY A 1 662 ? 14.623 -23.916 -9.852 1.00 95.00 662 GLY A CA 1
ATOM 5364 C C . GLY A 1 662 ? 14.404 -23.977 -8.340 1.00 95.00 662 GLY A C 1
ATOM 5365 O O . GLY A 1 662 ? 13.268 -23.856 -7.883 1.00 95.00 662 GLY A O 1
ATOM 5366 N N . SER A 1 663 ? 15.467 -24.150 -7.546 1.00 95.69 663 SER A N 1
ATOM 5367 C CA . SER A 1 663 ? 15.387 -24.040 -6.084 1.00 95.69 663 SER A CA 1
ATOM 5368 C C . SER A 1 663 ? 15.088 -22.611 -5.617 1.00 95.69 663 SER A C 1
ATOM 5370 O O . SER A 1 663 ? 14.460 -22.440 -4.580 1.00 95.69 663 SER A O 1
ATOM 5372 N N . SER A 1 664 ? 15.476 -21.593 -6.385 1.00 93.62 664 SER A N 1
ATOM 5373 C CA . SER A 1 664 ? 15.058 -20.203 -6.204 1.00 93.62 664 SER A CA 1
ATOM 5374 C C . SER A 1 664 ? 13.940 -19.824 -7.178 1.00 93.62 664 SER A C 1
ATOM 5376 O O . SER A 1 664 ? 13.019 -19.122 -6.766 1.00 93.62 664 SER A O 1
ATOM 5378 N N . ASP A 1 665 ? 14.028 -20.267 -8.438 1.00 94.38 665 ASP A N 1
ATOM 5379 C CA . ASP A 1 665 ? 13.290 -19.669 -9.563 1.00 94.38 665 ASP A CA 1
ATOM 5380 C C . ASP A 1 665 ? 12.578 -20.716 -10.457 1.00 94.38 665 ASP A C 1
ATOM 5382 O O . ASP A 1 665 ? 13.203 -21.376 -11.281 1.00 94.38 665 ASP A O 1
ATOM 5386 N N . CYS A 1 666 ? 11.282 -20.999 -10.298 1.00 94.56 666 CYS A N 1
ATOM 5387 C CA . CYS A 1 666 ? 10.359 -20.498 -9.270 1.00 94.56 666 CYS A CA 1
ATOM 5388 C C . CYS A 1 666 ? 9.593 -21.635 -8.554 1.00 94.56 666 CYS A C 1
ATOM 5390 O O . CYS A 1 666 ? 8.584 -21.422 -7.871 1.00 94.56 666 CYS A O 1
ATOM 5392 N N . LYS A 1 667 ? 10.113 -22.876 -8.612 1.00 97.19 667 LYS A N 1
ATOM 5393 C CA . LYS A 1 667 ? 9.496 -24.037 -7.934 1.00 97.19 667 LYS A CA 1
ATOM 5394 C C . LYS A 1 667 ? 9.340 -23.829 -6.425 1.00 97.19 667 LYS A C 1
ATOM 5396 O O . LYS A 1 667 ? 8.418 -24.390 -5.847 1.00 97.19 667 LYS A O 1
ATOM 5401 N N . ASN A 1 668 ? 10.188 -23.006 -5.799 1.00 96.31 668 ASN A N 1
ATOM 5402 C CA . ASN A 1 668 ? 10.041 -22.556 -4.409 1.00 96.31 668 ASN A CA 1
ATOM 5403 C C . ASN A 1 668 ? 8.636 -21.992 -4.123 1.00 96.31 668 ASN A C 1
ATOM 5405 O O . ASN A 1 668 ? 7.967 -22.437 -3.189 1.00 96.31 668 ASN A O 1
ATOM 5409 N N . LEU A 1 669 ? 8.178 -21.041 -4.945 1.00 97.62 669 LEU A N 1
ATOM 5410 C CA . LEU A 1 669 ? 6.872 -20.405 -4.785 1.00 97.62 669 LEU A CA 1
ATOM 5411 C C . LEU A 1 669 ? 5.743 -21.379 -5.134 1.00 97.62 669 LEU A C 1
ATOM 5413 O O . LEU A 1 669 ? 4.800 -21.517 -4.356 1.00 97.62 669 LEU A O 1
ATOM 5417 N N . LEU A 1 670 ? 5.874 -22.112 -6.247 1.00 98.56 670 LEU A N 1
ATOM 5418 C CA . LEU A 1 670 ? 4.880 -23.098 -6.686 1.00 98.56 670 LEU A CA 1
ATOM 5419 C C . LEU A 1 670 ? 4.643 -24.180 -5.621 1.00 98.56 670 LEU A C 1
ATOM 5421 O O . LEU A 1 670 ? 3.505 -24.425 -5.222 1.00 98.56 670 LEU A O 1
ATOM 5425 N N . VAL A 1 671 ? 5.710 -24.808 -5.122 1.00 98.62 671 VAL A N 1
ATOM 5426 C CA . VAL A 1 671 ? 5.627 -25.858 -4.096 1.00 98.62 671 VAL A CA 1
ATOM 5427 C C . VAL A 1 671 ? 5.168 -25.285 -2.758 1.00 98.62 671 VAL A C 1
ATOM 5429 O O . VAL A 1 671 ? 4.318 -25.894 -2.116 1.00 98.62 671 VAL A O 1
ATOM 5432 N N . GLY A 1 672 ? 5.629 -24.091 -2.371 1.00 98.38 672 GLY A N 1
ATOM 5433 C CA . GLY A 1 672 ? 5.194 -23.441 -1.133 1.00 98.38 672 GLY A CA 1
ATOM 5434 C C . GLY A 1 672 ? 3.700 -23.079 -1.124 1.00 98.38 672 GLY A C 1
ATOM 5435 O O . GLY A 1 672 ? 3.038 -23.220 -0.095 1.00 98.38 672 GLY A O 1
ATOM 5436 N N . LEU A 1 673 ? 3.139 -22.679 -2.273 1.00 98.69 673 LEU A N 1
ATOM 5437 C CA . LEU A 1 673 ? 1.696 -22.475 -2.462 1.00 98.69 673 LEU A CA 1
ATOM 5438 C C . LEU A 1 673 ? 0.911 -23.791 -2.343 1.00 98.69 673 LEU A C 1
ATOM 5440 O O . LEU A 1 673 ? -0.134 -23.830 -1.685 1.00 98.69 673 LEU A O 1
ATOM 5444 N N . MET A 1 674 ? 1.420 -24.868 -2.948 1.00 98.75 674 MET A N 1
ATOM 5445 C CA . MET A 1 674 ? 0.792 -26.192 -2.905 1.00 98.75 674 MET A CA 1
ATOM 5446 C C . MET A 1 674 ? 0.831 -26.794 -1.491 1.00 98.75 674 MET A C 1
ATOM 5448 O O . MET A 1 674 ? -0.218 -27.199 -0.993 1.00 98.75 674 MET A O 1
ATOM 5452 N N . GLU A 1 675 ? 1.975 -26.757 -0.792 1.00 98.69 675 GLU A N 1
ATOM 5453 C CA . GLU A 1 675 ? 2.085 -27.168 0.618 1.00 98.69 675 GLU A CA 1
ATOM 5454 C C . GLU A 1 675 ? 1.154 -26.349 1.526 1.00 98.69 675 GLU A C 1
ATOM 5456 O O . GLU A 1 675 ? 0.434 -26.920 2.350 1.00 98.69 675 GLU A O 1
ATOM 5461 N N . ALA A 1 676 ? 1.094 -25.021 1.351 1.00 98.38 676 ALA A N 1
ATOM 5462 C CA . ALA A 1 676 ? 0.199 -24.169 2.135 1.00 98.38 676 ALA A CA 1
ATOM 5463 C C . ALA A 1 676 ? -1.273 -24.576 1.974 1.00 98.38 676 ALA A C 1
ATOM 5465 O O . ALA A 1 676 ? -2.016 -24.611 2.958 1.00 98.38 676 ALA A O 1
ATOM 5466 N N . MET A 1 677 ? -1.709 -24.893 0.751 1.00 98.56 677 MET A N 1
ATOM 5467 C CA . MET A 1 677 ? -3.093 -25.285 0.489 1.00 98.56 677 MET A CA 1
ATOM 5468 C C . MET A 1 677 ? -3.394 -26.725 0.925 1.00 98.56 677 MET A C 1
ATOM 5470 O O . MET A 1 677 ? -4.437 -26.951 1.535 1.00 98.56 677 MET A O 1
ATOM 5474 N N . GLU A 1 678 ? -2.486 -27.677 0.699 1.00 98.56 678 GLU A N 1
ATOM 5475 C CA . GLU A 1 678 ? -2.611 -29.069 1.162 1.00 98.56 678 GLU A CA 1
ATOM 5476 C C . GLU A 1 678 ? -2.761 -29.118 2.695 1.00 98.56 678 GLU A C 1
ATOM 5478 O O . GLU A 1 678 ? -3.709 -29.715 3.220 1.00 98.56 678 GLU A O 1
ATOM 5483 N N . LEU A 1 679 ? -1.917 -28.369 3.423 1.00 98.06 679 LEU A N 1
ATOM 5484 C CA . LEU A 1 679 ? -2.057 -28.167 4.867 1.00 98.06 679 LEU A CA 1
ATOM 5485 C C . LEU A 1 679 ? -3.431 -27.580 5.218 1.00 98.06 679 LEU A C 1
ATOM 5487 O O . LEU A 1 679 ? -4.141 -28.153 6.044 1.00 98.06 679 LEU A O 1
ATOM 5491 N N . ARG A 1 680 ? -3.859 -26.485 4.572 1.00 96.62 680 ARG A N 1
ATOM 5492 C CA . ARG A 1 680 ? -5.179 -25.880 4.839 1.00 96.62 680 ARG A CA 1
ATOM 5493 C C . ARG A 1 680 ? -6.342 -26.834 4.586 1.00 96.62 680 ARG A C 1
ATOM 5495 O O . ARG A 1 680 ? -7.332 -26.758 5.313 1.00 96.62 680 ARG A O 1
ATOM 5502 N N . ILE A 1 681 ? -6.269 -27.703 3.580 1.00 97.81 681 ILE A N 1
ATOM 5503 C CA . ILE A 1 681 ? -7.326 -28.681 3.302 1.00 97.81 681 ILE A CA 1
ATOM 5504 C C . ILE A 1 681 ? -7.319 -29.776 4.376 1.00 97.81 681 ILE A C 1
ATOM 5506 O O . ILE A 1 681 ? -8.385 -30.073 4.917 1.00 97.81 681 ILE A O 1
ATOM 5510 N N . SER A 1 682 ? -6.146 -30.296 4.761 1.00 97.44 682 SER A N 1
ATOM 5511 C CA . SER A 1 682 ? -6.023 -31.295 5.838 1.00 97.44 682 SER A CA 1
ATOM 5512 C C . SER A 1 682 ? -6.479 -30.778 7.215 1.00 97.44 682 SER A C 1
ATOM 5514 O O . SER A 1 682 ? -7.110 -31.518 7.969 1.00 97.44 682 SER A O 1
ATOM 5516 N N . ASP A 1 683 ? -6.267 -29.490 7.513 1.00 96.56 683 ASP A N 1
ATOM 5517 C CA . ASP A 1 683 ? -6.779 -28.811 8.715 1.00 96.56 683 ASP A CA 1
ATOM 5518 C C . ASP A 1 683 ? -8.290 -28.479 8.647 1.00 96.56 683 ASP A C 1
ATOM 5520 O O . ASP A 1 683 ? -8.848 -27.920 9.595 1.00 96.56 683 ASP A O 1
ATOM 5524 N N . GLY A 1 684 ? -8.967 -28.774 7.530 1.00 95.00 684 GLY A N 1
ATOM 5525 C CA . GLY A 1 684 ? -10.390 -28.475 7.325 1.00 95.00 684 GLY A CA 1
ATOM 5526 C C . GLY A 1 684 ? -10.704 -26.990 7.088 1.00 95.00 684 GLY A C 1
ATOM 5527 O O . GLY A 1 684 ? -11.812 -26.542 7.376 1.00 95.00 684 GLY A O 1
ATOM 5528 N N . LYS A 1 685 ? -9.741 -26.207 6.581 1.00 92.69 685 LYS A N 1
ATOM 5529 C CA . LYS A 1 685 ? -9.810 -24.739 6.408 1.00 92.69 685 LYS A CA 1
ATOM 5530 C C . LYS A 1 685 ? -9.913 -24.273 4.947 1.00 92.69 685 LYS A C 1
ATOM 5532 O O . LYS A 1 685 ? -9.566 -23.129 4.635 1.00 92.69 685 LYS A O 1
ATOM 5537 N N . SER A 1 686 ? -10.390 -25.141 4.057 1.00 86.94 686 SER A N 1
ATOM 5538 C CA . SER A 1 686 ? -10.523 -24.899 2.609 1.00 86.94 686 SER A CA 1
ATOM 5539 C C . SER A 1 686 ? -11.904 -24.406 2.153 1.00 86.94 686 SER A C 1
ATOM 5541 O O . SER A 1 686 ? -12.168 -24.340 0.954 1.00 86.94 686 SER A O 1
ATOM 5543 N N . ASP A 1 687 ? -12.791 -24.061 3.089 1.00 88.25 687 ASP A N 1
ATOM 5544 C CA . ASP A 1 687 ? -14.094 -23.455 2.799 1.00 88.25 687 ASP A CA 1
ATOM 5545 C C . ASP A 1 687 ? -13.983 -21.926 2.890 1.00 88.25 687 ASP A C 1
ATOM 5547 O O . ASP A 1 687 ? -14.013 -21.338 3.973 1.00 88.25 687 ASP A O 1
ATOM 5551 N N . PHE A 1 688 ? -13.806 -21.280 1.737 1.00 94.19 688 PHE A N 1
ATOM 5552 C CA . PHE A 1 688 ? -13.581 -19.837 1.626 1.00 94.19 688 PHE A CA 1
ATOM 5553 C C . PHE A 1 688 ? -14.880 -19.056 1.338 1.00 94.19 688 PHE A C 1
ATOM 5555 O O . PHE A 1 688 ? -15.823 -19.575 0.732 1.00 94.19 688 PHE A O 1
ATOM 5562 N N . GLN A 1 689 ? -14.934 -17.774 1.716 1.00 95.62 689 GLN A N 1
ATOM 5563 C CA . GLN A 1 689 ? -15.955 -16.836 1.224 1.00 95.62 689 GLN A CA 1
ATOM 5564 C C . GLN A 1 689 ? -15.619 -16.350 -0.189 1.00 95.62 689 GLN A C 1
ATOM 5566 O O . GLN A 1 689 ? -16.465 -16.400 -1.082 1.00 95.62 689 GLN A O 1
ATOM 5571 N N . ARG A 1 690 ? -14.372 -15.913 -0.392 1.00 95.88 690 ARG A N 1
ATOM 5572 C CA . ARG A 1 690 ? -13.818 -15.472 -1.679 1.00 95.88 690 ARG A CA 1
ATOM 5573 C C . ARG A 1 690 ? -13.194 -16.659 -2.419 1.00 95.88 690 ARG A C 1
ATOM 5575 O O . ARG A 1 690 ? -12.640 -17.542 -1.776 1.00 95.88 690 ARG A O 1
ATOM 5582 N N . GLY A 1 691 ? -13.273 -16.691 -3.749 1.00 97.12 691 GLY A N 1
ATOM 5583 C CA . GLY A 1 691 ? -12.568 -17.713 -4.532 1.00 97.12 691 GLY A CA 1
ATOM 5584 C C . GLY A 1 691 ? -11.044 -17.542 -4.509 1.00 97.12 691 GLY A C 1
ATOM 5585 O O . GLY A 1 691 ? -10.540 -16.435 -4.306 1.00 97.12 691 GLY A O 1
ATOM 5586 N N . VAL A 1 692 ? -10.322 -18.631 -4.757 1.00 98.38 692 VAL A N 1
ATOM 5587 C CA . VAL A 1 692 ? -8.858 -18.648 -4.896 1.00 98.38 692 VAL A CA 1
ATOM 5588 C C . VAL A 1 692 ? -8.510 -19.360 -6.198 1.00 98.38 692 VAL A C 1
ATOM 5590 O O . VAL A 1 692 ? -9.021 -20.448 -6.459 1.00 98.38 692 VAL A O 1
ATOM 5593 N N . LEU A 1 693 ? -7.653 -18.746 -7.005 1.00 98.62 693 LEU A N 1
ATOM 5594 C CA . LEU A 1 693 ? -7.034 -19.341 -8.184 1.00 98.62 693 LEU A CA 1
ATOM 5595 C C . LEU A 1 693 ? -5.542 -19.516 -7.895 1.00 98.62 693 LEU A C 1
ATOM 5597 O O . LEU A 1 693 ? -4.893 -18.546 -7.502 1.00 98.62 693 LEU A O 1
ATOM 5601 N N . PHE A 1 694 ? -4.992 -20.707 -8.116 1.00 98.69 694 PHE A N 1
ATOM 5602 C CA . PHE A 1 694 ? -3.558 -20.839 -8.396 1.00 98.69 694 PHE A CA 1
ATOM 5603 C C . PHE A 1 694 ? -3.386 -20.953 -9.908 1.00 98.69 694 PHE A C 1
ATOM 5605 O O . PHE A 1 694 ? -4.164 -21.671 -10.537 1.00 98.69 694 PHE A O 1
ATOM 5612 N N . ALA A 1 695 ? -2.410 -20.261 -10.488 1.00 98.44 695 ALA A N 1
ATOM 5613 C CA . ALA A 1 695 ? -2.169 -20.258 -11.928 1.00 98.44 695 ALA A CA 1
ATOM 5614 C C . ALA A 1 695 ? -0.677 -20.444 -12.219 1.00 98.44 695 ALA A C 1
ATOM 5616 O O . ALA A 1 695 ? 0.135 -19.606 -11.830 1.00 98.44 695 ALA A O 1
ATOM 5617 N N . PHE A 1 696 ? -0.329 -21.544 -12.889 1.00 98.50 696 PHE A N 1
ATOM 5618 C CA . PHE A 1 696 ? 1.057 -21.941 -13.117 1.00 98.50 696 PHE A CA 1
ATOM 5619 C C . PHE A 1 696 ? 1.406 -21.997 -14.609 1.00 98.50 696 PHE A C 1
ATOM 5621 O O . PHE A 1 696 ? 0.895 -22.849 -15.349 1.00 98.50 696 PHE A O 1
ATOM 5628 N N . GLY A 1 697 ? 2.290 -21.088 -15.037 1.00 97.56 697 GLY A N 1
ATOM 5629 C CA . GLY A 1 697 ? 2.888 -21.060 -16.376 1.00 97.56 697 GLY A CA 1
ATOM 5630 C C . GLY A 1 697 ? 3.817 -22.250 -16.644 1.00 97.56 697 GLY A C 1
ATOM 5631 O O . GLY A 1 697 ? 4.045 -23.078 -15.763 1.00 97.56 697 GLY A O 1
ATOM 5632 N N . PHE A 1 698 ? 4.312 -22.374 -17.878 1.00 96.75 698 PHE A N 1
ATOM 5633 C CA . PHE A 1 698 ? 5.246 -23.440 -18.292 1.00 96.75 698 PHE A CA 1
ATOM 5634 C C . PHE A 1 698 ? 6.231 -23.011 -19.402 1.00 96.75 698 PHE A C 1
ATOM 5636 O O . PHE A 1 698 ? 6.893 -23.855 -20.011 1.00 96.75 698 PHE A O 1
ATOM 5643 N N . ASP A 1 699 ? 6.289 -21.709 -19.703 1.00 95.50 699 ASP A N 1
ATOM 5644 C CA . ASP A 1 699 ? 7.285 -21.114 -20.599 1.00 95.50 699 ASP A CA 1
ATOM 5645 C C . ASP A 1 699 ? 7.639 -19.657 -20.220 1.00 95.50 699 ASP A C 1
ATOM 5647 O O . ASP A 1 699 ? 7.978 -18.864 -21.107 1.00 95.50 699 ASP A O 1
ATOM 5651 N N . GLU A 1 700 ? 7.557 -19.298 -18.926 1.00 95.19 700 GLU A N 1
ATOM 5652 C CA . GLU A 1 700 ? 7.933 -17.966 -18.394 1.00 95.19 700 GLU A CA 1
ATOM 5653 C C . GLU A 1 700 ? 9.353 -17.605 -18.840 1.00 95.19 700 GLU A C 1
ATOM 5655 O O . GLU A 1 700 ? 9.565 -16.546 -19.429 1.00 95.19 700 GLU A O 1
ATOM 5660 N N . GLU A 1 701 ? 10.278 -18.563 -18.752 1.00 92.06 701 GLU A N 1
ATOM 5661 C CA . GLU A 1 701 ? 11.707 -18.411 -19.049 1.00 92.06 701 GLU A CA 1
ATOM 5662 C C . GLU A 1 701 ? 11.988 -18.048 -20.525 1.00 92.06 701 GLU A C 1
ATOM 5664 O O . GLU A 1 701 ? 13.106 -17.684 -20.903 1.00 92.06 701 GLU A O 1
ATOM 5669 N N . LYS A 1 702 ? 10.962 -18.104 -21.392 1.00 88.50 702 LYS A N 1
ATOM 5670 C CA . LYS A 1 702 ? 10.974 -17.550 -22.760 1.00 88.50 702 LYS A CA 1
ATOM 5671 C C . LYS A 1 702 ? 9.817 -16.585 -23.074 1.00 88.50 702 LYS A C 1
ATOM 5673 O O . LYS A 1 702 ? 9.495 -16.353 -24.244 1.00 88.50 702 LYS A O 1
ATOM 5678 N N . SER A 1 703 ? 9.308 -15.926 -22.033 1.00 88.62 703 SER A N 1
ATOM 5679 C CA . SER A 1 703 ? 8.271 -14.881 -21.957 1.00 88.62 703 SER A CA 1
ATOM 5680 C C . SER A 1 703 ? 6.794 -15.316 -21.916 1.00 88.62 703 SER A C 1
ATOM 5682 O O . SER A 1 703 ? 5.927 -14.522 -22.292 1.00 88.62 703 SER A O 1
ATOM 5684 N N . GLY A 1 704 ? 6.478 -16.526 -21.446 1.00 93.19 704 GLY A N 1
ATOM 5685 C CA . GLY A 1 704 ? 5.123 -16.937 -21.033 1.00 93.19 704 GLY A CA 1
ATOM 5686 C C . GLY A 1 704 ? 4.082 -17.029 -22.159 1.00 93.19 704 GLY A C 1
ATOM 5687 O O . GLY A 1 704 ? 2.875 -16.916 -21.922 1.00 93.19 704 GLY A O 1
ATOM 5688 N N . PHE A 1 705 ? 4.521 -17.150 -23.417 1.00 92.56 705 PHE A N 1
ATOM 5689 C CA . PHE A 1 705 ? 3.653 -17.034 -24.595 1.00 92.56 705 PHE A CA 1
ATOM 5690 C C . PHE A 1 705 ? 2.713 -18.233 -24.804 1.00 92.56 705 PHE A C 1
ATOM 5692 O O . PHE A 1 705 ? 1.687 -18.084 -25.479 1.00 92.56 705 PHE A O 1
ATOM 5699 N N . ASN A 1 706 ? 3.040 -19.400 -24.245 1.00 94.62 706 ASN A N 1
ATOM 5700 C CA . ASN A 1 706 ? 2.260 -20.634 -24.358 1.00 94.62 706 ASN A CA 1
ATOM 5701 C C . ASN A 1 706 ? 1.565 -21.005 -23.037 1.00 94.62 706 ASN A C 1
ATOM 5703 O O . ASN A 1 706 ? 0.479 -21.584 -23.084 1.00 94.62 706 ASN A O 1
ATOM 5707 N N . GLY A 1 707 ? 2.153 -20.636 -21.897 1.00 96.25 707 GLY A N 1
ATOM 5708 C CA . GLY A 1 707 ? 1.588 -20.728 -20.554 1.00 96.25 707 GLY A CA 1
ATOM 5709 C C . GLY A 1 707 ? 0.707 -19.529 -20.215 1.00 96.25 707 GLY A C 1
ATOM 5710 O O . GLY A 1 707 ? -0.480 -19.514 -20.556 1.00 96.25 707 GLY A O 1
ATOM 5711 N N . ALA A 1 708 ? 1.264 -18.522 -19.536 1.00 97.38 708 ALA A N 1
ATOM 5712 C CA . ALA A 1 708 ? 0.486 -17.419 -18.971 1.00 97.38 708 ALA A CA 1
ATOM 5713 C C . ALA A 1 708 ? -0.354 -16.643 -19.975 1.00 97.38 708 ALA A C 1
ATOM 5715 O O . ALA A 1 708 ? -1.484 -16.288 -19.651 1.00 97.38 708 ALA A O 1
ATOM 5716 N N . ARG A 1 709 ? 0.108 -16.436 -21.213 1.00 96.94 709 ARG A N 1
ATOM 5717 C CA . ARG A 1 709 ? -0.734 -15.814 -22.243 1.00 96.94 709 ARG A CA 1
ATOM 5718 C C . ARG A 1 709 ? -2.031 -16.588 -22.466 1.00 96.94 709 ARG A C 1
ATOM 5720 O O . ARG A 1 709 ? -3.097 -15.986 -22.558 1.00 96.94 709 ARG A O 1
ATOM 5727 N N . LYS A 1 710 ? -1.958 -17.919 -22.523 1.00 98.25 710 LYS A N 1
ATOM 5728 C CA . LYS A 1 710 ? -3.130 -18.778 -22.743 1.00 98.25 710 LYS A CA 1
ATOM 5729 C C . LYS A 1 710 ? -3.990 -18.896 -21.491 1.00 98.25 710 LYS A C 1
ATOM 5731 O O . LYS A 1 710 ? -5.210 -18.923 -21.616 1.00 98.25 710 LYS A O 1
ATOM 5736 N N . ILE A 1 711 ? -3.383 -18.883 -20.304 1.00 98.62 711 ILE A N 1
ATOM 5737 C CA . ILE A 1 711 ? -4.097 -18.783 -19.023 1.00 98.62 711 ILE A CA 1
ATOM 5738 C C . ILE A 1 711 ? -4.838 -17.440 -18.914 1.00 98.62 711 ILE A C 1
ATOM 5740 O O . ILE A 1 711 ? -6.000 -17.421 -18.522 1.00 98.62 711 ILE A O 1
ATOM 5744 N N . GLY A 1 712 ? -4.214 -16.328 -19.306 1.00 98.12 712 GLY A N 1
ATOM 5745 C CA . GLY A 1 712 ? -4.791 -14.984 -19.271 1.00 98.12 712 GLY A CA 1
ATOM 5746 C C . GLY A 1 712 ? -5.944 -14.824 -20.257 1.00 98.12 712 GLY A C 1
ATOM 5747 O O . GLY A 1 712 ? -7.033 -14.419 -19.858 1.00 98.12 712 GLY A O 1
ATOM 5748 N N . GLU A 1 713 ? -5.740 -15.230 -21.515 1.00 98.38 713 GLU A N 1
ATOM 5749 C CA . GLU A 1 713 ? -6.800 -15.311 -22.531 1.00 98.38 713 GLU A CA 1
ATOM 5750 C C . GLU A 1 713 ? -7.981 -16.172 -22.029 1.00 98.38 713 GLU A C 1
ATOM 5752 O O . GLU A 1 713 ? -9.127 -15.722 -22.056 1.00 98.38 713 GLU A O 1
ATOM 5757 N N . TYR A 1 714 ? -7.711 -17.361 -21.470 1.00 98.44 714 TYR A N 1
ATOM 5758 C CA . TYR A 1 714 ? -8.737 -18.245 -20.902 1.00 98.44 714 TYR A CA 1
ATOM 5759 C C . TYR A 1 714 ? -9.487 -17.631 -19.709 1.00 98.44 714 TYR A C 1
ATOM 5761 O O . TYR A 1 714 ? -10.713 -17.709 -19.653 1.00 98.44 714 TYR A O 1
ATOM 5769 N N . LEU A 1 715 ? -8.788 -17.018 -18.749 1.00 98.19 715 LEU A N 1
ATOM 5770 C CA . LEU A 1 715 ? -9.414 -16.431 -17.561 1.00 98.19 715 LEU A CA 1
ATOM 5771 C C . LEU A 1 715 ? -10.243 -15.187 -17.904 1.00 98.19 715 LEU A C 1
ATOM 5773 O O . LEU A 1 715 ? -11.291 -14.979 -17.292 1.00 98.19 715 LEU A O 1
ATOM 5777 N N . VAL A 1 716 ? -9.839 -14.400 -18.908 1.00 98.31 716 VAL A N 1
ATOM 5778 C CA . VAL A 1 716 ? -10.649 -13.283 -19.423 1.00 98.31 716 VAL A CA 1
ATOM 5779 C C . VAL A 1 716 ? -11.928 -13.799 -20.093 1.00 98.31 716 VAL A C 1
ATOM 5781 O O . VAL A 1 716 ? -12.988 -13.215 -19.872 1.00 98.31 716 VAL A O 1
ATOM 5784 N N . ASP A 1 717 ? -11.872 -14.909 -20.833 1.00 98.19 717 ASP A N 1
ATOM 5785 C CA . ASP A 1 717 ? -13.062 -15.542 -21.426 1.00 98.19 717 ASP A CA 1
ATOM 5786 C C . ASP A 1 717 ? -13.958 -16.251 -20.382 1.00 98.19 717 ASP A C 1
ATOM 5788 O O . ASP A 1 717 ? -15.182 -16.272 -20.531 1.00 98.19 717 ASP A O 1
ATOM 5792 N N . TYR A 1 718 ? -13.380 -16.821 -19.315 1.00 97.12 718 TYR A N 1
ATOM 5793 C CA . TYR A 1 718 ? -14.102 -17.585 -18.282 1.00 97.12 718 TYR A CA 1
ATOM 5794 C C . TYR A 1 718 ? -14.718 -16.704 -17.181 1.00 97.12 718 TYR A C 1
ATOM 5796 O O . TYR A 1 718 ? -15.827 -16.984 -16.722 1.00 97.12 718 TYR A O 1
ATOM 5804 N N . LEU A 1 719 ? -14.022 -15.641 -16.759 1.00 95.81 719 LEU A N 1
ATOM 5805 C CA . LEU A 1 719 ? -14.415 -14.773 -15.638 1.00 95.81 719 LEU A CA 1
ATOM 5806 C C . LEU A 1 719 ? -14.731 -13.325 -16.054 1.00 95.81 719 LEU A C 1
ATOM 5808 O O . LEU A 1 719 ? -15.400 -12.610 -15.306 1.00 95.81 719 LEU A O 1
ATOM 5812 N N . GLY A 1 720 ? -14.272 -12.886 -17.229 1.00 96.81 720 GLY A N 1
ATOM 5813 C CA . GLY A 1 720 ? -14.355 -11.500 -17.695 1.00 96.81 720 GLY A CA 1
ATOM 5814 C C . GLY A 1 720 ? -13.120 -10.654 -17.357 1.00 96.81 720 GLY A C 1
ATOM 5815 O O . GLY A 1 720 ? -12.228 -11.072 -16.617 1.00 96.81 720 GLY A O 1
ATOM 5816 N N . LYS A 1 721 ? -13.085 -9.428 -17.894 1.00 96.62 721 LYS A N 1
ATOM 5817 C CA . LYS A 1 721 ? -12.083 -8.404 -17.548 1.00 96.62 721 LYS A CA 1
ATOM 5818 C C . LYS A 1 721 ? -12.371 -7.777 -16.184 1.00 96.62 721 LYS A C 1
ATOM 5820 O O . LYS A 1 721 ? -13.534 -7.684 -15.796 1.00 96.62 721 LYS A O 1
ATOM 5825 N N . ASP A 1 722 ? -11.322 -7.329 -15.492 1.00 95.81 722 ASP A N 1
ATOM 5826 C CA . ASP A 1 722 ? -11.387 -6.841 -14.102 1.00 95.81 722 ASP A CA 1
ATOM 5827 C C . ASP A 1 722 ? -12.137 -7.824 -13.166 1.00 95.81 722 ASP A C 1
ATOM 5829 O O . ASP A 1 722 ? -12.918 -7.443 -12.293 1.00 95.81 722 ASP A O 1
ATOM 5833 N N . SER A 1 723 ? -11.946 -9.129 -13.363 1.00 96.31 723 SER A N 1
ATOM 5834 C CA . SER A 1 723 ? -12.648 -10.179 -12.614 1.00 96.31 723 SER A CA 1
ATOM 5835 C C . SER A 1 723 ? -11.914 -10.635 -11.352 1.00 96.31 723 SER A C 1
ATOM 5837 O O . SER A 1 723 ? -12.537 -11.228 -10.471 1.00 96.31 723 SER A O 1
ATOM 5839 N N . VAL A 1 724 ? -10.622 -10.321 -11.214 1.00 97.94 724 VAL A N 1
ATOM 5840 C CA . VAL A 1 724 ? -9.755 -10.767 -10.114 1.00 97.94 724 VAL A CA 1
ATOM 5841 C C . VAL A 1 724 ? -9.513 -9.625 -9.114 1.00 97.94 724 VAL A C 1
ATOM 5843 O O . VAL A 1 724 ? -9.321 -8.467 -9.482 1.00 97.94 724 VAL A O 1
ATOM 5846 N N . TYR A 1 725 ? -9.557 -9.936 -7.816 1.00 97.50 725 TYR A N 1
ATOM 5847 C CA . TYR A 1 725 ? -9.423 -8.968 -6.718 1.00 97.50 725 TYR A CA 1
ATOM 5848 C C . TYR A 1 725 ? -7.990 -8.454 -6.567 1.00 97.50 725 TYR A C 1
ATOM 5850 O O . TYR A 1 725 ? -7.775 -7.246 -6.471 1.00 97.50 725 TYR A O 1
ATOM 5858 N N . LEU A 1 726 ? -7.040 -9.389 -6.557 1.00 97.69 726 LEU A N 1
ATOM 5859 C CA . LEU A 1 726 ? -5.605 -9.150 -6.626 1.00 97.69 726 LEU A CA 1
ATOM 5860 C C . LEU A 1 726 ? -4.916 -10.337 -7.291 1.00 97.69 726 LEU A C 1
ATOM 5862 O O . LEU A 1 726 ? -5.370 -11.477 -7.144 1.00 97.69 726 LEU A O 1
ATOM 5866 N N . ILE A 1 727 ? -3.811 -10.045 -7.965 1.00 98.38 727 ILE A N 1
ATOM 5867 C CA . ILE A 1 727 ? -2.842 -11.014 -8.466 1.00 98.38 727 ILE A CA 1
ATOM 5868 C C . ILE A 1 727 ? -1.572 -10.847 -7.632 1.00 98.38 727 ILE A C 1
ATOM 5870 O O . ILE A 1 727 ? -1.083 -9.726 -7.474 1.00 98.38 727 ILE A O 1
ATOM 5874 N N . MET A 1 728 ? -1.047 -11.943 -7.091 1.00 97.56 728 MET A N 1
ATOM 5875 C CA . MET A 1 728 ? 0.280 -11.979 -6.479 1.00 97.56 728 MET A CA 1
ATOM 5876 C C . MET A 1 728 ? 1.144 -12.983 -7.230 1.00 97.56 728 MET A C 1
ATOM 5878 O O . MET A 1 728 ? 0.705 -14.100 -7.492 1.00 97.56 728 MET A O 1
ATOM 5882 N N . ASP A 1 729 ? 2.346 -12.557 -7.583 1.00 96.06 729 ASP A N 1
ATOM 5883 C CA . ASP A 1 729 ? 3.293 -13.293 -8.410 1.00 96.06 729 ASP A CA 1
ATOM 5884 C C . ASP A 1 729 ? 4.701 -13.192 -7.821 1.00 96.06 729 ASP A C 1
ATOM 5886 O O . ASP A 1 729 ? 4.945 -12.425 -6.879 1.00 96.06 729 ASP A O 1
ATOM 5890 N N . GLU A 1 730 ? 5.623 -13.960 -8.386 1.00 92.81 730 GLU A N 1
ATOM 5891 C CA . GLU A 1 730 ? 7.040 -13.914 -8.050 1.00 92.81 730 GLU A CA 1
ATOM 5892 C C . GLU A 1 730 ? 7.615 -12.492 -8.110 1.00 92.81 730 GLU A C 1
ATOM 5894 O O . GLU A 1 730 ? 7.174 -11.636 -8.878 1.00 92.81 730 GLU A O 1
ATOM 5899 N N . GLY A 1 731 ? 8.626 -12.218 -7.291 1.00 90.44 731 GLY A N 1
ATOM 5900 C CA . GLY A 1 731 ? 9.320 -10.942 -7.322 1.00 90.44 731 GLY A CA 1
ATOM 5901 C C . GLY A 1 731 ? 10.346 -10.799 -6.216 1.00 90.44 731 GLY A C 1
ATOM 5902 O O . GLY A 1 731 ? 10.917 -11.773 -5.726 1.00 90.44 731 GLY A O 1
ATOM 5903 N N . MET A 1 732 ? 10.578 -9.554 -5.803 1.00 86.88 732 MET A N 1
ATOM 5904 C CA . MET A 1 732 ? 11.522 -9.265 -4.728 1.00 86.88 732 MET A CA 1
ATOM 5905 C C . MET A 1 732 ? 11.082 -9.916 -3.412 1.00 86.88 732 MET A C 1
ATOM 5907 O O . MET A 1 732 ? 9.895 -10.046 -3.109 1.00 86.88 732 MET A O 1
ATOM 5911 N N . THR A 1 733 ? 12.066 -10.301 -2.611 1.00 90.06 733 THR A N 1
ATOM 5912 C CA . THR A 1 733 ? 11.871 -10.955 -1.322 1.00 90.06 733 THR A CA 1
ATOM 5913 C C . THR A 1 733 ? 11.180 -10.028 -0.308 1.00 90.06 733 THR A C 1
ATOM 5915 O O . THR A 1 733 ? 11.652 -8.911 -0.070 1.00 90.06 733 THR A O 1
ATOM 5918 N N . MET A 1 734 ? 10.089 -10.496 0.319 1.00 94.31 734 MET A N 1
ATOM 5919 C CA . MET A 1 734 ? 9.230 -9.708 1.226 1.00 94.31 734 MET A CA 1
ATOM 5920 C C . MET A 1 734 ? 9.978 -9.027 2.376 1.00 94.31 734 MET A C 1
ATOM 5922 O O . MET A 1 734 ? 9.562 -7.955 2.812 1.00 94.31 734 MET A O 1
ATOM 5926 N N . MET A 1 735 ? 11.063 -9.617 2.875 1.00 92.94 735 MET A N 1
ATOM 5927 C CA . MET A 1 735 ? 11.991 -8.968 3.799 1.00 92.94 735 MET A CA 1
ATOM 5928 C C . MET A 1 735 ? 13.354 -8.795 3.125 1.00 92.94 735 MET A C 1
ATOM 5930 O O . MET A 1 735 ? 13.910 -9.746 2.584 1.00 92.94 735 MET A O 1
ATOM 5934 N N . SER A 1 736 ? 13.924 -7.593 3.193 1.00 91.12 736 SER A N 1
ATOM 5935 C CA . SER A 1 736 ? 15.252 -7.273 2.662 1.00 91.12 736 SER A CA 1
ATOM 5936 C C . SER A 1 736 ? 16.058 -6.397 3.624 1.00 91.12 736 SER A C 1
ATOM 5938 O O . SER A 1 736 ? 15.602 -5.336 4.053 1.00 91.12 736 SER A O 1
ATOM 5940 N N . GLU A 1 737 ? 17.290 -6.802 3.933 1.00 88.44 737 GLU A N 1
ATOM 5941 C CA . GLU A 1 737 ? 18.222 -6.038 4.773 1.00 88.44 737 GLU A CA 1
ATOM 5942 C C . GLU A 1 737 ? 19.077 -5.076 3.930 1.00 88.44 737 GLU A C 1
ATOM 5944 O O . GLU A 1 737 ? 20.236 -5.346 3.600 1.00 88.44 737 GLU A O 1
ATOM 5949 N N . MET A 1 738 ? 18.487 -3.936 3.566 1.00 83.56 738 MET A N 1
ATOM 5950 C CA . MET A 1 738 ? 19.084 -2.926 2.686 1.00 83.56 738 MET A CA 1
ATOM 5951 C C . MET A 1 738 ? 19.000 -1.508 3.270 1.00 83.56 738 MET A C 1
ATOM 5953 O O . MET A 1 738 ? 18.313 -1.272 4.259 1.00 83.56 738 MET A O 1
ATOM 5957 N N . PHE A 1 739 ? 19.765 -0.572 2.694 1.00 75.25 739 PHE A N 1
ATOM 5958 C CA . PHE A 1 739 ? 19.932 0.834 3.125 1.00 75.25 739 PHE A CA 1
ATOM 5959 C C . PHE A 1 739 ? 20.423 1.080 4.571 1.00 75.25 739 PHE A C 1
ATOM 5961 O O . PHE A 1 739 ? 20.832 2.192 4.884 1.00 75.25 739 PHE A O 1
ATOM 5968 N N . GLY A 1 740 ? 20.475 0.052 5.421 1.00 75.12 740 GLY A N 1
ATOM 5969 C CA . GLY A 1 740 ? 20.778 0.147 6.854 1.00 75.12 740 GLY A CA 1
ATOM 5970 C C . GLY A 1 740 ? 19.646 -0.382 7.742 1.00 75.12 740 GLY A C 1
ATOM 5971 O O . GLY A 1 740 ? 19.903 -0.713 8.896 1.00 75.12 740 GLY A O 1
ATOM 5972 N N . GLY A 1 741 ? 18.438 -0.532 7.188 1.00 84.88 741 GLY A N 1
ATOM 5973 C CA . GLY A 1 741 ? 17.240 -1.004 7.880 1.00 84.88 741 GLY A CA 1
ATOM 5974 C C . GLY A 1 741 ? 16.653 -2.291 7.290 1.00 84.88 741 GLY A C 1
ATOM 5975 O O . GLY A 1 741 ? 17.354 -3.127 6.709 1.00 84.88 741 GLY A O 1
ATOM 5976 N N . HIS A 1 742 ? 15.341 -2.454 7.458 1.00 89.88 742 HIS A N 1
ATOM 5977 C CA . HIS A 1 742 ? 14.579 -3.606 6.978 1.00 89.88 742 HIS A CA 1
ATOM 5978 C C . HIS A 1 742 ? 13.437 -3.135 6.083 1.00 89.88 742 HIS A C 1
ATOM 5980 O O . HIS A 1 742 ? 12.604 -2.334 6.503 1.00 89.88 742 HIS A O 1
ATOM 5986 N N . TYR A 1 743 ? 13.407 -3.634 4.851 1.00 91.19 743 TYR A N 1
ATOM 5987 C CA . TYR A 1 743 ? 12.530 -3.142 3.795 1.00 91.19 743 TYR A CA 1
ATOM 5988 C C . TYR A 1 743 ? 11.692 -4.273 3.207 1.00 91.19 743 TYR A C 1
ATOM 5990 O O . TYR A 1 743 ? 12.207 -5.360 2.954 1.00 91.19 743 TYR A O 1
ATOM 5998 N N . GLY A 1 744 ? 10.410 -4.003 2.969 1.00 93.25 744 GLY A N 1
ATOM 5999 C CA . GLY A 1 744 ? 9.523 -4.865 2.195 1.00 93.25 744 GLY A CA 1
ATOM 6000 C C . GLY A 1 744 ? 9.199 -4.203 0.869 1.00 93.25 744 GLY A C 1
ATOM 6001 O O . GLY A 1 744 ? 8.272 -3.401 0.792 1.00 93.25 744 GLY A O 1
ATOM 6002 N N . LEU A 1 745 ? 9.990 -4.494 -0.164 1.00 92.12 745 LEU A N 1
ATOM 6003 C CA . LEU A 1 745 ? 9.782 -3.906 -1.484 1.00 92.12 745 LE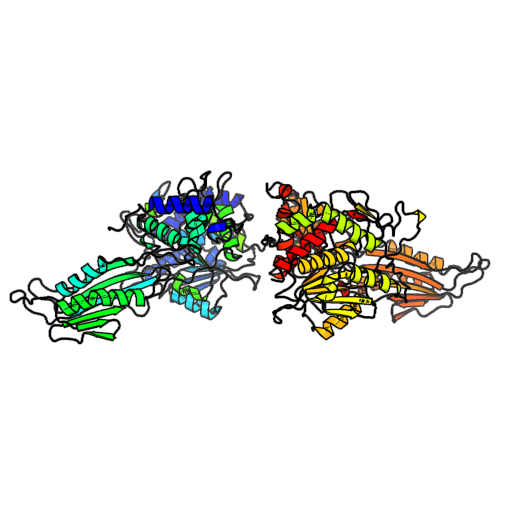U A CA 1
ATOM 6004 C C . LEU A 1 745 ? 8.811 -4.773 -2.286 1.00 92.12 745 LEU A C 1
ATOM 6006 O O . LEU A 1 745 ? 9.139 -5.900 -2.639 1.00 92.12 745 LEU A O 1
ATOM 6010 N N . ILE A 1 746 ? 7.635 -4.232 -2.593 1.00 94.81 746 ILE A N 1
ATOM 6011 C CA . ILE A 1 746 ? 6.612 -4.888 -3.419 1.00 94.81 746 ILE A CA 1
ATOM 6012 C C . ILE A 1 746 ? 6.689 -4.271 -4.809 1.00 94.81 746 ILE A C 1
ATOM 6014 O O . ILE A 1 746 ? 6.542 -3.052 -4.918 1.00 94.81 746 ILE A O 1
ATOM 6018 N N . MET A 1 747 ? 6.918 -5.043 -5.878 1.00 94.88 747 MET A N 1
ATOM 6019 C CA . MET A 1 747 ? 6.950 -4.409 -7.199 1.00 94.88 747 MET A CA 1
ATOM 6020 C C . MET A 1 747 ? 5.518 -4.177 -7.685 1.00 94.88 747 MET A C 1
ATOM 6022 O O . MET A 1 747 ? 4.780 -5.131 -7.936 1.00 94.88 747 MET A O 1
ATOM 6026 N N . THR A 1 748 ? 5.130 -2.907 -7.806 1.00 95.31 748 THR A N 1
ATOM 6027 C CA . THR A 1 748 ? 3.810 -2.478 -8.306 1.00 95.31 748 THR A CA 1
ATOM 6028 C C . THR A 1 748 ? 3.829 -2.136 -9.795 1.00 95.31 748 THR A C 1
ATOM 6030 O O . THR A 1 748 ? 2.786 -1.837 -10.369 1.00 95.31 748 THR A O 1
ATOM 6033 N N . GLY A 1 749 ? 4.997 -2.197 -10.436 1.00 95.06 749 GLY A N 1
ATOM 6034 C CA . GLY A 1 749 ? 5.179 -2.013 -11.872 1.00 95.06 749 GLY A CA 1
ATOM 6035 C C . GLY A 1 749 ? 6.375 -2.805 -12.401 1.00 95.06 749 GLY A C 1
ATOM 6036 O O . GLY A 1 749 ? 7.173 -3.348 -11.633 1.00 95.06 749 GLY A O 1
ATOM 6037 N N . GLU A 1 750 ? 6.492 -2.847 -13.725 1.00 95.00 750 GLU A N 1
ATOM 6038 C CA . GLU A 1 750 ? 7.555 -3.516 -14.480 1.00 95.00 750 GLU A CA 1
ATOM 6039 C C . GLU A 1 750 ? 8.039 -2.606 -15.611 1.00 95.00 750 GLU A C 1
ATOM 6041 O O . GLU A 1 750 ? 7.294 -1.765 -16.130 1.00 95.00 750 GLU A O 1
ATOM 6046 N N . LYS A 1 751 ? 9.281 -2.819 -16.039 1.00 95.31 751 LYS A N 1
ATOM 6047 C CA . LYS A 1 751 ? 9.839 -2.186 -17.237 1.00 95.31 751 LYS A CA 1
ATOM 6048 C C . LYS A 1 751 ? 9.148 -2.674 -18.516 1.00 95.31 751 LYS A C 1
ATOM 6050 O O . LYS A 1 751 ? 8.619 -3.780 -18.564 1.00 95.31 751 LYS A O 1
ATOM 6055 N N . GLY A 1 752 ? 9.185 -1.860 -19.569 1.00 95.06 752 GLY A N 1
ATOM 6056 C CA . GLY A 1 752 ? 8.800 -2.299 -20.915 1.00 95.06 752 GLY A CA 1
ATOM 6057 C C . GLY A 1 752 ? 9.865 -3.206 -21.543 1.00 95.06 752 GLY A C 1
ATOM 6058 O O . GLY A 1 752 ? 10.950 -3.382 -20.983 1.00 95.06 752 GLY A O 1
ATOM 6059 N N . TYR A 1 753 ? 9.597 -3.746 -22.729 1.00 94.12 753 TYR A N 1
ATOM 6060 C CA . TYR A 1 753 ? 10.440 -4.749 -23.389 1.00 94.12 753 TYR A CA 1
ATOM 6061 C C . TYR A 1 753 ? 10.522 -4.511 -24.899 1.00 94.12 753 TYR A C 1
ATOM 6063 O O . TYR A 1 753 ? 9.494 -4.328 -25.552 1.00 94.12 753 TYR A O 1
ATOM 6071 N N . HIS A 1 754 ? 11.727 -4.561 -25.476 1.00 94.19 754 HIS A N 1
ATOM 6072 C CA . HIS A 1 754 ? 11.890 -4.593 -26.933 1.00 94.19 754 HIS A CA 1
ATOM 6073 C C . HIS A 1 754 ? 13.210 -5.247 -27.364 1.00 94.19 754 HIS A C 1
ATOM 6075 O O . HIS A 1 754 ? 14.281 -4.647 -27.269 1.00 94.19 754 HIS A O 1
ATOM 6081 N N . ASP A 1 755 ? 13.123 -6.445 -27.939 1.00 93.94 755 ASP A N 1
ATOM 6082 C CA . ASP A 1 755 ? 14.248 -7.054 -28.653 1.00 93.94 755 ASP A CA 1
ATOM 6083 C C . ASP A 1 755 ? 14.368 -6.490 -30.073 1.00 93.94 755 ASP A C 1
ATOM 6085 O O . ASP A 1 755 ? 13.400 -6.519 -30.846 1.00 93.94 755 ASP A O 1
ATOM 6089 N N . LEU A 1 756 ? 15.572 -6.052 -30.448 1.00 95.94 756 LEU A N 1
ATOM 6090 C CA . LEU A 1 756 ? 15.924 -5.744 -31.835 1.00 95.94 756 LEU A CA 1
ATOM 6091 C C . LEU A 1 756 ? 16.703 -6.900 -32.460 1.00 95.94 756 LEU A C 1
ATOM 6093 O O . LEU A 1 756 ? 17.737 -7.313 -31.937 1.00 95.94 756 LEU A O 1
ATOM 6097 N N . LYS A 1 757 ? 16.274 -7.340 -33.643 1.00 97.00 757 LYS A N 1
ATOM 6098 C CA . LYS A 1 757 ? 17.064 -8.172 -34.551 1.00 97.00 757 LYS A CA 1
ATOM 6099 C C . LYS A 1 757 ? 17.650 -7.282 -35.642 1.00 97.00 757 LYS A C 1
ATOM 6101 O O . LYS A 1 757 ? 16.937 -6.598 -36.373 1.00 97.00 757 LYS A O 1
ATOM 6106 N N . VAL A 1 758 ? 18.974 -7.280 -35.744 1.00 98.06 758 VAL A N 1
ATOM 6107 C CA . VAL A 1 758 ? 19.735 -6.471 -36.700 1.00 98.06 758 VAL A CA 1
ATOM 6108 C C . VAL A 1 758 ? 20.463 -7.414 -37.644 1.00 98.06 758 VAL A C 1
ATOM 6110 O O . VAL A 1 758 ? 21.246 -8.242 -37.192 1.00 98.06 758 VAL A O 1
ATOM 6113 N N . SER A 1 759 ? 20.229 -7.307 -38.952 1.00 98.06 759 SER A N 1
ATOM 6114 C CA . SER A 1 759 ? 20.868 -8.165 -39.961 1.00 98.06 759 SER A CA 1
ATOM 6115 C C . SER A 1 759 ? 21.568 -7.341 -41.038 1.00 98.06 759 SER A C 1
ATOM 6117 O O . SER A 1 759 ? 21.039 -6.335 -41.503 1.00 98.06 759 SER A O 1
ATOM 6119 N N . ILE A 1 760 ? 22.757 -7.771 -41.461 1.00 97.88 760 ILE A N 1
ATOM 6120 C CA . ILE A 1 760 ? 23.513 -7.171 -42.566 1.00 97.88 760 ILE A CA 1
ATOM 6121 C C . ILE A 1 760 ? 23.764 -8.243 -43.623 1.00 97.88 760 ILE A C 1
ATOM 6123 O O . ILE A 1 760 ? 24.537 -9.184 -43.418 1.00 97.88 760 ILE A O 1
ATOM 6127 N N . VAL A 1 761 ? 23.112 -8.069 -44.771 1.00 96.38 761 VAL A N 1
ATOM 6128 C CA . VAL A 1 761 ? 23.159 -8.978 -45.917 1.00 96.38 761 VAL A CA 1
ATOM 6129 C C . VAL A 1 761 ? 24.063 -8.385 -46.992 1.00 96.38 761 VAL A C 1
ATOM 6131 O O . VAL A 1 761 ? 23.912 -7.233 -47.392 1.00 96.38 761 VAL A O 1
ATOM 6134 N N . THR A 1 762 ? 25.018 -9.176 -47.474 1.00 93.88 762 THR A N 1
ATOM 6135 C CA . THR A 1 762 ? 25.997 -8.799 -48.502 1.00 93.88 762 THR A CA 1
ATOM 6136 C C . THR A 1 762 ? 26.238 -9.967 -49.474 1.00 93.88 762 THR A C 1
ATOM 6138 O O . THR A 1 762 ? 25.980 -11.124 -49.129 1.00 93.88 762 THR A O 1
ATOM 6141 N N . PRO A 1 763 ? 26.806 -9.735 -50.674 1.00 88.94 763 PRO A N 1
ATOM 6142 C CA . PRO A 1 763 ? 27.066 -10.811 -51.643 1.00 88.94 763 PRO A CA 1
ATOM 6143 C C . PRO A 1 763 ? 28.061 -11.904 -51.190 1.00 88.94 763 PRO A C 1
ATOM 6145 O O . PRO A 1 763 ? 28.109 -12.983 -51.796 1.00 88.94 763 PRO A O 1
ATOM 6148 N N . GLY A 1 764 ? 28.844 -11.653 -50.133 1.00 86.25 764 GLY A N 1
ATOM 6149 C CA . GLY A 1 764 ? 29.931 -12.526 -49.673 1.00 86.25 764 GLY A CA 1
ATOM 6150 C C . GLY A 1 764 ? 31.125 -12.571 -50.639 1.00 86.25 764 GLY A C 1
ATOM 6151 O O . GLY A 1 764 ? 31.265 -11.723 -51.525 1.00 86.25 764 GLY A O 1
ATOM 6152 N N . GLY A 1 765 ? 32.006 -13.562 -50.473 1.00 87.31 765 GLY A N 1
ATOM 6153 C CA . GLY A 1 765 ? 33.191 -13.737 -51.323 1.00 87.31 765 GLY A CA 1
ATOM 6154 C C . GLY A 1 765 ? 34.226 -14.720 -50.766 1.00 87.31 765 GLY A C 1
ATOM 6155 O O . GLY A 1 765 ? 34.029 -15.314 -49.711 1.00 87.31 765 GLY A O 1
ATOM 6156 N N . HIS A 1 766 ? 35.346 -14.884 -51.475 1.00 88.00 766 HIS A N 1
ATOM 6157 C CA . HIS A 1 766 ? 36.491 -15.682 -51.018 1.00 88.00 766 HIS A CA 1
ATOM 6158 C C . HIS A 1 766 ? 37.484 -14.791 -50.259 1.00 88.00 766 HIS A C 1
ATOM 6160 O O . HIS A 1 766 ? 37.855 -13.732 -50.768 1.00 88.00 766 HIS A O 1
ATOM 6166 N N . SER A 1 767 ? 37.964 -15.212 -49.083 1.00 87.88 767 SER A N 1
ATOM 6167 C CA . SER A 1 767 ? 38.770 -14.344 -48.198 1.00 87.88 767 SER A CA 1
ATOM 6168 C C . SER A 1 767 ? 40.114 -13.879 -48.784 1.00 87.88 767 SER A C 1
ATOM 6170 O O . SER A 1 767 ? 40.707 -12.944 -48.257 1.00 87.88 767 SER A O 1
ATOM 6172 N N . SER A 1 768 ? 40.600 -14.478 -49.881 1.00 86.56 768 SER A N 1
ATOM 6173 C CA . SER A 1 768 ? 41.805 -14.007 -50.593 1.00 86.56 768 SER A CA 1
ATOM 6174 C C . SER A 1 768 ? 41.558 -12.837 -51.558 1.00 86.56 768 SER A C 1
ATOM 6176 O O . SER A 1 768 ? 42.516 -12.302 -52.108 1.00 86.56 768 SER A O 1
ATOM 6178 N N . LEU A 1 769 ? 40.296 -12.478 -51.817 1.00 84.56 769 LEU A N 1
ATOM 6179 C CA . LEU A 1 769 ? 39.884 -11.342 -52.650 1.00 84.56 769 LEU A CA 1
ATOM 6180 C C . LEU A 1 769 ? 38.793 -10.538 -51.913 1.00 84.56 769 LEU A C 1
ATOM 6182 O O . LEU A 1 769 ? 37.646 -10.486 -52.369 1.00 84.56 769 LEU A O 1
ATOM 6186 N N . PRO A 1 770 ? 39.104 -9.961 -50.736 1.00 83.56 770 PRO A N 1
ATOM 6187 C CA . PRO A 1 770 ? 38.110 -9.288 -49.917 1.00 83.56 770 PRO A CA 1
ATOM 6188 C C . PRO A 1 770 ? 37.641 -7.972 -50.542 1.00 83.56 770 PRO A C 1
ATOM 6190 O O . PRO A 1 770 ? 38.410 -7.228 -51.153 1.00 83.56 770 PRO A O 1
ATOM 6193 N N . ARG A 1 771 ? 36.361 -7.650 -50.323 1.00 84.62 771 ARG A N 1
ATOM 6194 C CA . ARG A 1 771 ? 35.848 -6.284 -50.488 1.00 84.62 771 ARG A CA 1
ATOM 6195 C C . ARG A 1 771 ? 36.450 -5.373 -49.410 1.00 84.62 771 ARG A C 1
ATOM 6197 O O . ARG A 1 771 ? 36.925 -5.850 -48.383 1.00 84.62 771 ARG A O 1
ATOM 6204 N N . LYS A 1 772 ? 36.372 -4.052 -49.620 1.00 87.94 772 LYS A N 1
ATOM 6205 C CA . LYS A 1 772 ? 36.892 -3.018 -48.699 1.00 87.94 772 LYS A CA 1
ATOM 6206 C C . LYS A 1 772 ? 36.425 -3.202 -47.242 1.00 87.94 772 LYS A C 1
ATOM 6208 O O . LYS A 1 772 ? 37.183 -2.915 -46.322 1.00 87.94 772 LYS A O 1
ATOM 6213 N N . HIS A 1 773 ? 35.196 -3.681 -47.048 1.00 91.75 773 HIS A N 1
ATOM 6214 C CA . HIS A 1 773 ? 34.609 -4.014 -45.751 1.00 91.75 773 HIS A CA 1
ATOM 6215 C C . HIS A 1 773 ? 33.847 -5.345 -45.857 1.00 91.75 773 HIS A C 1
ATOM 6217 O O . HIS A 1 773 ? 33.353 -5.692 -46.934 1.00 91.75 773 HIS A O 1
ATOM 6223 N N . THR A 1 774 ? 33.755 -6.086 -44.752 1.00 93.50 774 THR A N 1
ATOM 6224 C CA . THR A 1 774 ? 32.954 -7.315 -44.625 1.00 93.50 774 THR A CA 1
ATOM 6225 C C . THR A 1 774 ? 31.669 -7.036 -43.847 1.00 93.50 774 THR A C 1
ATOM 6227 O O . THR A 1 774 ? 31.620 -6.095 -43.060 1.00 93.50 774 THR A O 1
ATOM 6230 N N . SER A 1 775 ? 30.657 -7.886 -44.017 1.00 93.94 775 SER A N 1
ATOM 6231 C CA . SER A 1 775 ? 29.415 -7.885 -43.227 1.00 93.94 775 SER A CA 1
ATOM 6232 C C . SER A 1 775 ? 29.674 -7.899 -41.712 1.00 93.94 775 SER A C 1
ATOM 6234 O O . SER A 1 775 ? 29.080 -7.100 -40.994 1.00 93.94 775 SER A O 1
ATOM 6236 N N . ILE A 1 776 ? 30.634 -8.706 -41.234 1.00 94.94 776 ILE A N 1
ATOM 6237 C CA . ILE A 1 776 ? 31.070 -8.692 -39.823 1.00 94.94 776 ILE A CA 1
ATOM 6238 C C . ILE A 1 776 ? 31.619 -7.311 -39.444 1.00 94.94 776 ILE A C 1
ATOM 6240 O O . ILE A 1 776 ? 31.175 -6.737 -38.461 1.00 94.94 776 ILE A O 1
ATOM 6244 N N . GLY A 1 777 ? 32.533 -6.734 -40.235 1.00 95.00 777 GLY A N 1
ATOM 6245 C CA . GLY A 1 777 ? 33.110 -5.418 -39.934 1.00 95.00 777 GLY A CA 1
ATOM 6246 C C . GLY A 1 777 ? 32.089 -4.271 -39.951 1.00 95.00 777 GLY A C 1
ATOM 6247 O O . GLY A 1 777 ? 32.219 -3.328 -39.174 1.00 95.00 777 GLY A O 1
ATOM 6248 N N . MET A 1 778 ? 31.059 -4.363 -40.799 1.00 96.56 778 MET A N 1
ATOM 6249 C CA . MET A 1 778 ? 29.921 -3.435 -40.803 1.00 96.56 778 MET A CA 1
ATOM 6250 C C . MET A 1 778 ? 29.062 -3.603 -39.539 1.00 96.56 778 MET A C 1
ATOM 6252 O O . MET A 1 778 ? 28.698 -2.606 -38.918 1.00 96.56 778 MET A O 1
ATOM 6256 N N . MET A 1 779 ? 28.787 -4.848 -39.130 1.00 97.69 779 MET A N 1
ATOM 6257 C CA . MET A 1 779 ? 28.013 -5.153 -37.922 1.00 97.69 779 MET A CA 1
ATOM 6258 C C . MET A 1 779 ? 28.748 -4.703 -36.658 1.00 97.69 779 MET A C 1
ATOM 6260 O O . MET A 1 779 ? 28.171 -3.987 -35.848 1.00 97.69 779 MET A O 1
ATOM 6264 N N . SER A 1 780 ? 30.036 -5.031 -36.513 1.00 96.88 780 SER A N 1
ATOM 6265 C CA . SER A 1 780 ? 30.860 -4.569 -35.390 1.00 96.88 780 SER A CA 1
ATOM 6266 C C . SER A 1 780 ? 30.906 -3.042 -35.301 1.00 96.88 780 SER A C 1
ATOM 6268 O O . SER A 1 780 ? 30.847 -2.499 -34.204 1.00 96.88 780 SER A O 1
ATOM 6270 N N . PHE A 1 781 ? 30.951 -2.329 -36.435 1.00 97.50 781 PHE A N 1
ATOM 6271 C CA . PHE A 1 781 ? 30.866 -0.868 -36.419 1.00 97.50 781 PHE A CA 1
ATOM 6272 C C . PHE A 1 781 ? 29.517 -0.373 -35.877 1.00 97.50 781 PHE A C 1
ATOM 6274 O O . PHE A 1 781 ? 29.514 0.533 -35.047 1.00 97.50 781 PHE A O 1
ATOM 6281 N N . PHE A 1 782 ? 28.389 -0.949 -36.309 1.00 98.25 782 PHE A N 1
ATOM 6282 C CA . PHE A 1 782 ? 27.077 -0.589 -35.764 1.00 98.25 782 PHE A CA 1
ATOM 6283 C C . PHE A 1 782 ? 26.995 -0.889 -34.261 1.00 98.25 782 PHE A C 1
ATOM 6285 O O . PHE A 1 782 ? 26.740 0.024 -33.476 1.00 98.25 782 PHE A O 1
ATOM 6292 N N . LEU A 1 783 ? 27.270 -2.137 -33.868 1.00 97.62 783 LEU A N 1
ATOM 6293 C CA . LEU A 1 783 ? 27.128 -2.624 -32.496 1.00 97.62 783 LEU A CA 1
ATOM 6294 C C . LEU A 1 783 ? 27.996 -1.828 -31.517 1.00 97.62 783 LEU A C 1
ATOM 6296 O O . LEU A 1 783 ? 27.459 -1.248 -30.581 1.00 97.62 783 LEU A O 1
ATOM 6300 N N . SER A 1 784 ? 29.300 -1.676 -31.776 1.00 96.44 784 SER A N 1
ATOM 6301 C CA . SER A 1 784 ? 30.187 -0.933 -30.867 1.00 96.44 784 SER A CA 1
ATOM 6302 C C . SER A 1 784 ? 29.876 0.567 -30.783 1.00 96.44 784 SER A C 1
ATOM 6304 O O . SER A 1 784 ? 30.271 1.210 -29.816 1.00 96.44 784 SER A O 1
ATOM 6306 N N . ASN A 1 785 ? 29.175 1.152 -31.763 1.00 96.19 785 ASN A N 1
ATOM 6307 C CA . ASN A 1 785 ? 28.674 2.528 -31.652 1.00 96.19 785 ASN A CA 1
ATOM 6308 C C . ASN A 1 785 ? 27.345 2.599 -30.874 1.00 96.19 785 ASN A C 1
ATOM 6310 O O . ASN A 1 785 ? 27.128 3.561 -30.143 1.00 96.19 785 ASN A O 1
ATOM 6314 N N . TYR A 1 786 ? 26.472 1.600 -31.034 1.00 96.31 786 TYR A N 1
ATOM 6315 C CA . TYR A 1 786 ? 25.175 1.497 -30.357 1.00 96.31 786 TYR A CA 1
ATOM 6316 C C . TYR A 1 786 ? 25.321 1.197 -28.855 1.00 96.31 786 TYR A C 1
ATOM 6318 O O . TYR A 1 786 ? 24.656 1.811 -28.022 1.00 96.31 786 TYR A O 1
ATOM 6326 N N . GLU A 1 787 ? 26.234 0.286 -28.516 1.00 94.75 787 GLU A N 1
ATOM 6327 C CA . GLU A 1 787 ? 26.566 -0.128 -27.150 1.00 94.75 787 GLU A CA 1
ATOM 6328 C C . GLU A 1 787 ? 27.207 1.012 -26.340 1.00 94.75 787 GLU A C 1
ATOM 6330 O O . GLU A 1 787 ? 26.847 1.239 -25.187 1.00 94.75 787 GLU A O 1
ATOM 6335 N N . PHE A 1 788 ? 28.121 1.765 -26.966 1.00 94.62 788 PHE A N 1
ATOM 6336 C CA . PHE A 1 788 ? 28.897 2.830 -26.322 1.00 94.62 788 PHE A CA 1
ATOM 6337 C C . PHE A 1 788 ? 28.061 4.063 -25.936 1.00 94.62 788 PHE A C 1
ATOM 6339 O O . PHE A 1 788 ? 28.376 4.749 -24.964 1.00 94.62 788 PHE A O 1
ATOM 6346 N N . GLU A 1 789 ? 26.996 4.370 -26.680 1.00 94.88 789 GLU A N 1
ATOM 6347 C CA . GLU A 1 789 ? 26.039 5.412 -26.296 1.00 94.88 789 GLU A CA 1
ATOM 6348 C C . GLU A 1 789 ? 24.975 4.782 -25.383 1.00 94.88 789 GLU A C 1
ATOM 6350 O O . GLU A 1 789 ? 24.071 4.107 -25.867 1.00 94.88 789 GLU A O 1
ATOM 6355 N N . GLY A 1 790 ? 25.074 4.968 -24.063 1.00 91.44 790 GLY A N 1
ATOM 6356 C CA . GLY A 1 790 ? 24.054 4.513 -23.101 1.00 91.44 790 GLY A CA 1
ATOM 6357 C C . GLY A 1 790 ? 22.696 5.215 -23.272 1.00 91.44 790 GLY A C 1
ATOM 6358 O O . GLY A 1 790 ? 22.536 6.090 -24.126 1.00 91.44 790 GLY A O 1
ATOM 6359 N N . TYR A 1 791 ? 21.700 4.846 -22.465 1.00 94.94 791 TYR A N 1
ATOM 6360 C CA . TYR A 1 791 ? 20.460 5.628 -22.363 1.00 94.94 791 TYR A CA 1
ATOM 6361 C C . TYR A 1 791 ? 20.605 6.694 -21.273 1.00 94.94 791 TYR A C 1
ATOM 6363 O O . TYR A 1 791 ? 21.331 6.514 -20.301 1.00 94.94 791 TYR A O 1
ATOM 6371 N N . THR A 1 792 ? 19.920 7.828 -21.424 1.00 94.06 792 THR A N 1
ATOM 6372 C CA . THR A 1 792 ? 19.852 8.827 -20.350 1.00 94.06 792 THR A CA 1
ATOM 6373 C C . THR A 1 792 ? 18.895 8.326 -19.261 1.00 94.06 792 THR A C 1
ATOM 6375 O O . THR A 1 792 ? 17.759 7.989 -19.599 1.00 94.06 792 THR A O 1
ATOM 6378 N N . PRO A 1 793 ? 19.303 8.280 -17.979 1.00 95.38 793 PRO A N 1
ATOM 6379 C CA . PRO A 1 793 ? 18.400 7.962 -16.875 1.00 95.38 793 PRO A CA 1
ATOM 6380 C C . PRO A 1 793 ? 17.239 8.963 -16.774 1.00 95.38 793 PRO A C 1
ATOM 6382 O O . PRO A 1 793 ? 17.432 10.163 -16.977 1.00 95.38 793 PRO A O 1
ATOM 6385 N N . VAL A 1 794 ? 16.040 8.482 -16.438 1.00 94.62 794 VAL A N 1
ATOM 6386 C CA . VAL A 1 794 ? 14.813 9.281 -16.290 1.00 94.62 794 VAL A CA 1
ATOM 6387 C C . VAL A 1 794 ? 14.032 8.825 -15.054 1.00 94.62 794 VAL A C 1
ATOM 6389 O O . VAL A 1 794 ? 13.783 7.637 -14.860 1.00 94.62 794 VAL A O 1
ATOM 6392 N N . LEU A 1 795 ? 13.599 9.791 -14.238 1.00 94.75 795 LEU A N 1
ATOM 6393 C CA . LEU A 1 795 ? 12.716 9.587 -13.086 1.00 94.75 795 LEU A CA 1
ATOM 6394 C C . LEU A 1 795 ? 11.389 10.336 -13.311 1.00 94.75 795 LEU A C 1
ATOM 6396 O O . LEU A 1 795 ? 11.263 11.532 -13.013 1.00 94.75 795 LEU A O 1
ATOM 6400 N N . THR A 1 796 ? 10.392 9.643 -13.865 1.00 91.69 796 THR A N 1
ATOM 6401 C CA . THR A 1 796 ? 9.003 10.134 -13.909 1.00 91.69 796 THR A CA 1
ATOM 6402 C C . THR A 1 796 ? 8.354 10.040 -12.524 1.00 91.69 796 THR A C 1
ATOM 6404 O O . THR A 1 796 ? 8.849 9.342 -11.644 1.00 91.69 796 THR A O 1
ATOM 6407 N N . GLU A 1 797 ? 7.247 10.752 -12.307 1.00 88.00 797 GLU A N 1
ATOM 6408 C CA . GLU A 1 797 ? 6.494 10.689 -11.039 1.00 88.00 797 GLU A CA 1
ATOM 6409 C C . GLU A 1 797 ? 5.681 9.403 -10.870 1.00 88.00 797 GLU A C 1
ATOM 6411 O O . GLU A 1 797 ? 5.308 9.070 -9.743 1.00 88.00 797 GLU A O 1
ATOM 6416 N N . GLU A 1 798 ? 5.427 8.716 -11.985 1.00 89.06 798 GLU A N 1
ATOM 6417 C CA . GLU A 1 798 ? 4.764 7.415 -12.081 1.00 89.06 798 GLU A CA 1
ATOM 6418 C C . GLU A 1 798 ? 5.724 6.258 -11.779 1.00 89.06 798 GLU A C 1
ATOM 6420 O O . GLU A 1 798 ? 5.271 5.198 -11.364 1.00 89.06 798 GLU A O 1
ATOM 6425 N N . ASN A 1 799 ? 7.038 6.438 -11.975 1.00 94.12 799 ASN A N 1
ATOM 6426 C CA . ASN A 1 799 ? 8.020 5.376 -11.767 1.00 94.12 799 ASN A CA 1
ATOM 6427 C C . ASN A 1 799 ? 7.989 4.907 -10.295 1.00 94.12 799 ASN A C 1
ATOM 6429 O O . ASN A 1 799 ? 8.322 5.705 -9.409 1.00 94.12 799 ASN A O 1
ATOM 6433 N N . PRO A 1 800 ? 7.646 3.635 -10.006 1.00 94.50 800 PRO A N 1
ATOM 6434 C CA . PRO A 1 800 ? 7.469 3.169 -8.633 1.00 94.50 800 PRO A CA 1
ATOM 6435 C C . PRO A 1 800 ? 8.688 3.368 -7.720 1.00 94.50 800 PRO A C 1
ATOM 6437 O O . PRO A 1 800 ? 8.506 3.596 -6.527 1.00 94.50 800 PRO A O 1
ATOM 6440 N N . ILE A 1 801 ? 9.922 3.387 -8.251 1.00 94.19 801 ILE A N 1
ATOM 6441 C CA . ILE A 1 801 ? 11.130 3.629 -7.433 1.00 94.19 801 ILE A CA 1
ATOM 6442 C C . ILE A 1 801 ? 11.107 4.989 -6.712 1.00 94.19 801 ILE A C 1
ATOM 6444 O O . ILE A 1 801 ? 11.715 5.142 -5.652 1.00 94.19 801 ILE A O 1
ATOM 6448 N N . PHE A 1 802 ? 10.371 5.974 -7.243 1.00 93.06 802 PHE A N 1
ATOM 6449 C CA . PHE A 1 802 ? 10.176 7.268 -6.588 1.00 93.06 802 PHE A CA 1
ATOM 6450 C C . PHE A 1 802 ? 9.555 7.073 -5.196 1.00 93.06 802 PHE A C 1
ATOM 6452 O O . PHE A 1 802 ? 10.028 7.636 -4.207 1.00 93.06 802 PHE A O 1
ATOM 6459 N N . ARG A 1 803 ? 8.535 6.210 -5.111 1.00 90.44 803 ARG A N 1
ATOM 6460 C CA . ARG A 1 803 ? 7.805 5.897 -3.879 1.00 90.44 803 ARG A CA 1
ATOM 6461 C C . ARG A 1 803 ? 8.676 5.114 -2.893 1.00 90.44 803 ARG A C 1
ATOM 6463 O O . ARG A 1 803 ? 8.629 5.415 -1.704 1.00 90.44 803 ARG A O 1
ATOM 6470 N N . THR A 1 804 ? 9.542 4.209 -3.368 1.00 92.19 804 THR A N 1
ATOM 6471 C CA . THR A 1 804 ? 10.573 3.550 -2.539 1.00 92.19 804 THR A CA 1
ATOM 6472 C C . THR A 1 804 ? 11.416 4.568 -1.774 1.00 92.19 804 THR A C 1
ATOM 6474 O O . THR A 1 804 ? 11.592 4.454 -0.560 1.00 92.19 804 THR A O 1
ATOM 6477 N N . TYR A 1 805 ? 11.912 5.593 -2.473 1.00 92.25 805 TYR A N 1
ATOM 6478 C CA . TYR A 1 805 ? 12.750 6.621 -1.861 1.00 92.25 805 TYR A CA 1
ATOM 6479 C C . TYR A 1 805 ? 11.932 7.552 -0.954 1.00 92.25 805 TYR A C 1
ATOM 6481 O O . TYR A 1 805 ? 12.385 7.838 0.153 1.00 92.25 805 TYR A O 1
ATOM 6489 N N . GLU A 1 806 ? 10.719 7.964 -1.343 1.00 90.44 806 GLU A N 1
ATOM 6490 C CA . GLU A 1 806 ? 9.811 8.723 -0.461 1.00 90.44 806 GLU A CA 1
ATOM 6491 C C . GLU A 1 806 ? 9.521 7.971 0.852 1.00 90.44 806 GLU A C 1
ATOM 6493 O O . GLU A 1 806 ? 9.596 8.569 1.926 1.00 90.44 806 GLU A O 1
ATOM 6498 N N . CYS A 1 807 ? 9.294 6.656 0.791 1.00 89.19 807 CYS A N 1
ATOM 6499 C CA . CYS A 1 807 ? 9.141 5.795 1.965 1.00 89.19 807 CYS A CA 1
ATOM 6500 C C . CYS A 1 807 ? 10.389 5.719 2.843 1.00 89.19 807 CYS A C 1
ATOM 6502 O O . CYS A 1 807 ? 10.279 5.859 4.061 1.00 89.19 807 CYS A O 1
ATOM 6504 N N . MET A 1 808 ? 11.571 5.565 2.245 1.00 88.19 808 MET A N 1
ATOM 6505 C CA . MET A 1 808 ? 12.842 5.639 2.966 1.00 88.19 808 MET A CA 1
ATOM 6506 C C . MET A 1 808 ? 13.005 7.003 3.668 1.00 88.19 808 MET A C 1
ATOM 6508 O O . MET A 1 808 ? 13.307 7.053 4.858 1.00 88.19 808 MET A O 1
ATOM 6512 N N . ALA A 1 809 ? 12.738 8.121 2.985 1.00 88.31 809 ALA A N 1
ATOM 6513 C CA . ALA A 1 809 ? 12.906 9.460 3.554 1.00 88.31 809 ALA A CA 1
ATOM 6514 C C . ALA A 1 809 ? 11.879 9.819 4.644 1.00 88.31 809 ALA A C 1
ATOM 6516 O O . ALA A 1 809 ? 12.232 10.520 5.596 1.00 88.31 809 ALA A O 1
ATOM 6517 N N . GLU A 1 810 ? 10.629 9.360 4.543 1.00 83.19 810 GLU A N 1
ATOM 6518 C CA . GLU A 1 810 ? 9.641 9.554 5.612 1.00 83.19 810 GLU A CA 1
ATOM 6519 C C . GLU A 1 810 ? 9.878 8.606 6.794 1.00 83.19 810 GLU A C 1
ATOM 6521 O O . GLU A 1 810 ? 9.831 9.048 7.938 1.00 83.19 810 GLU A O 1
ATOM 6526 N N . GLN A 1 811 ? 10.162 7.319 6.557 1.00 81.94 811 GLN A N 1
ATOM 6527 C CA . GLN A 1 811 ? 10.118 6.314 7.624 1.00 81.94 811 GLN A CA 1
ATOM 6528 C C . GLN A 1 811 ? 11.477 5.907 8.212 1.00 81.94 811 GLN A C 1
ATOM 6530 O O . GLN A 1 811 ? 11.492 5.491 9.372 1.00 81.94 811 GLN A O 1
ATOM 6535 N N . ASP A 1 812 ? 12.603 6.025 7.504 1.00 80.81 812 ASP A N 1
ATOM 6536 C CA . ASP A 1 812 ? 13.914 5.586 8.010 1.00 80.81 812 ASP A CA 1
ATOM 6537 C C . ASP A 1 812 ? 14.704 6.744 8.638 1.00 80.81 812 ASP A C 1
ATOM 6539 O O . ASP A 1 812 ? 15.169 7.665 7.961 1.00 80.81 812 ASP A O 1
ATOM 6543 N N . ASN A 1 813 ? 14.854 6.728 9.963 1.00 74.94 813 ASN A N 1
ATOM 6544 C CA . ASN A 1 813 ? 15.497 7.820 10.697 1.00 74.94 813 ASN A CA 1
ATOM 6545 C C . ASN A 1 813 ? 16.995 7.957 10.373 1.00 74.94 813 ASN A C 1
ATOM 6547 O O . ASN A 1 813 ? 17.507 9.071 10.479 1.00 74.94 813 ASN A O 1
ATOM 6551 N N . GLU A 1 814 ? 17.664 6.886 9.931 1.00 76.56 814 GLU A N 1
ATOM 6552 C CA . GLU A 1 814 ? 19.108 6.868 9.642 1.00 76.56 814 GLU A CA 1
ATOM 6553 C C . GLU A 1 814 ? 19.471 7.601 8.334 1.00 76.56 814 GLU A C 1
ATOM 6555 O O . GLU A 1 814 ? 20.636 7.921 8.093 1.00 76.56 814 GLU A O 1
ATOM 6560 N N . VAL A 1 815 ? 18.481 7.913 7.487 1.00 80.75 815 VAL A N 1
ATOM 6561 C CA . VAL A 1 815 ? 18.684 8.652 6.231 1.00 80.75 815 VAL A CA 1
ATOM 6562 C C . VAL A 1 815 ? 19.192 10.065 6.518 1.00 80.75 815 VAL A C 1
ATOM 6564 O O . VAL A 1 815 ? 18.516 10.860 7.182 1.00 80.75 815 VAL A O 1
ATOM 6567 N N . ASP A 1 816 ? 20.361 10.398 5.959 1.00 85.38 816 ASP A N 1
ATOM 6568 C CA . ASP A 1 816 ? 20.987 11.710 6.128 1.00 85.38 816 ASP A CA 1
ATOM 6569 C C . ASP A 1 816 ? 20.019 12.866 5.822 1.00 85.38 816 ASP A C 1
ATOM 6571 O O . ASP A 1 816 ? 19.217 12.816 4.886 1.00 85.38 816 ASP A O 1
ATOM 6575 N N . LYS A 1 817 ? 20.120 13.946 6.603 1.00 83.75 817 LYS A N 1
ATOM 6576 C CA . LYS A 1 817 ? 19.190 15.080 6.538 1.00 83.75 817 LYS A CA 1
ATOM 6577 C C . LYS A 1 817 ? 19.203 15.797 5.184 1.00 83.75 817 LYS A C 1
ATOM 6579 O O . LYS A 1 817 ? 18.158 16.305 4.780 1.00 83.75 817 LYS A O 1
ATOM 6584 N N . SER A 1 818 ? 20.335 15.830 4.475 1.00 85.38 818 SER A N 1
ATOM 6585 C CA . SER A 1 818 ? 20.402 16.413 3.130 1.00 85.38 818 SER A CA 1
ATOM 6586 C C . SER A 1 818 ? 19.733 15.505 2.094 1.00 85.38 818 SER A C 1
ATOM 6588 O O . SER A 1 818 ? 18.880 15.976 1.345 1.00 85.38 818 SER A O 1
ATOM 6590 N N . ILE A 1 819 ? 20.008 14.196 2.132 1.00 86.94 819 ILE A N 1
ATOM 6591 C CA . ILE A 1 819 ? 19.389 13.190 1.250 1.00 86.94 819 ILE A CA 1
ATOM 6592 C C . ILE A 1 819 ? 17.869 13.135 1.464 1.00 86.94 819 ILE A C 1
ATOM 6594 O O . ILE A 1 819 ? 17.103 13.191 0.504 1.00 86.94 819 ILE A O 1
ATOM 6598 N N . ARG A 1 820 ? 17.418 13.121 2.723 1.00 88.19 820 ARG A N 1
ATOM 6599 C CA . ARG A 1 820 ? 16.003 13.229 3.110 1.00 88.19 820 ARG A CA 1
ATOM 6600 C C . ARG A 1 820 ? 15.347 14.488 2.534 1.00 88.19 820 ARG A C 1
ATOM 6602 O O . ARG A 1 820 ? 14.252 14.399 1.988 1.00 88.19 820 ARG A O 1
ATOM 6609 N N . SER A 1 821 ? 16.008 15.645 2.623 1.00 83.88 821 SER A N 1
ATOM 6610 C CA . SER A 1 821 ? 15.490 16.900 2.058 1.00 83.88 821 SER A CA 1
ATOM 6611 C C . SER A 1 821 ? 15.384 16.848 0.528 1.00 83.88 821 SER A C 1
ATOM 6613 O O . SER A 1 821 ? 14.361 17.243 -0.027 1.00 83.88 821 SER A O 1
ATOM 6615 N N . ILE A 1 822 ? 16.398 16.304 -0.153 1.00 89.75 822 ILE A N 1
ATOM 6616 C CA . ILE A 1 822 ? 16.398 16.095 -1.609 1.00 89.75 822 ILE A CA 1
ATOM 6617 C C . ILE A 1 822 ? 15.206 15.218 -2.017 1.00 89.75 822 ILE A C 1
ATOM 6619 O O . ILE A 1 822 ? 14.385 15.632 -2.833 1.00 89.75 822 ILE A O 1
ATOM 6623 N N . ILE A 1 823 ? 15.047 14.046 -1.395 1.00 90.19 823 ILE A N 1
ATOM 6624 C CA . ILE A 1 823 ? 13.953 13.117 -1.710 1.00 90.19 823 ILE A CA 1
ATOM 6625 C C . ILE A 1 823 ? 12.583 13.773 -1.503 1.00 90.19 823 ILE A C 1
ATOM 6627 O O . ILE A 1 823 ? 11.735 13.735 -2.394 1.00 90.19 823 ILE A O 1
ATOM 6631 N N . LEU A 1 824 ? 12.354 14.395 -0.341 1.00 84.69 824 LEU A N 1
ATOM 6632 C CA . LEU A 1 824 ? 11.039 14.942 -0.002 1.00 84.69 824 LEU A CA 1
ATOM 6633 C C . LEU A 1 824 ? 10.637 16.127 -0.894 1.00 84.69 824 LEU A C 1
ATOM 6635 O O . LEU A 1 824 ? 9.437 16.354 -1.062 1.00 84.69 824 LEU A O 1
ATOM 6639 N N . ASN A 1 825 ? 11.589 16.855 -1.483 1.00 83.06 825 ASN A N 1
ATOM 6640 C CA . ASN A 1 825 ? 11.306 17.978 -2.382 1.00 83.06 825 ASN A CA 1
ATOM 6641 C C . ASN A 1 825 ? 11.260 17.590 -3.874 1.00 83.06 825 ASN A C 1
ATOM 6643 O O . ASN A 1 825 ? 10.676 18.329 -4.664 1.00 83.06 825 ASN A O 1
ATOM 6647 N N . ALA A 1 826 ? 11.772 16.418 -4.267 1.00 86.25 826 ALA A N 1
ATOM 6648 C CA . ALA A 1 826 ? 11.943 15.998 -5.665 1.00 86.25 826 ALA A CA 1
ATOM 6649 C C . ALA A 1 826 ? 10.665 15.939 -6.539 1.00 86.25 826 ALA A C 1
ATOM 6651 O O . ALA A 1 826 ? 10.772 15.850 -7.763 1.00 86.25 826 ALA A O 1
ATOM 6652 N N . ARG A 1 827 ? 9.450 15.964 -5.963 1.00 83.19 827 ARG A N 1
ATOM 6653 C CA . ARG A 1 827 ? 8.204 16.112 -6.753 1.00 83.19 827 ARG A CA 1
ATOM 6654 C C . ARG A 1 827 ? 7.898 17.565 -7.129 1.00 83.19 827 ARG A C 1
ATOM 6656 O O . ARG A 1 827 ? 7.295 17.796 -8.168 1.00 83.19 827 ARG A O 1
ATOM 6663 N N . ALA A 1 828 ? 8.303 18.527 -6.301 1.00 78.50 828 ALA A N 1
ATOM 6664 C CA . ALA A 1 828 ? 8.033 19.953 -6.499 1.00 78.50 828 ALA A CA 1
ATOM 6665 C C . ALA A 1 828 ? 9.225 20.716 -7.103 1.00 78.50 828 ALA A C 1
ATOM 6667 O O . ALA A 1 828 ? 9.025 21.722 -7.779 1.00 78.50 828 ALA A O 1
ATOM 6668 N N . ASP A 1 829 ? 10.450 20.239 -6.871 1.00 81.38 829 ASP A N 1
ATOM 6669 C CA . ASP A 1 829 ? 11.692 20.856 -7.335 1.00 81.38 829 ASP A CA 1
ATOM 6670 C C . ASP A 1 829 ? 12.459 19.937 -8.303 1.00 81.38 829 ASP A C 1
ATOM 6672 O O . ASP A 1 829 ? 12.754 18.778 -8.003 1.00 81.38 829 ASP A O 1
ATOM 6676 N N . LEU A 1 830 ? 12.804 20.485 -9.471 1.00 86.44 830 LEU A N 1
ATOM 6677 C CA . LEU A 1 830 ? 13.559 19.805 -10.522 1.00 86.44 830 LEU A CA 1
ATOM 6678 C C . LEU A 1 830 ? 15.051 19.653 -10.185 1.00 86.44 830 LEU A C 1
ATOM 6680 O O . LEU A 1 830 ? 15.674 18.713 -10.680 1.00 86.44 830 LEU A O 1
ATOM 6684 N N . GLU A 1 831 ? 15.627 20.526 -9.352 1.00 89.44 831 GLU A N 1
ATOM 6685 C CA . GLU A 1 831 ? 17.018 20.392 -8.902 1.00 89.44 831 GLU A CA 1
ATOM 6686 C C . GLU A 1 831 ? 17.130 19.241 -7.892 1.00 89.44 831 GLU A C 1
ATOM 6688 O O . GLU A 1 831 ? 17.876 18.289 -8.126 1.00 89.44 831 GLU A O 1
ATOM 6693 N N . ALA A 1 832 ? 16.274 19.215 -6.864 1.00 88.38 832 ALA A N 1
ATOM 6694 C CA . ALA A 1 832 ? 16.126 18.061 -5.975 1.00 88.38 832 ALA A CA 1
ATOM 6695 C C . ALA A 1 832 ? 15.833 16.745 -6.732 1.00 88.38 832 ALA A C 1
ATOM 6697 O O . ALA A 1 832 ? 16.407 15.701 -6.418 1.00 88.38 832 ALA A O 1
ATOM 6698 N N . ARG A 1 833 ? 15.000 16.775 -7.781 1.00 92.88 833 ARG A N 1
ATOM 6699 C CA . ARG A 1 833 ? 14.732 15.606 -8.642 1.00 92.88 833 ARG A CA 1
ATOM 6700 C C . ARG A 1 833 ? 15.956 15.140 -9.431 1.00 92.88 833 ARG A C 1
ATOM 6702 O O . ARG A 1 833 ? 16.145 13.937 -9.600 1.00 92.88 833 ARG A O 1
ATOM 6709 N N . SER A 1 834 ? 16.784 16.076 -9.896 1.00 94.00 834 SER A N 1
ATOM 6710 C CA . SER A 1 834 ? 18.059 15.800 -10.566 1.00 94.00 834 SER A CA 1
ATOM 6711 C C . SER A 1 834 ? 19.055 15.133 -9.613 1.00 94.00 834 SER A C 1
ATOM 6713 O O . SER A 1 834 ? 19.665 14.126 -9.972 1.00 94.00 834 SER A O 1
ATOM 6715 N N . GLU A 1 835 ? 19.182 15.622 -8.377 1.00 95.00 835 GLU A N 1
ATOM 6716 C CA . GLU A 1 835 ? 20.055 14.990 -7.379 1.00 95.00 835 GLU A CA 1
ATOM 6717 C C . GLU A 1 835 ? 19.529 13.613 -6.937 1.00 95.00 835 GLU A C 1
ATOM 6719 O O . GLU A 1 835 ? 20.309 12.666 -6.843 1.00 95.00 835 GLU A O 1
ATOM 6724 N N . LEU A 1 836 ? 18.210 13.444 -6.769 1.00 95.19 836 LEU A N 1
ATOM 6725 C CA . LEU A 1 836 ? 17.605 12.132 -6.509 1.00 95.19 836 LEU A CA 1
ATOM 6726 C C . LEU A 1 836 ? 17.883 11.135 -7.646 1.00 95.19 836 LEU A C 1
ATOM 6728 O O . LEU A 1 836 ? 18.273 9.996 -7.388 1.00 95.19 836 LEU A O 1
ATOM 6732 N N . LEU A 1 837 ? 17.744 11.561 -8.904 1.00 96.62 837 LEU A N 1
ATOM 6733 C CA . LEU A 1 837 ? 18.045 10.727 -10.069 1.00 96.62 837 LEU A CA 1
ATOM 6734 C C . LEU A 1 837 ? 19.505 10.244 -10.069 1.00 96.62 837 LEU A C 1
ATOM 6736 O O . LEU A 1 837 ? 19.749 9.075 -10.369 1.00 96.62 837 LEU A O 1
ATOM 6740 N N . LYS A 1 838 ? 20.470 11.095 -9.684 1.00 94.62 838 LYS A N 1
ATOM 6741 C CA . LYS A 1 838 ? 21.876 10.681 -9.514 1.00 94.62 838 LYS A CA 1
ATOM 6742 C C . LYS A 1 838 ? 22.022 9.633 -8.413 1.00 94.62 838 LYS A C 1
ATOM 6744 O O . LYS A 1 838 ? 22.618 8.593 -8.664 1.00 94.62 838 LYS A O 1
ATOM 6749 N N . LEU A 1 839 ? 21.430 9.861 -7.237 1.00 92.56 839 LEU A N 1
ATOM 6750 C CA . LEU A 1 839 ? 21.501 8.940 -6.092 1.00 92.56 839 LEU A CA 1
ATOM 6751 C C . LEU A 1 839 ? 20.905 7.551 -6.394 1.00 92.56 839 LEU A C 1
ATOM 6753 O O . LEU A 1 839 ? 21.391 6.548 -5.872 1.00 92.56 839 LEU A O 1
ATOM 6757 N N . ILE A 1 840 ? 19.874 7.470 -7.243 1.00 94.06 840 ILE A N 1
ATOM 6758 C CA . ILE A 1 840 ? 19.337 6.188 -7.736 1.00 94.06 840 ILE A CA 1
ATOM 6759 C C . ILE A 1 840 ? 20.292 5.569 -8.769 1.00 94.06 840 ILE A C 1
ATOM 6761 O O . ILE A 1 840 ? 20.598 4.381 -8.696 1.00 94.06 840 ILE A O 1
ATOM 6765 N N . ASN A 1 841 ? 20.792 6.368 -9.716 1.00 92.25 841 ASN A N 1
ATOM 6766 C CA . ASN A 1 841 ? 21.661 5.911 -10.802 1.00 92.25 841 ASN A CA 1
ATOM 6767 C C . ASN A 1 841 ? 23.061 5.456 -10.335 1.00 92.25 841 ASN A C 1
ATOM 6769 O O . ASN A 1 841 ? 23.675 4.600 -10.968 1.00 92.25 841 ASN A O 1
ATOM 6773 N N . GLU A 1 842 ? 23.569 6.006 -9.232 1.00 90.56 842 GLU A N 1
ATOM 6774 C CA . GLU A 1 842 ? 24.826 5.587 -8.598 1.00 90.56 842 GLU A CA 1
ATOM 6775 C C . GLU A 1 842 ? 24.684 4.288 -7.785 1.00 90.56 842 GLU A C 1
ATOM 6777 O O . GLU A 1 842 ? 25.687 3.628 -7.515 1.00 90.56 842 GLU A O 1
ATOM 6782 N N . ASN A 1 843 ? 23.460 3.876 -7.428 1.00 87.31 843 ASN A N 1
ATOM 6783 C CA . ASN A 1 843 ? 23.206 2.631 -6.706 1.00 87.31 843 ASN A CA 1
ATOM 6784 C C . ASN A 1 843 ? 23.099 1.440 -7.686 1.00 87.31 843 ASN A C 1
ATOM 6786 O O . ASN A 1 843 ? 22.127 1.372 -8.443 1.00 87.31 843 ASN A O 1
ATOM 6790 N N . PRO A 1 844 ? 24.019 0.451 -7.664 1.00 84.56 844 PRO A N 1
ATOM 6791 C CA . PRO A 1 844 ? 24.013 -0.648 -8.635 1.00 84.56 844 PRO A CA 1
ATOM 6792 C C . PRO A 1 844 ? 22.741 -1.507 -8.628 1.00 84.56 844 PRO A C 1
ATOM 6794 O O . PRO A 1 844 ? 22.400 -2.070 -9.664 1.00 84.56 844 PRO A O 1
ATOM 6797 N N . LEU A 1 845 ? 22.034 -1.592 -7.493 1.00 82.94 845 LEU A N 1
ATOM 6798 C CA . LEU A 1 845 ? 20.796 -2.368 -7.367 1.00 82.94 845 LEU A CA 1
ATOM 6799 C C . LEU A 1 845 ? 19.601 -1.667 -8.033 1.00 82.94 845 LEU A C 1
ATOM 6801 O O . LEU A 1 845 ? 18.729 -2.332 -8.585 1.00 82.94 845 LEU A O 1
ATOM 6805 N N . PHE A 1 846 ? 19.568 -0.329 -8.013 1.00 89.88 846 PHE A N 1
ATOM 6806 C CA . PHE A 1 846 ? 18.418 0.454 -8.480 1.00 89.88 846 PHE A CA 1
ATOM 6807 C C . PHE A 1 846 ? 18.674 1.271 -9.749 1.00 89.88 846 PHE A C 1
ATOM 6809 O O . PHE A 1 846 ? 17.712 1.750 -10.344 1.00 89.88 846 PHE A O 1
ATOM 6816 N N . ARG A 1 847 ? 19.913 1.373 -10.245 1.00 92.00 847 ARG A N 1
ATOM 6817 C CA . ARG A 1 847 ? 20.254 2.114 -11.473 1.00 92.00 847 ARG A CA 1
ATOM 6818 C C . ARG A 1 847 ? 19.322 1.807 -12.651 1.00 92.00 847 ARG A C 1
ATOM 6820 O O . ARG A 1 847 ? 18.749 2.713 -13.256 1.00 92.00 847 ARG A O 1
ATOM 6827 N N . TYR A 1 848 ? 19.103 0.529 -12.951 1.00 93.56 848 TYR A N 1
ATOM 6828 C CA . TYR A 1 848 ? 18.252 0.123 -14.074 1.00 93.56 848 TYR A CA 1
ATOM 6829 C C . TYR A 1 848 ? 16.742 0.235 -13.804 1.00 93.56 848 TYR A C 1
ATOM 6831 O O . TYR A 1 848 ? 15.963 -0.138 -14.675 1.00 93.56 848 TYR A O 1
ATOM 6839 N N . THR A 1 849 ? 16.306 0.781 -12.663 1.00 95.00 849 THR A N 1
ATOM 6840 C CA . THR A 1 849 ? 14.913 1.235 -12.467 1.00 95.00 849 THR A CA 1
ATOM 6841 C C . THR A 1 849 ? 14.663 2.623 -13.067 1.00 95.00 849 THR A C 1
ATOM 6843 O O . THR A 1 849 ? 13.517 2.956 -13.350 1.00 95.00 849 THR A O 1
ATOM 6846 N N . VAL A 1 850 ? 15.717 3.419 -13.306 1.00 95.81 850 VAL A N 1
ATOM 6847 C CA . VAL A 1 850 ? 15.638 4.745 -13.952 1.00 95.81 850 VAL A CA 1
ATOM 6848 C C . VAL A 1 850 ? 16.298 4.790 -15.334 1.00 95.81 850 VAL A C 1
ATOM 6850 O O . VAL A 1 850 ? 15.954 5.655 -16.132 1.00 95.81 850 VAL A O 1
ATOM 6853 N N . GLU A 1 851 ? 17.195 3.860 -15.671 1.00 95.25 851 GLU A N 1
ATOM 6854 C CA . GLU A 1 851 ? 17.829 3.770 -16.997 1.00 95.25 851 GLU A CA 1
ATOM 6855 C C . GLU A 1 851 ? 17.240 2.628 -17.851 1.00 95.25 851 GLU A C 1
ATOM 6857 O O . GLU A 1 851 ? 17.091 1.494 -17.383 1.00 95.25 851 GLU A O 1
ATOM 6862 N N . THR A 1 852 ? 16.932 2.891 -19.127 1.00 95.88 852 THR A N 1
ATOM 6863 C CA . THR A 1 852 ? 16.650 1.831 -20.116 1.00 95.88 852 THR A CA 1
ATOM 6864 C C . THR A 1 852 ? 17.925 1.026 -20.360 1.00 95.88 852 THR A C 1
ATOM 6866 O O . THR A 1 852 ? 18.940 1.578 -20.778 1.00 95.88 852 THR A O 1
ATOM 6869 N N . SER A 1 853 ? 17.893 -0.276 -20.082 1.00 94.69 853 SER A N 1
ATOM 6870 C CA . SER A 1 853 ? 19.056 -1.150 -20.262 1.00 94.69 853 SER A CA 1
ATOM 6871 C C . SER A 1 853 ? 19.140 -1.656 -21.701 1.00 94.69 853 SER A C 1
ATOM 6873 O O . SER A 1 853 ? 18.125 -1.752 -22.392 1.00 94.69 853 SER A O 1
ATOM 6875 N N . GLN A 1 854 ? 20.354 -1.995 -22.137 1.00 94.38 854 GLN A N 1
ATOM 6876 C CA . GLN A 1 854 ? 20.624 -2.665 -23.409 1.00 94.38 854 GLN A CA 1
ATOM 6877 C C . GLN A 1 854 ? 21.665 -3.767 -23.211 1.00 94.38 854 GLN A C 1
ATOM 6879 O O . GLN A 1 854 ? 22.619 -3.567 -22.457 1.00 94.38 854 GLN A O 1
ATOM 6884 N N . ALA A 1 855 ? 21.504 -4.889 -23.905 1.00 94.00 855 ALA A N 1
ATOM 6885 C CA . ALA A 1 855 ? 22.478 -5.975 -23.970 1.00 94.00 855 ALA A CA 1
ATOM 6886 C C . ALA A 1 855 ? 22.560 -6.508 -25.410 1.00 94.00 855 ALA A C 1
ATOM 6888 O O . ALA A 1 855 ? 21.590 -6.409 -26.153 1.00 94.00 855 ALA A O 1
ATOM 6889 N N . ILE A 1 856 ? 23.727 -7.004 -25.834 1.00 94.81 856 ILE A N 1
ATOM 6890 C CA . ILE A 1 856 ? 23.933 -7.604 -27.165 1.00 94.81 856 ILE A CA 1
ATOM 6891 C C . ILE A 1 856 ? 24.229 -9.085 -26.943 1.00 94.81 856 ILE A C 1
ATOM 6893 O O . ILE A 1 856 ? 25.381 -9.488 -26.783 1.00 94.81 856 ILE A O 1
ATOM 6897 N N . ASP A 1 857 ? 23.166 -9.876 -26.874 1.00 86.69 857 ASP A N 1
ATOM 6898 C CA . ASP A 1 857 ? 23.208 -11.216 -26.283 1.00 86.69 857 ASP A CA 1
ATOM 6899 C C . ASP A 1 857 ? 23.636 -12.295 -27.288 1.00 86.69 857 ASP A C 1
ATOM 6901 O O . ASP A 1 857 ? 24.301 -13.268 -26.932 1.00 86.69 857 ASP A O 1
ATOM 6905 N N . VAL A 1 858 ? 23.290 -12.118 -28.570 1.00 90.69 858 VAL A N 1
ATOM 6906 C CA . VAL A 1 858 ? 23.535 -13.114 -29.625 1.00 90.69 858 VAL A CA 1
ATOM 6907 C C . VAL A 1 858 ? 24.091 -12.450 -30.880 1.00 90.69 858 VAL A C 1
ATOM 6909 O O . VAL A 1 858 ? 23.532 -11.474 -31.376 1.00 90.69 858 VAL A O 1
ATOM 6912 N N . ILE A 1 859 ? 25.162 -13.018 -31.446 1.00 95.06 859 ILE A N 1
ATOM 6913 C CA . ILE A 1 859 ? 25.713 -12.636 -32.755 1.00 95.06 859 ILE A CA 1
ATOM 6914 C C . ILE A 1 859 ? 26.004 -13.902 -33.573 1.00 95.06 859 ILE A C 1
ATOM 6916 O O . ILE A 1 859 ? 26.683 -14.819 -33.112 1.00 95.06 859 ILE A O 1
ATOM 6920 N N . HIS A 1 860 ? 25.539 -13.936 -34.822 1.00 94.25 860 HIS A N 1
ATOM 6921 C CA . HIS A 1 860 ? 25.768 -15.024 -35.772 1.00 94.25 860 HIS A CA 1
ATOM 6922 C C . HIS A 1 860 ? 26.412 -14.509 -37.064 1.00 94.25 860 HIS A C 1
ATOM 6924 O O . HIS A 1 860 ? 25.907 -13.574 -37.687 1.00 94.25 860 HIS A O 1
ATOM 6930 N N . GLY A 1 861 ? 27.489 -15.157 -37.522 1.00 91.31 861 GLY A N 1
ATOM 6931 C CA . GLY A 1 861 ? 28.076 -14.876 -38.835 1.00 91.31 861 GLY A CA 1
ATOM 6932 C C . GLY A 1 861 ? 29.418 -15.564 -39.100 1.00 91.31 861 GLY A C 1
ATOM 6933 O O . GLY A 1 861 ? 30.356 -15.417 -38.323 1.00 91.31 861 GLY A O 1
ATOM 6934 N N . GLY A 1 862 ? 29.534 -16.234 -40.252 1.00 86.81 862 GLY A N 1
ATOM 6935 C CA . GLY A 1 862 ? 30.781 -16.837 -40.746 1.00 86.81 862 GLY A CA 1
ATOM 6936 C C . GLY A 1 862 ? 30.813 -18.363 -40.655 1.00 86.81 862 GLY A C 1
ATOM 6937 O O . GLY A 1 862 ? 30.851 -18.922 -39.568 1.00 86.81 862 GLY A O 1
ATOM 6938 N N . ASP A 1 863 ? 30.869 -19.037 -41.808 1.00 83.25 863 ASP A N 1
ATOM 6939 C CA . ASP A 1 863 ? 30.824 -20.510 -41.879 1.00 83.25 863 ASP A CA 1
ATOM 6940 C C . ASP A 1 863 ? 32.219 -21.161 -41.818 1.00 83.25 863 ASP A C 1
ATOM 6942 O O . ASP A 1 863 ? 32.364 -22.320 -41.434 1.00 83.25 863 ASP A O 1
ATOM 6946 N N . LYS A 1 864 ? 33.256 -20.447 -42.286 1.00 82.12 864 LYS A N 1
ATOM 6947 C CA . LYS A 1 864 ? 34.650 -20.927 -42.371 1.00 82.12 864 LYS A CA 1
ATOM 6948 C C . LYS A 1 864 ? 35.633 -19.791 -42.661 1.00 82.12 864 LYS A C 1
ATOM 6950 O O . LYS A 1 864 ? 35.314 -18.856 -43.389 1.00 82.12 864 LYS A O 1
ATOM 6955 N N . VAL A 1 865 ? 36.877 -19.942 -42.203 1.00 87.62 865 VAL A N 1
ATOM 6956 C CA . VAL A 1 865 ? 37.946 -18.920 -42.278 1.00 87.62 865 VAL A CA 1
ATOM 6957 C C . VAL A 1 865 ? 38.245 -18.369 -43.690 1.00 87.62 865 VAL A C 1
ATOM 6959 O O . VAL A 1 865 ? 38.654 -17.217 -43.832 1.00 87.62 865 VAL A O 1
ATOM 6962 N N . ASN A 1 866 ? 38.024 -19.151 -44.756 1.00 88.00 866 ASN A N 1
ATOM 6963 C CA . ASN A 1 866 ? 38.269 -18.725 -46.144 1.00 88.00 866 ASN A CA 1
ATOM 6964 C C . ASN A 1 866 ? 37.019 -18.230 -46.908 1.00 88.00 866 ASN A C 1
ATOM 6966 O O . ASN A 1 866 ? 37.095 -18.014 -48.121 1.00 88.00 866 ASN A O 1
ATOM 6970 N N . SER A 1 867 ? 35.894 -18.030 -46.215 1.00 89.56 867 SER A N 1
ATOM 6971 C CA . SER A 1 867 ? 34.644 -17.494 -46.767 1.00 89.56 867 SER A CA 1
ATOM 6972 C C . SER A 1 867 ? 34.265 -16.182 -46.082 1.00 89.56 867 SER A C 1
ATOM 6974 O O . SER A 1 867 ? 34.273 -16.093 -44.858 1.00 89.56 867 SER A O 1
ATOM 6976 N N . ILE A 1 868 ? 33.890 -15.170 -46.863 1.00 90.62 868 ILE A N 1
ATOM 6977 C CA . ILE A 1 868 ? 33.332 -13.918 -46.342 1.00 90.62 868 ILE A CA 1
ATOM 6978 C C . ILE A 1 868 ? 31.815 -14.114 -46.193 1.00 90.62 868 ILE A C 1
ATOM 6980 O O . ILE A 1 868 ? 31.158 -14.359 -47.214 1.00 90.62 868 ILE A O 1
ATOM 6984 N N . PRO A 1 869 ? 31.247 -14.016 -44.974 1.00 91.62 869 PRO A N 1
ATOM 6985 C CA . PRO A 1 869 ? 29.841 -14.322 -44.732 1.00 91.62 869 PRO A CA 1
ATOM 6986 C C . PRO A 1 869 ? 28.892 -13.405 -45.496 1.00 91.62 869 PRO A C 1
ATOM 6988 O O . PRO A 1 869 ? 29.106 -12.194 -45.591 1.00 91.62 869 PRO A O 1
ATOM 6991 N N . ARG A 1 870 ? 27.808 -13.994 -46.006 1.00 91.69 870 ARG A N 1
ATOM 6992 C CA . ARG A 1 870 ? 26.740 -13.254 -46.687 1.00 91.69 870 ARG A CA 1
ATOM 6993 C C . ARG A 1 870 ? 25.839 -12.529 -45.706 1.00 91.69 870 ARG A C 1
ATOM 6995 O O . ARG A 1 870 ? 25.689 -11.321 -45.835 1.00 91.69 870 ARG A O 1
ATOM 7002 N N . ASN A 1 871 ? 25.290 -13.255 -44.736 1.00 95.12 871 ASN A N 1
ATOM 7003 C CA . ASN A 1 871 ? 24.496 -12.692 -43.651 1.00 95.12 871 ASN A CA 1
ATOM 7004 C C . ASN A 1 871 ? 25.325 -12.619 -42.363 1.00 95.12 871 ASN A C 1
ATOM 7006 O O . ASN A 1 871 ? 26.121 -13.519 -42.085 1.00 95.12 871 ASN A O 1
ATOM 7010 N N . VAL A 1 872 ? 25.100 -11.566 -41.585 1.00 97.25 872 VAL A N 1
ATOM 7011 C CA . VAL A 1 872 ? 25.496 -11.452 -40.180 1.00 97.25 872 VAL A CA 1
ATOM 7012 C C . VAL A 1 872 ? 24.299 -10.883 -39.434 1.00 97.25 872 VAL A C 1
ATOM 7014 O O . VAL A 1 872 ? 23.778 -9.848 -39.845 1.00 97.25 872 VAL A O 1
ATOM 7017 N N . THR A 1 873 ? 23.874 -11.537 -38.358 1.00 97.75 873 THR A N 1
ATOM 7018 C CA . THR A 1 873 ? 22.713 -11.131 -37.553 1.00 97.75 873 THR A CA 1
ATOM 7019 C C . THR A 1 873 ? 23.128 -10.966 -36.095 1.00 97.75 873 THR A C 1
ATOM 7021 O O . THR A 1 873 ? 23.954 -11.733 -35.604 1.00 97.75 873 THR A O 1
ATOM 7024 N N . ALA A 1 874 ? 22.561 -9.977 -35.412 1.00 97.31 874 ALA A N 1
ATOM 7025 C CA . ALA A 1 874 ? 22.691 -9.764 -33.977 1.00 97.31 874 ALA A CA 1
ATOM 7026 C C . ALA A 1 874 ? 21.308 -9.572 -33.338 1.00 97.31 874 ALA A C 1
ATOM 7028 O O . ALA A 1 874 ? 20.417 -9.000 -33.973 1.00 97.31 874 ALA A O 1
ATOM 7029 N N . LEU A 1 875 ? 21.145 -10.039 -32.101 1.00 95.38 875 LEU A N 1
ATOM 7030 C CA . LEU A 1 875 ? 19.983 -9.782 -31.249 1.00 95.38 875 LEU A CA 1
ATOM 7031 C C . LEU A 1 875 ? 20.406 -8.861 -30.099 1.00 95.38 875 LEU A C 1
ATOM 7033 O O . LEU A 1 875 ? 21.511 -9.004 -29.573 1.00 95.38 875 LEU A O 1
ATOM 7037 N N . ILE A 1 876 ? 19.548 -7.901 -29.755 1.00 95.69 876 ILE A N 1
ATOM 7038 C CA . ILE A 1 876 ? 19.827 -6.864 -28.756 1.00 95.69 876 ILE A CA 1
ATOM 7039 C C . ILE A 1 876 ? 18.605 -6.710 -27.841 1.00 95.69 876 ILE A C 1
ATOM 7041 O O . ILE A 1 876 ? 17.590 -6.157 -28.283 1.00 95.69 876 ILE A O 1
ATOM 7045 N N . ASN A 1 877 ? 18.685 -7.187 -26.594 1.00 93.88 877 ASN A N 1
ATOM 7046 C CA . ASN A 1 877 ? 17.616 -7.020 -25.607 1.00 93.88 877 ASN A CA 1
ATOM 7047 C C . ASN A 1 877 ? 17.576 -5.595 -25.035 1.00 93.88 877 ASN A C 1
ATOM 7049 O O . ASN A 1 877 ? 18.616 -4.972 -24.802 1.00 93.88 877 ASN A O 1
ATOM 7053 N N . HIS A 1 878 ? 16.366 -5.106 -24.743 1.00 95.81 878 HIS A N 1
ATOM 7054 C CA . HIS A 1 878 ? 16.148 -3.870 -23.989 1.00 95.81 878 HIS A CA 1
ATOM 7055 C C . HIS A 1 878 ? 15.046 -4.051 -22.942 1.00 95.81 878 HIS A C 1
ATOM 7057 O O . HIS A 1 878 ? 13.949 -4.514 -23.270 1.00 95.81 878 HIS A O 1
ATOM 7063 N N . ARG A 1 879 ? 15.299 -3.592 -21.707 1.00 95.19 879 ARG A N 1
ATOM 7064 C CA . ARG A 1 879 ? 14.257 -3.364 -20.688 1.00 95.19 879 ARG A CA 1
ATOM 7065 C C . ARG A 1 879 ? 14.081 -1.858 -20.501 1.00 95.19 879 ARG A C 1
ATOM 7067 O O . ARG A 1 879 ? 15.029 -1.156 -20.138 1.00 95.19 879 ARG A O 1
ATOM 7074 N N . ILE A 1 880 ? 12.876 -1.360 -20.746 1.00 95.88 880 ILE A N 1
ATOM 7075 C CA . ILE A 1 880 ? 12.556 0.055 -20.983 1.00 95.88 880 ILE A CA 1
ATOM 7076 C C . ILE A 1 880 ? 12.087 0.728 -19.686 1.00 95.88 880 ILE A C 1
ATOM 7078 O O . ILE A 1 880 ? 11.213 0.208 -18.999 1.00 95.88 880 ILE A O 1
ATOM 7082 N N . THR A 1 881 ? 12.691 1.860 -19.319 1.00 96.00 881 THR A N 1
ATOM 7083 C CA . THR A 1 881 ? 12.330 2.618 -18.102 1.00 96.00 881 THR A CA 1
ATOM 7084 C C . THR A 1 881 ? 11.053 3.449 -18.279 1.00 96.00 881 THR A C 1
ATOM 7086 O O . THR A 1 881 ? 10.699 3.811 -19.401 1.00 96.00 881 THR A O 1
ATOM 7089 N N . TYR A 1 882 ? 10.389 3.816 -17.179 1.00 95.06 882 TYR A N 1
ATOM 7090 C CA . TYR A 1 882 ? 9.250 4.742 -17.212 1.00 95.06 882 TYR A CA 1
ATOM 7091 C C . TYR A 1 882 ? 9.684 6.105 -17.770 1.00 95.06 882 TYR A C 1
ATOM 7093 O O . TYR A 1 882 ? 10.692 6.675 -17.349 1.00 95.06 882 TYR A O 1
ATOM 7101 N N . GLY A 1 883 ? 8.920 6.624 -18.734 1.00 93.00 883 GLY A N 1
ATOM 7102 C CA . GLY A 1 883 ? 9.302 7.796 -19.531 1.00 93.00 883 GLY A CA 1
ATOM 7103 C C . GLY A 1 883 ? 10.135 7.471 -20.780 1.00 93.00 883 GLY A C 1
ATOM 7104 O O . GLY A 1 883 ? 10.601 8.386 -21.457 1.00 93.00 883 GLY A O 1
ATOM 7105 N N . ASN A 1 884 ? 10.334 6.194 -21.112 1.00 95.50 884 ASN A N 1
ATOM 7106 C CA . ASN A 1 884 ? 10.766 5.712 -22.429 1.00 95.50 884 ASN A CA 1
ATOM 7107 C C . ASN A 1 884 ? 9.709 4.729 -22.977 1.00 95.50 884 ASN A C 1
ATOM 7109 O O . ASN A 1 884 ? 8.850 4.262 -22.237 1.00 95.50 884 ASN A O 1
ATOM 7113 N N . SER A 1 885 ? 9.792 4.407 -24.269 1.00 95.69 885 SER A N 1
ATOM 7114 C CA . SER A 1 885 ? 8.894 3.481 -24.986 1.00 95.69 885 SER A CA 1
ATOM 7115 C C . SER A 1 885 ? 9.667 2.658 -26.034 1.00 95.69 885 SER A C 1
ATO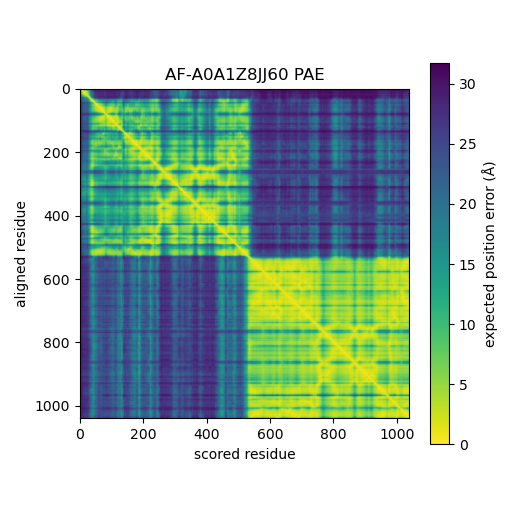M 7117 O O . SER A 1 885 ? 10.816 3.006 -26.338 1.00 95.69 885 SER A O 1
ATOM 7119 N N . PRO A 1 886 ? 9.085 1.611 -26.656 1.00 95.50 886 PRO A N 1
ATOM 7120 C CA . PRO A 1 886 ? 9.709 0.874 -27.758 1.00 95.50 886 PRO A CA 1
ATOM 7121 C C . PRO A 1 886 ? 10.189 1.765 -28.916 1.00 95.50 886 PRO A C 1
ATOM 7123 O O . PRO A 1 886 ? 11.277 1.546 -29.450 1.00 95.50 886 PRO A O 1
ATOM 7126 N N . GLU A 1 887 ? 9.481 2.850 -29.254 1.00 95.19 887 GLU A N 1
ATOM 7127 C CA . GLU A 1 887 ? 9.961 3.774 -30.296 1.00 95.19 887 GLU A CA 1
ATOM 7128 C C . GLU A 1 887 ? 11.224 4.545 -29.859 1.00 95.19 887 GLU A C 1
ATOM 7130 O O . GLU A 1 887 ? 12.048 4.888 -30.700 1.00 95.19 887 GLU A O 1
ATOM 7135 N N . THR A 1 888 ? 11.469 4.720 -28.552 1.00 95.94 888 THR A N 1
ATOM 7136 C CA . THR A 1 888 ? 12.737 5.283 -28.030 1.00 95.94 888 THR A CA 1
ATOM 7137 C C . THR A 1 888 ? 13.932 4.369 -28.345 1.00 95.94 888 THR A C 1
ATOM 7139 O O . THR A 1 888 ? 15.047 4.840 -28.595 1.00 95.94 888 THR A O 1
ATOM 7142 N N . VAL A 1 889 ? 13.706 3.050 -28.369 1.00 96.31 889 VAL A N 1
ATOM 7143 C CA . VAL A 1 889 ? 14.694 2.043 -28.784 1.00 96.31 889 VAL A CA 1
ATOM 7144 C C . VAL A 1 889 ? 14.899 2.093 -30.303 1.00 96.31 889 VAL A C 1
ATOM 7146 O O . VAL A 1 889 ? 16.037 2.196 -30.772 1.00 96.31 889 VAL A O 1
ATOM 7149 N N . ILE A 1 890 ? 13.810 2.140 -31.075 1.00 95.81 890 ILE A N 1
ATOM 7150 C CA . ILE A 1 890 ? 13.861 2.258 -32.539 1.00 95.81 890 ILE A CA 1
ATOM 7151 C C . ILE A 1 890 ? 14.548 3.554 -32.993 1.00 95.81 890 ILE A C 1
ATOM 7153 O O . ILE A 1 890 ? 15.376 3.496 -33.900 1.00 95.81 890 ILE A O 1
ATOM 7157 N N . ASP A 1 891 ? 14.308 4.705 -32.360 1.00 95.88 891 ASP A N 1
ATOM 7158 C CA . ASP A 1 891 ? 14.950 5.974 -32.732 1.00 95.88 891 ASP A CA 1
ATOM 7159 C C . ASP A 1 891 ? 16.468 5.959 -32.503 1.00 95.88 891 ASP A C 1
ATOM 7161 O O . ASP A 1 891 ? 17.247 6.473 -33.317 1.00 95.88 891 ASP A O 1
ATOM 7165 N N . LYS A 1 892 ? 16.927 5.318 -31.421 1.00 96.50 892 LYS A N 1
ATOM 7166 C CA . LYS A 1 892 ? 18.357 5.082 -31.189 1.00 96.50 892 LYS A CA 1
ATOM 7167 C C . LYS A 1 892 ? 18.948 4.210 -32.296 1.00 96.50 892 LYS A C 1
ATOM 7169 O O . LYS A 1 892 ? 19.952 4.591 -32.907 1.00 96.50 892 LYS A O 1
ATOM 7174 N N . ALA A 1 893 ? 18.299 3.090 -32.609 1.00 96.94 893 ALA A N 1
ATOM 7175 C CA . ALA A 1 893 ? 18.737 2.179 -33.662 1.00 96.94 893 ALA A CA 1
ATOM 7176 C C . ALA A 1 893 ? 18.768 2.875 -35.033 1.00 96.94 893 ALA A C 1
ATOM 7178 O O . ALA A 1 893 ? 19.786 2.827 -35.725 1.00 96.94 893 ALA A O 1
ATOM 7179 N N . ARG A 1 894 ? 17.718 3.633 -35.371 1.00 97.69 894 ARG A N 1
ATOM 7180 C CA . ARG A 1 894 ? 17.574 4.475 -36.570 1.00 97.69 894 ARG A CA 1
ATOM 7181 C C . ARG A 1 894 ? 18.744 5.453 -36.719 1.00 97.69 894 ARG A C 1
ATOM 7183 O O . ARG A 1 894 ? 19.362 5.498 -37.787 1.00 97.69 894 ARG A O 1
ATOM 7190 N N . ARG A 1 895 ? 19.140 6.167 -35.654 1.00 97.31 895 ARG A N 1
ATOM 7191 C CA . ARG A 1 895 ? 20.317 7.065 -35.672 1.00 97.31 895 ARG A CA 1
ATOM 7192 C C . ARG A 1 895 ? 21.619 6.336 -36.017 1.00 97.31 895 ARG A C 1
ATOM 7194 O O . ARG A 1 895 ? 22.401 6.850 -36.820 1.00 97.31 895 ARG A O 1
ATOM 7201 N N . PHE A 1 896 ? 21.883 5.169 -35.429 1.00 97.75 896 PHE A N 1
ATOM 7202 C CA . PHE A 1 896 ? 23.128 4.423 -35.669 1.00 97.75 896 PHE A CA 1
ATOM 7203 C C . PHE A 1 896 ? 23.138 3.651 -36.992 1.00 97.75 896 PHE A C 1
ATOM 7205 O O . PHE A 1 896 ? 24.170 3.597 -37.670 1.00 97.75 896 PHE A O 1
ATOM 7212 N N . ALA A 1 897 ? 21.988 3.142 -37.421 1.00 97.81 897 ALA A N 1
ATOM 7213 C CA . ALA A 1 897 ? 21.819 2.482 -38.705 1.00 97.81 897 ALA A CA 1
ATOM 7214 C C . ALA A 1 897 ? 22.031 3.463 -39.866 1.00 97.81 897 ALA A C 1
ATOM 7216 O O . ALA A 1 897 ? 22.773 3.160 -40.796 1.00 97.81 897 ALA A O 1
ATOM 7217 N N . ILE A 1 898 ? 21.495 4.689 -39.778 1.00 98.19 898 ILE A N 1
ATOM 7218 C CA . ILE A 1 898 ? 21.711 5.734 -40.795 1.00 98.19 898 ILE A CA 1
ATOM 7219 C C . ILE A 1 898 ? 23.194 6.131 -40.904 1.00 98.19 898 ILE A C 1
ATOM 7221 O O . ILE A 1 898 ? 23.687 6.328 -42.018 1.00 98.19 898 ILE A O 1
ATOM 7225 N N . LYS A 1 899 ? 23.928 6.222 -39.781 1.00 97.25 899 LYS A N 1
ATOM 7226 C CA . LYS A 1 899 ? 25.391 6.442 -39.785 1.00 97.25 899 LYS A CA 1
ATOM 7227 C C . LYS A 1 899 ? 26.115 5.290 -40.502 1.00 97.25 899 LYS A C 1
ATOM 7229 O O . LYS A 1 899 ? 26.936 5.536 -41.383 1.00 97.25 899 LYS A O 1
ATOM 7234 N N . THR A 1 900 ? 25.776 4.051 -40.147 1.00 97.75 900 THR A N 1
ATOM 7235 C CA . THR A 1 900 ? 26.380 2.812 -40.673 1.00 97.75 900 THR A CA 1
ATOM 7236 C C . THR A 1 900 ? 26.137 2.655 -42.175 1.00 97.75 900 THR A C 1
ATOM 7238 O O . THR A 1 900 ? 27.084 2.504 -42.946 1.00 97.75 900 THR A O 1
ATOM 7241 N N . ALA A 1 901 ? 24.882 2.775 -42.612 1.00 97.69 901 ALA A N 1
ATOM 7242 C CA . ALA A 1 901 ? 24.479 2.613 -44.004 1.00 97.69 901 ALA A CA 1
ATOM 7243 C C . ALA A 1 901 ? 25.161 3.629 -44.935 1.00 97.69 901 ALA A C 1
ATOM 7245 O O . ALA A 1 901 ? 25.689 3.260 -45.984 1.00 97.69 901 ALA A O 1
ATOM 7246 N N . ARG A 1 902 ? 25.250 4.899 -44.506 1.00 97.31 902 ARG A N 1
ATOM 7247 C CA . ARG A 1 902 ? 25.959 5.960 -45.244 1.00 97.31 902 ARG A CA 1
ATOM 7248 C C . ARG A 1 902 ? 27.477 5.772 -45.283 1.00 97.31 902 ARG A C 1
ATOM 7250 O O . ARG A 1 902 ? 28.096 6.164 -46.266 1.00 97.31 902 ARG A O 1
ATOM 7257 N N . LEU A 1 903 ? 28.086 5.208 -44.237 1.00 97.31 903 LEU A N 1
ATOM 7258 C CA . LEU A 1 903 ? 29.535 4.978 -44.182 1.00 97.31 903 LEU A CA 1
ATOM 7259 C C . LEU A 1 903 ? 29.984 3.837 -45.108 1.00 97.31 903 LEU A C 1
ATOM 7261 O O . LEU A 1 903 ? 31.074 3.898 -45.682 1.00 97.31 903 LEU A O 1
ATOM 7265 N N . PHE A 1 904 ? 29.152 2.801 -45.241 1.00 96.88 904 PHE A N 1
ATOM 7266 C CA . PHE A 1 904 ? 29.472 1.590 -46.000 1.00 96.88 904 PHE A CA 1
ATOM 7267 C C . PHE A 1 904 ? 28.786 1.488 -47.368 1.00 96.88 904 PHE A C 1
ATOM 7269 O O . PHE A 1 904 ? 29.055 0.525 -48.085 1.00 96.88 904 PHE A O 1
ATOM 7276 N N . ASP A 1 905 ? 27.971 2.481 -47.743 1.00 96.62 905 ASP A N 1
ATOM 7277 C CA . ASP A 1 905 ? 27.220 2.528 -49.005 1.00 96.62 905 ASP A CA 1
ATOM 7278 C C . ASP A 1 905 ? 26.345 1.274 -49.190 1.00 96.62 905 ASP A C 1
ATOM 7280 O O . ASP A 1 905 ? 26.470 0.547 -50.176 1.00 96.62 905 ASP A O 1
ATOM 7284 N N . ILE A 1 906 ? 25.500 0.990 -48.191 1.00 97.38 906 ILE A N 1
ATOM 7285 C CA . ILE A 1 906 ? 24.532 -0.123 -48.157 1.00 97.38 906 ILE A CA 1
ATOM 7286 C C . ILE A 1 906 ? 23.102 0.395 -47.961 1.00 97.38 906 ILE A C 1
ATOM 7288 O O . ILE A 1 906 ? 22.896 1.479 -47.411 1.00 97.38 906 ILE A O 1
ATOM 7292 N N . GLY A 1 907 ? 22.113 -0.393 -48.388 1.00 98.00 907 GLY A N 1
ATOM 7293 C CA . GLY A 1 907 ? 20.700 -0.095 -48.140 1.00 98.00 907 GLY A CA 1
ATOM 7294 C C . GLY A 1 907 ? 20.329 -0.172 -46.658 1.00 98.00 907 GLY A C 1
ATOM 7295 O O . GLY A 1 907 ? 21.069 -0.737 -45.853 1.00 98.00 907 GLY A O 1
ATOM 7296 N N . LEU A 1 908 ? 19.167 0.372 -46.298 1.00 98.50 908 LEU A N 1
ATOM 7297 C CA . LEU A 1 908 ? 18.647 0.368 -44.932 1.00 98.50 908 LEU A CA 1
ATOM 7298 C C . LEU A 1 908 ? 17.123 0.242 -44.916 1.00 98.50 908 LEU A C 1
ATOM 7300 O O . LEU A 1 908 ? 16.420 1.080 -45.487 1.00 98.50 908 LEU A O 1
ATOM 7304 N N . THR A 1 909 ? 16.627 -0.751 -44.184 1.00 98.19 909 THR A N 1
ATOM 7305 C CA . THR A 1 909 ? 15.206 -0.932 -43.867 1.00 98.19 909 THR A CA 1
ATOM 7306 C C . THR A 1 909 ? 15.030 -1.091 -42.358 1.00 98.19 909 THR A C 1
ATOM 7308 O O . THR A 1 909 ? 15.802 -1.814 -41.729 1.00 98.19 909 THR A O 1
ATOM 7311 N N . ILE A 1 910 ? 14.042 -0.409 -41.774 1.00 96.69 910 ILE A N 1
ATOM 7312 C CA . ILE A 1 910 ? 13.718 -0.475 -40.340 1.00 96.69 910 ILE A CA 1
ATOM 7313 C C . ILE A 1 910 ? 12.223 -0.756 -40.189 1.00 96.69 910 ILE A C 1
ATOM 7315 O O . ILE A 1 910 ? 11.403 -0.039 -40.759 1.00 96.69 910 ILE A O 1
ATOM 7319 N N . LYS A 1 911 ? 11.865 -1.814 -39.452 1.00 90.50 911 LYS A N 1
ATOM 7320 C CA . LYS A 1 911 ? 10.529 -2.430 -39.473 1.00 90.50 911 LYS A CA 1
ATOM 7321 C C . LYS A 1 911 ? 10.098 -2.662 -40.935 1.00 90.50 911 LYS A C 1
ATOM 7323 O O . LYS A 1 911 ? 10.686 -3.506 -41.606 1.00 90.50 911 LYS A O 1
ATOM 7328 N N . SER A 1 912 ? 9.136 -1.900 -41.456 1.00 90.62 912 SER A N 1
ATOM 7329 C CA . SER A 1 912 ? 8.690 -1.944 -42.862 1.00 90.62 912 SER A CA 1
ATOM 7330 C C . SER A 1 912 ? 9.112 -0.726 -43.708 1.00 90.62 912 SER A C 1
ATOM 7332 O O . SER A 1 912 ? 8.795 -0.663 -44.896 1.00 90.62 912 SER A O 1
ATOM 7334 N N . GLU A 1 913 ? 9.835 0.239 -43.133 1.00 95.94 913 GLU A N 1
ATOM 7335 C CA . GLU A 1 913 ? 10.254 1.482 -43.788 1.00 95.94 913 GLU A CA 1
ATOM 7336 C C . GLU A 1 913 ? 11.590 1.309 -44.532 1.00 95.94 913 GLU A C 1
ATOM 7338 O O . GLU A 1 913 ? 12.615 0.990 -43.928 1.00 95.94 913 GLU A O 1
ATOM 7343 N N . VAL A 1 914 ? 11.614 1.569 -45.845 1.00 97.00 914 VAL A N 1
ATOM 7344 C CA . VAL A 1 914 ? 12.852 1.602 -46.645 1.00 97.00 914 VAL A CA 1
ATOM 7345 C C . VAL A 1 914 ? 13.446 3.012 -46.613 1.00 97.00 914 VAL A C 1
ATOM 7347 O O . VAL A 1 914 ? 12.995 3.901 -47.331 1.00 97.00 914 VAL A O 1
ATOM 7350 N N . ILE A 1 915 ? 14.487 3.200 -45.799 1.00 97.38 915 ILE A N 1
ATOM 7351 C CA . ILE A 1 915 ? 15.181 4.484 -45.613 1.00 97.38 915 ILE A CA 1
ATOM 7352 C C . ILE A 1 915 ? 16.222 4.706 -46.720 1.00 97.38 915 ILE A C 1
ATOM 7354 O O . ILE A 1 915 ? 16.332 5.808 -47.259 1.00 97.38 915 ILE A O 1
ATOM 7358 N N . PHE A 1 916 ? 16.964 3.657 -47.096 1.00 97.88 916 PHE A N 1
ATOM 7359 C CA . PHE A 1 916 ? 17.863 3.656 -48.256 1.00 97.88 916 PHE A CA 1
ATOM 7360 C C . PHE A 1 916 ? 17.657 2.369 -49.078 1.00 97.88 916 PHE A C 1
ATOM 7362 O O . PHE A 1 916 ? 17.567 1.293 -48.483 1.00 97.88 916 PHE A O 1
ATOM 7369 N N . PRO A 1 917 ? 17.597 2.434 -50.422 1.00 96.56 917 PRO A N 1
ATOM 7370 C CA . PRO A 1 917 ? 17.460 1.243 -51.262 1.00 96.56 917 PRO A CA 1
ATOM 7371 C C . PRO A 1 917 ? 18.708 0.347 -51.187 1.00 96.56 917 PRO A C 1
ATOM 7373 O O . PRO A 1 917 ? 19.808 0.836 -50.933 1.00 96.56 917 PRO A O 1
ATOM 7376 N N . GLU A 1 918 ? 18.544 -0.956 -51.437 1.00 96.06 918 GLU A N 1
ATOM 7377 C CA . GLU A 1 918 ? 19.658 -1.914 -51.533 1.00 96.06 918 GLU A CA 1
ATOM 7378 C C . GLU A 1 918 ? 20.713 -1.460 -52.561 1.00 96.06 918 GLU A C 1
ATOM 7380 O O . GLU A 1 918 ? 20.386 -0.950 -53.637 1.00 96.06 918 GLU A O 1
ATOM 7385 N N . THR A 1 919 ? 21.992 -1.670 -52.236 1.00 95.88 919 THR A N 1
ATOM 7386 C CA . THR A 1 919 ? 23.126 -1.355 -53.114 1.00 95.88 919 THR A CA 1
ATOM 7387 C C . THR A 1 919 ? 23.889 -2.621 -53.507 1.00 95.88 919 THR A C 1
ATOM 7389 O O . THR A 1 919 ? 23.733 -3.690 -52.920 1.00 95.88 919 THR A O 1
ATOM 7392 N N . SER A 1 920 ? 24.827 -2.497 -54.448 1.00 92.38 920 SER A N 1
ATOM 7393 C CA . SER A 1 920 ? 25.735 -3.592 -54.822 1.00 92.38 920 SER A CA 1
ATOM 7394 C C . SER A 1 920 ? 26.717 -4.016 -53.712 1.00 92.38 920 SER A C 1
ATOM 7396 O O . SER A 1 920 ? 27.442 -5.006 -53.891 1.00 92.38 920 SER A O 1
ATOM 7398 N N . ASN A 1 921 ? 26.757 -3.302 -52.579 1.00 92.56 921 ASN A N 1
ATOM 7399 C CA . ASN A 1 921 ? 27.512 -3.671 -51.379 1.00 92.56 921 ASN A CA 1
ATOM 7400 C C . ASN A 1 921 ? 26.675 -4.491 -50.387 1.00 92.56 921 ASN A C 1
ATOM 7402 O O . ASN A 1 921 ? 27.243 -5.364 -49.726 1.00 92.56 921 ASN A O 1
ATOM 7406 N N . GLY A 1 922 ? 25.359 -4.261 -50.324 1.00 95.06 922 GLY A N 1
ATOM 7407 C CA . GLY A 1 922 ? 24.429 -4.984 -49.458 1.00 95.06 922 GLY A CA 1
ATOM 7408 C C . GLY A 1 922 ? 23.291 -4.123 -48.899 1.00 95.06 922 GLY A C 1
ATOM 7409 O O . GLY A 1 922 ? 23.026 -3.011 -49.369 1.00 95.06 922 GLY A O 1
ATOM 7410 N N . GLN A 1 923 ? 22.651 -4.642 -47.852 1.00 97.50 923 GLN A N 1
ATOM 7411 C CA . GLN A 1 923 ? 21.549 -4.013 -47.123 1.00 97.50 923 GLN A CA 1
ATOM 7412 C C . GLN A 1 923 ? 21.648 -4.317 -45.623 1.00 97.50 923 GLN A C 1
ATOM 7414 O O . GLN A 1 923 ? 22.031 -5.415 -45.218 1.00 97.50 923 GLN A O 1
ATOM 7419 N N . MET A 1 924 ? 21.271 -3.338 -44.806 1.00 98.31 924 MET A N 1
ATOM 7420 C CA . MET A 1 924 ? 21.029 -3.471 -43.375 1.00 98.31 924 MET A CA 1
ATOM 7421 C C . MET A 1 924 ? 19.519 -3.522 -43.105 1.00 98.31 924 MET A C 1
ATOM 7423 O O . MET A 1 924 ? 18.756 -2.723 -43.651 1.00 98.31 924 MET A O 1
ATOM 7427 N N . LEU A 1 925 ? 19.102 -4.448 -42.250 1.00 98.12 925 LEU A N 1
ATOM 7428 C CA . LEU A 1 925 ? 17.729 -4.647 -41.796 1.00 98.12 925 LEU A CA 1
ATOM 7429 C C . LEU A 1 925 ? 17.693 -4.502 -40.271 1.00 98.12 925 LEU A C 1
ATOM 7431 O O . LEU A 1 925 ? 18.559 -5.054 -39.590 1.00 98.12 925 LEU A O 1
ATOM 7435 N N . ILE A 1 926 ? 16.700 -3.789 -39.741 1.00 97.56 926 ILE A N 1
ATOM 7436 C CA . ILE A 1 926 ? 16.368 -3.777 -38.309 1.00 97.56 926 ILE A CA 1
ATOM 7437 C C . ILE A 1 926 ? 14.890 -4.120 -38.158 1.00 97.56 926 ILE A C 1
ATOM 7439 O O . ILE A 1 926 ? 14.035 -3.441 -38.722 1.00 97.56 926 ILE A O 1
ATOM 7443 N N . GLU A 1 927 ? 14.592 -5.160 -37.393 1.00 95.69 927 GLU A N 1
ATOM 7444 C CA . GLU A 1 927 ? 13.248 -5.692 -37.165 1.00 95.69 927 GLU A CA 1
ATOM 7445 C C . GLU A 1 927 ? 13.041 -5.997 -35.671 1.00 95.69 927 GLU A C 1
ATOM 7447 O O . GLU A 1 927 ? 14.002 -6.247 -34.941 1.00 95.69 927 GLU A O 1
ATOM 7452 N N . SER A 1 928 ? 11.794 -5.975 -35.205 1.00 93.44 928 SER A N 1
ATOM 7453 C CA . SER A 1 928 ? 11.435 -6.426 -33.855 1.00 93.44 928 SER A CA 1
ATOM 7454 C C . SER A 1 928 ? 11.524 -7.954 -33.804 1.00 93.44 928 SER A C 1
ATOM 7456 O O . SER A 1 928 ? 10.963 -8.618 -34.674 1.00 93.44 928 SER A O 1
ATOM 7458 N N . TYR A 1 929 ? 12.251 -8.521 -32.835 1.00 85.50 929 TYR A N 1
ATOM 7459 C CA . TYR A 1 929 ? 12.467 -9.977 -32.780 1.00 85.50 929 TYR A CA 1
ATOM 7460 C C . TYR A 1 929 ? 11.317 -10.736 -32.099 1.00 85.50 929 TYR A C 1
ATOM 7462 O O . TYR A 1 929 ? 10.898 -11.789 -32.575 1.00 85.50 929 TYR A O 1
ATOM 7470 N N . LYS A 1 930 ? 10.801 -10.169 -31.005 1.00 81.19 930 LYS A N 1
ATOM 7471 C CA . LYS A 1 930 ? 9.632 -10.620 -30.234 1.00 81.19 930 LYS A CA 1
ATOM 7472 C C . LYS A 1 930 ? 8.653 -9.436 -30.080 1.00 81.19 930 LYS A C 1
ATOM 7474 O O . LYS A 1 930 ? 8.922 -8.339 -30.575 1.00 81.19 930 LYS A O 1
ATOM 7479 N N . GLU A 1 931 ? 7.507 -9.657 -29.437 1.00 82.38 931 GLU A N 1
ATOM 7480 C CA . GLU A 1 931 ? 6.465 -8.636 -29.226 1.00 82.38 931 GLU A CA 1
ATOM 7481 C C . GLU A 1 931 ? 6.969 -7.451 -28.372 1.00 82.38 931 GLU A C 1
ATOM 7483 O O . GLU A 1 931 ? 7.627 -7.640 -27.346 1.00 82.38 931 GLU A O 1
ATOM 7488 N N . GLU A 1 932 ? 6.664 -6.228 -28.816 1.00 91.75 932 GLU A N 1
ATOM 7489 C CA . GLU A 1 932 ? 7.001 -4.972 -28.129 1.00 91.75 932 GLU A CA 1
ATOM 7490 C C . GLU A 1 932 ? 6.066 -4.746 -26.929 1.00 91.75 932 GLU A C 1
ATOM 7492 O O . GLU A 1 932 ? 4.855 -4.930 -27.044 1.00 91.75 932 GLU A O 1
ATOM 7497 N N . LEU A 1 933 ? 6.615 -4.326 -25.785 1.00 92.75 933 LEU A N 1
ATOM 7498 C CA . LEU A 1 933 ? 5.864 -4.064 -24.554 1.00 92.75 933 LEU A CA 1
ATOM 7499 C C . LEU A 1 933 ? 6.191 -2.664 -24.013 1.00 92.75 933 LEU A C 1
ATOM 7501 O O . LEU A 1 933 ? 7.360 -2.324 -23.816 1.00 92.75 933 LEU A O 1
ATOM 7505 N N . GLU A 1 934 ? 5.160 -1.869 -23.734 1.00 94.25 934 GLU A N 1
ATOM 7506 C CA . GLU A 1 934 ? 5.285 -0.633 -22.949 1.00 94.25 934 GLU A CA 1
ATOM 7507 C C . GLU A 1 934 ? 5.537 -0.951 -21.461 1.00 94.25 934 GLU A C 1
ATOM 7509 O O . GLU A 1 934 ? 5.407 -2.095 -21.025 1.00 94.25 934 GLU A O 1
ATOM 7514 N N . THR A 1 935 ? 5.900 0.046 -20.651 1.00 94.19 935 THR A N 1
ATOM 7515 C CA . THR A 1 935 ? 5.976 -0.130 -19.187 1.00 94.19 935 THR A CA 1
ATOM 7516 C C . THR A 1 935 ? 4.617 -0.498 -18.597 1.00 94.19 935 THR A C 1
ATOM 7518 O O . THR A 1 935 ? 3.597 0.055 -19.013 1.00 94.19 935 THR A O 1
ATOM 7521 N N . ALA A 1 936 ? 4.599 -1.383 -17.597 1.00 94.06 936 ALA A N 1
ATOM 7522 C CA . ALA A 1 936 ? 3.353 -1.853 -16.999 1.00 94.06 936 ALA A CA 1
ATOM 7523 C C . ALA A 1 936 ? 2.549 -0.716 -16.347 1.00 94.06 936 ALA A C 1
ATOM 7525 O O . ALA A 1 936 ? 3.104 0.264 -15.834 1.00 94.06 936 ALA A O 1
ATOM 7526 N N . LYS A 1 937 ? 1.224 -0.876 -16.286 1.00 93.00 937 LYS A N 1
ATOM 7527 C CA . LYS A 1 937 ? 0.381 -0.014 -15.452 1.00 93.00 937 LYS A CA 1
ATOM 7528 C C . LYS A 1 937 ? 0.783 -0.181 -13.984 1.00 93.00 937 LYS A C 1
ATOM 7530 O O . LYS A 1 937 ? 0.947 -1.301 -13.507 1.00 93.00 937 LYS A O 1
ATOM 7535 N N . VAL A 1 938 ? 0.935 0.935 -13.274 1.00 94.62 938 VAL A N 1
ATOM 7536 C CA . VAL A 1 938 ? 1.302 0.923 -11.853 1.00 94.62 938 VAL A CA 1
ATOM 7537 C C . VAL A 1 938 ? 0.096 0.512 -11.013 1.00 94.62 938 VAL A C 1
ATOM 7539 O O . VAL A 1 938 ? -0.956 1.150 -11.064 1.00 94.62 938 VAL A O 1
ATOM 7542 N N . THR A 1 939 ? 0.271 -0.548 -10.232 1.00 94.69 939 THR A N 1
ATOM 7543 C CA . THR A 1 939 ? -0.699 -1.033 -9.248 1.00 94.69 939 THR A CA 1
ATOM 7544 C C . THR A 1 939 ? -0.879 -0.012 -8.115 1.00 94.69 939 THR A C 1
ATOM 7546 O O . THR A 1 939 ? 0.128 0.493 -7.608 1.00 94.69 939 THR A O 1
ATOM 7549 N N . PRO A 1 940 ? -2.122 0.291 -7.683 1.00 89.75 940 PRO A N 1
ATOM 7550 C CA . PRO A 1 940 ? -2.382 1.221 -6.586 1.00 89.75 940 PRO A CA 1
ATOM 7551 C C . PRO A 1 940 ? -1.668 0.840 -5.283 1.00 89.75 940 PRO A C 1
ATOM 7553 O O . PRO A 1 940 ? -1.799 -0.278 -4.785 1.00 89.75 940 PRO A O 1
ATOM 7556 N N . ASP A 1 941 ? -0.967 1.803 -4.687 1.00 87.62 941 ASP A N 1
ATOM 7557 C CA . ASP A 1 941 ? -0.272 1.666 -3.405 1.00 87.62 941 ASP A CA 1
ATOM 7558 C C . ASP A 1 941 ? -1.106 2.186 -2.217 1.00 87.62 941 ASP A C 1
ATOM 7560 O O . ASP A 1 941 ? -0.577 2.705 -1.236 1.00 87.62 941 ASP A O 1
ATOM 7564 N N . TYR A 1 942 ? -2.436 2.092 -2.317 1.00 82.00 942 TYR A N 1
ATOM 7565 C CA . TYR A 1 942 ? -3.368 2.623 -1.324 1.00 82.00 942 TYR A CA 1
ATOM 7566 C C . TYR A 1 942 ? -4.687 1.839 -1.248 1.00 82.00 942 TYR A C 1
ATOM 7568 O O . TYR A 1 942 ? -5.183 1.307 -2.241 1.00 82.00 942 TYR A O 1
ATOM 7576 N N . GLY A 1 943 ? -5.298 1.840 -0.060 1.00 79.44 943 GLY A N 1
ATOM 7577 C CA . GLY A 1 943 ? -6.622 1.273 0.198 1.00 79.44 943 GLY A CA 1
ATOM 7578 C C . GLY A 1 943 ? -6.631 -0.237 0.450 1.00 79.44 943 GLY A C 1
ATOM 7579 O O . GLY A 1 943 ? -5.597 -0.899 0.444 1.00 79.44 943 GLY A O 1
ATOM 7580 N N . GLU A 1 944 ? -7.836 -0.783 0.645 1.00 84.31 944 GLU A N 1
ATOM 7581 C CA . GLU A 1 944 ? -8.108 -2.129 1.186 1.00 84.31 944 GLU A CA 1
ATOM 7582 C C . GLU A 1 944 ? -7.233 -3.260 0.614 1.00 84.31 944 GLU A C 1
ATOM 7584 O O . GLU A 1 944 ? -6.827 -4.148 1.361 1.00 84.31 944 GLU A O 1
ATOM 7589 N N . VAL A 1 945 ? -6.921 -3.249 -0.687 1.00 89.81 945 VAL A N 1
ATOM 7590 C CA . VAL A 1 945 ? -6.104 -4.297 -1.328 1.00 89.81 945 VAL A CA 1
ATOM 7591 C C . VAL A 1 945 ? -4.625 -4.173 -0.946 1.00 89.81 945 VAL A C 1
ATOM 7593 O O . VAL A 1 945 ? -4.018 -5.154 -0.513 1.00 89.81 945 VAL A O 1
ATOM 7596 N N . TRP A 1 946 ? -4.065 -2.963 -1.020 1.00 91.94 946 TRP A N 1
ATOM 7597 C CA . TRP A 1 946 ? -2.713 -2.662 -0.545 1.00 91.94 946 TRP A CA 1
ATOM 7598 C C . TRP A 1 946 ? -2.588 -2.922 0.963 1.00 91.94 946 TRP A C 1
ATOM 7600 O O . TRP A 1 946 ? -1.658 -3.593 1.411 1.00 91.94 946 TRP A O 1
ATOM 7610 N N . ASP A 1 947 ? -3.576 -2.486 1.746 1.00 89.06 947 ASP A N 1
ATOM 7611 C CA . ASP A 1 947 ? -3.641 -2.696 3.197 1.00 89.06 947 ASP A CA 1
ATOM 7612 C C . ASP A 1 947 ? -3.870 -4.175 3.576 1.00 89.06 947 ASP A C 1
ATOM 7614 O O . ASP A 1 947 ? -3.586 -4.580 4.707 1.00 89.06 947 ASP A O 1
ATOM 7618 N N . SER A 1 948 ? -4.365 -5.005 2.647 1.00 90.00 948 SER A N 1
ATOM 7619 C CA . SER A 1 948 ? -4.440 -6.468 2.792 1.00 90.00 948 SER A CA 1
ATOM 7620 C C . SER A 1 948 ? -3.073 -7.122 2.621 1.00 90.00 948 SER A C 1
ATOM 7622 O O . SER A 1 948 ? -2.660 -7.899 3.483 1.00 90.00 948 SER A O 1
ATOM 7624 N N . VAL A 1 949 ? -2.351 -6.796 1.546 1.00 94.56 949 VAL A N 1
ATOM 7625 C CA . VAL A 1 949 ? -1.019 -7.359 1.269 1.00 94.56 949 VAL A CA 1
ATOM 7626 C C . VAL A 1 949 ? -0.006 -6.882 2.310 1.00 94.56 949 VAL A C 1
ATOM 7628 O O . VAL A 1 949 ? 0.559 -7.689 3.050 1.00 94.56 949 VAL A O 1
ATOM 7631 N N . THR A 1 950 ? 0.163 -5.565 2.438 1.00 94.56 950 THR A N 1
ATOM 7632 C CA . THR A 1 950 ? 1.153 -4.972 3.347 1.00 94.56 950 THR A CA 1
ATOM 7633 C C . THR A 1 950 ? 0.854 -5.250 4.815 1.00 94.56 950 THR A C 1
ATOM 7635 O O . THR A 1 950 ? 1.773 -5.476 5.600 1.00 94.56 950 THR A O 1
ATOM 7638 N N . GLY A 1 951 ? -0.423 -5.292 5.201 1.00 92.56 951 GLY A N 1
ATOM 7639 C CA . GLY A 1 951 ? -0.820 -5.555 6.578 1.00 92.56 951 GLY A CA 1
ATOM 7640 C C . GLY A 1 951 ? -0.593 -6.998 7.024 1.00 92.56 951 GLY A C 1
ATOM 7641 O O . GLY A 1 951 ? -0.253 -7.220 8.187 1.00 92.56 951 GLY A O 1
ATOM 7642 N N . ASN A 1 952 ? -0.708 -7.970 6.108 1.00 95.38 952 ASN A N 1
ATOM 7643 C CA . ASN A 1 952 ? -0.297 -9.352 6.370 1.00 95.38 952 ASN A CA 1
ATOM 7644 C C . ASN A 1 952 ? 1.233 -9.482 6.399 1.00 95.38 952 ASN A C 1
ATOM 7646 O O . ASN A 1 952 ? 1.757 -10.092 7.328 1.00 95.38 952 ASN A O 1
ATOM 7650 N N . MET A 1 953 ? 1.955 -8.860 5.456 1.00 95.88 953 MET A N 1
ATOM 7651 C CA . MET A 1 953 ? 3.428 -8.835 5.461 1.00 95.88 953 MET A CA 1
ATOM 7652 C C . MET A 1 953 ? 3.982 -8.257 6.769 1.00 95.88 953 MET A C 1
ATOM 7654 O O . MET A 1 953 ? 4.843 -8.872 7.397 1.00 95.88 953 MET A O 1
ATOM 7658 N N . ARG A 1 954 ? 3.459 -7.106 7.217 1.00 93.19 954 ARG A N 1
ATOM 7659 C CA . ARG A 1 954 ? 3.917 -6.432 8.440 1.00 93.19 954 ARG A CA 1
ATOM 7660 C C . ARG A 1 954 ? 3.748 -7.313 9.674 1.00 93.19 954 ARG A C 1
ATOM 7662 O O . ARG A 1 954 ? 4.684 -7.422 10.458 1.00 93.19 954 ARG A O 1
ATOM 7669 N N . SER A 1 955 ? 2.596 -7.960 9.841 1.00 93.00 955 SER A N 1
ATOM 7670 C CA . SER A 1 955 ? 2.374 -8.863 10.977 1.00 93.00 955 SER A CA 1
ATOM 7671 C C . SER A 1 955 ? 3.211 -10.138 10.880 1.00 93.00 955 SER A C 1
ATOM 7673 O O . SER A 1 955 ? 3.799 -10.559 11.868 1.00 93.00 955 SER A O 1
ATOM 7675 N N . PHE A 1 956 ? 3.321 -10.741 9.693 1.00 96.38 956 PHE A N 1
ATOM 7676 C CA . PHE A 1 956 ? 4.099 -11.966 9.508 1.00 96.38 956 PHE A CA 1
ATOM 7677 C C . PHE A 1 956 ? 5.576 -11.751 9.870 1.00 96.38 956 PHE A C 1
ATOM 7679 O O . PHE A 1 956 ? 6.131 -12.487 10.684 1.00 96.38 956 PHE A O 1
ATOM 7686 N N . TYR A 1 957 ? 6.200 -10.686 9.361 1.00 95.12 957 TYR A N 1
ATOM 7687 C CA . TYR A 1 957 ? 7.608 -10.411 9.646 1.00 95.12 957 TYR A CA 1
ATOM 7688 C C . TYR A 1 957 ? 7.872 -9.840 11.041 1.00 95.12 957 TYR A C 1
ATOM 7690 O O . TYR A 1 957 ? 8.853 -10.240 11.670 1.00 95.12 957 TYR A O 1
ATOM 7698 N N . GLU A 1 958 ? 7.028 -8.934 11.546 1.00 92.44 958 GLU A N 1
ATOM 7699 C CA . GLU A 1 958 ? 7.257 -8.329 12.863 1.00 92.44 958 GLU A CA 1
ATOM 7700 C C . GLU A 1 958 ? 6.790 -9.187 14.050 1.00 92.44 958 GLU A C 1
ATOM 7702 O O . GLU A 1 958 ? 7.338 -9.005 15.134 1.00 92.44 958 GLU A O 1
ATOM 7707 N N . ASP A 1 959 ? 5.793 -10.068 13.890 1.00 92.00 959 ASP A N 1
ATOM 7708 C CA . ASP A 1 959 ? 5.194 -10.825 15.007 1.00 92.00 959 ASP A CA 1
ATOM 7709 C C . ASP A 1 959 ? 5.460 -12.341 14.952 1.00 92.00 959 ASP A C 1
ATOM 7711 O O . ASP A 1 959 ? 5.497 -12.971 16.009 1.00 92.00 959 ASP A O 1
ATOM 7715 N N . GLU A 1 960 ? 5.664 -12.932 13.765 1.00 94.12 960 GLU A N 1
ATOM 7716 C CA . GLU A 1 960 ? 5.835 -14.389 13.608 1.00 94.12 960 GLU A CA 1
ATOM 7717 C C . GLU A 1 960 ? 7.276 -14.802 13.267 1.00 94.12 960 GLU A C 1
ATOM 7719 O O . GLU A 1 960 ? 7.819 -15.678 13.938 1.00 94.12 960 GLU A O 1
ATOM 7724 N N . VAL A 1 961 ? 7.910 -14.178 12.263 1.00 95.00 961 VAL A N 1
ATOM 7725 C CA . VAL A 1 961 ? 9.254 -14.571 11.784 1.00 95.00 961 VAL A CA 1
ATOM 7726 C C . VAL A 1 961 ? 10.380 -13.929 12.606 1.00 95.00 961 VAL A C 1
ATOM 7728 O O . VAL A 1 961 ? 11.343 -14.605 12.963 1.00 95.00 961 VAL A O 1
ATOM 7731 N N . TYR A 1 962 ? 10.278 -12.633 12.933 1.00 92.62 962 TYR A N 1
ATOM 7732 C CA . TYR A 1 962 ? 11.318 -11.900 13.674 1.00 92.62 962 TYR A CA 1
ATOM 7733 C C . TYR A 1 962 ? 10.801 -11.117 14.903 1.00 92.62 962 TYR A C 1
ATOM 7735 O O . TYR A 1 962 ? 11.194 -9.958 15.088 1.00 92.62 962 TYR A O 1
ATOM 7743 N N . PRO A 1 963 ? 9.984 -11.717 15.798 1.00 88.31 963 PRO A N 1
ATOM 7744 C CA . PRO A 1 963 ? 9.386 -11.012 16.935 1.00 88.31 963 PRO A CA 1
ATOM 7745 C C . PRO A 1 963 ? 10.405 -10.283 17.819 1.00 88.31 963 PRO A C 1
ATOM 7747 O O . PRO A 1 963 ? 10.197 -9.124 18.178 1.00 88.31 963 PRO A O 1
ATOM 7750 N N . GLU A 1 964 ? 11.550 -10.892 18.135 1.00 86.12 964 GLU A N 1
ATOM 7751 C CA . GLU A 1 964 ? 12.574 -10.257 18.984 1.00 86.12 964 GLU A CA 1
ATOM 7752 C C . GLU A 1 964 ? 13.208 -9.006 18.346 1.00 86.12 964 GLU A C 1
ATOM 7754 O O . GLU A 1 964 ? 13.606 -8.084 19.059 1.00 86.12 964 GLU A O 1
ATOM 7759 N N . LYS A 1 965 ? 13.250 -8.940 17.007 1.00 83.62 965 LYS A N 1
ATOM 7760 C CA . LYS A 1 965 ? 13.857 -7.848 16.226 1.00 83.62 965 LYS A CA 1
ATOM 7761 C C . LYS A 1 965 ? 13.002 -6.575 16.253 1.00 83.62 965 LYS A C 1
ATOM 7763 O O . LYS A 1 965 ? 13.538 -5.469 16.232 1.00 83.62 965 LYS A O 1
ATOM 7768 N N . PHE A 1 966 ? 11.677 -6.733 16.325 1.00 83.50 966 PHE A N 1
ATOM 7769 C CA . PHE A 1 966 ? 10.714 -5.635 16.182 1.00 83.50 966 PHE A CA 1
ATOM 7770 C C . PHE A 1 966 ? 9.952 -5.292 17.475 1.00 83.50 966 PHE A C 1
ATOM 7772 O O . PHE A 1 966 ? 9.664 -4.118 17.711 1.00 83.50 966 PHE A O 1
ATOM 7779 N N . THR A 1 967 ? 9.705 -6.250 18.379 1.00 67.94 967 THR A N 1
ATOM 7780 C CA . THR A 1 967 ? 8.944 -6.012 19.632 1.00 67.94 967 THR A CA 1
ATOM 7781 C C . THR A 1 967 ? 9.569 -4.994 20.593 1.00 67.94 967 THR A C 1
ATOM 7783 O O . THR A 1 967 ? 8.857 -4.436 21.426 1.00 67.94 967 THR A O 1
ATOM 7786 N N . GLN A 1 968 ? 10.873 -4.718 20.488 1.00 53.50 968 GLN A N 1
ATOM 7787 C CA . GLN A 1 968 ? 11.566 -3.729 21.326 1.00 53.50 968 GLN A CA 1
ATOM 7788 C C . GLN A 1 968 ? 11.717 -2.344 20.667 1.00 53.50 968 GLN A C 1
ATOM 7790 O O . GLN A 1 968 ? 12.371 -1.474 21.237 1.00 53.50 968 GLN A O 1
ATOM 7795 N N . GLY A 1 969 ? 11.163 -2.128 19.466 1.00 57.12 969 GLY A N 1
ATOM 7796 C CA . GLY A 1 969 ? 11.314 -0.867 18.725 1.00 57.12 969 GLY A CA 1
ATOM 7797 C C . GLY A 1 969 ? 12.748 -0.567 18.261 1.00 57.12 969 GLY A C 1
ATOM 7798 O O . GLY A 1 969 ? 13.038 0.561 17.872 1.00 57.12 969 GLY A O 1
ATOM 7799 N N . GLN A 1 970 ? 13.644 -1.561 18.308 1.00 59.12 970 GLN A N 1
ATOM 7800 C CA . GLN A 1 970 ? 15.053 -1.438 17.912 1.00 59.12 970 GLN A CA 1
ATOM 7801 C C . GLN A 1 970 ? 15.242 -1.304 16.393 1.00 59.12 970 GLN A C 1
ATOM 7803 O O . GLN A 1 970 ? 16.266 -0.794 15.949 1.00 59.12 970 GLN A O 1
ATOM 7808 N N . ALA A 1 971 ? 14.264 -1.753 15.604 1.00 73.62 971 ALA A N 1
ATOM 7809 C CA . ALA A 1 971 ? 14.262 -1.673 14.151 1.00 73.62 971 ALA A CA 1
ATOM 7810 C C . ALA A 1 971 ? 12.861 -1.329 13.620 1.00 73.62 971 ALA A C 1
ATOM 7812 O O . ALA A 1 971 ? 11.850 -1.590 14.275 1.00 73.62 971 ALA A O 1
ATOM 7813 N N . LYS A 1 972 ? 12.807 -0.767 12.408 1.00 81.69 972 LYS A N 1
ATOM 7814 C CA . LYS A 1 972 ? 11.580 -0.535 11.630 1.00 81.69 972 LYS A CA 1
ATOM 7815 C C . LYS A 1 972 ? 11.555 -1.479 10.429 1.00 81.69 972 LYS A C 1
ATOM 7817 O O . LYS A 1 972 ? 12.602 -1.699 9.825 1.00 81.69 972 LYS A O 1
ATOM 7822 N N . TYR A 1 973 ? 10.379 -1.994 10.075 1.00 89.50 973 TYR A N 1
ATOM 7823 C CA . TYR A 1 973 ? 10.136 -2.706 8.819 1.00 89.50 973 TYR A CA 1
ATOM 7824 C C . TYR A 1 973 ? 9.326 -1.794 7.891 1.00 89.50 973 TYR A C 1
ATOM 7826 O O . TYR A 1 973 ? 8.166 -1.487 8.164 1.00 89.50 973 TYR A O 1
ATOM 7834 N N . ILE A 1 974 ? 9.971 -1.291 6.839 1.00 90.31 974 ILE A N 1
ATOM 7835 C CA . ILE A 1 974 ? 9.434 -0.260 5.946 1.00 90.31 974 ILE A CA 1
ATOM 7836 C C . ILE A 1 974 ? 8.961 -0.936 4.662 1.00 90.31 974 ILE A C 1
ATOM 7838 O O . ILE A 1 974 ? 9.765 -1.324 3.814 1.00 90.31 974 ILE A O 1
ATOM 7842 N N . ILE A 1 975 ? 7.648 -1.100 4.525 1.00 92.50 975 ILE A N 1
ATOM 7843 C CA . ILE A 1 975 ? 7.040 -1.652 3.312 1.00 92.50 975 ILE A CA 1
ATOM 7844 C C . ILE A 1 975 ? 6.813 -0.512 2.316 1.00 92.50 975 ILE A C 1
ATOM 7846 O O . ILE A 1 975 ? 6.245 0.519 2.677 1.00 92.50 975 ILE A O 1
ATOM 7850 N N . ALA A 1 976 ? 7.265 -0.690 1.075 1.00 92.38 976 ALA A N 1
ATOM 7851 C CA . ALA A 1 976 ? 7.198 0.327 0.031 1.00 92.38 976 ALA A CA 1
ATOM 7852 C C . ALA A 1 976 ? 6.940 -0.292 -1.357 1.00 92.38 976 ALA A C 1
ATOM 7854 O O . ALA A 1 976 ? 7.474 -1.364 -1.661 1.00 92.38 976 ALA A O 1
ATOM 7855 N N . PRO A 1 977 ? 6.159 0.372 -2.226 1.00 93.88 977 PRO A N 1
ATOM 7856 C CA . PRO A 1 977 ? 6.041 -0.015 -3.628 1.00 93.88 977 PRO A CA 1
ATOM 7857 C C . PRO A 1 977 ? 7.334 0.333 -4.382 1.00 93.88 977 PRO A C 1
ATOM 7859 O O . PRO A 1 977 ? 7.945 1.362 -4.108 1.00 93.88 977 PRO A O 1
ATOM 7862 N N . SER A 1 978 ? 7.744 -0.519 -5.323 1.00 93.94 978 SER A N 1
ATOM 7863 C CA . SER A 1 978 ? 8.978 -0.387 -6.114 1.00 93.94 978 SER A CA 1
ATOM 7864 C C . SER A 1 978 ? 8.801 -0.958 -7.537 1.00 93.94 978 SER A C 1
ATOM 7866 O O . SER A 1 978 ? 7.695 -1.327 -7.934 1.00 93.94 978 SER A O 1
ATOM 7868 N N . LEU A 1 979 ? 9.873 -0.986 -8.338 1.00 94.50 979 LEU A N 1
ATOM 7869 C CA . LEU A 1 979 ? 9.860 -1.347 -9.763 1.00 94.50 979 LEU A CA 1
ATOM 7870 C C . LEU A 1 979 ? 10.670 -2.622 -10.053 1.00 94.50 979 LEU A C 1
ATOM 7872 O O . LEU A 1 979 ? 11.869 -2.666 -9.776 1.00 94.50 979 LEU A O 1
ATOM 7876 N N . MET A 1 980 ? 10.036 -3.609 -10.696 1.00 90.88 980 MET A N 1
ATOM 7877 C CA . MET A 1 980 ? 10.700 -4.795 -11.240 1.00 90.88 980 MET A CA 1
ATOM 7878 C C . MET A 1 980 ? 11.452 -4.455 -12.535 1.00 90.88 980 MET A C 1
ATOM 7880 O O . MET A 1 980 ? 10.921 -3.774 -13.415 1.00 90.88 980 MET A O 1
ATOM 7884 N N . THR A 1 981 ? 12.696 -4.920 -12.657 1.00 90.12 981 THR A N 1
ATOM 7885 C CA . THR A 1 981 ? 13.533 -4.723 -13.851 1.00 90.12 981 THR A CA 1
ATOM 7886 C C . THR A 1 981 ? 13.371 -5.796 -14.943 1.00 90.12 981 THR A C 1
ATOM 7888 O O . THR A 1 981 ? 13.445 -5.404 -16.114 1.00 90.12 981 THR A O 1
ATOM 7891 N N . PRO A 1 982 ? 13.134 -7.094 -14.644 1.00 87.94 982 PRO A N 1
ATOM 7892 C CA . PRO A 1 982 ? 12.576 -8.037 -15.614 1.00 87.94 982 PRO A CA 1
ATOM 7893 C C . PRO A 1 982 ? 11.053 -7.846 -15.768 1.00 87.94 982 PRO A C 1
ATOM 7895 O O . PRO A 1 982 ? 10.469 -6.896 -15.245 1.00 87.94 982 PRO A O 1
ATOM 7898 N N . ASN A 1 983 ? 10.434 -8.765 -16.505 1.00 90.38 983 ASN A N 1
ATOM 7899 C CA . ASN A 1 983 ? 8.991 -8.956 -16.611 1.00 90.38 983 ASN A CA 1
ATOM 7900 C C . ASN A 1 983 ? 8.696 -10.394 -16.204 1.00 90.38 983 ASN A C 1
ATOM 7902 O O . ASN A 1 983 ? 9.524 -11.234 -16.547 1.00 90.38 983 ASN A O 1
ATOM 7906 N N . THR A 1 984 ? 7.561 -10.639 -15.552 1.00 91.81 984 THR A N 1
ATOM 7907 C CA . THR A 1 984 ? 7.082 -11.993 -15.210 1.00 91.81 984 THR A CA 1
ATOM 7908 C C . THR A 1 984 ? 5.898 -12.382 -16.098 1.00 91.81 984 THR A C 1
ATOM 7910 O O . THR A 1 984 ? 5.389 -11.557 -16.874 1.00 91.81 984 THR A O 1
ATOM 7913 N N . ASP A 1 985 ? 5.358 -13.586 -15.899 1.00 94.12 985 ASP A N 1
ATOM 7914 C CA . ASP A 1 985 ? 4.079 -14.055 -16.450 1.00 94.12 985 ASP A CA 1
ATOM 7915 C C . ASP A 1 985 ? 2.923 -13.030 -16.299 1.00 94.12 985 ASP A C 1
ATOM 7917 O O . ASP A 1 985 ? 2.039 -12.946 -17.160 1.00 94.12 985 ASP A O 1
ATOM 7921 N N . THR A 1 986 ? 2.939 -12.167 -15.270 1.00 94.56 986 THR A N 1
ATOM 7922 C CA . THR A 1 986 ? 1.940 -11.087 -15.094 1.00 94.56 986 THR A CA 1
ATOM 7923 C C . THR A 1 986 ? 1.812 -10.097 -16.242 1.00 94.56 986 THR A C 1
ATOM 7925 O O . THR A 1 986 ? 0.753 -9.468 -16.344 1.00 94.56 986 THR A O 1
ATOM 7928 N N . ARG A 1 987 ? 2.802 -9.984 -17.138 1.00 93.06 987 ARG A N 1
ATOM 7929 C CA . ARG A 1 987 ? 2.682 -9.200 -18.382 1.00 93.06 987 ARG A CA 1
ATOM 7930 C C . ARG A 1 987 ? 1.468 -9.604 -19.233 1.00 93.06 987 ARG A C 1
ATOM 7932 O O . ARG A 1 987 ? 1.007 -8.816 -20.054 1.00 93.06 987 ARG A O 1
ATOM 7939 N N . HIS A 1 988 ? 0.951 -10.819 -19.031 1.00 95.75 988 HIS A N 1
ATOM 7940 C CA . HIS A 1 988 ? -0.209 -11.379 -19.728 1.00 95.75 988 HIS A CA 1
ATOM 7941 C C . HIS A 1 988 ? -1.531 -11.255 -18.949 1.00 95.75 988 HIS A C 1
ATOM 7943 O O . HIS A 1 988 ? -2.585 -11.607 -19.476 1.00 95.75 988 HIS A O 1
ATOM 7949 N N . TYR A 1 989 ? -1.508 -10.747 -17.710 1.00 96.69 989 TYR A N 1
ATOM 7950 C CA . TYR A 1 989 ? -2.669 -10.720 -16.805 1.00 96.69 989 TYR A CA 1
ATOM 7951 C C . TYR A 1 989 ? -3.245 -9.316 -16.536 1.00 96.69 989 TYR A C 1
ATOM 7953 O O . TYR A 1 989 ? -4.187 -9.181 -15.755 1.00 96.69 989 TYR A O 1
ATOM 7961 N N . TRP A 1 990 ? -2.745 -8.266 -17.199 1.00 95.12 990 TRP A N 1
ATOM 7962 C CA . TRP A 1 990 ? -3.181 -6.870 -16.989 1.00 95.12 990 TRP A CA 1
ATOM 7963 C C . TRP A 1 990 ? -4.682 -6.615 -17.257 1.00 95.12 990 TRP A C 1
ATOM 7965 O O . TRP A 1 990 ? -5.236 -5.646 -16.749 1.00 95.12 990 TRP A O 1
ATOM 7975 N N . ASP A 1 991 ? -5.359 -7.476 -18.023 1.00 96.62 991 ASP A N 1
ATOM 7976 C CA . ASP A 1 991 ? -6.811 -7.396 -18.265 1.00 96.62 991 ASP A CA 1
ATOM 7977 C C . ASP A 1 991 ? -7.673 -7.981 -17.120 1.00 96.62 991 ASP A C 1
ATOM 7979 O O . ASP A 1 991 ? -8.890 -7.768 -17.091 1.00 96.62 991 ASP A O 1
ATOM 7983 N N . LEU A 1 992 ? -7.076 -8.726 -16.180 1.00 97.69 992 LEU A N 1
ATOM 7984 C CA . LEU A 1 992 ? -7.785 -9.428 -15.100 1.00 97.69 992 LEU A CA 1
ATOM 7985 C C . LEU A 1 992 ? -7.908 -8.609 -13.809 1.00 97.69 992 LEU A C 1
ATOM 7987 O O . LEU A 1 992 ? -8.890 -8.783 -13.084 1.00 97.69 992 LEU A O 1
ATOM 7991 N N . SER A 1 993 ? -6.937 -7.741 -13.505 1.00 96.75 993 SER A N 1
ATOM 7992 C CA . SER A 1 993 ? -6.945 -6.891 -12.308 1.00 96.75 993 SER A CA 1
ATOM 7993 C C . SER A 1 993 ? -6.019 -5.682 -12.446 1.00 96.75 993 SER A C 1
ATOM 7995 O O . SER A 1 993 ? -4.918 -5.800 -12.974 1.00 96.75 993 SER A O 1
ATOM 7997 N N . ASP A 1 994 ? -6.421 -4.555 -11.857 1.00 94.81 994 ASP A N 1
ATOM 7998 C CA . ASP A 1 994 ? -5.546 -3.396 -11.618 1.00 94.81 994 ASP A CA 1
ATOM 7999 C C . ASP A 1 994 ? -4.602 -3.589 -10.410 1.00 94.81 994 ASP A C 1
ATOM 8001 O O . ASP A 1 994 ? -3.719 -2.761 -10.189 1.00 94.81 994 ASP A O 1
ATOM 8005 N N . ASN A 1 995 ? -4.786 -4.653 -9.616 1.00 97.00 995 ASN A N 1
ATOM 8006 C CA . ASN A 1 995 ? -4.007 -4.921 -8.405 1.00 97.00 995 ASN A CA 1
ATOM 8007 C C . ASN A 1 995 ? -3.048 -6.102 -8.622 1.00 97.00 995 ASN A C 1
ATOM 8009 O O . ASN A 1 995 ? -3.424 -7.253 -8.390 1.00 97.00 995 ASN A O 1
ATOM 8013 N N . ILE A 1 996 ? -1.822 -5.828 -9.072 1.00 97.25 996 ILE A N 1
ATOM 8014 C CA . ILE A 1 996 ? -0.817 -6.840 -9.429 1.00 97.25 996 ILE A CA 1
ATOM 8015 C C . ILE A 1 996 ? 0.479 -6.612 -8.637 1.00 97.25 996 ILE A C 1
ATOM 8017 O O . ILE A 1 996 ? 1.199 -5.637 -8.853 1.00 97.25 996 ILE A O 1
ATOM 8021 N N . PHE A 1 997 ? 0.808 -7.550 -7.750 1.00 96.56 997 PHE A N 1
ATOM 8022 C CA . PHE A 1 997 ? 1.942 -7.455 -6.831 1.00 96.56 997 PHE A CA 1
ATOM 8023 C C . PHE A 1 997 ? 2.990 -8.530 -7.132 1.00 96.56 997 PHE A C 1
ATOM 8025 O O . PHE A 1 997 ? 2.695 -9.716 -7.018 1.00 96.56 997 PHE A O 1
ATOM 8032 N N . LYS A 1 998 ? 4.222 -8.125 -7.457 1.00 95.38 998 LYS A N 1
ATOM 8033 C CA . LYS A 1 998 ? 5.369 -9.043 -7.565 1.00 95.38 998 LYS A CA 1
ATOM 8034 C C . LYS A 1 998 ? 6.149 -9.028 -6.264 1.00 95.38 998 LYS A C 1
ATOM 8036 O O . LYS A 1 998 ? 6.846 -8.044 -5.983 1.00 95.38 998 LYS A O 1
ATOM 8041 N N . VAL A 1 999 ? 5.983 -10.062 -5.444 1.00 94.56 999 VAL A N 1
ATOM 8042 C CA . VAL A 1 999 ? 6.644 -10.165 -4.140 1.00 94.56 999 VAL A CA 1
ATOM 8043 C C . VAL A 1 999 ? 6.584 -11.601 -3.600 1.00 94.56 999 VAL A C 1
ATOM 8045 O O . VAL A 1 999 ? 5.507 -12.170 -3.433 1.00 94.56 999 VAL A O 1
ATOM 8048 N N . THR A 1 1000 ? 7.742 -12.175 -3.268 1.00 93.81 1000 THR A N 1
ATOM 8049 C CA . THR A 1 1000 ? 7.858 -13.568 -2.795 1.00 93.81 1000 THR A CA 1
ATOM 8050 C C . THR A 1 1000 ? 8.189 -13.601 -1.297 1.00 93.81 1000 THR A C 1
ATOM 8052 O O . THR A 1 1000 ? 9.123 -12.906 -0.879 1.00 93.81 1000 THR A O 1
ATOM 8055 N N . PRO A 1 1001 ? 7.486 -14.384 -0.452 1.00 95.75 1001 PRO A N 1
ATOM 8056 C CA . PRO A 1 1001 ? 7.877 -14.562 0.946 1.00 95.75 1001 PRO A CA 1
ATOM 8057 C C . PRO A 1 1001 ? 9.287 -15.157 1.086 1.00 95.75 1001 PRO A C 1
ATOM 8059 O O . PRO A 1 1001 ? 9.710 -15.992 0.293 1.00 95.75 1001 PRO A O 1
ATOM 8062 N N . GLY A 1 1002 ? 10.018 -14.706 2.101 1.00 94.06 1002 GLY A N 1
ATOM 8063 C CA . GLY A 1 1002 ? 11.416 -15.051 2.366 1.00 94.06 1002 GLY A CA 1
ATOM 8064 C C . GLY A 1 1002 ? 12.175 -13.858 2.953 1.00 94.06 1002 GLY A C 1
ATOM 8065 O O . GLY A 1 1002 ? 11.603 -12.781 3.146 1.00 94.06 1002 GLY A O 1
ATOM 8066 N N . THR A 1 1003 ? 13.478 -14.014 3.200 1.00 93.50 1003 THR A N 1
ATOM 8067 C CA . THR A 1 1003 ? 14.353 -12.926 3.664 1.00 93.50 1003 THR A CA 1
ATOM 8068 C C . THR A 1 1003 ? 15.651 -12.828 2.856 1.00 93.50 1003 THR A C 1
ATOM 8070 O O . THR A 1 1003 ? 16.434 -13.767 2.813 1.00 93.50 1003 THR A O 1
ATOM 8073 N N . LEU A 1 1004 ? 15.935 -11.661 2.272 1.00 90.62 1004 LEU A N 1
ATOM 8074 C CA . LEU A 1 1004 ? 17.224 -11.324 1.662 1.00 90.62 1004 LEU A CA 1
ATOM 8075 C C . LEU A 1 1004 ? 18.132 -10.674 2.721 1.00 90.62 1004 LEU A C 1
ATOM 8077 O O . LEU A 1 1004 ? 17.932 -9.515 3.099 1.00 90.62 1004 LEU A O 1
ATOM 8081 N N . ARG A 1 1005 ? 19.115 -11.427 3.230 1.00 89.50 1005 ARG A N 1
ATOM 8082 C CA . ARG A 1 1005 ? 19.998 -10.994 4.334 1.00 89.50 1005 ARG A CA 1
ATOM 8083 C C . ARG A 1 1005 ? 21.167 -10.162 3.815 1.00 89.50 1005 ARG A C 1
ATOM 8085 O O . ARG A 1 1005 ? 21.595 -10.300 2.666 1.00 89.50 1005 ARG A O 1
ATOM 8092 N N . ARG A 1 1006 ? 21.716 -9.290 4.664 1.00 82.88 1006 ARG A N 1
ATOM 8093 C CA . ARG A 1 1006 ? 22.738 -8.319 4.244 1.00 82.88 1006 ARG A CA 1
ATOM 8094 C C . ARG A 1 1006 ? 24.011 -9.007 3.731 1.00 82.88 1006 ARG A C 1
ATOM 8096 O O . ARG A 1 1006 ? 24.799 -9.534 4.511 1.00 82.88 1006 ARG A O 1
ATOM 8103 N N . GLY A 1 1007 ? 24.260 -8.889 2.427 1.00 78.06 1007 GLY A N 1
ATOM 8104 C CA . GLY A 1 1007 ? 25.440 -9.451 1.760 1.00 78.06 1007 GLY A CA 1
ATOM 8105 C C . GLY A 1 1007 ? 25.209 -10.807 1.089 1.00 78.06 1007 GLY A C 1
ATOM 8106 O O . GLY A 1 1007 ? 26.143 -11.329 0.488 1.00 78.06 1007 GLY A O 1
ATOM 8107 N N . GLU A 1 1008 ? 23.992 -11.356 1.139 1.00 81.88 1008 GLU A N 1
ATOM 8108 C CA . GLU A 1 1008 ? 23.589 -12.435 0.234 1.00 81.88 1008 GLU A CA 1
ATOM 8109 C C . GLU A 1 1008 ? 23.296 -11.856 -1.165 1.00 81.88 1008 GLU A C 1
ATOM 8111 O O . GLU A 1 1008 ? 22.724 -10.773 -1.300 1.00 81.88 1008 GLU A O 1
ATOM 8116 N N . THR A 1 1009 ? 23.696 -12.574 -2.215 1.00 72.50 1009 THR A N 1
ATOM 8117 C CA . THR A 1 1009 ? 23.300 -12.305 -3.607 1.00 72.50 1009 THR A CA 1
ATOM 8118 C C . THR A 1 1009 ? 22.288 -13.343 -4.061 1.00 72.50 1009 THR A C 1
ATOM 8120 O O . THR A 1 1009 ? 22.448 -14.524 -3.752 1.00 72.50 1009 THR A O 1
ATOM 8123 N N . LEU A 1 1010 ? 21.291 -12.915 -4.839 1.00 73.94 1010 LEU A N 1
ATOM 8124 C CA . LEU A 1 1010 ? 20.405 -13.824 -5.567 1.00 73.94 1010 LEU A CA 1
ATOM 8125 C C . LEU A 1 1010 ? 21.233 -14.692 -6.531 1.00 73.94 1010 LEU A C 1
ATOM 8127 O O . LEU A 1 1010 ? 22.170 -14.198 -7.160 1.00 73.94 1010 LEU A O 1
ATOM 8131 N N . VAL A 1 1011 ? 20.884 -15.976 -6.624 1.00 84.56 1011 VAL A N 1
ATOM 8132 C CA . VAL A 1 1011 ? 21.580 -16.989 -7.447 1.00 84.56 1011 VAL A CA 1
ATOM 8133 C C . VAL A 1 1011 ? 20.688 -17.604 -8.531 1.00 84.56 1011 VAL A C 1
ATOM 8135 O O . VAL A 1 1011 ? 21.085 -18.565 -9.186 1.00 84.56 1011 VAL A O 1
ATOM 8138 N N . ALA A 1 1012 ? 19.500 -17.032 -8.746 1.00 86.00 1012 ALA A N 1
ATOM 8139 C CA . ALA A 1 1012 ? 18.628 -17.360 -9.867 1.00 86.00 1012 ALA A CA 1
ATOM 8140 C C . ALA A 1 1012 ? 19.405 -17.311 -11.199 1.00 86.00 1012 ALA A C 1
ATOM 8142 O O . ALA A 1 1012 ? 20.292 -16.473 -11.389 1.00 86.00 1012 ALA A O 1
ATOM 8143 N N . HIS A 1 1013 ? 19.103 -18.254 -12.094 1.00 88.31 1013 HIS A N 1
ATOM 8144 C CA . HIS A 1 1013 ? 19.732 -18.468 -13.406 1.00 88.31 1013 HIS A CA 1
ATOM 8145 C C . HIS A 1 1013 ? 21.238 -18.837 -13.381 1.00 88.31 1013 HIS A C 1
ATOM 8147 O O . HIS A 1 1013 ? 21.761 -19.342 -14.378 1.00 88.31 1013 HIS A O 1
ATOM 8153 N N . ALA A 1 1014 ? 21.945 -18.678 -12.257 1.00 89.50 1014 ALA A N 1
ATOM 8154 C CA . ALA A 1 1014 ? 23.358 -19.034 -12.107 1.00 89.50 1014 ALA A CA 1
ATOM 8155 C C . ALA A 1 1014 ? 23.583 -20.558 -11.972 1.00 89.50 1014 ALA A C 1
ATOM 8157 O O . ALA A 1 1014 ? 22.636 -21.348 -11.983 1.00 89.50 1014 ALA A O 1
ATOM 8158 N N . ALA A 1 1015 ? 24.850 -20.969 -11.857 1.00 90.81 1015 ALA A N 1
ATOM 8159 C CA . ALA A 1 1015 ? 25.221 -22.302 -11.375 1.00 90.81 1015 ALA A CA 1
ATOM 8160 C C . ALA A 1 1015 ? 25.269 -22.321 -9.836 1.00 90.81 1015 ALA A C 1
ATOM 8162 O O . ALA A 1 1015 ? 25.465 -21.275 -9.216 1.00 90.81 1015 ALA A O 1
ATOM 8163 N N . ASP A 1 1016 ? 25.094 -23.504 -9.243 1.00 92.56 1016 ASP A N 1
ATOM 8164 C CA . ASP A 1 1016 ? 24.899 -23.709 -7.798 1.00 92.56 1016 ASP A CA 1
ATOM 8165 C C . ASP A 1 1016 ? 23.766 -22.837 -7.217 1.00 92.56 1016 ASP A C 1
ATOM 8167 O O . ASP A 1 1016 ? 23.897 -22.239 -6.150 1.00 92.56 1016 ASP A O 1
ATOM 8171 N N . GLU A 1 1017 ? 22.640 -22.759 -7.932 1.00 95.31 1017 GLU A N 1
ATOM 8172 C CA . GLU A 1 1017 ? 21.406 -22.121 -7.456 1.00 95.31 1017 GLU A CA 1
ATOM 8173 C C . GLU A 1 1017 ? 20.909 -22.779 -6.151 1.00 95.31 1017 GLU A C 1
ATOM 8175 O O . GLU A 1 1017 ? 20.945 -24.007 -6.018 1.00 95.31 1017 GLU A O 1
ATOM 8180 N N . TRP A 1 1018 ? 20.448 -21.964 -5.196 1.00 95.06 1018 TRP A N 1
ATOM 8181 C CA . TRP A 1 1018 ? 19.906 -22.396 -3.905 1.00 95.06 1018 TRP A CA 1
ATOM 8182 C C . TRP A 1 1018 ? 18.822 -21.456 -3.372 1.00 95.06 1018 TRP A C 1
ATOM 8184 O O . TRP A 1 1018 ? 18.840 -20.252 -3.630 1.00 95.06 1018 TRP A O 1
ATOM 8194 N N . VAL A 1 1019 ? 17.973 -21.993 -2.492 1.00 95.06 1019 VAL A N 1
ATOM 8195 C CA . VAL A 1 1019 ? 17.195 -21.223 -1.505 1.00 95.06 1019 VAL A CA 1
ATOM 8196 C C . VAL A 1 1019 ? 17.427 -21.791 -0.103 1.00 95.06 1019 VAL A C 1
ATOM 8198 O O . VAL A 1 1019 ? 17.879 -22.924 0.065 1.00 95.06 1019 VAL A O 1
ATOM 8201 N N . ARG A 1 1020 ? 17.149 -21.005 0.936 1.00 95.94 1020 ARG A N 1
ATOM 8202 C CA . ARG A 1 1020 ? 17.183 -21.472 2.329 1.00 95.94 1020 ARG A CA 1
ATOM 8203 C C . ARG A 1 1020 ? 15.875 -22.156 2.693 1.00 95.94 1020 ARG A C 1
ATOM 8205 O O . ARG A 1 1020 ? 14.810 -21.652 2.342 1.00 95.94 1020 ARG A O 1
ATOM 8212 N N . LEU A 1 1021 ? 15.948 -23.223 3.489 1.00 97.25 1021 LEU A N 1
ATOM 8213 C CA . LEU A 1 1021 ? 14.745 -23.898 3.990 1.00 97.25 1021 LEU A CA 1
ATOM 8214 C C . LEU A 1 1021 ? 13.837 -22.931 4.772 1.00 97.25 1021 LEU A C 1
ATOM 8216 O O . LEU A 1 1021 ? 12.629 -22.922 4.568 1.00 97.25 1021 LEU A O 1
ATOM 8220 N N . ASP A 1 1022 ? 14.414 -22.060 5.603 1.00 96.56 1022 ASP A N 1
ATOM 8221 C CA . ASP A 1 1022 ? 13.647 -21.060 6.360 1.00 96.56 1022 ASP A CA 1
ATOM 8222 C C . ASP A 1 1022 ? 12.880 -20.082 5.459 1.00 96.56 1022 ASP A C 1
ATOM 8224 O O . ASP A 1 1022 ? 11.825 -19.592 5.854 1.00 96.56 1022 ASP A O 1
ATOM 8228 N N . ASP A 1 1023 ? 13.401 -19.776 4.267 1.00 95.81 1023 ASP A N 1
ATOM 8229 C CA . ASP A 1 1023 ? 12.763 -18.858 3.320 1.00 95.81 1023 ASP A CA 1
ATOM 8230 C C . ASP A 1 1023 ? 11.683 -19.575 2.489 1.00 95.81 1023 ASP A C 1
ATOM 8232 O O . ASP A 1 1023 ? 10.636 -18.986 2.238 1.00 95.81 1023 ASP A O 1
ATOM 8236 N N . HIS A 1 1024 ? 11.851 -20.868 2.188 1.00 97.62 1024 HIS A N 1
ATOM 8237 C CA . HIS A 1 1024 ? 10.782 -21.711 1.632 1.00 97.62 1024 HIS A CA 1
ATOM 8238 C C . HIS A 1 1024 ? 9.607 -21.880 2.615 1.00 97.62 1024 HIS A C 1
ATOM 8240 O O . HIS A 1 1024 ? 8.447 -21.658 2.270 1.00 97.62 1024 HIS A O 1
ATOM 8246 N N . LEU A 1 1025 ? 9.891 -22.166 3.889 1.00 98.50 1025 LEU A N 1
ATOM 8247 C CA . LEU A 1 1025 ? 8.864 -22.296 4.934 1.00 98.50 1025 LEU A CA 1
ATOM 8248 C C . LEU A 1 1025 ? 8.149 -20.968 5.235 1.00 98.50 1025 LEU A C 1
ATOM 8250 O O . LEU A 1 1025 ? 6.994 -20.975 5.667 1.00 98.50 1025 LEU A O 1
ATOM 8254 N N . GLN A 1 1026 ? 8.787 -19.821 4.965 1.00 98.12 1026 GLN A N 1
ATOM 8255 C CA . GLN A 1 1026 ? 8.107 -18.522 4.976 1.00 98.12 1026 GLN A CA 1
ATOM 8256 C C . GLN A 1 1026 ? 7.045 -18.416 3.872 1.00 98.12 1026 GLN A C 1
ATOM 8258 O O . GLN A 1 1026 ? 6.004 -17.816 4.131 1.00 98.12 1026 GLN A O 1
ATOM 8263 N N . VAL A 1 1027 ? 7.242 -19.023 2.691 1.00 98.25 1027 VAL A N 1
ATOM 8264 C CA . VAL A 1 1027 ? 6.204 -19.108 1.641 1.00 98.25 1027 VAL A CA 1
ATOM 8265 C C . VAL A 1 1027 ? 4.991 -19.866 2.167 1.00 98.25 1027 VAL A C 1
ATOM 8267 O O . VAL A 1 1027 ? 3.880 -19.326 2.158 1.00 98.25 1027 VAL A O 1
ATOM 8270 N N . VAL A 1 1028 ? 5.211 -21.066 2.713 1.00 98.56 1028 VAL A N 1
ATOM 8271 C CA . VAL A 1 1028 ? 4.139 -21.898 3.276 1.00 98.56 1028 VAL A CA 1
ATOM 8272 C C . VAL A 1 1028 ? 3.400 -21.154 4.395 1.00 98.56 1028 VAL A C 1
ATOM 8274 O O . VAL A 1 1028 ? 2.176 -21.015 4.358 1.00 98.56 1028 VAL A O 1
ATOM 8277 N N . GLY A 1 1029 ? 4.136 -20.632 5.381 1.00 98.06 1029 GLY A N 1
ATOM 8278 C CA . GLY A 1 1029 ? 3.572 -19.963 6.555 1.00 98.06 1029 GLY A CA 1
ATOM 8279 C C . GLY A 1 1029 ? 2.822 -18.674 6.219 1.00 98.06 1029 GLY A C 1
ATOM 8280 O O . GLY A 1 1029 ? 1.747 -18.427 6.777 1.00 98.06 1029 GLY A O 1
ATOM 8281 N N . PHE A 1 1030 ? 3.345 -17.874 5.281 1.00 98.19 1030 PHE A N 1
ATOM 8282 C CA . PHE A 1 1030 ? 2.694 -16.647 4.833 1.00 98.19 1030 PHE A CA 1
ATOM 8283 C C . PHE A 1 1030 ? 1.371 -16.962 4.141 1.00 98.19 1030 PHE A C 1
ATOM 8285 O O . PHE A 1 1030 ? 0.327 -16.466 4.571 1.00 98.19 1030 PHE A O 1
ATOM 8292 N N . PHE A 1 1031 ? 1.379 -17.817 3.111 1.00 98.00 1031 PHE A N 1
ATOM 8293 C CA . PHE A 1 1031 ? 0.164 -18.106 2.349 1.00 98.00 1031 PHE A CA 1
ATOM 8294 C C . PHE A 1 1031 ? -0.870 -18.884 3.166 1.00 98.00 1031 PHE A C 1
ATOM 8296 O O . PHE A 1 1031 ? -2.065 -18.600 3.048 1.00 98.00 1031 PHE A O 1
ATOM 8303 N N . TYR A 1 1032 ? -0.441 -19.759 4.084 1.00 97.50 1032 TYR A N 1
ATOM 8304 C CA . TYR A 1 1032 ? -1.346 -20.408 5.031 1.00 97.50 1032 TYR A CA 1
ATOM 8305 C C . TYR A 1 1032 ? -2.151 -19.376 5.846 1.00 97.50 1032 TYR A C 1
ATOM 8307 O O . TYR A 1 1032 ? -3.368 -19.528 5.969 1.00 97.50 1032 TYR A O 1
ATOM 8315 N N . ASN A 1 1033 ? -1.532 -18.296 6.347 1.00 96.12 1033 ASN A N 1
ATOM 8316 C CA . ASN A 1 1033 ? -2.253 -17.230 7.060 1.00 96.12 1033 ASN A CA 1
ATOM 8317 C C . ASN A 1 1033 ? -2.995 -16.259 6.126 1.00 96.12 1033 ASN A C 1
ATOM 8319 O O . ASN A 1 1033 ? -4.148 -15.929 6.398 1.00 96.12 1033 ASN A O 1
ATOM 8323 N N . PHE A 1 1034 ? -2.373 -15.822 5.029 1.00 96.62 1034 PHE A N 1
ATOM 8324 C CA . PHE A 1 1034 ? -2.934 -14.858 4.071 1.00 96.62 1034 PHE A CA 1
ATOM 8325 C C . PHE A 1 1034 ? -4.272 -15.337 3.489 1.00 96.62 1034 PHE A C 1
ATOM 8327 O O . PHE A 1 1034 ? -5.223 -14.561 3.383 1.00 96.62 1034 PHE A O 1
ATOM 8334 N N . LEU A 1 1035 ? -4.390 -16.641 3.209 1.00 95.88 1035 LEU A N 1
ATOM 8335 C CA . LEU A 1 1035 ? -5.642 -17.276 2.787 1.00 95.88 1035 LEU A CA 1
ATOM 8336 C C . LEU A 1 1035 ? -6.712 -17.288 3.892 1.00 95.88 1035 LEU A C 1
ATOM 8338 O O . LEU A 1 1035 ? -7.898 -17.160 3.586 1.00 95.88 1035 LEU A O 1
ATOM 8342 N N . SER A 1 1036 ? -6.328 -17.393 5.171 1.00 91.25 1036 SER A N 1
ATOM 8343 C CA . SER A 1 1036 ? -7.268 -17.169 6.280 1.00 91.25 1036 SER A CA 1
ATOM 8344 C C . SER A 1 1036 ? -7.662 -15.695 6.390 1.00 91.25 1036 SER A C 1
ATOM 8346 O O . SER A 1 1036 ? -8.810 -15.434 6.724 1.00 91.25 1036 SER A O 1
ATOM 8348 N N . ASP A 1 1037 ? -6.784 -14.719 6.122 1.00 90.50 1037 ASP A N 1
ATOM 8349 C CA . ASP A 1 1037 ? -7.143 -13.295 6.229 1.00 90.50 1037 ASP A CA 1
ATOM 8350 C C . ASP A 1 1037 ? -8.052 -12.808 5.092 1.00 90.50 1037 ASP A C 1
ATOM 8352 O O . ASP A 1 1037 ? -9.160 -12.345 5.356 1.00 90.50 1037 ASP A O 1
ATOM 8356 N N . VAL A 1 1038 ? -7.606 -12.953 3.841 1.00 90.81 1038 VAL A N 1
ATOM 8357 C CA . VAL A 1 1038 ? -8.197 -12.298 2.656 1.00 90.81 1038 VAL A CA 1
ATOM 8358 C C . VAL A 1 1038 ? -9.427 -13.035 2.100 1.00 90.81 1038 VAL A C 1
ATOM 8360 O O . VAL A 1 1038 ? -10.225 -12.448 1.356 1.00 90.81 1038 VAL A O 1
ATOM 8363 N N . CYS A 1 1039 ? -9.598 -14.315 2.455 1.00 88.44 1039 CYS A N 1
ATOM 8364 C CA . CYS A 1 1039 ? -10.634 -15.186 1.889 1.00 88.44 1039 CYS A CA 1
ATOM 8365 C C . CYS A 1 1039 ? -11.674 -15.713 2.901 1.00 88.44 1039 CYS A C 1
ATOM 8367 O O . CYS A 1 1039 ? -12.587 -16.425 2.471 1.00 88.44 1039 CYS A O 1
ATOM 8369 N N . GLN A 1 1040 ? -11.586 -15.352 4.194 1.00 81.31 1040 GLN A N 1
ATOM 8370 C CA . GLN A 1 1040 ? -12.567 -15.690 5.251 1.00 81.31 1040 GLN A CA 1
ATOM 8371 C C . GLN A 1 1040 ? -13.174 -14.455 5.923 1.00 81.31 1040 GLN A C 1
ATOM 8373 O O . GLN A 1 1040 ? -14.412 -14.332 5.811 1.00 81.31 1040 GLN A O 1
#

InterPro domains:
  IPR001261 ArgE/DapE/ACY1/CPG2/YscS, conserved site [PS00758] (627-636)
  IPR001261 ArgE/DapE/ACY1/CPG2/YscS, conserved site [PS00759] (663-703)
  IPR002933 Peptidase M20 [PF01546] (138-526)
  IPR002933 Peptidase M20 [PF01546] (628-1035)
  IPR011650 Peptidase M20, dimerisation domain [PF07687] (246-395)
  IPR011650 Peptidase M20, dimerisation domain [PF07687] (749-897)
  IPR036264 Bacterial exopeptidase dimerisation domain [SSF55031] (755-910)
  IPR047177 Peptidase M20A [PTHR45962] (540-1036)

Radius of gyration: 38.41 Å; Cα contacts (8 Å, |Δi|>4): 2076; chains: 1; bounding box: 107×82×111 Å

Foldseek 3Di:
DDDDPDDPVVVLVVVVCCCVPPVPVPPDDDLDDVPDLFDFFAADDFPCPPVLVCLLDPPVNLVLLLVLLLQLQLQDLDADLVRDDRVSLVVNVVSLCVSLVLQVVQWDWDQWLNRKIKTKHDAPALVAAAEEEEWAADDADPEQNRQDDDPWWTWHTCQQTGSLLVSLLSLLVSVCCVVCVPDGFNHMYMYIYFRQWVNASVRGLLRVLVVCCVVQNFARHPAYEYADDAQWDDDPQATEGEKAQWEFWKFKKKKKWFFDKDWQVDDDPDFQVRLVCQLCVVLQVDFFDFADAPLALALSVLQLCLSPPPDPDRDPLSSLSSCCNPDVVSVVVVRVVLCVPPVRVLQRGKDKDFDDKDFDDDPGMRTRMIMTMMMIGHYPPDDVVNVQVSSCVRNVVSCVVQVAWEAEQNRTPGDGDNGIYMYMYTPDPPRGTHMDQRQDAPDPVNSLLSSLSCNLPPDPPHDYRYGYHYDHDDGSCVSNCRHHSHYIHYQAADDPVVPQQTNHHTGMDTSSRSSRSNSSSNSSSVSSSDDQLADDFAADDFPQQVVLLCLQDPPVNLVVLLVLLLVLQLQALEDDLPDPDRVSLVVNVVSLCVSQVLQVVQFDWDQWLNRKIKTKQDAPAPVAQAAEEEAESYFYDLPDCVQFPDEQNRQDDPPWWGWHTCQVHPSLLVSLLSLLVSVCVVVVNSHFNHMYMYIYARPQVNPRVSGLLRVQVVCCVVQNFQRHPAYEYADAAQWECPPNAIEGEKAQWEFWKFKKKKKWFFPKDFQVDDDPDFRVRLVCQLVVVLVVDFFDFADDPQLQVLSVQSLCLRPPPPPDPVSSVLSVCLVPDVVSVVVVSVVQCVDPVRNLQRTKDKDFDDWDFDDDPGIRTRMIMTMMIIGHYPVDFNVNVVVSSVVSQVVSCVVQVAWEDEAHDTPGDGDNGTYMYMHTPDDTTHMGQGADCDDDLVSLVSNLSCCCVCPRVCVVCPVVVVGDYGYGYHYHHDDGSCSSNSRHHSHYIHYAYAYHDPPDDQQGPHHRHIDTSSRSSRSSSSSSSSCVRPTD